Protein 8HI1 (pdb70)

Foldseek 3Di:
DAEEDEQWEWDDDDQKIWIGHDPAIWIDGLPPHAEYEYEYNYDYDDVVVVNCVVPQYWYAYAYQLQLAGDDTGAERNNDQVLAVLLVVQLPDPVSLPVLVLVLLCLLVVVDHDVPDDPVVSVVVVVVVVVVLLVVLCVVLVHDDDDEDDDPPDQPPADQLNNLLVLLLSSQLRNLVVLCVHHNHFQASDRSDHDDRRNVSVSLSSSVSSPQRSNLSSVLVNPDDPVDPSSVVSVVVVSVVSVVPPVSPVSLVVSCVSSVHDPVPRDDDDYDDCDDDPDHDDDDGTDGPD/DVADDFDDLVPADAPLQAAQEDEDEQWEWDADNNFIWTGDDVGIDTDPLRRYAEYEYEPNYYYDPVRCVRSQSRLHWYWHAYQVATDDIDHRAASDDDQDLAVLLCVQLVDQPSLLVVVQVLVDLADDHNVPRDSDSCLVRLLRVLLRSQLRSLVSLQSNYNHFCQRASPPHPDRNRPSVSLSSRCSVVQRRVVSVVNNPDDPVVSVVRSSVVCVVVSVNVVSVVVSVVSSD/DEAEEEEQWEWDDDPQWIWTQHDVGIWIGRLVPHAEYEYEYNYDYDDVVVVNCVVRQYWYFDAYQLQLATDDIDAAGNNDAVQAVLLVVQLVDPVNLVVLVLVLLDVLVPPDHDPDDDLPVSVVVLVVVVVVLLVVVCVVLVHDDDDLDDDVPPLVPDAQLNNLLVLLLSSQLRNLVRLCVNHNYAQASDRSAHDDRHGNSVVLSSSVSSPQRNNLSSVLRNVDDSPDPSSVVSSVVVSVVSPVPPPSQVSQVSSCVSSVPDDVPGDDYHHDYPPPPPDPPMDDD/DPADDFDDLVVADDPLQAAQEDEDELWEWDDDRNAIWIQHPVGIDGDDQSRYAEYEYEPNYYYDPVVLVHNLSHLHWYWYAYDVAIDDTGHHAASDPDAVLAVLLCVQLVDQVSLVVLVQVLLCLLDPHRVPGDPDDCVVVVVVVVVVVCLVVQLRVLLRSLLRSLVSNCRRHNHFLASASPPHDDRRRVSVSLSSSCSSVQRRPVSVVCSVVPVVVNVVVSSVVCVVVVCVVVSVVVSVVSSD/DKKKKFWDQADPVCVVVLCVQFNDPDDRITIHDDDDPVVVVVVVVCLPRGPQIWMKMKDFDDDPVTIDMDIDNDQKAWDDPPRRIDIGHDDD/DKKKKKFWDDFDVVVVVVLCVQWNDDDHRITIHDDDDVVVVVVVVVCLPRGPQIKMKMKIFDDAPVTIDMDIDNDQFDWDQPPRDIDTHHDD

Radius of gyration: 42.38 Å; Cα contacts (8 Å, |Δi|>4): 2153; chains: 6; bounding box: 93×102×134 Å

CATH classification: 1.20.120.920

Secondary structure (DSSP, 8-state):
---EE-SEE--EETTEEE---SS---EEETTS-SS-EE-SSEEE-SHHHHHHHHS-----EESGGGSSEEE----GGG--HHHHHHHHHHS-TTTTTHHHHHHHHTT-TTS--TTS-HHHHHHHHHHHHHHHHHHHHHHHT---------SS--SSS-HHHHHHHHHHHHHHHHHHHHHHHHT--SSS-SSS-SSTTHHHHHHHHTTHHHHTHHHHHHHHHT--SSS-HHHHHHHHHHHHHHT-SHHHHHHHHHHHHTT--GGG-----------SSS----TT-----/--S-PPP-STTSPPSSSS---EEE-S-EEEE-SSSEEEE-SS-EEE--TTS-S-EEE-TT-BEEHHHHHHHHTTT--EE--BTTB---EE----S-S---HHHHHHHHHHSSHHHHHHHHHHHHHHSS-STT-------HHHHHHHHHHHHHHHHHHHHTTT--SS--SSS-SSSSHHHHHHHHHHHHHHHHHHHHHHHT----HHHHHHHHHHHHHTHHHHHHHHHHHHH-/--B-B--SBEEEEETTEEEEE-SS--BEEESTTTS--EE-SSBEEEHHHHHHHGGGT---EEBSSSSS-B--B-S-GGG--HHHHHHHHHHHSTTHHHHTTTTHHHHT-SSS--SS--HHHHHHHHHHHHHHHHHHHHHHTT---------SS-GGGS-HHHHHHHHHHHHHHHHHHHHHHHHT--SS--SSS-SSTTHHHHHHHHHHHHHHTHHHHHHHHHS--SSS-HHHHHHHHHHHHTSS-SSHHHHHHHHHTTTT--STT-----B--S-----SS--B-/--S-----STTS--STTS---EEE-S-B-EEETTEEEEE-SS-EE---STT-S-EEE-TT-EEEHHHHHHHTTTT-EEEE--SS--EEEEE---S-S--HHHHHHHHHHHSSHHHHHHHHHHHHHTSSSSTT----SSHHHHHHHHHH---HHHHHHHHHHHHHHHHHHHHHHT--SS--SSS-SSS-HHHHHHHHHHHHHHHHHHHHHHHHS---THHHHHHHHHHHHTHHHHHHHHHHHHT-/-EEEEEEES--TTTTTTTTSSSEEEETTEEEEE--HHHHHHHHHHHHHS-TTSEEEEEEE--SSSSEEEEEES-SSEEEEETTEEEEEB---/--EEEEEEES--TTTTTTTTTTSEEEETTEEEEE--HHHHHHHHHHHTTTTTTSEEEEEEE--SSSSEEEEEES-S--EEEETTEEEE----

Sequence (1234 aa):
SFIYVEHAKINRVDSAITVLDSRGTVRIPAAMIGVLLLGPGTDISHRAVELIGDTGTSMVWVGERGVRQYAHGRSLAHSTKFLEKQAKLVSNSRLRLAVARKMYQMRFPDEDVSAMTMQQLRGREGARVRRVYRLQSEKYQVSWTKREYNPDDFEGGDIVNQALSAANVALYGLVHSIVIALGASPGLGFVHTGHDLSFIYDIADLYKAELTIPLAFEIAANFTEIDDIGKIARQKVRDSFVDGKLIVRIVQDIQYLFDLDDDEELLVDTLSLWDDKDMLVKHGVSYKEKNGAKKTSLRELPKISDRVSFIYVEHAKINRVDSAITVLDSRGTVRIPAAMIGVLLLGPGTDISHRAVELIGDTGTSMVWVGERGVRQYAHGRSLAHSTKFLEKQAKLVSNSRLRLAVARKMYQMRFPDEDVSAMTMIVNQALSAANVALYGLVHSIVIALGASPGLGFVHTGHDLSFIYDIADLYKAELTIPLAFEIAANFTKIARQKVRDSFVDGKLIVRIVQDIQYLFDVSFIYVEHAKINRVDSAITVLDSRGTVRIPAAMIGVLLLGPGTDISHRAVELIGDTGTSMVWVGERGVRQYAHGRSLAHSTKFLEKQAKLVSNSRLRLAVARKMYQMRFPDEDVSAMTMQQLRGREGARVRRVYRLQSEKYQVSWTKREYNPDDFEGGDIVNQALSAANVALYGLVHSIVIALGASPGLGFVHTGHDLSFIYDIADLYKAELTIPLAFEIAANFTEIDDIGKIARQKVRDSFVDGKLIVRIVQDIQYLFDLDDDEELLVDTLSLWDDKDMLVKHGKNGAKKTSLRELPKISDRVSFIYVEHAKINRVDSAITVLDSRGTVRIPAAMIGVLLLGPGTDISHRAVELIGDTGTSMVWVGERGVRQYAHGRSLAHSTKFLEKQAKLVSNSRLRLAVARKMYQMRFPDEDVSAMTMQQLRGREGARVRIVNQALSAANVALYGLVHSIVIALGASPGLGFVHTGHDLSFIYDIADLYKAELTIPLAFEIAANFTKIARQKVRDSFVDGKLIVRIVQDIQYLFDPFTVVTLKSVPPSLRGDLTKWMQEIAIGVYVGNFNSRIREKLWNRIQANVGEGEATISYYYRNEIGYQFDMINSQKSVVDFDGIPLVLIPNSMPFTVVTLKSVPPSLRGDLTKWMQEIAIGVYVGNFNSRIREKLWNRIQANVGEGEATISYYYRNEIGYQFDMINSQKSVVDFDGIPLVLIPN

B-factor: mean 62.37, std 25.6, range [17.94, 129.26]

Structure (mmCIF, N/CA/C/O backbone):
data_8HI1
#
_entry.id   8HI1
#
_cell.length_a   1.00
_cell.length_b   1.00
_cell.length_c   1.00
_cell.angle_alpha   90.00
_cell.angle_beta   90.00
_cell.angle_gamma   90.00
#
_symmetry.space_group_name_H-M   'P 1'
#
loop_
_entity.id
_entity.type
_entity.pdbx_description
1 polymer 'CRISPR-associated endonuclease Cas1'
2 polymer 'Type I-E CRISPR-associated endoribonuclease Cas2'
3 polymer 'DNA (26-MER)'
4 polymer 'DNA (31-MER)'
#
loop_
_atom_site.group_PDB
_atom_site.id
_atom_site.type_symbol
_atom_site.label_atom_id
_atom_site.label_alt_id
_atom_site.label_comp_id
_atom_site.label_asym_id
_atom_site.label_entity_id
_atom_site.label_seq_id
_atom_site.pdbx_PDB_ins_code
_atom_site.Cartn_x
_atom_site.Cartn_y
_atom_site.Cartn_z
_atom_site.occupancy
_atom_site.B_iso_or_equiv
_atom_site.auth_seq_id
_atom_site.auth_comp_id
_atom_site.auth_asym_id
_atom_site.auth_atom_id
_atom_site.pdbx_PDB_model_num
ATOM 1 N N . SER A 1 28 ? 77.071 78.167 50.334 1.00 85.15 23 SER A N 1
ATOM 2 C CA . SER A 1 28 ? 77.979 77.690 51.370 1.00 85.15 23 SER A CA 1
ATOM 3 C C . SER A 1 28 ? 78.496 78.847 52.218 1.00 85.15 23 SER A C 1
ATOM 4 O O . SER A 1 28 ? 78.951 78.645 53.342 1.00 85.15 23 SER A O 1
ATOM 11 N N . PHE A 1 29 ? 78.436 80.056 51.670 1.00 79.81 24 PHE A N 1
ATOM 12 C CA . PHE A 1 29 ? 78.803 81.264 52.391 1.00 79.81 24 PHE A CA 1
ATOM 13 C C . PHE A 1 29 ? 77.549 82.026 52.791 1.00 79.81 24 PHE A C 1
ATOM 14 O O . PHE A 1 29 ? 76.451 81.751 52.299 1.00 79.81 24 PHE A O 1
ATOM 31 N N . ILE A 1 30 ? 77.726 82.997 53.687 1.00 72.38 25 ILE A N 1
ATOM 32 C CA . ILE A 1 30 ? 76.622 83.783 54.222 1.00 72.38 25 ILE A CA 1
ATOM 33 C C . ILE A 1 30 ? 77.177 85.120 54.686 1.00 72.38 25 ILE A C 1
ATOM 34 O O . ILE A 1 30 ? 78.359 85.250 55.009 1.00 72.38 25 ILE A O 1
ATOM 50 N N . TYR A 1 31 ? 76.305 86.123 54.717 1.00 63.61 26 TYR A N 1
ATOM 51 C CA . TYR A 1 31 ? 76.628 87.435 55.248 1.00 63.61 26 TYR A CA 1
ATOM 52 C C . TYR A 1 31 ? 75.461 87.927 56.087 1.00 63.61 26 TYR A C 1
ATOM 53 O O . TYR A 1 31 ? 74.299 87.830 55.683 1.00 63.61 26 TYR A O 1
ATOM 71 N N . VAL A 1 32 ? 75.785 88.459 57.262 1.00 61.18 27 VAL A N 1
ATOM 72 C CA . VAL A 1 32 ? 74.781 88.914 58.212 1.00 61.18 27 VAL A CA 1
ATOM 73 C C . VAL A 1 32 ? 75.166 90.308 58.681 1.00 61.18 27 VAL A C 1
ATOM 74 O O . VAL A 1 32 ? 76.348 90.654 58.755 1.00 61.18 27 VAL A O 1
ATOM 87 N N . GLU A 1 33 ? 74.156 91.111 58.995 1.00 60.87 28 GLU A N 1
ATOM 88 C CA . GLU A 1 33 ? 74.373 92.461 59.490 1.00 60.87 28 GLU A CA 1
ATOM 89 C C . GLU A 1 33 ? 73.062 92.982 60.056 1.00 60.87 28 GLU A C 1
ATOM 90 O O . GLU A 1 33 ? 71.980 92.502 59.708 1.00 60.87 28 GLU A O 1
ATOM 102 N N . HIS A 1 34 ? 73.181 93.976 60.930 1.00 56.92 29 HIS A N 1
ATOM 103 C CA . HIS A 1 34 ? 72.038 94.637 61.549 1.00 56.92 29 HIS A CA 1
ATOM 104 C C . HIS A 1 34 ? 71.004 93.617 62.017 1.00 56.92 29 HIS A C 1
ATOM 105 O O . HIS A 1 34 ? 69.827 93.675 61.658 1.00 56.92 29 HIS A O 1
ATOM 118 N N . ALA A 1 35 ? 71.455 92.663 62.829 1.00 60.15 30 ALA A N 1
ATOM 119 C CA . ALA A 1 35 ? 70.593 91.574 63.263 1.00 60.15 30 ALA A CA 1
ATOM 120 C C . ALA A 1 35 ? 70.994 91.114 64.659 1.00 60.15 30 ALA A C 1
ATOM 121 O O . ALA A 1 35 ? 71.859 91.703 65.312 1.00 60.15 30 ALA A O 1
ATOM 128 N N . LYS A 1 36 ? 70.339 90.046 65.108 1.00 61.88 31 LYS A N 1
ATOM 129 C CA . LYS A 1 36 ? 70.621 89.387 66.373 1.00 61.88 31 LYS A CA 1
ATOM 130 C C . LYS A 1 36 ? 70.370 87.902 66.169 1.00 61.88 31 LYS A C 1
ATOM 131 O O . LYS A 1 36 ? 69.616 87.515 65.275 1.00 61.88 31 LYS A O 1
ATOM 150 N N . ILE A 1 37 ? 70.994 87.070 67.001 1.00 67.60 32 ILE A N 1
ATOM 151 C CA . ILE A 1 37 ? 70.974 85.627 66.795 1.00 67.60 32 ILE A CA 1
ATOM 152 C C . ILE A 1 37 ? 70.633 84.911 68.094 1.00 67.60 32 ILE A C 1
ATOM 153 O O . ILE A 1 37 ? 70.849 85.431 69.193 1.00 67.60 32 ILE A O 1
ATOM 169 N N . ASN A 1 38 ? 70.085 83.707 67.951 1.00 78.40 33 ASN A N 1
ATOM 170 C CA . ASN A 1 38 ? 69.856 82.795 69.063 1.00 78.40 33 ASN A CA 1
ATOM 171 C C . ASN A 1 38 ? 69.656 81.399 68.487 1.00 78.40 33 ASN A C 1
ATOM 172 O O . ASN A 1 38 ? 69.540 81.222 67.272 1.00 78.40 33 ASN A O 1
ATOM 183 N N . ARG A 1 39 ? 69.616 80.408 69.374 1.00 83.27 34 ARG A N 1
ATOM 184 C CA . ARG A 1 39 ? 69.534 79.005 68.988 1.00 83.27 34 ARG A CA 1
ATOM 185 C C . ARG A 1 39 ? 68.146 78.456 69.284 1.00 83.27 34 ARG A C 1
ATOM 186 O O . ARG A 1 39 ? 67.565 78.742 70.335 1.00 83.27 34 ARG A O 1
ATOM 207 N N . VAL A 1 40 ? 67.618 77.664 68.350 1.00 90.63 35 VAL A N 1
ATOM 208 C CA . VAL A 1 40 ? 66.368 76.947 68.572 1.00 90.63 35 VAL A CA 1
ATOM 209 C C . VAL A 1 40 ? 66.413 75.586 67.888 1.00 90.63 35 VAL A C 1
ATOM 210 O O . VAL A 1 40 ? 66.349 75.496 66.657 1.00 90.63 35 VAL A O 1
ATOM 223 N N . ASP A 1 41 ? 66.514 74.523 68.684 1.00 94.45 36 ASP A N 1
ATOM 224 C CA . ASP A 1 41 ? 66.329 73.146 68.226 1.00 94.45 36 ASP A CA 1
ATOM 225 C C . ASP A 1 41 ? 67.088 72.879 66.922 1.00 94.45 36 ASP A C 1
ATOM 226 O O . ASP A 1 41 ? 66.510 72.633 65.864 1.00 94.45 36 ASP A O 1
ATOM 235 N N . SER A 1 42 ? 68.414 72.942 67.032 1.00 89.10 37 SER A N 1
ATOM 236 C CA . SER A 1 42 ? 69.342 72.673 65.937 1.00 89.10 37 SER A CA 1
ATOM 237 C C . SER A 1 42 ? 69.231 73.689 64.811 1.00 89.10 37 SER A C 1
ATOM 238 O O . SER A 1 42 ? 69.701 73.424 63.697 1.00 89.10 37 SER A O 1
ATOM 246 N N . ALA A 1 43 ? 68.621 74.844 65.063 1.00 89.52 38 ALA A N 1
ATOM 247 C CA . ALA A 1 43 ? 68.516 75.902 64.072 1.00 89.52 38 ALA A CA 1
ATOM 248 C C . ALA A 1 43 ? 68.670 77.244 64.770 1.00 89.52 38 ALA A C 1
ATOM 249 O O . ALA A 1 43 ? 68.457 77.367 65.978 1.00 89.52 38 ALA A O 1
ATOM 256 N N . ILE A 1 44 ? 69.044 78.254 63.993 1.00 87.03 39 ILE A N 1
ATOM 257 C CA . ILE A 1 44 ? 69.239 79.599 64.507 1.00 87.03 39 ILE A CA 1
ATOM 258 C C . ILE A 1 44 ? 68.013 80.438 64.162 1.00 87.03 39 ILE A C 1
ATOM 259 O O . ILE A 1 44 ? 67.180 80.058 63.340 1.00 87.03 39 ILE A O 1
ATOM 275 N N . THR A 1 45 ? 67.908 81.601 64.808 1.00 85.20 40 THR A N 1
ATOM 276 C CA . THR A 1 45 ? 66.737 82.471 64.675 1.00 85.20 40 THR A CA 1
ATOM 277 C C . THR A 1 45 ? 67.236 83.914 64.699 1.00 85.20 40 THR A C 1
ATOM 278 O O . THR A 1 45 ? 67.437 84.496 65.767 1.00 85.20 40 THR A O 1
ATOM 289 N N . VAL A 1 46 ? 67.431 84.484 63.513 1.00 80.01 41 VAL A N 1
ATOM 290 C CA . VAL A 1 46 ? 67.853 85.872 63.395 1.00 80.01 41 VAL A CA 1
ATOM 291 C C . VAL A 1 46 ? 66.687 86.774 63.775 1.00 80.01 41 VAL A C 1
ATOM 292 O O . VAL A 1 46 ? 65.542 86.318 63.876 1.00 80.01 41 VAL A O 1
ATOM 305 N N . LEU A 1 47 ? 66.968 88.059 63.988 1.00 77.65 42 LEU A N 1
ATOM 306 C CA . LEU A 1 47 ? 65.938 89.020 64.378 1.00 77.65 42 LEU A CA 1
ATOM 307 C C . LEU A 1 47 ? 66.323 90.378 63.800 1.00 77.65 42 LEU A C 1
ATOM 308 O O . LEU A 1 47 ? 67.121 91.106 64.397 1.00 77.65 42 LEU A O 1
ATOM 324 N N . ASP A 1 48 ? 65.746 90.710 62.651 1.00 85.91 43 ASP A N 1
ATOM 325 C CA . ASP A 1 48 ? 65.934 92.005 62.021 1.00 85.91 43 ASP A CA 1
ATOM 326 C C . ASP A 1 48 ? 64.701 92.873 62.254 1.00 85.91 43 ASP A C 1
ATOM 327 O O . ASP A 1 48 ? 63.777 92.508 62.986 1.00 85.91 43 ASP A O 1
ATOM 336 N N . SER A 1 49 ? 64.692 94.047 61.622 1.00 96.17 44 SER A N 1
ATOM 337 C CA . SER A 1 49 ? 63.561 94.958 61.761 1.00 96.17 44 SER A CA 1
ATOM 338 C C . SER A 1 49 ? 62.281 94.320 61.236 1.00 96.17 44 SER A C 1
ATOM 339 O O . SER A 1 49 ? 61.262 94.266 61.935 1.00 96.17 44 SER A O 1
ATOM 347 N N . ARG A 1 50 ? 62.315 93.832 59.996 1.00 102.18 45 ARG A N 1
ATOM 348 C CA . ARG A 1 50 ? 61.102 93.333 59.360 1.00 102.18 45 ARG A CA 1
ATOM 349 C C . ARG A 1 50 ? 60.590 92.074 60.051 1.00 102.18 45 ARG A C 1
ATOM 350 O O . ARG A 1 50 ? 59.478 92.055 60.592 1.00 102.18 45 ARG A O 1
ATOM 371 N N . GLY A 1 51 ? 61.390 91.009 60.050 1.00 95.81 46 GLY A N 1
ATOM 372 C CA . GLY A 1 51 ? 60.950 89.747 60.605 1.00 95.81 46 GLY A CA 1
ATOM 373 C C . GLY A 1 51 ? 62.110 88.883 61.049 1.00 95.81 46 GLY A C 1
ATOM 374 O O . GLY A 1 51 ? 63.267 89.307 61.050 1.00 95.81 46 GLY A O 1
ATOM 378 N N . THR A 1 52 ? 61.778 87.653 61.433 1.00 90.38 47 THR A N 1
ATOM 379 C CA . THR A 1 52 ? 62.740 86.671 61.929 1.00 90.38 47 THR A CA 1
ATOM 380 C C . THR A 1 52 ? 62.920 85.585 60.872 1.00 90.38 47 THR A C 1
ATOM 381 O O . THR A 1 52 ? 62.076 84.701 60.716 1.00 90.38 47 THR A O 1
ATOM 392 N N . VAL A 1 53 ? 64.034 85.660 60.141 1.00 89.40 48 VAL A N 1
ATOM 393 C CA . VAL A 1 53 ? 64.408 84.557 59.271 1.00 89.40 48 VAL A CA 1
ATOM 394 C C . VAL A 1 53 ? 64.880 83.386 60.131 1.00 89.40 48 VAL A C 1
ATOM 395 O O . VAL A 1 53 ? 65.125 83.518 61.336 1.00 89.40 48 VAL A O 1
ATOM 408 N N . ARG A 1 54 ? 64.999 82.221 59.501 1.00 93.11 49 ARG A N 1
ATOM 409 C CA . ARG A 1 54 ? 65.435 81.020 60.193 1.00 93.11 49 ARG A CA 1
ATOM 410 C C . ARG A 1 54 ? 66.056 80.064 59.185 1.00 93.11 49 ARG A C 1
ATOM 411 O O . ARG A 1 54 ? 65.754 80.106 57.990 1.00 93.11 49 ARG A O 1
ATOM 432 N N . ILE A 1 55 ? 66.936 79.201 59.684 1.00 89.84 50 ILE A N 1
ATOM 433 C CA . ILE A 1 55 ? 67.710 78.299 58.836 1.00 89.84 50 ILE A CA 1
ATOM 434 C C . ILE A 1 55 ? 68.328 77.214 59.712 1.00 89.84 50 ILE A C 1
ATOM 435 O O . ILE A 1 55 ? 68.869 77.526 60.783 1.00 89.84 50 ILE A O 1
ATOM 451 N N . PRO A 1 56 ? 68.277 75.944 59.316 1.00 91.99 51 PRO A N 1
ATOM 452 C CA . PRO A 1 56 ? 68.839 74.882 60.155 1.00 91.99 51 PRO A CA 1
ATOM 453 C C . PRO A 1 56 ? 70.363 74.912 60.156 1.00 91.99 51 PRO A C 1
ATOM 454 O O . PRO A 1 56 ? 71.003 75.672 59.428 1.00 91.99 51 PRO A O 1
ATOM 465 N N . ALA A 1 57 ? 70.938 74.056 60.996 1.00 87.00 52 ALA A N 1
ATOM 466 C CA . ALA A 1 57 ? 72.390 73.992 61.166 1.00 87.00 52 ALA A CA 1
ATOM 467 C C . ALA A 1 57 ? 73.024 72.966 60.232 1.00 87.00 52 ALA A C 1
ATOM 468 O O . ALA A 1 57 ? 73.806 72.113 60.650 1.00 87.00 52 ALA A O 1
ATOM 475 N N . ALA A 1 58 ? 72.684 73.045 58.945 1.00 92.21 53 ALA A N 1
ATOM 476 C CA . ALA A 1 58 ? 73.297 72.186 57.935 1.00 92.21 53 ALA A CA 1
ATOM 477 C C . ALA A 1 58 ? 73.684 72.909 56.656 1.00 92.21 53 ALA A C 1
ATOM 478 O O . ALA A 1 58 ? 74.554 72.409 55.935 1.00 92.21 53 ALA A O 1
ATOM 485 N N . MET A 1 59 ? 73.087 74.055 56.341 1.00 89.49 54 MET A N 1
ATOM 486 C CA . MET A 1 59 ? 73.320 74.750 55.084 1.00 89.49 54 MET A CA 1
ATOM 487 C C . MET A 1 59 ? 74.247 75.949 55.228 1.00 89.49 54 MET A C 1
ATOM 488 O O . MET A 1 59 ? 74.476 76.656 54.242 1.00 89.49 54 MET A O 1
ATOM 502 N N . ILE A 1 60 ? 74.786 76.197 56.420 1.00 80.72 55 ILE A N 1
ATOM 503 C CA . ILE A 1 60 ? 75.574 77.402 56.645 1.00 80.72 55 ILE A CA 1
ATOM 504 C C . ILE A 1 60 ? 76.960 77.228 56.043 1.00 80.72 55 ILE A C 1
ATOM 505 O O . ILE A 1 60 ? 77.318 77.913 55.079 1.00 80.72 55 ILE A O 1
ATOM 521 N N . GLY A 1 61 ? 77.749 76.315 56.600 1.00 72.97 56 GLY A N 1
ATOM 522 C CA . GLY A 1 61 ? 79.104 76.135 56.121 1.00 72.97 56 GLY A CA 1
ATOM 523 C C . GLY A 1 61 ? 80.016 77.194 56.696 1.00 72.97 56 GLY A C 1
ATOM 524 O O . GLY A 1 61 ? 80.431 77.119 57.856 1.00 72.97 56 GLY A O 1
ATOM 528 N N . VAL A 1 62 ? 80.335 78.184 55.877 1.00 69.69 57 VAL A N 1
ATOM 529 C CA . VAL A 1 62 ? 81.020 79.378 56.341 1.00 69.69 57 VAL A CA 1
ATOM 530 C C . VAL A 1 62 ? 79.972 80.379 56.807 1.00 69.69 57 VAL A C 1
ATOM 531 O O . VAL A 1 62 ? 78.785 80.267 56.493 1.00 69.69 57 VAL A O 1
ATOM 544 N N . LEU A 1 63 ? 80.412 81.366 57.582 1.00 63.62 58 LEU A N 1
ATOM 545 C CA . LEU A 1 63 ? 79.500 82.344 58.154 1.00 63.62 58 LEU A CA 1
ATOM 546 C C . LEU A 1 63 ? 80.278 83.610 58.468 1.00 63.62 58 LEU A C 1
ATOM 547 O O . LEU A 1 63 ? 81.203 83.586 59.284 1.00 63.62 58 LEU A O 1
ATOM 563 N N . LEU A 1 64 ? 79.893 84.708 57.826 1.00 57.07 59 LEU A N 1
ATOM 564 C CA . LEU A 1 64 ? 80.488 86.010 58.064 1.00 57.07 59 LEU A CA 1
ATOM 565 C C . LEU A 1 64 ? 79.534 86.845 58.904 1.00 57.07 59 LEU A C 1
ATOM 566 O O . LEU A 1 64 ? 78.312 86.740 58.770 1.00 57.07 59 LEU A O 1
ATOM 582 N N . LEU A 1 65 ? 80.103 87.680 59.768 1.00 53.52 60 LEU A N 1
ATOM 583 C CA . LEU A 1 65 ? 79.335 88.497 60.694 1.00 53.52 60 LEU A CA 1
ATOM 584 C C . LEU A 1 65 ? 79.758 89.948 60.554 1.00 53.52 60 LEU A C 1
ATOM 585 O O . LEU A 1 65 ? 80.950 90.253 60.467 1.00 53.52 60 LEU A O 1
ATOM 601 N N . GLY A 1 66 ? 78.772 90.836 60.537 1.00 49.47 61 GLY A N 1
ATOM 602 C CA . GLY A 1 66 ? 79.011 92.240 60.332 1.00 49.47 61 GLY A CA 1
ATOM 603 C C . GLY A 1 66 ? 78.465 93.074 61.467 1.00 49.47 61 GLY A C 1
ATOM 604 O O . GLY A 1 66 ? 77.887 92.561 62.430 1.00 49.47 61 GLY A O 1
ATOM 608 N N . PRO A 1 67 ? 78.642 94.388 61.370 1.00 53.61 62 PRO A N 1
ATOM 609 C CA . PRO A 1 67 ? 78.233 95.276 62.460 1.00 53.61 62 PRO A CA 1
ATOM 610 C C . PRO A 1 67 ? 76.785 95.053 62.865 1.00 53.61 62 PRO A C 1
ATOM 611 O O . PRO A 1 67 ? 75.978 94.487 62.125 1.00 53.61 62 PRO A O 1
ATOM 622 N N . GLY A 1 68 ? 76.466 95.502 64.074 1.00 53.01 63 GLY A N 1
ATOM 623 C CA . GLY A 1 68 ? 75.112 95.399 64.583 1.00 53.01 63 GLY A CA 1
ATOM 624 C C . GLY A 1 68 ? 74.659 93.986 64.870 1.00 53.01 63 GLY A C 1
ATOM 625 O O . GLY A 1 68 ? 73.491 93.656 64.633 1.00 53.01 63 GLY A O 1
ATOM 629 N N . THR A 1 69 ? 75.554 93.140 65.371 1.00 53.77 64 THR A N 1
ATOM 630 C CA . THR A 1 69 ? 75.208 91.773 65.729 1.00 53.77 64 THR A CA 1
ATOM 631 C C . THR A 1 69 ? 75.675 91.478 67.143 1.00 53.77 64 THR A C 1
ATOM 632 O O . THR A 1 69 ? 76.832 91.736 67.488 1.00 53.77 64 THR A O 1
ATOM 643 N N . ASP A 1 70 ? 74.769 90.941 67.954 1.00 56.87 65 ASP A N 1
ATOM 644 C CA . ASP A 1 70 ? 75.099 90.377 69.253 1.00 56.87 65 ASP A CA 1
ATOM 645 C C . ASP A 1 70 ? 74.640 88.929 69.248 1.00 56.87 65 ASP A C 1
ATOM 646 O O . ASP A 1 70 ? 73.520 88.632 68.821 1.00 56.87 65 ASP A O 1
ATOM 655 N N . ILE A 1 71 ? 75.504 88.032 69.705 1.00 57.91 66 ILE A N 1
ATOM 656 C CA . ILE A 1 71 ? 75.315 86.607 69.490 1.00 57.91 66 ILE A CA 1
ATOM 657 C C . ILE A 1 71 ? 75.339 85.885 70.827 1.00 57.91 66 ILE A C 1
ATOM 658 O O . ILE A 1 71 ? 76.062 86.263 71.754 1.00 57.91 66 ILE A O 1
ATOM 674 N N . SER A 1 72 ? 74.538 84.832 70.913 1.00 65.47 67 SER A N 1
ATOM 675 C CA . SER A 1 72 ? 74.281 84.127 72.157 1.00 65.47 67 SER A CA 1
ATOM 676 C C . SER A 1 72 ? 75.388 83.116 72.441 1.00 65.47 67 SER A C 1
ATOM 677 O O . SER A 1 72 ? 76.452 83.122 71.817 1.00 65.47 67 SER A O 1
ATOM 685 N N . HIS A 1 73 ? 75.139 82.242 73.413 1.00 66.65 68 HIS A N 1
ATOM 686 C CA . HIS A 1 73 ? 76.059 81.194 73.831 1.00 66.65 68 HIS A CA 1
ATOM 687 C C . HIS A 1 73 ? 75.649 79.822 73.315 1.00 66.65 68 HIS A C 1
ATOM 688 O O . HIS A 1 73 ? 76.503 79.052 72.858 1.00 66.65 68 HIS A O 1
ATOM 701 N N . ARG A 1 74 ? 74.353 79.507 73.361 1.00 78.74 69 ARG A N 1
ATOM 702 C CA . ARG A 1 74 ? 73.868 78.245 72.818 1.00 78.74 69 ARG A CA 1
ATOM 703 C C . ARG A 1 74 ? 74.022 78.181 71.305 1.00 78.74 69 ARG A C 1
ATOM 704 O O . ARG A 1 74 ? 74.096 77.082 70.744 1.00 78.74 69 ARG A O 1
ATOM 725 N N . ALA A 1 75 ? 74.064 79.332 70.634 1.00 71.01 70 ALA A N 1
ATOM 726 C CA . ALA A 1 75 ? 74.303 79.355 69.196 1.00 71.01 70 ALA A CA 1
ATOM 727 C C . ALA A 1 75 ? 75.762 79.073 68.868 1.00 71.01 70 ALA A C 1
ATOM 728 O O . ALA A 1 75 ? 76.056 78.318 67.932 1.00 71.01 70 ALA A O 1
ATOM 735 N N . VAL A 1 76 ? 76.685 79.710 69.592 1.00 63.29 71 VAL A N 1
ATOM 736 C CA . VAL A 1 76 ? 78.101 79.390 69.443 1.00 63.29 71 VAL A CA 1
ATOM 737 C C . VAL A 1 76 ? 78.335 77.914 69.725 1.00 63.29 71 VAL A C 1
ATOM 738 O O . VAL A 1 76 ? 79.136 77.254 69.051 1.00 63.29 71 VAL A O 1
ATOM 751 N N . GLU A 1 77 ? 77.656 77.377 70.742 1.00 76.31 72 GLU A N 1
ATOM 752 C CA . GLU A 1 77 ? 77.738 75.946 71.015 1.00 76.31 72 GLU A CA 1
ATOM 753 C C . GLU A 1 77 ? 77.515 75.129 69.749 1.00 76.31 72 GLU A C 1
ATOM 754 O O . GLU A 1 77 ? 78.308 74.241 69.421 1.00 76.31 72 GLU A O 1
ATOM 766 N N . LEU A 1 78 ? 76.434 75.415 69.022 1.00 76.79 73 LEU A N 1
ATOM 767 C CA . LEU A 1 78 ? 76.162 74.688 67.786 1.00 76.79 73 LEU A CA 1
ATOM 768 C C . LEU A 1 78 ? 77.228 74.966 66.735 1.00 76.79 73 LEU A C 1
ATOM 769 O O . LEU A 1 78 ? 77.857 74.038 66.213 1.00 76.79 73 LEU A O 1
ATOM 785 N N . ILE A 1 79 ? 77.443 76.242 66.412 1.00 68.29 74 ILE A N 1
ATOM 786 C CA . ILE A 1 79 ? 78.386 76.595 65.351 1.00 68.29 74 ILE A CA 1
ATOM 787 C C . ILE A 1 79 ? 79.746 75.956 65.600 1.00 68.29 74 ILE A C 1
ATOM 788 O O . ILE A 1 79 ? 80.553 75.797 64.676 1.00 68.29 74 ILE A O 1
ATOM 804 N N . GLY A 1 80 ? 80.024 75.579 66.846 1.00 71.79 75 GLY A N 1
ATOM 805 C CA . GLY A 1 80 ? 81.246 74.863 67.151 1.00 71.79 75 GLY A CA 1
ATOM 806 C C . GLY A 1 80 ? 81.084 73.357 67.085 1.00 71.79 75 GLY A C 1
ATOM 807 O O . GLY A 1 80 ? 82.014 72.642 66.699 1.00 71.79 75 GLY A O 1
ATOM 810 N N . ASP A 1 81 ? 79.904 72.862 67.457 1.00 77.33 76 ASP A N 1
ATOM 811 C CA . ASP A 1 81 ? 79.640 71.432 67.558 1.00 77.33 76 ASP A CA 1
ATOM 812 C C . ASP A 1 81 ? 79.208 70.805 66.239 1.00 77.33 76 ASP A C 1
ATOM 813 O O . ASP A 1 81 ? 78.927 69.602 66.209 1.00 77.33 76 ASP A O 1
ATOM 822 N N . THR A 1 82 ? 79.151 71.578 65.157 1.00 77.11 77 THR A N 1
ATOM 823 C CA . THR A 1 82 ? 78.722 71.067 63.861 1.00 77.11 77 THR A CA 1
ATOM 824 C C . THR A 1 82 ? 79.788 71.169 62.782 1.00 77.11 77 THR A C 1
ATOM 825 O O . THR A 1 82 ? 79.667 70.486 61.758 1.00 77.11 77 THR A O 1
ATOM 836 N N . GLY A 1 83 ? 80.834 71.963 62.983 1.00 74.79 78 GLY A N 1
ATOM 837 C CA . GLY A 1 83 ? 81.836 72.203 61.972 1.00 74.79 78 GLY A CA 1
ATOM 838 C C . GLY A 1 83 ? 81.661 73.510 61.236 1.00 74.79 78 GLY A C 1
ATOM 839 O O . GLY A 1 83 ? 82.555 73.900 60.475 1.00 74.79 78 GLY A O 1
ATOM 843 N N . THR A 1 84 ? 80.539 74.193 61.440 1.00 71.66 79 THR A N 1
ATOM 844 C CA . THR A 1 84 ? 80.337 75.494 60.825 1.00 71.66 79 THR A CA 1
ATOM 845 C C . THR A 1 84 ? 81.416 76.463 61.284 1.00 71.66 79 THR A C 1
ATOM 846 O O . THR A 1 84 ? 81.819 76.478 62.450 1.00 71.66 79 THR A O 1
ATOM 857 N N . SER A 1 85 ? 81.889 77.279 60.350 1.00 66.71 80 SER A N 1
ATOM 858 C CA . SER A 1 85 ? 82.864 78.300 60.682 1.00 66.71 80 SER A CA 1
ATOM 859 C C . SER A 1 85 ? 82.160 79.492 61.321 1.00 66.71 80 SER A C 1
ATOM 860 O O . SER A 1 85 ? 80.930 79.566 61.383 1.00 66.71 80 SER A O 1
ATOM 868 N N . MET A 1 86 ? 82.955 80.444 61.801 1.00 62.31 81 MET A N 1
ATOM 869 C CA . MET A 1 86 ? 82.422 81.640 62.437 1.00 62.31 81 MET A CA 1
ATOM 870 C C . MET A 1 86 ? 83.476 82.735 62.403 1.00 62.31 81 MET A C 1
ATOM 871 O O . MET A 1 86 ? 84.608 82.532 62.851 1.00 62.31 81 MET A O 1
ATOM 885 N N . VAL A 1 87 ? 83.112 83.898 61.873 1.00 51.84 82 VAL A N 1
ATOM 886 C CA . VAL A 1 87 ? 84.057 84.969 61.592 1.00 51.84 82 VAL A CA 1
ATOM 887 C C . VAL A 1 87 ? 83.407 86.298 61.954 1.00 51.84 82 VAL A C 1
ATOM 888 O O . VAL A 1 87 ? 82.184 86.411 62.053 1.00 51.84 82 VAL A O 1
ATOM 901 N N . TRP A 1 88 ? 84.242 87.314 62.158 1.00 48.47 83 TRP A N 1
ATOM 902 C CA . TRP A 1 88 ? 83.793 88.655 62.516 1.00 48.47 83 TRP A CA 1
ATOM 903 C C . TRP A 1 88 ? 84.465 89.624 61.555 1.00 48.47 83 TRP A C 1
ATOM 904 O O . TRP A 1 88 ? 85.669 89.874 61.663 1.00 48.47 83 TRP A O 1
ATOM 925 N N . VAL A 1 89 ? 83.687 90.164 60.617 1.00 50.33 84 VAL A N 1
ATOM 926 C CA . VAL A 1 89 ? 84.210 90.951 59.511 1.00 50.33 84 VAL A CA 1
ATOM 927 C C . VAL A 1 89 ? 83.501 92.296 59.459 1.00 50.33 84 VAL A C 1
ATOM 928 O O . VAL A 1 89 ? 82.379 92.459 59.942 1.00 50.33 84 VAL A O 1
ATOM 941 N N . GLY A 1 90 ? 84.179 93.264 58.855 1.00 53.38 85 GLY A N 1
ATOM 942 C CA . GLY A 1 90 ? 83.601 94.568 58.609 1.00 53.38 85 GLY A CA 1
ATOM 943 C C . GLY A 1 90 ? 82.486 94.519 57.587 1.00 53.38 85 GLY A C 1
ATOM 944 O O . GLY A 1 90 ? 81.902 93.457 57.350 1.00 53.38 85 GLY A O 1
ATOM 948 N N . GLU A 1 91 ? 82.173 95.660 56.979 1.00 64.59 86 GLU A N 1
ATOM 949 C CA . GLU A 1 91 ? 81.084 95.712 56.013 1.00 64.59 86 GLU A CA 1
ATOM 950 C C . GLU A 1 91 ? 81.536 95.128 54.680 1.00 64.59 86 GLU A C 1
ATOM 951 O O . GLU A 1 91 ? 82.419 95.674 54.012 1.00 64.59 86 GLU A O 1
ATOM 963 N N . ARG A 1 92 ? 80.922 94.010 54.299 1.00 71.10 87 ARG A N 1
ATOM 964 C CA . ARG A 1 92 ? 81.315 93.244 53.117 1.00 71.10 87 ARG A CA 1
ATOM 965 C C . ARG A 1 92 ? 82.784 92.840 53.200 1.00 71.10 87 ARG A C 1
ATOM 966 O O . ARG A 1 92 ? 83.587 93.109 52.306 1.00 71.10 87 ARG A O 1
ATOM 987 N N . GLY A 1 93 ? 83.127 92.189 54.307 1.00 59.57 88 GLY A N 1
ATOM 988 C CA . GLY A 1 93 ? 84.415 91.547 54.478 1.00 59.57 88 GLY A CA 1
ATOM 989 C C . GLY A 1 93 ? 85.631 92.369 54.113 1.00 59.57 88 GLY A C 1
ATOM 990 O O . GLY A 1 93 ? 86.696 91.807 53.846 1.00 59.57 88 GLY A O 1
ATOM 994 N N . VAL A 1 94 ? 85.506 93.699 54.109 1.00 66.09 89 VAL A N 1
ATOM 995 C CA . VAL A 1 94 ? 86.641 94.543 53.739 1.00 66.09 89 VAL A CA 1
ATOM 996 C C . VAL A 1 94 ? 87.696 94.615 54.828 1.00 66.09 89 VAL A C 1
ATOM 997 O O . VAL A 1 94 ? 88.736 95.252 54.621 1.00 66.09 89 VAL A O 1
ATOM 1010 N N . ARG A 1 95 ? 87.474 93.970 55.970 1.00 62.94 90 ARG A N 1
ATOM 1011 C CA . ARG A 1 95 ? 88.413 94.029 57.080 1.00 62.94 90 ARG A CA 1
ATOM 1012 C C . ARG A 1 95 ? 88.145 92.853 58.004 1.00 62.94 90 ARG A C 1
ATOM 1013 O O . ARG A 1 95 ? 87.020 92.360 58.107 1.00 62.94 90 ARG A O 1
ATOM 1034 N N . GLN A 1 96 ? 89.201 92.409 58.679 1.00 50.79 91 GLN A N 1
ATOM 1035 C CA . GLN A 1 96 ? 89.142 91.254 59.559 1.00 50.79 91 GLN A CA 1
ATOM 1036 C C . GLN A 1 96 ? 89.304 91.702 61.001 1.00 50.79 91 GLN A C 1
ATOM 1037 O O . GLN A 1 96 ? 90.071 92.624 61.293 1.00 50.79 91 GLN A O 1
ATOM 1051 N N . TYR A 1 97 ? 88.584 91.032 61.899 1.00 46.97 92 TYR A N 1
ATOM 1052 C CA . TYR A 1 97 ? 88.548 91.405 63.304 1.00 46.97 92 TYR A CA 1
ATOM 1053 C C . TYR A 1 97 ? 88.757 90.245 64.263 1.00 46.97 92 TYR A C 1
ATOM 1054 O O . TYR A 1 97 ? 89.206 90.482 65.390 1.00 46.97 92 TYR A O 1
ATOM 1072 N N . ALA A 1 98 ? 88.460 89.011 63.868 1.00 43.77 93 ALA A N 1
ATOM 1073 C CA . ALA A 1 98 ? 88.655 87.851 64.726 1.00 43.77 93 ALA A CA 1
ATOM 1074 C C . ALA A 1 98 ? 88.404 86.605 63.889 1.00 43.77 93 ALA A C 1
ATOM 1075 O O . ALA A 1 98 ? 87.995 86.686 62.728 1.00 43.77 93 ALA A O 1
ATOM 1082 N N . HIS A 1 99 ? 88.648 85.450 64.496 1.00 51.74 94 HIS A N 1
ATOM 1083 C CA . HIS A 1 99 ? 88.604 84.170 63.803 1.00 51.74 94 HIS A CA 1
ATOM 1084 C C . HIS A 1 99 ? 87.655 83.233 64.540 1.00 51.74 94 HIS A C 1
ATOM 1085 O O . HIS A 1 99 ? 86.919 83.630 65.444 1.00 51.74 94 HIS A O 1
ATOM 1098 N N . GLY A 1 100 ? 87.683 81.980 64.128 1.00 54.93 95 GLY A N 1
ATOM 1099 C CA . GLY A 1 100 ? 87.095 80.890 64.895 1.00 54.93 95 GLY A CA 1
ATOM 1100 C C . GLY A 1 100 ? 87.849 79.638 64.564 1.00 54.93 95 GLY A C 1
ATOM 1101 O O . GLY A 1 100 ? 89.056 79.695 64.294 1.00 54.93 95 GLY A O 1
ATOM 1105 N N . ARG A 1 101 ? 87.163 78.505 64.565 1.00 66.02 96 ARG A N 1
ATOM 1106 C CA . ARG A 1 101 ? 87.752 77.292 64.023 1.00 66.02 96 ARG A CA 1
ATOM 1107 C C . ARG A 1 101 ? 87.532 77.292 62.511 1.00 66.02 96 ARG A C 1
ATOM 1108 O O . ARG A 1 101 ? 87.102 78.292 61.929 1.00 66.02 96 ARG A O 1
ATOM 1129 N N . SER A 1 102 ? 87.824 76.175 61.856 1.00 68.11 97 SER A N 1
ATOM 1130 C CA . SER A 1 102 ? 87.782 76.087 60.406 1.00 68.11 97 SER A CA 1
ATOM 1131 C C . SER A 1 102 ? 86.755 75.051 59.975 1.00 68.11 97 SER A C 1
ATOM 1132 O O . SER A 1 102 ? 86.337 74.194 60.758 1.00 68.11 97 SER A O 1
ATOM 1140 N N . LEU A 1 103 ? 86.347 75.149 58.712 1.00 68.69 98 LEU A N 1
ATOM 1141 C CA . LEU A 1 103 ? 85.317 74.261 58.192 1.00 68.69 98 LEU A CA 1
ATOM 1142 C C . LEU A 1 103 ? 85.710 72.809 58.421 1.00 68.69 98 LEU A C 1
ATOM 1143 O O . LEU A 1 103 ? 86.692 72.319 57.858 1.00 68.69 98 LEU A O 1
ATOM 1159 N N . ALA A 1 104 ? 84.937 72.125 59.259 1.00 67.62 99 ALA A N 1
ATOM 1160 C CA . ALA A 1 104 ? 85.181 70.745 59.661 1.00 67.62 99 ALA A CA 1
ATOM 1161 C C . ALA A 1 104 ? 86.511 70.568 60.380 1.00 67.62 99 ALA A C 1
ATOM 1162 O O . ALA A 1 104 ? 86.958 69.432 60.577 1.00 67.62 99 ALA A O 1
ATOM 1169 N N . HIS A 1 105 ? 87.159 71.660 60.779 1.00 71.73 100 HIS A N 1
ATOM 1170 C CA . HIS A 1 105 ? 88.375 71.635 61.583 1.00 71.73 100 HIS A CA 1
ATOM 1171 C C . HIS A 1 105 ? 89.559 71.031 60.839 1.00 71.73 100 HIS A C 1
ATOM 1172 O O . HIS A 1 105 ? 90.466 70.476 61.472 1.00 71.73 100 HIS A O 1
ATOM 1185 N N . SER A 1 106 ? 89.580 71.125 59.513 1.00 78.30 101 SER A N 1
ATOM 1186 C CA . SER A 1 106 ? 90.601 70.456 58.725 1.00 78.30 101 SER A CA 1
ATOM 1187 C C . SER A 1 106 ? 91.872 71.300 58.647 1.00 78.30 101 SER A C 1
ATOM 1188 O O . SER A 1 106 ? 91.878 72.505 58.914 1.00 78.30 101 SER A O 1
ATOM 1196 N N . THR A 1 107 ? 92.967 70.635 58.268 1.00 81.37 102 THR A N 1
ATOM 1197 C CA . THR A 1 107 ? 94.239 71.306 58.036 1.00 81.37 102 THR A CA 1
ATOM 1198 C C . THR A 1 107 ? 94.837 70.936 56.684 1.00 81.37 102 THR A C 1
ATOM 1199 O O . THR A 1 107 ? 96.004 71.261 56.433 1.00 81.37 102 THR A O 1
ATOM 1210 N N . LYS A 1 108 ? 94.077 70.263 55.816 1.00 83.17 103 LYS A N 1
ATOM 1211 C CA . LYS A 1 108 ? 94.586 69.824 54.522 1.00 83.17 103 LYS A CA 1
ATOM 1212 C C . LYS A 1 108 ? 95.364 70.922 53.814 1.00 83.17 103 LYS A C 1
ATOM 1213 O O . LYS A 1 108 ? 96.457 70.687 53.290 1.00 83.17 103 LYS A O 1
ATOM 1232 N N . PHE A 1 109 ? 94.817 72.138 53.797 1.00 82.38 104 PHE A N 1
ATOM 1233 C CA . PHE A 1 109 ? 95.542 73.249 53.193 1.00 82.38 104 PHE A CA 1
ATOM 1234 C C . PHE A 1 109 ? 96.791 73.571 54.000 1.00 82.38 104 PHE A C 1
ATOM 1235 O O . PHE A 1 109 ? 97.863 73.810 53.435 1.00 82.38 104 PHE A O 1
ATOM 1252 N N . LEU A 1 110 ? 96.681 73.532 55.328 1.00 80.61 105 LEU A N 1
ATOM 1253 C CA . LEU A 1 110 ? 97.829 73.817 56.180 1.00 80.61 105 LEU A CA 1
ATOM 1254 C C . LEU A 1 110 ? 98.930 72.784 55.977 1.00 80.61 105 LEU A C 1
ATOM 1255 O O . LEU A 1 110 ? 100.105 73.133 55.822 1.00 80.61 105 LEU A O 1
ATOM 1271 N N . GLU A 1 111 ? 98.569 71.500 56.001 1.00 83.27 106 GLU A N 1
ATOM 1272 C CA . GLU A 1 111 ? 99.558 70.448 55.787 1.00 83.27 106 GLU A CA 1
ATOM 1273 C C . GLU A 1 111 ? 100.176 70.536 54.397 1.00 83.27 106 GLU A C 1
ATOM 1274 O O . GLU A 1 111 ? 101.399 70.437 54.249 1.00 83.27 106 GLU A O 1
ATOM 1286 N N . LYS A 1 112 ? 99.348 70.677 53.360 1.00 86.63 107 LYS A N 1
ATOM 1287 C CA . LYS A 1 112 ? 99.875 70.744 52.002 1.00 86.63 107 LYS A CA 1
ATOM 1288 C C . LYS A 1 112 ? 100.675 72.019 51.774 1.00 86.63 107 LYS A C 1
ATOM 1289 O O . LYS A 1 112 ? 101.431 72.109 50.800 1.00 86.63 107 LYS A O 1
ATOM 1308 N N . GLN A 1 113 ? 100.524 73.008 52.654 1.00 81.84 108 GLN A N 1
ATOM 1309 C CA . GLN A 1 113 ? 101.322 74.222 52.560 1.00 81.84 108 GLN A CA 1
ATOM 1310 C C . GLN A 1 113 ? 102.647 74.068 53.294 1.00 81.84 108 GLN A C 1
ATOM 1311 O O . GLN A 1 113 ? 103.687 74.530 52.812 1.00 81.84 108 GLN A O 1
ATOM 1325 N N . ALA A 1 114 ? 102.630 73.401 54.447 1.00 81.72 109 ALA A N 1
ATOM 1326 C CA . ALA A 1 114 ? 103.849 73.244 55.232 1.00 81.72 109 ALA A CA 1
ATOM 1327 C C . ALA A 1 114 ? 104.771 72.205 54.609 1.00 81.72 109 ALA A C 1
ATOM 1328 O O . ALA A 1 114 ? 105.969 72.455 54.428 1.00 81.72 109 ALA A O 1
ATOM 1335 N N . LYS A 1 115 ? 104.235 71.026 54.282 1.00 86.84 110 LYS A N 1
ATOM 1336 C CA . LYS A 1 115 ? 105.018 70.025 53.568 1.00 86.84 110 LYS A CA 1
ATOM 1337 C C . LYS A 1 115 ? 105.683 70.599 52.328 1.00 86.84 110 LYS A C 1
ATOM 1338 O O . LYS A 1 115 ? 106.750 70.121 51.927 1.00 86.84 110 LYS A O 1
ATOM 1357 N N . LEU A 1 116 ? 105.077 71.613 51.717 1.00 85.77 111 LEU A N 1
ATOM 1358 C CA . LEU A 1 116 ? 105.531 72.135 50.436 1.00 85.77 111 LEU A CA 1
ATOM 1359 C C . LEU A 1 116 ? 106.555 73.253 50.621 1.00 85.77 111 LEU A C 1
ATOM 1360 O O . LEU A 1 116 ? 107.594 73.269 49.954 1.00 85.77 111 LEU A O 1
ATOM 1376 N N . VAL A 1 117 ? 106.269 74.201 51.516 1.00 85.87 112 VAL A N 1
ATOM 1377 C CA . VAL A 1 117 ? 107.156 75.345 51.687 1.00 85.87 112 VAL A CA 1
ATOM 1378 C C . VAL A 1 117 ? 108.489 74.934 52.291 1.00 85.87 112 VAL A C 1
ATOM 1379 O O . VAL A 1 117 ? 109.492 75.630 52.105 1.00 85.87 112 VAL A O 1
ATOM 1392 N N . SER A 1 118 ? 108.530 73.815 53.007 1.00 85.98 113 SER A N 1
ATOM 1393 C CA . SER A 1 118 ? 109.770 73.339 53.619 1.00 85.98 113 SER A CA 1
ATOM 1394 C C . SER A 1 118 ? 110.571 72.481 52.645 1.00 85.98 113 SER A C 1
ATOM 1395 O O . SER A 1 118 ? 110.992 71.367 52.953 1.00 85.98 113 SER A O 1
ATOM 1403 N N . ASN A 1 119 ? 110.780 73.013 51.443 1.00 92.41 114 ASN A N 1
ATOM 1404 C CA . ASN A 1 119 ? 111.578 72.335 50.426 1.00 92.41 114 ASN A CA 1
ATOM 1405 C C . ASN A 1 119 ? 111.992 73.388 49.408 1.00 92.41 114 ASN A C 1
ATOM 1406 O O . ASN A 1 119 ? 111.142 73.893 48.669 1.00 92.41 114 ASN A O 1
ATOM 1417 N N . SER A 1 120 ? 113.285 73.711 49.362 1.00 98.02 115 SER A N 1
ATOM 1418 C CA . SER A 1 120 ? 113.744 74.767 48.467 1.00 98.02 115 SER A CA 1
ATOM 1419 C C . SER A 1 120 ? 113.522 74.419 47.001 1.00 98.02 115 SER A C 1
ATOM 1420 O O . SER A 1 120 ? 113.537 75.318 46.154 1.00 98.02 115 SER A O 1
ATOM 1428 N N . ARG A 1 121 ? 113.315 73.141 46.683 1.00 95.77 116 ARG A N 1
ATOM 1429 C CA . ARG A 1 121 ? 113.077 72.721 45.308 1.00 95.77 116 ARG A CA 1
ATOM 1430 C C . ARG A 1 121 ? 111.588 72.672 44.990 1.00 95.77 116 ARG A C 1
ATOM 1431 O O . ARG A 1 121 ? 111.134 73.293 44.024 1.00 95.77 116 ARG A O 1
ATOM 1452 N N . LEU A 1 122 ? 110.817 71.935 45.793 1.00 91.48 117 LEU A N 1
ATOM 1453 C CA . LEU A 1 122 ? 109.375 71.887 45.595 1.00 91.48 117 LEU A CA 1
ATOM 1454 C C . LEU A 1 122 ? 108.723 73.248 45.799 1.00 91.48 117 LEU A C 1
ATOM 1455 O O . LEU A 1 122 ? 107.614 73.469 45.301 1.00 91.48 117 LEU A O 1
ATOM 1471 N N . ARG A 1 123 ? 109.381 74.162 46.514 1.00 93.87 118 ARG A N 1
ATOM 1472 C CA . ARG A 1 123 ? 108.884 75.525 46.647 1.00 93.87 118 ARG A CA 1
ATOM 1473 C C . ARG A 1 123 ? 109.368 76.362 45.469 1.00 93.87 118 ARG A C 1
ATOM 1474 O O . ARG A 1 123 ? 109.878 77.471 45.645 1.00 93.87 118 ARG A O 1
ATOM 1495 N N . LEU A 1 124 ? 109.219 75.836 44.266 1.00 92.27 119 LEU A N 1
ATOM 1496 C CA . LEU A 1 124 ? 109.474 76.591 43.045 1.00 92.27 119 LEU A CA 1
ATOM 1497 C C . LEU A 1 124 ? 108.357 76.440 42.026 1.00 92.27 119 LEU A C 1
ATOM 1498 O O . LEU A 1 124 ? 108.039 77.401 41.322 1.00 92.27 119 LEU A O 1
ATOM 1514 N N . ALA A 1 125 ? 107.747 75.257 41.938 1.00 91.43 120 ALA A N 1
ATOM 1515 C CA . ALA A 1 125 ? 106.717 75.018 40.932 1.00 91.43 120 ALA A CA 1
ATOM 1516 C C . ALA A 1 125 ? 105.462 75.834 41.209 1.00 91.43 120 ALA A C 1
ATOM 1517 O O . ALA A 1 125 ? 104.886 76.423 40.290 1.00 91.43 120 ALA A O 1
ATOM 1524 N N . VAL A 1 126 ? 105.004 75.856 42.461 1.00 91.39 121 VAL A N 1
ATOM 1525 C CA . VAL A 1 126 ? 103.818 76.635 42.804 1.00 91.39 121 VAL A CA 1
ATOM 1526 C C . VAL A 1 126 ? 104.069 78.121 42.573 1.00 91.39 121 VAL A C 1
ATOM 1527 O O . VAL A 1 126 ? 103.187 78.852 42.100 1.00 91.39 121 VAL A O 1
ATOM 1540 N N . ALA A 1 127 ? 105.269 78.594 42.911 1.00 90.87 122 ALA A N 1
ATOM 1541 C CA . ALA A 1 127 ? 105.626 79.974 42.611 1.00 90.87 122 ALA A CA 1
ATOM 1542 C C . ALA A 1 127 ? 105.566 80.238 41.113 1.00 90.87 122 ALA A C 1
ATOM 1543 O O . ALA A 1 127 ? 105.013 81.254 40.676 1.00 90.87 122 ALA A O 1
ATOM 1550 N N . ARG A 1 128 ? 106.148 79.342 40.312 1.00 95.28 123 ARG A N 1
ATOM 1551 C CA . ARG A 1 128 ? 106.065 79.461 38.860 1.00 95.28 123 ARG A CA 1
ATOM 1552 C C . ARG A 1 128 ? 104.616 79.569 38.404 1.00 95.28 123 ARG A C 1
ATOM 1553 O O . ARG A 1 128 ? 104.270 80.429 37.585 1.00 95.28 123 ARG A O 1
ATOM 1574 N N . LYS A 1 129 ? 103.759 78.681 38.908 1.00 92.36 124 LYS A N 1
ATOM 1575 C CA . LYS A 1 129 ? 102.336 78.736 38.593 1.00 92.36 124 LYS A CA 1
ATOM 1576 C C . LYS A 1 129 ? 101.777 80.127 38.859 1.00 92.36 124 LYS A C 1
ATOM 1577 O O . LYS A 1 129 ? 101.203 80.764 37.969 1.00 92.36 124 LYS A O 1
ATOM 1596 N N . MET A 1 130 ? 101.939 80.613 40.092 1.00 93.76 125 MET A N 1
ATOM 1597 C CA . MET A 1 130 ? 101.432 81.941 40.428 1.00 93.76 125 MET A CA 1
ATOM 1598 C C . MET A 1 130 ? 101.973 82.994 39.471 1.00 93.76 125 MET A C 1
ATOM 1599 O O . MET A 1 130 ? 101.261 83.934 39.099 1.00 93.76 125 MET A O 1
ATOM 1613 N N . TYR A 1 131 ? 103.234 82.854 39.061 1.00 94.01 126 TYR A N 1
ATOM 1614 C CA . TYR A 1 131 ? 103.825 83.826 38.148 1.00 94.01 126 TYR A CA 1
ATOM 1615 C C . TYR A 1 131 ? 103.181 83.753 36.769 1.00 94.01 126 TYR A C 1
ATOM 1616 O O . TYR A 1 131 ? 103.080 84.768 36.070 1.00 94.01 126 TYR A O 1
ATOM 1634 N N . GLN A 1 132 ? 102.740 82.561 36.359 1.00 97.93 127 GLN A N 1
ATOM 1635 C CA . GLN A 1 132 ? 102.189 82.404 35.017 1.00 97.93 127 GLN A CA 1
ATOM 1636 C C . GLN A 1 132 ? 100.737 82.858 34.947 1.00 97.93 127 GLN A C 1
ATOM 1637 O O . GLN A 1 132 ? 100.259 83.238 33.873 1.00 97.93 127 GLN A O 1
ATOM 1651 N N . MET A 1 133 ? 100.019 82.825 36.072 1.00 96.00 128 MET A N 1
ATOM 1652 C CA . MET A 1 133 ? 98.641 83.300 36.092 1.00 96.00 128 MET A CA 1
ATOM 1653 C C . MET A 1 133 ? 98.519 84.767 35.706 1.00 96.00 128 MET A C 1
ATOM 1654 O O . MET A 1 133 ? 97.408 85.220 35.408 1.00 96.00 128 MET A O 1
ATOM 1668 N N . ARG A 1 134 ? 99.621 85.514 35.706 1.00 95.39 129 ARG A N 1
ATOM 1669 C CA . ARG A 1 134 ? 99.628 86.912 35.303 1.00 95.39 129 ARG A CA 1
ATOM 1670 C C . ARG A 1 134 ? 100.375 87.137 33.998 1.00 95.39 129 ARG A C 1
ATOM 1671 O O . ARG A 1 134 ? 100.623 88.290 33.628 1.00 95.39 129 ARG A O 1
ATOM 1692 N N . PHE A 1 135 ? 100.737 86.068 33.292 1.00 98.76 130 PHE A N 1
ATOM 1693 C CA . PHE A 1 135 ? 101.401 86.153 31.991 1.00 98.76 130 PHE A CA 1
ATOM 1694 C C . PHE A 1 135 ? 100.850 85.060 31.081 1.00 98.76 130 PHE A C 1
ATOM 1695 O O . PHE A 1 135 ? 101.561 84.121 30.711 1.00 98.76 130 PHE A O 1
ATOM 1712 N N . PRO A 1 136 ? 99.572 85.152 30.699 1.00 99.40 131 PRO A N 1
ATOM 1713 C CA . PRO A 1 136 ? 98.945 84.034 29.976 1.00 99.40 131 PRO A CA 1
ATOM 1714 C C . PRO A 1 136 ? 99.521 83.793 28.592 1.00 99.40 131 PRO A C 1
ATOM 1715 O O . PRO A 1 136 ? 99.378 82.682 28.066 1.00 99.40 131 PRO A O 1
ATOM 1726 N N . ASP A 1 137 ? 100.164 84.789 27.986 1.00 101.00 132 ASP A N 1
ATOM 1727 C CA . ASP A 1 137 ? 100.618 84.636 26.608 1.00 101.00 132 ASP A CA 1
ATOM 1728 C C . ASP A 1 137 ? 101.929 83.863 26.536 1.00 101.00 132 ASP A C 1
ATOM 1729 O O . ASP A 1 137 ? 102.195 83.175 25.543 1.00 101.00 132 ASP A O 1
ATOM 1738 N N . GLU A 1 138 ? 102.757 83.959 27.573 1.00 100.83 133 GLU A N 1
ATOM 1739 C CA . GLU A 1 138 ? 104.077 83.350 27.583 1.00 100.83 133 GLU A CA 1
ATOM 1740 C C . GLU A 1 138 ? 104.191 82.346 28.722 1.00 100.83 133 GLU A C 1
ATOM 1741 O O . GLU A 1 138 ? 103.531 82.467 29.758 1.00 100.83 133 GLU A O 1
ATOM 1753 N N . ASP A 1 139 ? 105.047 81.349 28.516 1.00 98.74 134 ASP A N 1
ATOM 1754 C CA . ASP A 1 139 ? 105.345 80.356 29.535 1.00 98.74 134 ASP A CA 1
ATOM 1755 C C . ASP A 1 139 ? 106.563 80.793 30.339 1.00 98.74 134 ASP A C 1
ATOM 1756 O O . ASP A 1 139 ? 107.457 81.472 29.827 1.00 98.74 134 ASP A O 1
ATOM 1765 N N . VAL A 1 140 ? 106.589 80.396 31.610 1.00 97.31 135 VAL A N 1
ATOM 1766 C CA . VAL A 1 140 ? 107.596 80.890 32.543 1.00 97.31 135 VAL A CA 1
ATOM 1767 C C . VAL A 1 140 ? 108.259 79.748 33.304 1.00 97.31 135 VAL A C 1
ATOM 1768 O O . VAL A 1 140 ? 109.030 79.989 34.240 1.00 97.31 135 VAL A O 1
ATOM 1781 N N . SER A 1 141 ? 107.976 78.501 32.923 1.00 98.25 136 SER A N 1
ATOM 1782 C CA . SER A 1 141 ? 108.605 77.380 33.615 1.00 98.25 136 SER A CA 1
ATOM 1783 C C . SER A 1 141 ? 109.993 77.099 33.053 1.00 98.25 136 SER A C 1
ATOM 1784 O O . SER A 1 141 ? 110.342 75.946 32.781 1.00 98.25 136 SER A O 1
ATOM 1792 N N . ALA A 1 142 ? 110.789 78.154 32.883 1.00 96.95 137 ALA A N 1
ATOM 1793 C CA . ALA A 1 142 ? 112.225 78.037 32.647 1.00 96.95 137 ALA A CA 1
ATOM 1794 C C . ALA A 1 142 ? 113.045 79.065 33.405 1.00 96.95 137 ALA A C 1
ATOM 1795 O O . ALA A 1 142 ? 114.240 78.837 33.619 1.00 96.95 137 ALA A O 1
ATOM 1802 N N . MET A 1 143 ? 112.452 80.181 33.821 1.00 94.90 138 MET A N 1
ATOM 1803 C CA . MET A 1 143 ? 113.171 81.320 34.357 1.00 94.90 138 MET A CA 1
ATOM 1804 C C . MET A 1 143 ? 113.377 81.166 35.864 1.00 94.90 138 MET A C 1
ATOM 1805 O O . MET A 1 143 ? 112.706 80.380 36.539 1.00 94.90 138 MET A O 1
ATOM 1819 N N . THR A 1 144 ? 114.323 81.936 36.389 1.00 94.69 139 THR A N 1
ATOM 1820 C CA . THR A 1 144 ? 114.695 81.891 37.793 1.00 94.69 139 THR A CA 1
ATOM 1821 C C . THR A 1 144 ? 113.907 82.926 38.590 1.00 94.69 139 THR A C 1
ATOM 1822 O O . THR A 1 144 ? 113.451 83.943 38.063 1.00 94.69 139 THR A O 1
ATOM 1833 N N . MET A 1 145 ? 113.755 82.647 39.887 1.00 96.38 140 MET A N 1
ATOM 1834 C CA . MET A 1 145 ? 112.987 83.533 40.758 1.00 96.38 140 MET A CA 1
ATOM 1835 C C . MET A 1 145 ? 113.468 84.974 40.648 1.00 96.38 140 MET A C 1
ATOM 1836 O O . MET A 1 145 ? 112.656 85.900 40.529 1.00 96.38 140 MET A O 1
ATOM 1850 N N . GLN A 1 146 ? 114.785 85.185 40.687 1.00 96.75 141 GLN A N 1
ATOM 1851 C CA . GLN A 1 146 ? 115.320 86.543 40.662 1.00 96.75 141 GLN A CA 1
ATOM 1852 C C . GLN A 1 146 ? 114.953 87.256 39.365 1.00 96.75 141 GLN A C 1
ATOM 1853 O O . GLN A 1 146 ? 114.777 88.479 39.342 1.00 96.75 141 GLN A O 1
ATOM 1867 N N . GLN A 1 147 ? 114.835 86.503 38.270 1.00 95.92 142 GLN A N 1
ATOM 1868 C CA . GLN A 1 147 ? 114.495 87.100 36.984 1.00 95.92 142 GLN A CA 1
ATOM 1869 C C . GLN A 1 147 ? 113.000 87.346 36.835 1.00 95.92 142 GLN A C 1
ATOM 1870 O O . GLN A 1 147 ? 112.596 88.139 35.978 1.00 95.92 142 GLN A O 1
ATOM 1884 N N . LEU A 1 148 ? 112.175 86.686 37.647 1.00 95.13 143 LEU A N 1
ATOM 1885 C CA . LEU A 1 148 ? 110.727 86.790 37.507 1.00 95.13 143 LEU A CA 1
ATOM 1886 C C . LEU A 1 148 ? 110.191 88.086 38.106 1.00 95.13 143 LEU A C 1
ATOM 1887 O O . LEU A 1 148 ? 109.228 88.662 37.583 1.00 95.13 143 LEU A O 1
ATOM 1903 N N . ARG A 1 149 ? 110.796 88.557 39.200 1.00 94.55 144 ARG A N 1
ATOM 1904 C CA . ARG A 1 149 ? 110.340 89.801 39.809 1.00 94.55 144 ARG A CA 1
ATOM 1905 C C . ARG A 1 149 ? 110.518 90.980 38.864 1.00 94.55 144 ARG A C 1
ATOM 1906 O O . ARG A 1 149 ? 109.737 91.937 38.912 1.00 94.55 144 ARG A O 1
ATOM 1927 N N . GLY A 1 150 ? 111.535 90.936 38.003 1.00 92.32 145 GLY A N 1
ATOM 1928 C CA . GLY A 1 150 ? 111.709 92.007 37.037 1.00 92.32 145 GLY A CA 1
ATOM 1929 C C . GLY A 1 150 ? 110.523 92.130 36.100 1.00 92.32 145 GLY A C 1
ATOM 1930 O O . GLY A 1 150 ? 109.980 93.219 35.903 1.00 92.32 145 GLY A O 1
ATOM 1934 N N . ARG A 1 151 ? 110.092 91.007 35.521 1.00 94.35 146 ARG A N 1
ATOM 1935 C CA . ARG A 1 151 ? 108.950 91.044 34.615 1.00 94.35 146 ARG A CA 1
ATOM 1936 C C . ARG A 1 151 ? 107.661 91.335 35.372 1.00 94.35 146 ARG A C 1
ATOM 1937 O O . ARG A 1 151 ? 106.737 91.954 34.829 1.00 94.35 146 ARG A O 1
ATOM 1958 N N . GLU A 1 152 ? 107.581 90.907 36.634 1.00 95.05 147 GLU A N 1
ATOM 1959 C CA . GLU A 1 152 ? 106.427 91.264 37.453 1.00 95.05 147 GLU A CA 1
ATOM 1960 C C . GLU A 1 152 ? 106.321 92.777 37.602 1.00 95.05 147 GLU A C 1
ATOM 1961 O O . GLU A 1 152 ? 105.275 93.373 37.316 1.00 95.05 147 GLU A O 1
ATOM 1973 N N . GLY A 1 153 ? 107.399 93.410 38.067 1.00 93.58 148 GLY A N 1
ATOM 1974 C CA . GLY A 1 153 ? 107.415 94.860 38.165 1.00 93.58 148 GLY A CA 1
ATOM 1975 C C . GLY A 1 153 ? 107.156 95.536 36.833 1.00 93.58 148 GLY A C 1
ATOM 1976 O O . GLY A 1 153 ? 106.509 96.584 36.773 1.00 93.58 148 GLY A O 1
ATOM 1980 N N . ALA A 1 154 ? 107.665 94.952 35.748 1.00 94.86 149 ALA A N 1
ATOM 1981 C CA . ALA A 1 154 ? 107.406 95.494 34.420 1.00 94.86 149 ALA A CA 1
ATOM 1982 C C . ALA A 1 154 ? 105.910 95.536 34.134 1.00 94.86 149 ALA A C 1
ATOM 1983 O O . ALA A 1 154 ? 105.357 96.587 33.795 1.00 94.86 149 ALA A O 1
ATOM 1990 N N . ARG A 1 155 ? 105.242 94.387 34.256 1.00 97.67 150 ARG A N 1
ATOM 1991 C CA . ARG A 1 155 ? 103.804 94.331 34.012 1.00 97.67 150 ARG A CA 1
ATOM 1992 C C . ARG A 1 155 ? 103.050 95.279 34.936 1.00 97.67 150 ARG A C 1
ATOM 1993 O O . ARG A 1 155 ? 102.059 95.902 34.531 1.00 97.67 150 ARG A O 1
ATOM 2014 N N . VAL A 1 156 ? 103.511 95.409 36.181 1.00 96.60 151 VAL A N 1
ATOM 2015 C CA . VAL A 1 156 ? 102.803 96.241 37.151 1.00 96.60 151 VAL A CA 1
ATOM 2016 C C . VAL A 1 156 ? 102.902 97.711 36.759 1.00 96.60 151 VAL A C 1
ATOM 2017 O O . VAL A 1 156 ? 101.896 98.431 36.714 1.00 96.60 151 VAL A O 1
ATOM 2030 N N . ARG A 1 157 ? 104.120 98.182 36.481 1.00 98.28 152 ARG A N 1
ATOM 2031 C CA . ARG A 1 157 ? 104.290 99.551 36.007 1.00 98.28 152 ARG A CA 1
ATOM 2032 C C . ARG A 1 157 ? 103.525 99.776 34.709 1.00 98.28 152 ARG A C 1
ATOM 2033 O O . ARG A 1 157 ? 103.008 100.873 34.463 1.00 98.28 152 ARG A O 1
ATOM 2054 N N . ARG A 1 158 ? 103.433 98.743 33.868 1.00 98.88 153 ARG A N 1
ATOM 2055 C CA . ARG A 1 158 ? 102.716 98.878 32.607 1.00 98.88 153 ARG A CA 1
ATOM 2056 C C . ARG A 1 158 ? 101.236 99.129 32.850 1.00 98.88 153 ARG A C 1
ATOM 2057 O O . ARG A 1 158 ? 100.653 100.055 32.276 1.00 98.88 153 ARG A O 1
ATOM 2078 N N . VAL A 1 159 ? 100.609 98.316 33.703 1.00 100.24 154 VAL A N 1
ATOM 2079 C CA . VAL A 1 159 ? 99.189 98.516 33.991 1.00 100.24 154 VAL A CA 1
ATOM 2080 C C . VAL A 1 159 ? 98.976 99.852 34.694 1.00 100.24 154 VAL A C 1
ATOM 2081 O O . VAL A 1 159 ? 97.977 100.545 34.456 1.00 100.24 154 VAL A O 1
ATOM 2094 N N . TYR A 1 160 ? 99.920 100.248 35.551 1.00 100.68 155 TYR A N 1
ATOM 2095 C CA . TYR A 1 160 ? 99.821 101.542 36.219 1.00 100.68 155 TYR A CA 1
ATOM 2096 C C . TYR A 1 160 ? 99.766 102.675 35.200 1.00 100.68 155 TYR A C 1
ATOM 2097 O O . TYR A 1 160 ? 98.825 103.478 35.189 1.00 100.68 155 TYR A O 1
ATOM 2115 N N . ARG A 1 161 ? 100.786 102.760 34.342 1.00 104.43 156 ARG A N 1
ATOM 2116 C CA . ARG A 1 161 ? 100.837 103.829 33.351 1.00 104.43 156 ARG A CA 1
ATOM 2117 C C . ARG A 1 161 ? 99.663 103.741 32.384 1.00 104.43 156 ARG A C 1
ATOM 2118 O O . ARG A 1 161 ? 99.162 104.767 31.910 1.00 104.43 156 ARG A O 1
ATOM 2139 N N . LEU A 1 162 ? 99.205 102.525 32.082 1.00 103.43 157 LEU A N 1
ATOM 2140 C CA . LEU A 1 162 ? 98.059 102.363 31.195 1.00 103.43 157 LEU A CA 1
ATOM 2141 C C . LEU A 1 162 ? 96.815 103.005 31.793 1.00 103.43 157 LEU A C 1
ATOM 2142 O O . LEU A 1 162 ? 96.148 103.819 31.144 1.00 103.43 157 LEU A O 1
ATOM 2158 N N . GLN A 1 163 ? 96.485 102.645 33.036 1.00 103.71 158 GLN A N 1
ATOM 2159 C CA . GLN A 1 163 ? 95.331 103.252 33.689 1.00 103.71 158 GLN A CA 1
ATOM 2160 C C . GLN A 1 163 ? 95.507 104.760 33.812 1.00 103.71 158 GLN A C 1
ATOM 2161 O O . GLN A 1 163 ? 94.549 105.524 33.629 1.00 103.71 158 GLN A O 1
ATOM 2175 N N . SER A 1 164 ? 96.725 105.207 34.123 1.00 102.51 159 SER A N 1
ATOM 2176 C CA . SER A 1 164 ? 96.986 106.639 34.228 1.00 102.51 159 SER A CA 1
ATOM 2177 C C . SER A 1 164 ? 96.634 107.355 32.930 1.00 102.51 159 SER A C 1
ATOM 2178 O O . SER A 1 164 ? 95.849 108.310 32.926 1.00 102.51 159 SER A O 1
ATOM 2186 N N . GLU A 1 165 ? 97.208 106.902 31.814 1.00 106.15 160 GLU A N 1
ATOM 2187 C CA . GLU A 1 165 ? 96.938 107.540 30.532 1.00 106.15 160 GLU A CA 1
ATOM 2188 C C . GLU A 1 165 ? 95.476 107.399 30.131 1.00 106.15 160 GLU A C 1
ATOM 2189 O O . GLU A 1 165 ? 94.952 108.249 29.402 1.00 106.15 160 GLU A O 1
ATOM 2201 N N . LYS A 1 166 ? 94.801 106.343 30.592 1.00 107.27 161 LYS A N 1
ATOM 2202 C CA . LYS A 1 166 ? 93.382 106.202 30.285 1.00 107.27 161 LYS A CA 1
ATOM 2203 C C . LYS A 1 166 ? 92.559 107.267 30.996 1.00 107.27 161 LYS A C 1
ATOM 2204 O O . LYS A 1 166 ? 91.730 107.938 30.371 1.00 107.27 161 LYS A O 1
ATOM 2223 N N . TYR A 1 167 ? 92.775 107.442 32.298 1.00 105.28 162 TYR A N 1
ATOM 2224 C CA . TYR A 1 167 ? 92.013 108.407 33.081 1.00 105.28 162 TYR A CA 1
ATOM 2225 C C . TYR A 1 167 ? 92.631 109.799 33.088 1.00 105.28 162 TYR A C 1
ATOM 2226 O O . TYR A 1 167 ? 92.128 110.678 33.796 1.00 105.28 162 TYR A O 1
ATOM 2244 N N . GLN A 1 168 ? 93.701 110.024 32.326 1.00 108.63 163 GLN A N 1
ATOM 2245 C CA . GLN A 1 168 ? 94.327 111.343 32.236 1.00 108.63 163 GLN A CA 1
ATOM 2246 C C . GLN A 1 168 ? 94.748 111.845 33.615 1.00 108.63 163 GLN A C 1
ATOM 2247 O O . GLN A 1 168 ? 94.666 113.036 33.920 1.00 108.63 163 GLN A O 1
ATOM 2261 N N . VAL A 1 169 ? 95.206 110.923 34.457 1.00 101.66 164 VAL A N 1
ATOM 2262 C CA . VAL A 1 169 ? 95.614 111.229 35.823 1.00 101.66 164 VAL A CA 1
ATOM 2263 C C . VAL A 1 169 ? 97.129 111.352 35.863 1.00 101.66 164 VAL A C 1
ATOM 2264 O O . VAL A 1 169 ? 97.843 110.550 35.247 1.00 101.66 164 VAL A O 1
ATOM 2277 N N . SER A 1 170 ? 97.621 112.358 36.583 1.00 97.26 165 SER A N 1
ATOM 2278 C CA . SER A 1 170 ? 99.057 112.542 36.757 1.00 97.26 165 SER A CA 1
ATOM 2279 C C . SER A 1 170 ? 99.591 111.460 37.688 1.00 97.26 165 SER A C 1
ATOM 2280 O O . SER A 1 170 ? 99.402 111.528 38.907 1.00 97.26 165 SER A O 1
ATOM 2288 N N . TRP A 1 171 ? 100.259 110.462 37.114 1.00 100.53 166 TRP A N 1
ATOM 2289 C CA . TRP A 1 171 ? 100.788 109.326 37.858 1.00 100.53 166 TRP A CA 1
ATOM 2290 C C . TRP A 1 171 ? 102.277 109.207 37.582 1.00 100.53 166 TRP A C 1
ATOM 2291 O O . TRP A 1 171 ? 102.701 109.261 36.423 1.00 100.53 166 TRP A O 1
ATOM 2312 N N . THR A 1 172 ? 103.063 109.051 38.637 1.00 100.36 167 THR A N 1
ATOM 2313 C CA . THR A 1 172 ? 104.507 108.905 38.488 1.00 100.36 167 THR A CA 1
ATOM 2314 C C . THR A 1 172 ? 105.056 107.654 39.156 1.00 100.36 167 THR A C 1
ATOM 2315 O O . THR A 1 172 ? 105.923 106.993 38.579 1.00 100.36 167 THR A O 1
ATOM 2326 N N . LYS A 1 173 ? 104.570 107.302 40.345 1.00 100.26 168 LYS A N 1
ATOM 2327 C CA . LYS A 1 173 ? 105.073 106.127 41.046 1.00 100.26 168 LYS A CA 1
ATOM 2328 C C . LYS A 1 173 ? 104.270 105.924 42.324 1.00 100.26 168 LYS A C 1
ATOM 2329 O O . LYS A 1 173 ? 103.414 106.739 42.680 1.00 100.26 168 LYS A O 1
ATOM 2348 N N . ARG A 1 174 ? 104.567 104.822 43.006 1.00 99.15 169 ARG A N 1
ATOM 2349 C CA . ARG A 1 174 ? 103.893 104.437 44.236 1.00 99.15 169 ARG A CA 1
ATOM 2350 C C . ARG A 1 174 ? 104.699 104.894 45.448 1.00 99.15 169 ARG A C 1
ATOM 2351 O O . ARG A 1 174 ? 105.917 105.076 45.375 1.00 99.15 169 ARG A O 1
ATOM 2372 N N . GLU A 1 175 ? 104.001 105.081 46.571 1.00 100.38 170 GLU A N 1
ATOM 2373 C CA . GLU A 1 175 ? 104.642 105.486 47.823 1.00 100.38 170 GLU A CA 1
ATOM 2374 C C . GLU A 1 175 ? 103.867 104.834 48.965 1.00 100.38 170 GLU A C 1
ATOM 2375 O O . GLU A 1 175 ? 102.747 105.251 49.275 1.00 100.38 170 GLU A O 1
ATOM 2387 N N . TYR A 1 176 ? 104.465 103.812 49.577 1.00 103.61 171 TYR A N 1
ATOM 2388 C CA . TYR A 1 176 ? 103.839 103.072 50.674 1.00 103.61 171 TYR A CA 1
ATOM 2389 C C . TYR A 1 176 ? 104.516 103.466 51.980 1.00 103.61 171 TYR A C 1
ATOM 2390 O O . TYR A 1 176 ? 105.474 102.833 52.425 1.00 103.61 171 TYR A O 1
ATOM 2408 N N . ASN A 1 177 ? 104.016 104.533 52.600 1.00 103.68 172 ASN A N 1
ATOM 2409 C CA . ASN A 1 177 ? 104.473 104.938 53.923 1.00 103.68 172 ASN A CA 1
ATOM 2410 C C . ASN A 1 177 ? 103.533 104.373 54.984 1.00 103.68 172 ASN A C 1
ATOM 2411 O O . ASN A 1 177 ? 102.420 104.886 55.153 1.00 103.68 172 ASN A O 1
ATOM 2422 N N . PRO A 1 178 ? 103.931 103.333 55.719 1.00 103.57 173 PRO A N 1
ATOM 2423 C CA . PRO A 1 178 ? 103.045 102.753 56.735 1.00 103.57 173 PRO A CA 1
ATOM 2424 C C . PRO A 1 178 ? 102.940 103.558 58.021 1.00 103.57 173 PRO A C 1
ATOM 2425 O O . PRO A 1 178 ? 102.413 103.037 59.008 1.00 103.57 173 PRO A O 1
ATOM 2436 N N . ASP A 1 179 ? 103.423 104.800 58.046 1.00 104.98 174 ASP A N 1
ATOM 2437 C CA . ASP A 1 179 ? 103.375 105.639 59.237 1.00 104.98 174 ASP A CA 1
ATOM 2438 C C . ASP A 1 179 ? 102.445 106.832 59.085 1.00 104.98 174 ASP A C 1
ATOM 2439 O O . ASP A 1 179 ? 101.555 107.031 59.918 1.00 104.98 174 ASP A O 1
ATOM 2448 N N . ASP A 1 180 ? 102.625 107.638 58.040 1.00 102.93 175 ASP A N 1
ATOM 2449 C CA . ASP A 1 180 ? 101.868 108.873 57.851 1.00 102.93 175 ASP A CA 1
ATOM 2450 C C . ASP A 1 180 ? 100.995 108.746 56.608 1.00 102.93 175 ASP A C 1
ATOM 2451 O O . ASP A 1 180 ? 101.483 108.388 55.530 1.00 102.93 175 ASP A O 1
ATOM 2460 N N . PHE A 1 181 ? 99.706 109.040 56.767 1.00 97.78 176 PHE A N 1
ATOM 2461 C CA . PHE A 1 181 ? 98.757 109.069 55.663 1.00 97.78 176 PHE A CA 1
ATOM 2462 C C . PHE A 1 181 ? 98.425 110.484 55.204 1.00 97.78 176 PHE A C 1
ATOM 2463 O O . PHE A 1 181 ? 97.772 110.648 54.167 1.00 97.78 176 PHE A O 1
ATOM 2480 N N . GLU A 1 182 ? 98.875 111.505 55.935 1.00 105.57 177 GLU A N 1
ATOM 2481 C CA . GLU A 1 182 ? 98.364 112.857 55.729 1.00 105.57 177 GLU A CA 1
ATOM 2482 C C . GLU A 1 182 ? 98.830 113.437 54.399 1.00 105.57 177 GLU A C 1
ATOM 2483 O O . GLU A 1 182 ? 98.013 113.747 53.524 1.00 105.57 177 GLU A O 1
ATOM 2495 N N . GLY A 1 183 ? 100.141 113.602 54.228 1.00 93.56 178 GLY A N 1
ATOM 2496 C CA . GLY A 1 183 ? 100.649 114.225 53.020 1.00 93.56 178 GLY A CA 1
ATOM 2497 C C . GLY A 1 183 ? 100.236 113.464 51.779 1.00 93.56 178 GLY A C 1
ATOM 2498 O O . GLY A 1 183 ? 99.358 113.909 51.034 1.00 93.56 178 GLY A O 1
ATOM 2502 N N . GLY A 1 184 ? 100.857 112.308 51.557 1.00 91.74 179 GLY A N 1
ATOM 2503 C CA . GLY A 1 184 ? 100.385 111.358 50.570 1.00 91.74 179 GLY A CA 1
ATOM 2504 C C . GLY A 1 184 ? 100.057 111.952 49.216 1.00 91.74 179 GLY A C 1
ATOM 2505 O O . GLY A 1 184 ? 100.487 113.060 48.880 1.00 91.74 179 GLY A O 1
ATOM 2509 N N . ASP A 1 185 ? 99.292 111.201 48.429 1.00 94.10 180 ASP A N 1
ATOM 2510 C CA . ASP A 1 185 ? 98.752 111.666 47.162 1.00 94.10 180 ASP A CA 1
ATOM 2511 C C . ASP A 1 185 ? 97.424 110.960 46.934 1.00 94.10 180 ASP A C 1
ATOM 2512 O O . ASP A 1 185 ? 97.251 109.800 47.319 1.00 94.10 180 ASP A O 1
ATOM 2521 N N . ILE A 1 186 ? 96.485 111.671 46.304 1.00 94.01 181 ILE A N 1
ATOM 2522 C CA . ILE A 1 186 ? 95.102 111.200 46.251 1.00 94.01 181 ILE A CA 1
ATOM 2523 C C . ILE A 1 186 ? 95.042 109.755 45.775 1.00 94.01 181 ILE A C 1
ATOM 2524 O O . ILE A 1 186 ? 94.325 108.925 46.348 1.00 94.01 181 ILE A O 1
ATOM 2540 N N . VAL A 1 187 ? 95.801 109.423 44.731 1.00 93.79 182 VAL A N 1
ATOM 2541 C CA . VAL A 1 187 ? 95.861 108.034 44.287 1.00 93.79 182 VAL A CA 1
ATOM 2542 C C . VAL A 1 187 ? 96.669 107.206 45.277 1.00 93.79 182 VAL A C 1
ATOM 2543 O O . VAL A 1 187 ? 96.259 106.110 45.681 1.00 93.79 182 VAL A O 1
ATOM 2556 N N . ASN A 1 188 ? 97.829 107.723 45.691 1.00 96.45 183 ASN A N 1
ATOM 2557 C CA . ASN A 1 188 ? 98.599 107.079 46.747 1.00 96.45 183 ASN A CA 1
ATOM 2558 C C . ASN A 1 188 ? 97.750 106.806 47.979 1.00 96.45 183 ASN A C 1
ATOM 2559 O O . ASN A 1 188 ? 98.071 105.901 48.757 1.00 96.45 183 ASN A O 1
ATOM 2570 N N . GLN A 1 189 ? 96.673 107.567 48.169 1.00 92.93 184 GLN A N 1
ATOM 2571 C CA . GLN A 1 189 ? 95.784 107.418 49.312 1.00 92.93 184 GLN A CA 1
ATOM 2572 C C . GLN A 1 189 ? 94.632 106.456 49.058 1.00 92.93 184 GLN A C 1
ATOM 2573 O O . GLN A 1 189 ? 94.259 105.705 49.965 1.00 92.93 184 GLN A O 1
ATOM 2587 N N . ALA A 1 190 ? 94.062 106.457 47.853 1.00 88.46 185 ALA A N 1
ATOM 2588 C CA . ALA A 1 190 ? 92.903 105.622 47.554 1.00 88.46 185 ALA A CA 1
ATOM 2589 C C . ALA A 1 190 ? 93.297 104.194 47.193 1.00 88.46 185 ALA A C 1
ATOM 2590 O O . ALA A 1 190 ? 92.651 103.236 47.638 1.00 88.46 185 ALA A O 1
ATOM 2597 N N . LEU A 1 191 ? 94.343 104.033 46.378 1.00 88.61 186 LEU A N 1
ATOM 2598 C CA . LEU A 1 191 ? 94.805 102.693 46.042 1.00 88.61 186 LEU A CA 1
ATOM 2599 C C . LEU A 1 191 ? 95.256 101.952 47.290 1.00 88.61 186 LEU A C 1
ATOM 2600 O O . LEU A 1 191 ? 95.030 100.745 47.422 1.00 88.61 186 LEU A O 1
ATOM 2616 N N . SER A 1 192 ? 95.899 102.661 48.218 1.00 86.36 187 SER A N 1
ATOM 2617 C CA . SER A 1 192 ? 96.302 102.044 49.476 1.00 86.36 187 SER A CA 1
ATOM 2618 C C . SER A 1 192 ? 95.102 101.443 50.197 1.00 86.36 187 SER A C 1
ATOM 2619 O O . SER A 1 192 ? 95.118 100.269 50.584 1.00 86.36 187 SER A O 1
ATOM 2627 N N . ALA A 1 193 ? 94.044 102.234 50.380 1.00 81.75 188 ALA A N 1
ATOM 2628 C CA . ALA A 1 193 ? 92.886 101.754 51.125 1.00 81.75 188 ALA A CA 1
ATOM 2629 C C . ALA A 1 193 ? 92.176 100.626 50.387 1.00 81.75 188 ALA A C 1
ATOM 2630 O O . ALA A 1 193 ? 91.683 99.678 51.014 1.00 81.75 188 ALA A O 1
ATOM 2637 N N . ALA A 1 194 ? 92.109 100.706 49.056 1.00 80.07 189 ALA A N 1
ATOM 2638 C CA . ALA A 1 194 ? 91.486 99.626 48.298 1.00 80.07 189 ALA A CA 1
ATOM 2639 C C . ALA A 1 194 ? 92.282 98.336 48.449 1.00 80.07 189 ALA A C 1
ATOM 2640 O O . ALA A 1 194 ? 91.714 97.254 48.645 1.00 80.07 189 ALA A O 1
ATOM 2647 N N . ASN A 1 195 ? 93.610 98.438 48.378 1.00 80.79 190 ASN A N 1
ATOM 2648 C CA . ASN A 1 195 ? 94.454 97.272 48.589 1.00 80.79 190 ASN A CA 1
ATOM 2649 C C . ASN A 1 195 ? 94.293 96.721 49.996 1.00 80.79 190 ASN A C 1
ATOM 2650 O O . ASN A 1 195 ? 94.371 95.508 50.197 1.00 80.79 190 ASN A O 1
ATOM 2661 N N . VAL A 1 196 ? 94.061 97.590 50.980 1.00 76.64 191 VAL A N 1
ATOM 2662 C CA . VAL A 1 196 ? 93.886 97.121 52.352 1.00 76.64 191 VAL A CA 1
ATOM 2663 C C . VAL A 1 196 ? 92.570 96.364 52.492 1.00 76.64 191 VAL A C 1
ATOM 2664 O O . VAL A 1 196 ? 92.500 95.323 53.154 1.00 76.64 191 VAL A O 1
ATOM 2677 N N . ALA A 1 197 ? 91.503 96.883 51.883 1.00 72.15 192 ALA A N 1
ATOM 2678 C CA . ALA A 1 197 ? 90.238 96.154 51.885 1.00 72.15 192 ALA A CA 1
ATOM 2679 C C . ALA A 1 197 ? 90.386 94.799 51.201 1.00 72.15 192 ALA A C 1
ATOM 2680 O O . ALA A 1 197 ? 89.827 93.788 51.658 1.00 72.15 192 ALA A O 1
ATOM 2687 N N . LEU A 1 198 ? 91.133 94.762 50.098 1.00 74.67 193 LEU A N 1
ATOM 2688 C CA . LEU A 1 198 ? 91.382 93.501 49.412 1.00 74.67 193 LEU A CA 1
ATOM 2689 C C . LEU A 1 198 ? 92.149 92.539 50.313 1.00 74.67 193 LEU A C 1
ATOM 2690 O O . LEU A 1 198 ? 91.810 91.352 50.412 1.00 74.67 193 LEU A O 1
ATOM 2706 N N . TYR A 1 199 ? 93.202 93.038 50.966 1.00 72.30 194 TYR A N 1
ATOM 2707 C CA . TYR A 1 199 ? 93.926 92.246 51.952 1.00 72.30 194 TYR A CA 1
ATOM 2708 C C . TYR A 1 199 ? 92.978 91.680 52.994 1.00 72.30 194 TYR A C 1
ATOM 2709 O O . TYR A 1 199 ? 93.118 90.529 53.413 1.00 72.30 194 TYR A O 1
ATOM 2727 N N . GLY A 1 200 ? 92.010 92.483 53.432 1.00 64.50 195 GLY A N 1
ATOM 2728 C CA . GLY A 1 200 ? 91.114 92.031 54.482 1.00 64.50 195 GLY A CA 1
ATOM 2729 C C . GLY A 1 200 ? 90.215 90.900 54.025 1.00 64.50 195 GLY A C 1
ATOM 2730 O O . GLY A 1 200 ? 90.041 89.901 54.732 1.00 64.50 195 GLY A O 1
ATOM 2734 N N . LEU A 1 201 ? 89.633 91.037 52.834 1.00 68.62 196 LEU A N 1
ATOM 2735 C CA . LEU A 1 201 ? 88.783 89.962 52.326 1.00 68.62 196 LEU A CA 1
ATOM 2736 C C . LEU A 1 201 ? 89.591 88.691 52.084 1.00 68.62 196 LEU A C 1
ATOM 2737 O O . LEU A 1 201 ? 89.122 87.576 52.366 1.00 68.62 196 LEU A O 1
ATOM 2753 N N . VAL A 1 202 ? 90.807 88.838 51.556 1.00 68.90 197 VAL A N 1
ATOM 2754 C CA . VAL A 1 202 ? 91.663 87.678 51.333 1.00 68.90 197 VAL A CA 1
ATOM 2755 C C . VAL A 1 202 ? 91.997 87.005 52.659 1.00 68.90 197 VAL A C 1
ATOM 2756 O O . VAL A 1 202 ? 91.956 85.777 52.778 1.00 68.90 197 VAL A O 1
ATOM 2769 N N . HIS A 1 203 ? 92.375 87.800 53.662 1.00 62.26 198 HIS A N 1
ATOM 2770 C CA . HIS A 1 203 ? 92.586 87.282 55.008 1.00 62.26 198 HIS A CA 1
ATOM 2771 C C . HIS A 1 203 ? 91.390 86.470 55.479 1.00 62.26 198 HIS A C 1
ATOM 2772 O O . HIS A 1 203 ? 91.535 85.349 55.982 1.00 62.26 198 HIS A O 1
ATOM 2785 N N . SER A 1 204 ? 90.194 87.040 55.342 1.00 60.03 199 SER A N 1
ATOM 2786 C CA . SER A 1 204 ? 88.988 86.359 55.796 1.00 60.03 199 SER A CA 1
ATOM 2787 C C . SER A 1 204 ? 88.850 84.996 55.135 1.00 60.03 199 SER A C 1
ATOM 2788 O O . SER A 1 204 ? 88.744 83.969 55.817 1.00 60.03 199 SER A O 1
ATOM 2796 N N . ILE A 1 205 ? 88.850 84.966 53.801 1.00 68.93 200 ILE A N 1
ATOM 2797 C CA . ILE A 1 205 ? 88.632 83.702 53.099 1.00 68.93 200 ILE A CA 1
ATOM 2798 C C . ILE A 1 205 ? 89.733 82.703 53.439 1.00 68.93 200 ILE A C 1
ATOM 2799 O O . ILE A 1 205 ? 89.465 81.521 53.704 1.00 68.93 200 ILE A O 1
ATOM 2815 N N . VAL A 1 206 ? 90.987 83.160 53.445 1.00 67.21 201 VAL A N 1
ATOM 2816 C CA . VAL A 1 206 ? 92.113 82.285 53.753 1.00 67.21 201 VAL A CA 1
ATOM 2817 C C . VAL A 1 206 ? 91.910 81.616 55.108 1.00 67.21 201 VAL A C 1
ATOM 2818 O O . VAL A 1 206 ? 91.897 80.384 55.215 1.00 67.21 201 VAL A O 1
ATOM 2831 N N . ILE A 1 207 ? 91.751 82.413 56.170 1.00 60.20 202 ILE A N 1
ATOM 2832 C CA . ILE A 1 207 ? 91.567 81.808 57.486 1.00 60.20 202 ILE A CA 1
ATOM 2833 C C . ILE A 1 207 ? 90.321 80.940 57.519 1.00 60.20 202 ILE A C 1
ATOM 2834 O O . ILE A 1 207 ? 90.244 79.997 58.313 1.00 60.20 202 ILE A O 1
ATOM 2850 N N . ALA A 1 208 ? 89.331 81.236 56.674 1.00 64.89 203 ALA A N 1
ATOM 2851 C CA . ALA A 1 208 ? 88.116 80.433 56.672 1.00 64.89 203 ALA A CA 1
ATOM 2852 C C . ALA A 1 208 ? 88.383 79.039 56.134 1.00 64.89 203 ALA A C 1
ATOM 2853 O O . ALA A 1 208 ? 87.812 78.062 56.632 1.00 64.89 203 ALA A O 1
ATOM 2860 N N . LEU A 1 209 ? 89.244 78.927 55.123 1.00 72.23 204 LEU A N 1
ATOM 2861 C CA . LEU A 1 209 ? 89.553 77.614 54.566 1.00 72.23 204 LEU A CA 1
ATOM 2862 C C . LEU A 1 209 ? 90.320 76.755 55.565 1.00 72.23 204 LEU A C 1
ATOM 2863 O O . LEU A 1 209 ? 89.929 75.617 55.849 1.00 72.23 204 LEU A O 1
ATOM 2879 N N . GLY A 1 210 ? 91.414 77.283 56.108 1.00 71.62 205 GLY A N 1
ATOM 2880 C CA . GLY A 1 210 ? 92.239 76.534 57.037 1.00 71.62 205 GLY A CA 1
ATOM 2881 C C . GLY A 1 210 ? 93.719 76.806 56.864 1.00 71.62 205 GLY A C 1
ATOM 2882 O O . GLY A 1 210 ? 94.538 76.362 57.674 1.00 71.62 205 GLY A O 1
ATOM 2886 N N . ALA A 1 211 ? 94.072 77.545 55.817 1.00 75.85 206 ALA A N 1
ATOM 2887 C CA . ALA A 1 211 ? 95.466 77.818 55.516 1.00 75.85 206 ALA A CA 1
ATOM 2888 C C . ALA A 1 211 ? 96.053 78.779 56.548 1.00 75.85 206 ALA A C 1
ATOM 2889 O O . ALA A 1 211 ? 95.406 79.165 57.525 1.00 75.85 206 ALA A O 1
ATOM 2896 N N . SER A 1 212 ? 97.310 79.159 56.330 1.00 76.66 207 SER A N 1
ATOM 2897 C CA . SER A 1 212 ? 98.005 80.090 57.198 1.00 76.66 207 SER A CA 1
ATOM 2898 C C . SER A 1 212 ? 98.640 81.203 56.370 1.00 76.66 207 SER A C 1
ATOM 2899 O O . SER A 1 212 ? 99.159 80.945 55.280 1.00 76.66 207 SER A O 1
ATOM 2907 N N . PRO A 1 213 ? 98.617 82.456 56.855 1.00 77.32 208 PRO A N 1
ATOM 2908 C CA . PRO A 1 213 ? 99.089 83.566 56.018 1.00 77.32 208 PRO A CA 1
ATOM 2909 C C . PRO A 1 213 ? 100.583 83.818 56.134 1.00 77.32 208 PRO A C 1
ATOM 2910 O O . PRO A 1 213 ? 101.132 84.655 55.411 1.00 77.32 208 PRO A O 1
ATOM 2921 N N . GLY A 1 214 ? 101.251 83.109 57.046 1.00 76.75 209 GLY A N 1
ATOM 2922 C CA . GLY A 1 214 ? 102.677 83.313 57.227 1.00 76.75 209 GLY A CA 1
ATOM 2923 C C . GLY A 1 214 ? 103.530 82.399 56.379 1.00 76.75 209 GLY A C 1
ATOM 2924 O O . GLY A 1 214 ? 104.634 82.778 55.977 1.00 76.75 209 GLY A O 1
ATOM 2928 N N . LEU A 1 215 ? 103.037 81.195 56.088 1.00 79.33 210 LEU A N 1
ATOM 2929 C CA . LEU A 1 215 ? 103.766 80.221 55.280 1.00 79.33 210 LEU A CA 1
ATOM 2930 C C . LEU A 1 215 ? 103.679 80.657 53.820 1.00 79.33 210 LEU A C 1
ATOM 2931 O O . LEU A 1 215 ? 102.888 80.146 53.023 1.00 79.33 210 LEU A O 1
ATOM 2947 N N . GLY A 1 216 ? 104.520 81.629 53.470 1.00 81.02 211 GLY A N 1
ATOM 2948 C CA . GLY A 1 216 ? 104.486 82.234 52.156 1.00 81.02 211 GLY A CA 1
ATOM 2949 C C . GLY A 1 216 ? 105.559 81.701 51.226 1.00 81.02 211 GLY A C 1
ATOM 2950 O O . GLY A 1 216 ? 106.443 80.933 51.608 1.00 81.02 211 GLY A O 1
ATOM 2954 N N . PHE A 1 217 ? 105.471 82.134 49.966 1.00 86.54 212 PHE A N 1
ATOM 2955 C CA . PHE A 1 217 ? 106.405 81.713 48.928 1.00 86.54 212 PHE A CA 1
ATOM 2956 C C . PHE A 1 217 ? 107.198 82.849 48.304 1.00 86.54 212 PHE A C 1
ATOM 2957 O O . PHE A 1 217 ? 108.419 82.713 48.166 1.00 86.54 212 PHE A O 1
ATOM 2974 N N . VAL A 1 218 ? 106.562 83.955 47.925 1.00 80.61 213 VAL A N 1
ATOM 2975 C CA . VAL A 1 218 ? 107.265 85.097 47.353 1.00 80.61 213 VAL A CA 1
ATOM 2976 C C . VAL A 1 218 ? 107.669 86.007 48.500 1.00 80.61 213 VAL A C 1
ATOM 2977 O O . VAL A 1 218 ? 108.847 86.347 48.659 1.00 80.61 213 VAL A O 1
ATOM 2990 N N . HIS A 1 219 ? 106.687 86.416 49.297 1.00 77.09 214 HIS A N 1
ATOM 2991 C CA . HIS A 1 219 ? 106.939 87.227 50.472 1.00 77.09 214 HIS A CA 1
ATOM 2992 C C . HIS A 1 219 ? 107.084 86.339 51.705 1.00 77.09 214 HIS A C 1
ATOM 2993 O O . HIS A 1 219 ? 106.422 85.307 51.843 1.00 77.09 214 HIS A O 1
ATOM 3006 N N . THR A 1 220 ? 107.969 86.753 52.606 1.00 81.62 215 THR A N 1
ATOM 3007 C CA . THR A 1 220 ? 108.082 86.117 53.911 1.00 81.62 215 THR A CA 1
ATOM 3008 C C . THR A 1 220 ? 108.850 87.055 54.829 1.00 81.62 215 THR A C 1
ATOM 3009 O O . THR A 1 220 ? 109.461 88.028 54.380 1.00 81.62 215 THR A O 1
ATOM 3020 N N . GLY A 1 221 ? 108.807 86.749 56.123 1.00 82.89 216 GLY A N 1
ATOM 3021 C CA . GLY A 1 221 ? 109.350 87.616 57.144 1.00 82.89 216 GLY A CA 1
ATOM 3022 C C . GLY A 1 221 ? 108.299 88.342 57.954 1.00 82.89 216 GLY A C 1
ATOM 3023 O O . GLY A 1 221 ? 108.644 88.994 58.948 1.00 82.89 216 GLY A O 1
ATOM 3027 N N . HIS A 1 222 ? 107.034 88.248 57.555 1.00 86.96 217 HIS A N 1
ATOM 3028 C CA . HIS A 1 222 ? 105.930 88.882 58.255 1.00 86.96 217 HIS A CA 1
ATOM 3029 C C . HIS A 1 222 ? 104.732 87.945 58.214 1.00 86.96 217 HIS A C 1
ATOM 3030 O O . HIS A 1 222 ? 104.707 86.982 57.444 1.00 86.96 217 HIS A O 1
ATOM 3043 N N . ASP A 1 223 ? 103.738 88.233 59.055 1.00 80.32 218 ASP A N 1
ATOM 3044 C CA . ASP A 1 223 ? 102.676 87.264 59.299 1.00 80.32 218 ASP A CA 1
ATOM 3045 C C . ASP A 1 223 ? 101.602 87.271 58.217 1.00 80.32 218 ASP A C 1
ATOM 3046 O O . ASP A 1 223 ? 100.753 86.373 58.203 1.00 80.32 218 ASP A O 1
ATOM 3055 N N . LEU A 1 224 ? 101.613 88.249 57.314 1.00 74.50 219 LEU A N 1
ATOM 3056 C CA . LEU A 1 224 ? 100.592 88.377 56.276 1.00 74.50 219 LEU A CA 1
ATOM 3057 C C . LEU A 1 224 ? 101.237 88.473 54.901 1.00 74.50 219 LEU A C 1
ATOM 3058 O O . LEU A 1 224 ? 100.910 89.338 54.087 1.00 74.50 219 LEU A O 1
ATOM 3074 N N . SER A 1 225 ? 102.170 87.562 54.626 1.00 78.29 220 SER A N 1
ATOM 3075 C CA . SER A 1 225 ? 102.883 87.591 53.354 1.00 78.29 220 SER A CA 1
ATOM 3076 C C . SER A 1 225 ? 102.117 86.831 52.277 1.00 78.29 220 SER A C 1
ATOM 3077 O O . SER A 1 225 ? 101.890 87.353 51.177 1.00 78.29 220 SER A O 1
ATOM 3085 N N . PHE A 1 226 ? 101.719 85.591 52.574 1.00 79.95 221 PHE A N 1
ATOM 3086 C CA . PHE A 1 226 ? 100.848 84.854 51.665 1.00 79.95 221 PHE A CA 1
ATOM 3087 C C . PHE A 1 226 ? 99.672 85.714 51.229 1.00 79.95 221 PHE A C 1
ATOM 3088 O O . PHE A 1 226 ? 99.183 85.595 50.100 1.00 79.95 221 PHE A O 1
ATOM 3105 N N . ILE A 1 227 ? 99.219 86.602 52.112 1.00 72.61 222 ILE A N 1
ATOM 3106 C CA . ILE A 1 227 ? 98.131 87.513 51.774 1.00 72.61 222 ILE A CA 1
ATOM 3107 C C . ILE A 1 227 ? 98.566 88.457 50.661 1.00 72.61 222 ILE A C 1
ATOM 3108 O O . ILE A 1 227 ? 97.898 88.578 49.627 1.00 72.61 222 ILE A O 1
ATOM 3124 N N . TYR A 1 228 ? 99.693 89.146 50.863 1.00 75.69 223 TYR A N 1
ATOM 3125 C CA . TYR A 1 228 ? 100.199 90.049 49.836 1.00 75.69 223 TYR A CA 1
ATOM 3126 C C . TYR A 1 228 ? 100.312 89.325 48.504 1.00 75.69 223 TYR A C 1
ATOM 3127 O O . TYR A 1 228 ? 99.919 89.849 47.455 1.00 75.69 223 TYR A O 1
ATOM 3145 N N . ASP A 1 229 ? 100.807 88.089 48.538 1.00 77.43 224 ASP A N 1
ATOM 3146 C CA . ASP A 1 229 ? 101.071 87.367 47.299 1.00 77.43 224 ASP A CA 1
ATOM 3147 C C . ASP A 1 229 ? 99.770 86.998 46.596 1.00 77.43 224 ASP A C 1
ATOM 3148 O O . ASP A 1 229 ? 99.536 87.389 45.447 1.00 77.43 224 ASP A O 1
ATOM 3157 N N . ILE A 1 230 ? 98.904 86.244 47.276 1.00 79.46 225 ILE A N 1
ATOM 3158 C CA . ILE A 1 230 ? 97.664 85.797 46.650 1.00 79.46 225 ILE A CA 1
ATOM 3159 C C . ILE A 1 230 ? 96.734 86.967 46.353 1.00 79.46 225 ILE A C 1
ATOM 3160 O O . ILE A 1 230 ? 95.714 86.795 45.674 1.00 79.46 225 ILE A O 1
ATOM 3176 N N . ALA A 1 231 ? 97.051 88.167 46.848 1.00 76.90 226 ALA A N 1
ATOM 3177 C CA . ALA A 1 231 ? 96.243 89.329 46.489 1.00 76.90 226 ALA A CA 1
ATOM 3178 C C . ALA A 1 231 ? 96.860 90.105 45.334 1.00 76.90 226 ALA A C 1
ATOM 3179 O O . ALA A 1 231 ? 96.154 90.851 44.642 1.00 76.90 226 ALA A O 1
ATOM 3186 N N . ASP A 1 232 ? 98.168 89.952 45.117 1.00 82.38 227 ASP A N 1
ATOM 3187 C CA . ASP A 1 232 ? 98.802 90.565 43.959 1.00 82.38 227 ASP A CA 1
ATOM 3188 C C . ASP A 1 232 ? 98.146 90.133 42.656 1.00 82.38 227 ASP A C 1
ATOM 3189 O O . ASP A 1 232 ? 98.210 90.869 41.665 1.00 82.38 227 ASP A O 1
ATOM 3198 N N . LEU A 1 233 ? 97.519 88.957 42.635 1.00 84.86 228 LEU A N 1
ATOM 3199 C CA . LEU A 1 233 ? 96.774 88.527 41.458 1.00 84.86 228 LEU A CA 1
ATOM 3200 C C . LEU A 1 233 ? 95.677 89.528 41.115 1.00 84.86 228 LEU A C 1
ATOM 3201 O O . LEU A 1 233 ? 95.670 90.122 40.031 1.00 84.86 228 LEU A O 1
ATOM 3217 N N . TYR A 1 234 ? 94.741 89.729 42.039 1.00 81.91 229 TYR A N 1
ATOM 3218 C CA . TYR A 1 234 ? 93.570 90.560 41.802 1.00 81.91 229 TYR A CA 1
ATOM 3219 C C . TYR A 1 234 ? 93.850 92.052 41.921 1.00 81.91 229 TYR A C 1
ATOM 3220 O O . TYR A 1 234 ? 92.995 92.855 41.531 1.00 81.91 229 TYR A O 1
ATOM 3238 N N . LYS A 1 235 ? 95.009 92.450 42.450 1.00 81.51 230 LYS A N 1
ATOM 3239 C CA . LYS A 1 235 ? 95.301 93.875 42.567 1.00 81.51 230 LYS A CA 1
ATOM 3240 C C . LYS A 1 235 ? 95.348 94.577 41.216 1.00 81.51 230 LYS A C 1
ATOM 3241 O O . LYS A 1 235 ? 95.182 95.800 41.162 1.00 81.51 230 LYS A O 1
ATOM 3260 N N . ALA A 1 236 ? 95.565 93.840 40.130 1.00 89.56 231 ALA A N 1
ATOM 3261 C CA . ALA A 1 236 ? 95.783 94.425 38.815 1.00 89.56 231 ALA A CA 1
ATOM 3262 C C . ALA A 1 236 ? 94.497 94.635 38.025 1.00 89.56 231 ALA A C 1
ATOM 3263 O O . ALA A 1 236 ? 94.557 95.118 36.890 1.00 89.56 231 ALA A O 1
ATOM 3270 N N . GLU A 1 237 ? 93.341 94.286 38.591 1.00 89.83 232 GLU A N 1
ATOM 3271 C CA . GLU A 1 237 ? 92.090 94.345 37.849 1.00 89.83 232 GLU A CA 1
ATOM 3272 C C . GLU A 1 237 ? 90.920 94.903 38.646 1.00 89.83 232 GLU A C 1
ATOM 3273 O O . GLU A 1 237 ? 89.827 95.027 38.084 1.00 89.83 232 GLU A O 1
ATOM 3285 N N . LEU A 1 238 ? 91.102 95.243 39.922 1.00 86.02 233 LEU A N 1
ATOM 3286 C CA . LEU A 1 238 ? 89.977 95.525 40.801 1.00 86.02 233 LEU A CA 1
ATOM 3287 C C . LEU A 1 238 ? 90.124 96.781 41.647 1.00 86.02 233 LEU A C 1
ATOM 3288 O O . LEU A 1 238 ? 89.113 97.256 42.174 1.00 86.02 233 LEU A O 1
ATOM 3304 N N . THR A 1 239 ? 91.325 97.342 41.786 1.00 88.06 234 THR A N 1
ATOM 3305 C CA . THR A 1 239 ? 91.525 98.424 42.742 1.00 88.06 234 THR A CA 1
ATOM 3306 C C . THR A 1 239 ? 92.222 99.630 42.124 1.00 88.06 234 THR A C 1
ATOM 3307 O O . THR A 1 239 ? 92.017 100.760 42.572 1.00 88.06 234 THR A O 1
ATOM 3318 N N . ILE A 1 240 ? 93.031 99.412 41.094 1.00 94.86 235 ILE A N 1
ATOM 3319 C CA . ILE A 1 240 ? 93.767 100.500 40.453 1.00 94.86 235 ILE A CA 1
ATOM 3320 C C . ILE A 1 240 ? 92.853 101.282 39.514 1.00 94.86 235 ILE A C 1
ATOM 3321 O O . ILE A 1 240 ? 92.841 102.522 39.566 1.00 94.86 235 ILE A O 1
ATOM 3337 N N . PRO A 1 241 ? 92.090 100.629 38.629 1.00 95.87 236 PRO A N 1
ATOM 3338 C CA . PRO A 1 241 ? 91.098 101.395 37.856 1.00 95.87 236 PRO A CA 1
ATOM 3339 C C . PRO A 1 241 ? 90.098 102.105 38.746 1.00 95.87 236 PRO A C 1
ATOM 3340 O O . PRO A 1 241 ? 89.720 103.251 38.467 1.00 95.87 236 PRO A O 1
ATOM 3351 N N . LEU A 1 242 ? 89.659 101.441 39.816 1.00 93.62 237 LEU A N 1
ATOM 3352 C CA . LEU A 1 242 ? 88.789 102.084 40.792 1.00 93.62 237 LEU A CA 1
ATOM 3353 C C . LEU A 1 242 ? 89.450 103.328 41.371 1.00 93.62 237 LEU A C 1
ATOM 3354 O O . LEU A 1 242 ? 88.842 104.402 41.429 1.00 93.62 237 LEU A O 1
ATOM 3370 N N . ALA A 1 243 ? 90.706 103.200 41.804 1.00 93.04 238 ALA A N 1
ATOM 3371 C CA . ALA A 1 243 ? 91.413 104.336 42.380 1.00 93.04 238 ALA A CA 1
ATOM 3372 C C . ALA A 1 243 ? 91.536 105.483 41.390 1.00 93.04 238 ALA A C 1
ATOM 3373 O O . ALA A 1 243 ? 91.431 106.650 41.778 1.00 93.04 238 ALA A O 1
ATOM 3380 N N . PHE A 1 244 ? 91.749 105.178 40.110 1.00 98.66 239 PHE A N 1
ATOM 3381 C CA . PHE A 1 244 ? 91.942 106.248 39.135 1.00 98.66 239 PHE A CA 1
ATOM 3382 C C . PHE A 1 244 ? 90.622 106.938 38.809 1.00 98.66 239 PHE A C 1
ATOM 3383 O O . PHE A 1 244 ? 90.571 108.168 38.681 1.00 98.66 239 PHE A O 1
ATOM 3400 N N . GLU A 1 245 ? 89.537 106.169 38.682 1.00 98.06 240 GLU A N 1
ATOM 3401 C CA . GLU A 1 245 ? 88.232 106.797 38.495 1.00 98.06 240 GLU A CA 1
ATOM 3402 C C . GLU A 1 245 ? 87.817 107.573 39.736 1.00 98.06 240 GLU A C 1
ATOM 3403 O O . GLU A 1 245 ? 87.001 108.498 39.648 1.00 98.06 240 GLU A O 1
ATOM 3415 N N . ILE A 1 246 ? 88.363 107.210 40.898 1.00 96.43 241 ILE A N 1
ATOM 3416 C CA . ILE A 1 246 ? 88.093 107.959 42.122 1.00 96.43 241 ILE A CA 1
ATOM 3417 C C . ILE A 1 246 ? 88.857 109.277 42.108 1.00 96.43 241 ILE A C 1
ATOM 3418 O O . ILE A 1 246 ? 88.313 110.340 42.424 1.00 96.43 241 ILE A O 1
ATOM 3434 N N . ALA A 1 247 ? 90.134 109.223 41.731 1.00 97.56 242 ALA A N 1
ATOM 3435 C CA . ALA A 1 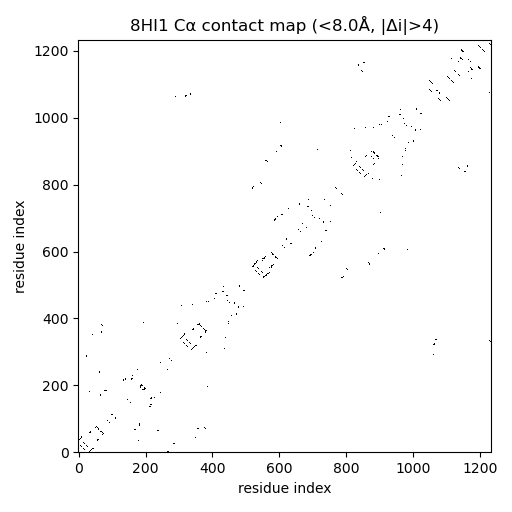247 ? 90.976 110.411 41.763 1.00 97.56 242 ALA A CA 1
ATOM 3436 C C . ALA A 1 247 ? 90.652 111.391 40.644 1.00 97.56 242 ALA A C 1
ATOM 3437 O O . ALA A 1 247 ? 90.931 112.586 40.787 1.00 97.56 242 ALA A O 1
ATOM 3444 N N . ALA A 1 248 ? 90.075 110.921 39.536 1.00 99.69 243 ALA A N 1
ATOM 3445 C CA . ALA A 1 248 ? 89.812 111.822 38.419 1.00 99.69 243 ALA A CA 1
ATOM 3446 C C . ALA A 1 248 ? 88.728 112.840 38.747 1.00 99.69 243 ALA A C 1
ATOM 3447 O O . ALA A 1 248 ? 88.897 114.032 38.466 1.00 99.69 243 ALA A O 1
ATOM 3454 N N . ASN A 1 249 ? 87.617 112.400 39.337 1.00 102.45 244 ASN A N 1
ATOM 3455 C CA . ASN A 1 249 ? 86.453 113.261 39.513 1.00 102.45 244 ASN A CA 1
ATOM 3456 C C . ASN A 1 249 ? 86.108 113.485 40.981 1.00 102.45 244 ASN A C 1
ATOM 3457 O O . ASN A 1 249 ? 84.935 113.420 41.362 1.00 102.45 244 ASN A O 1
ATOM 3468 N N . PHE A 1 250 ? 87.114 113.755 41.812 1.00 99.95 245 PHE A N 1
ATOM 3469 C CA . PHE A 1 250 ? 86.902 114.015 43.231 1.00 99.95 245 PHE A CA 1
ATOM 3470 C C . PHE A 1 250 ? 87.876 115.096 43.684 1.00 99.95 245 PHE A C 1
ATOM 3471 O O . PHE A 1 250 ? 88.644 115.644 42.887 1.00 99.95 245 PHE A O 1
ATOM 3488 N N . THR A 1 251 ? 87.843 115.399 44.980 1.00 98.14 246 THR A N 1
ATOM 3489 C CA . THR A 1 251 ? 88.584 116.515 45.547 1.00 98.14 246 THR A CA 1
ATOM 3490 C C . THR A 1 251 ? 89.308 116.071 46.810 1.00 98.14 246 THR A C 1
ATOM 3491 O O . THR A 1 251 ? 89.045 115.000 47.362 1.00 98.14 246 THR A O 1
ATOM 3502 N N . GLU A 1 252 ? 90.237 116.918 47.259 1.00 99.04 247 GLU A N 1
ATOM 3503 C CA . GLU A 1 252 ? 90.996 116.625 48.470 1.00 99.04 247 GLU A CA 1
ATOM 3504 C C . GLU A 1 252 ? 90.143 116.724 49.728 1.00 99.04 247 GLU A C 1
ATOM 3505 O O . GLU A 1 252 ? 90.390 115.988 50.690 1.00 99.04 247 GLU A O 1
ATOM 3517 N N . ILE A 1 253 ? 89.148 117.612 49.747 1.00 99.27 248 ILE A N 1
ATOM 3518 C CA . ILE A 1 253 ? 88.345 117.785 50.953 1.00 99.27 248 ILE A CA 1
ATOM 3519 C C . ILE A 1 253 ? 87.532 116.531 51.255 1.00 99.27 248 ILE A C 1
ATOM 3520 O O . ILE A 1 253 ? 87.283 116.218 52.425 1.00 99.27 248 ILE A O 1
ATOM 3536 N N . ASP A 1 254 ? 87.105 115.801 50.228 1.00 100.75 249 ASP A N 1
ATOM 3537 C CA . ASP A 1 254 ? 86.308 114.607 50.447 1.00 100.75 249 ASP A CA 1
ATOM 3538 C C . ASP A 1 254 ? 87.126 113.548 51.186 1.00 100.75 249 ASP A C 1
ATOM 3539 O O . ASP A 1 254 ? 88.359 113.556 51.186 1.00 100.75 249 ASP A O 1
ATOM 3548 N N . ASP A 1 255 ? 86.412 112.622 51.825 1.00 95.63 250 ASP A N 1
ATOM 3549 C CA . ASP A 1 255 ? 87.046 111.508 52.530 1.00 95.63 250 ASP A CA 1
ATOM 3550 C C . ASP A 1 255 ? 87.289 110.369 51.539 1.00 95.63 250 ASP A C 1
ATOM 3551 O O . ASP A 1 255 ? 86.559 109.375 51.470 1.00 95.63 250 ASP A O 1
ATOM 3560 N N . ILE A 1 256 ? 88.343 110.555 50.739 1.00 95.47 251 ILE A N 1
ATOM 3561 C CA . ILE A 1 256 ? 88.732 109.543 49.761 1.00 95.47 251 ILE A CA 1
ATOM 3562 C C . ILE A 1 256 ? 88.864 108.182 50.429 1.00 95.47 251 ILE A C 1
ATOM 3563 O O . ILE A 1 256 ? 88.468 107.151 49.867 1.00 95.47 251 ILE A O 1
ATOM 3579 N N . GLY A 1 257 ? 89.415 108.157 51.644 1.00 89.37 252 GLY A N 1
ATOM 3580 C CA . GLY A 1 257 ? 89.572 106.910 52.367 1.00 89.37 252 GLY A CA 1
ATOM 3581 C C . GLY A 1 257 ? 88.263 106.283 52.791 1.00 89.37 252 GLY A C 1
ATOM 3582 O O . GLY A 1 257 ? 88.214 105.071 53.027 1.00 89.37 252 GLY A O 1
ATOM 3586 N N . LYS A 1 258 ? 87.198 107.077 52.896 1.00 85.68 253 LYS A N 1
ATOM 3587 C CA . LYS A 1 258 ? 85.879 106.530 53.182 1.00 85.68 253 LYS A CA 1
ATOM 3588 C C . LYS A 1 258 ? 85.162 106.070 51.924 1.00 85.68 253 LYS A C 1
ATOM 3589 O O . LYS A 1 258 ? 84.455 105.055 51.957 1.00 85.68 253 LYS A O 1
ATOM 3608 N N . ILE A 1 259 ? 85.330 106.789 50.816 1.00 90.34 254 ILE A N 1
ATOM 3609 C CA . ILE A 1 259 ? 84.625 106.410 49.597 1.00 90.34 254 ILE A CA 1
ATOM 3610 C C . ILE A 1 259 ? 85.283 105.205 48.935 1.00 90.34 254 ILE A C 1
ATOM 3611 O O . ILE A 1 259 ? 84.608 104.425 48.256 1.00 90.34 254 ILE A O 1
ATOM 3627 N N . ALA A 1 260 ? 86.595 105.030 49.107 1.00 86.45 255 ALA A N 1
ATOM 3628 C CA . ALA A 1 260 ? 87.266 103.879 48.511 1.00 86.45 255 ALA A CA 1
ATOM 3629 C C . ALA A 1 260 ? 86.671 102.573 49.021 1.00 86.45 255 ALA A C 1
ATOM 3630 O O . ALA A 1 260 ? 86.211 101.733 48.235 1.00 86.45 255 ALA A O 1
ATOM 3637 N N . ARG A 1 261 ? 86.694 102.375 50.340 1.00 78.63 256 ARG A N 1
ATOM 3638 C CA . ARG A 1 261 ? 86.165 101.141 50.906 1.00 78.63 256 ARG A CA 1
ATOM 3639 C C . ARG A 1 261 ? 84.675 100.995 50.640 1.00 78.63 256 ARG A C 1
ATOM 3640 O O . ARG A 1 261 ? 84.174 99.873 50.564 1.00 78.63 256 ARG A O 1
ATOM 3661 N N . GLN A 1 262 ? 83.954 102.103 50.464 1.00 83.74 257 GLN A N 1
ATOM 3662 C CA . GLN A 1 262 ? 82.539 101.998 50.120 1.00 83.74 257 GLN A CA 1
ATOM 3663 C C . GLN A 1 262 ? 82.355 101.466 48.703 1.00 83.74 257 GLN A C 1
ATOM 3664 O O . GLN A 1 262 ? 81.531 100.572 48.468 1.00 83.74 257 GLN A O 1
ATOM 3678 N N . LYS A 1 263 ? 83.101 102.018 47.744 1.00 84.24 258 LYS A N 1
ATOM 3679 C CA . LYS A 1 263 ? 83.075 101.489 46.385 1.00 84.24 258 LYS A CA 1
ATOM 3680 C C . LYS A 1 263 ? 83.445 100.012 46.370 1.00 84.24 258 LYS A C 1
ATOM 3681 O O . LYS A 1 263 ? 82.834 99.215 45.648 1.00 84.24 258 LYS A O 1
ATOM 3700 N N . VAL A 1 264 ? 84.448 99.629 47.163 1.00 78.26 259 VAL A N 1
ATOM 3701 C CA . VAL A 1 264 ? 84.869 98.233 47.185 1.00 78.26 259 VAL A CA 1
ATOM 3702 C C . VAL A 1 264 ? 83.806 97.358 47.840 1.00 78.26 259 VAL A C 1
ATOM 3703 O O . VAL A 1 264 ? 83.585 96.219 47.419 1.00 78.26 259 VAL A O 1
ATOM 3716 N N . ARG A 1 265 ? 83.130 97.870 48.868 1.00 75.35 260 ARG A N 1
ATOM 3717 C CA . ARG A 1 265 ? 82.012 97.155 49.472 1.00 75.35 260 ARG A CA 1
ATOM 3718 C C . ARG A 1 265 ? 80.926 96.884 48.439 1.00 75.35 260 ARG A C 1
ATOM 3719 O O . ARG A 1 265 ? 80.405 95.764 48.337 1.00 75.35 260 ARG A O 1
ATOM 3740 N N . ASP A 1 266 ? 80.569 97.911 47.668 1.00 78.94 261 ASP A N 1
ATOM 3741 C CA . ASP A 1 266 ? 79.605 97.726 46.588 1.00 78.94 261 ASP A CA 1
ATOM 3742 C C . ASP A 1 266 ? 80.078 96.651 45.617 1.00 78.94 261 ASP A C 1
ATOM 3743 O O . ASP A 1 266 ? 79.360 95.682 45.345 1.00 78.94 261 ASP A O 1
ATOM 3752 N N . SER A 1 267 ? 81.289 96.813 45.079 1.00 79.72 262 SER A N 1
ATOM 3753 C CA . SER A 1 267 ? 81.842 95.815 44.166 1.00 79.72 262 SER A CA 1
ATOM 3754 C C . SER A 1 267 ? 81.809 94.412 44.761 1.00 79.72 262 SER A C 1
ATOM 3755 O O . SER A 1 267 ? 81.675 93.430 44.022 1.00 79.72 262 SER A O 1
ATOM 3763 N N . PHE A 1 268 ? 81.930 94.294 46.084 1.00 75.60 263 PHE A N 1
ATOM 3764 C CA . PHE A 1 268 ? 81.931 92.982 46.722 1.00 75.60 263 PHE A CA 1
ATOM 3765 C C . PHE A 1 268 ? 80.531 92.406 46.860 1.00 75.60 263 PHE A C 1
ATOM 3766 O O . PHE A 1 268 ? 80.370 91.181 46.840 1.00 75.60 263 PHE A O 1
ATOM 3783 N N . VAL A 1 269 ? 79.518 93.263 47.020 1.00 76.77 264 VAL A N 1
ATOM 3784 C CA . VAL A 1 269 ? 78.162 92.767 47.265 1.00 76.77 264 VAL A CA 1
ATOM 3785 C C . VAL A 1 269 ? 77.780 91.667 46.283 1.00 76.77 264 VAL A C 1
ATOM 3786 O O . VAL A 1 269 ? 76.979 90.783 46.613 1.00 76.77 264 VAL A O 1
ATOM 3799 N N . ASP A 1 270 ? 78.337 91.696 45.071 1.00 82.72 265 ASP A N 1
ATOM 3800 C CA . ASP A 1 270 ? 77.992 90.685 44.075 1.00 82.72 265 ASP A CA 1
ATOM 3801 C C . ASP A 1 270 ? 78.339 89.285 44.570 1.00 82.72 265 ASP A C 1
ATOM 3802 O O . ASP A 1 270 ? 77.470 88.410 44.652 1.00 82.72 265 ASP A O 1
ATOM 3811 N N . GLY A 1 271 ? 79.606 89.057 44.904 1.00 83.47 266 GLY A N 1
ATOM 3812 C CA . GLY A 1 271 ? 80.049 87.758 45.366 1.00 83.47 266 GLY A CA 1
ATOM 3813 C C . GLY A 1 271 ? 80.712 86.896 44.317 1.00 83.47 266 GLY A C 1
ATOM 3814 O O . GLY A 1 271 ? 80.760 85.672 44.484 1.00 83.47 266 GLY A O 1
ATOM 3818 N N . LYS A 1 272 ? 81.226 87.490 43.240 1.00 84.92 267 LYS A N 1
ATOM 3819 C CA . LYS A 1 272 ? 81.944 86.750 42.212 1.00 84.92 267 LYS A CA 1
ATOM 3820 C C . LYS A 1 272 ? 83.432 86.626 42.507 1.00 84.92 267 LYS A C 1
ATOM 3821 O O . LYS A 1 272 ? 84.096 85.772 41.910 1.00 84.92 267 LYS A O 1
ATOM 3840 N N . LEU A 1 273 ? 83.967 87.452 43.406 1.00 82.04 268 LEU A N 1
ATOM 3841 C CA . LEU A 1 273 ? 85.370 87.393 43.784 1.00 82.04 268 LEU A CA 1
ATOM 3842 C C . LEU A 1 273 ? 85.635 86.448 44.946 1.00 82.04 268 LEU A C 1
ATOM 3843 O O . LEU A 1 273 ? 86.789 86.063 45.157 1.00 82.04 268 LEU A O 1
ATOM 3859 N N . ILE A 1 274 ? 84.600 86.065 45.702 1.00 81.73 269 ILE A N 1
ATOM 3860 C CA . ILE A 1 274 ? 84.739 85.037 46.731 1.00 81.73 269 ILE A CA 1
ATOM 3861 C C . ILE A 1 274 ? 84.856 83.643 46.141 1.00 81.73 269 ILE A C 1
ATOM 3862 O O . ILE A 1 274 ? 85.101 82.684 46.884 1.00 81.73 269 ILE A O 1
ATOM 3878 N N . VAL A 1 275 ? 84.703 83.500 44.826 1.00 86.53 270 VAL A N 1
ATOM 3879 C CA . VAL A 1 275 ? 84.562 82.199 44.180 1.00 86.53 270 VAL A CA 1
ATOM 3880 C C . VAL A 1 275 ? 85.850 81.797 43.467 1.00 86.53 270 VAL A C 1
ATOM 3881 O O . VAL A 1 275 ? 86.281 80.645 43.548 1.00 86.53 270 VAL A O 1
ATOM 3894 N N . ARG A 1 276 ? 86.478 82.736 42.757 1.00 86.18 271 ARG A N 1
ATOM 3895 C CA . ARG A 1 276 ? 87.695 82.405 42.024 1.00 86.18 271 ARG A CA 1
ATOM 3896 C C . ARG A 1 276 ? 88.905 82.361 42.947 1.00 86.18 271 ARG A C 1
ATOM 3897 O O . ARG A 1 276 ? 89.965 81.859 42.556 1.00 86.18 271 ARG A O 1
ATOM 3918 N N . ILE A 1 277 ? 88.773 82.878 44.170 1.00 82.84 272 ILE A N 1
ATOM 3919 C CA . ILE A 1 277 ? 89.832 82.718 45.166 1.00 82.84 272 ILE A CA 1
ATOM 3920 C C . ILE A 1 277 ? 89.922 81.262 45.605 1.00 82.84 272 ILE A C 1
ATOM 3921 O O . ILE A 1 277 ? 90.994 80.647 45.579 1.00 82.84 272 ILE A O 1
ATOM 3937 N N . VAL A 1 278 ? 88.790 80.691 46.023 1.00 84.84 273 VAL A N 1
ATOM 3938 C CA . VAL A 1 278 ? 88.781 79.292 46.443 1.00 84.84 273 VAL A CA 1
ATOM 3939 C C . VAL A 1 278 ? 89.217 78.387 45.304 1.00 84.84 273 VAL A C 1
ATOM 3940 O O . VAL A 1 278 ? 89.854 77.351 45.530 1.00 84.84 273 VAL A O 1
ATOM 3953 N N . GLN A 1 279 ? 88.886 78.753 44.066 1.00 88.89 274 GLN A N 1
ATOM 3954 C CA . GLN A 1 279 ? 89.301 77.972 42.910 1.00 88.89 274 GLN A CA 1
ATOM 3955 C C . GLN A 1 279 ? 90.791 78.092 42.623 1.00 88.89 274 GLN A C 1
ATOM 3956 O O . GLN A 1 279 ? 91.370 77.164 42.048 1.00 88.89 274 GLN A O 1
ATOM 3970 N N . ASP A 1 280 ? 91.422 79.201 43.005 1.00 89.31 275 ASP A N 1
ATOM 3971 C CA . ASP A 1 280 ? 92.866 79.347 42.868 1.00 89.31 275 ASP A CA 1
ATOM 3972 C C . ASP A 1 280 ? 93.618 78.644 43.991 1.00 89.31 275 ASP A C 1
ATOM 3973 O O . ASP A 1 280 ? 94.721 78.133 43.772 1.00 89.31 275 ASP A O 1
ATOM 3982 N N . ILE A 1 281 ? 93.042 78.611 45.194 1.00 86.56 276 ILE A N 1
ATOM 3983 C CA . ILE A 1 281 ? 93.671 77.896 46.302 1.00 86.56 276 ILE A CA 1
ATOM 3984 C C . ILE A 1 281 ? 93.795 76.416 45.963 1.00 86.56 276 ILE A C 1
ATOM 3985 O O . ILE A 1 281 ? 94.877 75.826 46.046 1.00 86.56 276 ILE A O 1
ATOM 4001 N N . GLN A 1 282 ? 92.680 75.796 45.571 1.00 90.59 277 GLN A N 1
ATOM 4002 C CA . GLN A 1 282 ? 92.682 74.378 45.237 1.00 90.59 277 GLN A CA 1
ATOM 4003 C C . GLN A 1 282 ? 93.549 74.059 44.027 1.00 90.59 277 GLN A C 1
ATOM 4004 O O . GLN A 1 282 ? 93.811 72.879 43.770 1.00 90.59 277 GLN A O 1
ATOM 4018 N N . TYR A 1 283 ? 94.000 75.070 43.286 1.00 94.07 278 TYR A N 1
ATOM 4019 C CA . TYR A 1 283 ? 94.773 74.859 42.070 1.00 94.07 278 TYR A CA 1
ATOM 4020 C C . TYR A 1 283 ? 96.264 75.091 42.260 1.00 94.07 278 TYR A C 1
ATOM 4021 O O . TYR A 1 283 ? 97.067 74.495 41.535 1.00 94.07 278 TYR A O 1
ATOM 4039 N N . LEU A 1 284 ? 96.656 75.932 43.215 1.00 91.00 279 LEU A N 1
ATOM 4040 C CA . LEU A 1 284 ? 98.066 76.169 43.491 1.00 91.00 279 LEU A CA 1
ATOM 4041 C C . LEU A 1 284 ? 98.669 75.124 44.418 1.00 91.00 279 LEU A C 1
ATOM 4042 O O . LEU A 1 284 ? 99.897 75.043 44.518 1.00 91.00 279 LEU A O 1
ATOM 4058 N N . PHE A 1 285 ? 97.845 74.324 45.087 1.00 90.28 280 PHE A N 1
ATOM 4059 C CA . PHE A 1 285 ? 98.316 73.220 45.908 1.00 90.28 280 PHE A CA 1
ATOM 4060 C C . PHE A 1 285 ? 98.109 71.874 45.234 1.00 90.28 280 PHE A C 1
ATOM 4061 O O . PHE A 1 285 ? 98.438 70.841 45.826 1.00 90.28 280 PHE A O 1
ATOM 4078 N N . ASP A 1 286 ? 97.576 71.862 44.013 1.00 94.11 281 ASP A N 1
ATOM 4079 C CA . ASP A 1 286 ? 97.377 70.633 43.249 1.00 94.11 281 ASP A CA 1
ATOM 4080 C C . ASP A 1 286 ? 96.426 69.685 43.978 1.00 94.11 281 ASP A C 1
ATOM 4081 O O . ASP A 1 286 ? 96.780 68.561 44.339 1.00 94.11 281 ASP A O 1
ATOM 4090 N N . LEU A 1 287 ? 95.203 70.160 44.199 1.00 96.48 282 LEU A N 1
ATOM 4091 C CA . LEU A 1 287 ? 94.124 69.350 44.745 1.00 96.48 282 LEU A CA 1
ATOM 4092 C C . LEU A 1 287 ? 93.153 68.991 43.627 1.00 96.48 282 LEU A C 1
ATOM 4093 O O . LEU A 1 287 ? 92.709 69.867 42.877 1.00 96.48 282 LEU A O 1
ATOM 4109 N N . ASP A 1 288 ? 92.830 67.706 43.521 1.00 102.76 283 ASP A N 1
ATOM 4110 C CA . ASP A 1 288 ? 92.003 67.208 42.434 1.00 102.76 283 ASP A CA 1
ATOM 4111 C C . ASP A 1 288 ? 90.593 67.795 42.515 1.00 102.76 283 ASP A C 1
ATOM 4112 O O . ASP A 1 288 ? 90.237 68.521 43.448 1.00 102.76 283 ASP A O 1
ATOM 4121 N N . ASP A 1 289 ? 89.780 67.467 41.508 1.00 101.19 284 ASP A N 1
ATOM 4122 C CA . ASP A 1 289 ? 88.420 67.994 41.450 1.00 101.19 284 ASP A CA 1
ATOM 4123 C C . ASP A 1 289 ? 87.527 67.349 42.502 1.00 101.19 284 ASP A C 1
ATOM 4124 O O . ASP A 1 289 ? 86.686 68.025 43.107 1.00 101.19 284 ASP A O 1
ATOM 4133 N N . ASP A 1 290 ? 87.689 66.045 42.738 1.00 99.35 285 ASP A N 1
ATOM 4134 C CA . ASP A 1 290 ? 86.848 65.361 43.715 1.00 99.35 285 ASP A CA 1
ATOM 4135 C C . ASP A 1 290 ? 87.054 65.884 45.130 1.00 99.35 285 ASP A C 1
ATOM 4136 O O . ASP A 1 290 ? 86.275 65.529 46.021 1.00 99.35 285 ASP A O 1
ATOM 4145 N N . GLU A 1 291 ? 88.076 66.711 45.358 1.00 100.46 286 GLU A N 1
ATOM 4146 C CA . GLU A 1 291 ? 88.262 67.379 46.638 1.00 100.46 286 GLU A CA 1
ATOM 4147 C C . GLU A 1 291 ? 87.701 68.794 46.657 1.00 100.46 286 GLU A C 1
ATOM 4148 O O . GLU A 1 291 ? 87.566 69.373 47.741 1.00 100.46 286 GLU A O 1
ATOM 4160 N N . GLU A 1 292 ? 87.375 69.359 45.497 1.00 96.20 287 GLU A N 1
ATOM 4161 C CA . GLU A 1 292 ? 86.830 70.706 45.449 1.00 96.20 287 GLU A CA 1
ATOM 4162 C C . GLU A 1 292 ? 85.540 70.785 46.261 1.00 96.20 287 GLU A C 1
ATOM 4163 O O . GLU A 1 292 ? 84.882 69.779 46.539 1.00 96.20 287 GLU A O 1
ATOM 4175 N N . LEU A 1 293 ? 85.182 72.009 46.642 1.00 95.39 288 LEU A N 1
ATOM 4176 C CA . LEU A 1 293 ? 84.047 72.266 47.517 1.00 95.39 288 LEU A CA 1
ATOM 4177 C C . LEU A 1 293 ? 83.092 73.234 46.829 1.00 95.39 288 LEU A C 1
ATOM 4178 O O . LEU A 1 293 ? 83.442 73.901 45.850 1.00 95.39 288 LEU A O 1
ATOM 4194 N N . LEU A 1 294 ? 81.872 73.311 47.355 1.00 96.92 289 LEU A N 1
ATOM 4195 C CA . LEU A 1 294 ? 80.816 74.131 46.771 1.00 96.92 289 LEU A CA 1
ATOM 4196 C C . LEU A 1 294 ? 80.866 75.522 47.390 1.00 96.92 289 LEU A C 1
ATOM 4197 O O . LEU A 1 294 ? 80.529 75.699 48.566 1.00 96.92 289 LEU A O 1
ATOM 4213 N N . VAL A 1 295 ? 81.285 76.506 46.602 1.00 91.55 290 VAL A N 1
ATOM 4214 C CA . VAL A 1 295 ? 81.307 77.903 47.019 1.00 91.55 290 VAL A CA 1
ATOM 4215 C C . VAL A 1 295 ? 80.039 78.556 46.485 1.00 91.55 290 VAL A C 1
ATOM 4216 O O . VAL A 1 295 ? 79.970 78.927 45.308 1.00 91.55 290 VAL A O 1
ATOM 4229 N N . ASP A 1 296 ? 79.033 78.701 47.346 1.00 89.99 291 ASP A N 1
ATOM 4230 C CA . ASP A 1 296 ? 77.734 79.232 46.947 1.00 89.99 291 ASP A CA 1
ATOM 4231 C C . ASP A 1 296 ? 77.316 80.315 47.928 1.00 89.99 291 ASP A C 1
ATOM 4232 O O . ASP A 1 296 ? 76.973 80.017 49.076 1.00 89.99 291 ASP A O 1
ATOM 4241 N N . THR A 1 297 ? 77.343 81.565 47.475 1.00 89.70 292 THR A N 1
ATOM 4242 C CA . THR A 1 297 ? 76.880 82.672 48.295 1.00 89.70 292 THR A CA 1
ATOM 4243 C C . THR A 1 297 ? 75.373 82.571 48.525 1.00 89.70 292 THR A C 1
ATOM 4244 O O . THR A 1 297 ? 74.666 81.794 47.877 1.00 89.70 292 THR A O 1
ATOM 4255 N N . LEU A 1 298 ? 74.883 83.377 49.465 1.00 91.46 293 LEU A N 1
ATOM 4256 C CA . LEU A 1 298 ? 73.472 83.376 49.816 1.00 91.46 293 LEU A CA 1
ATOM 4257 C C . LEU A 1 298 ? 73.083 84.746 50.349 1.00 91.46 293 LEU A C 1
ATOM 4258 O O . LEU A 1 298 ? 73.868 85.412 51.030 1.00 91.46 293 LEU A O 1
ATOM 4274 N N . SER A 1 299 ? 71.856 85.159 50.028 1.00 106.79 294 SER A N 1
ATOM 4275 C CA . SER A 1 299 ? 71.301 86.413 50.534 1.00 106.79 294 SER A CA 1
ATOM 4276 C C . SER A 1 299 ? 69.797 86.204 50.683 1.00 106.79 294 SER A C 1
ATOM 4277 O O . SER A 1 299 ? 69.042 86.405 49.727 1.00 106.79 294 SER A O 1
ATOM 4285 N N . LEU A 1 300 ? 69.374 85.809 51.880 1.00 103.85 295 LEU A N 1
ATOM 4286 C CA . LEU A 1 300 ? 67.975 85.507 52.152 1.00 103.85 295 LEU A CA 1
ATOM 4287 C C . LEU A 1 300 ? 67.179 86.731 52.580 1.00 103.85 295 LEU A C 1
ATOM 4288 O O . LEU A 1 300 ? 65.980 86.605 52.854 1.00 103.85 295 LEU A O 1
ATOM 4304 N N . TRP A 1 301 ? 67.808 87.903 52.641 1.00 105.19 296 TRP A N 1
ATOM 4305 C CA . TRP A 1 301 ? 67.138 89.109 53.117 1.00 105.19 296 TRP A CA 1
ATOM 4306 C C . TRP A 1 301 ? 67.486 90.247 52.170 1.00 105.19 296 TRP A C 1
ATOM 4307 O O . TRP A 1 301 ? 68.637 90.694 52.131 1.00 105.19 296 TRP A O 1
ATOM 4328 N N . ASP A 1 302 ? 66.495 90.707 51.410 1.00 114.17 297 ASP A N 1
ATOM 4329 C CA . ASP A 1 302 ? 66.669 91.815 50.485 1.00 114.17 297 ASP A CA 1
ATOM 4330 C C . ASP A 1 302 ? 65.551 92.821 50.711 1.00 114.17 297 ASP A C 1
ATOM 4331 O O . ASP A 1 302 ? 64.503 92.500 51.278 1.00 114.17 297 ASP A O 1
ATOM 4340 N N . ASP A 1 303 ? 65.789 94.053 50.263 1.00 114.39 298 ASP A N 1
ATOM 4341 C CA . ASP A 1 303 ? 64.820 95.131 50.403 1.00 114.39 298 ASP A CA 1
ATOM 4342 C C . ASP A 1 303 ? 64.140 95.487 49.087 1.00 114.39 298 ASP A C 1
ATOM 4343 O O . ASP A 1 303 ? 63.240 96.333 49.083 1.00 114.39 298 ASP A O 1
ATOM 4352 N N . LYS A 1 304 ? 64.540 94.862 47.977 1.00 116.30 299 LYS A N 1
ATOM 4353 C CA . LYS A 1 304 ? 63.983 95.176 46.669 1.00 116.30 299 LYS A CA 1
ATOM 4354 C C . LYS A 1 304 ? 63.630 93.953 45.835 1.00 116.30 299 LYS A C 1
ATOM 4355 O O . LYS A 1 304 ? 62.931 94.105 44.827 1.00 116.30 299 LYS A O 1
ATOM 4374 N N . ASP A 1 305 ? 64.079 92.757 46.213 1.00 118.62 300 ASP A N 1
ATOM 4375 C CA . ASP A 1 305 ? 63.824 91.542 45.454 1.00 118.62 300 ASP A CA 1
ATOM 4376 C C . ASP A 1 305 ? 63.316 90.451 46.388 1.00 118.62 300 ASP A C 1
ATOM 4377 O O . ASP A 1 305 ? 63.348 90.583 47.614 1.00 118.62 300 ASP A O 1
ATOM 4386 N N . MET A 1 306 ? 62.841 89.362 45.788 1.00 117.79 301 MET A N 1
ATOM 4387 C CA . MET A 1 306 ? 62.312 88.215 46.516 1.00 117.79 301 MET A CA 1
ATOM 4388 C C . MET A 1 306 ? 63.272 87.043 46.359 1.00 117.79 301 MET A C 1
ATOM 4389 O O . MET A 1 306 ? 63.454 86.529 45.249 1.00 117.79 301 MET A O 1
ATOM 4403 N N . LEU A 1 307 ? 63.883 86.623 47.469 1.00 109.54 302 LEU A N 1
ATOM 4404 C CA . LEU A 1 307 ? 64.797 85.476 47.485 1.00 109.54 302 LEU A CA 1
ATOM 4405 C C . LEU A 1 307 ? 64.476 84.662 48.737 1.00 109.54 302 LEU A C 1
ATOM 4406 O O . LEU A 1 307 ? 65.077 84.864 49.796 1.00 109.54 302 LEU A O 1
ATOM 4422 N N . VAL A 1 308 ? 63.527 83.738 48.606 1.00 106.18 303 VAL A N 1
ATOM 4423 C CA . VAL A 1 308 ? 63.066 82.909 49.717 1.00 106.18 303 VAL A CA 1
ATOM 4424 C C . VAL A 1 308 ? 62.656 81.553 49.159 1.00 106.18 303 VAL A C 1
ATOM 4425 O O . VAL A 1 308 ? 61.776 81.472 48.298 1.00 106.18 303 VAL A O 1
ATOM 4438 N N . LYS A 1 309 ? 63.294 80.486 49.640 1.00 103.56 304 LYS A N 1
ATOM 4439 C CA . LYS A 1 309 ? 62.991 79.151 49.134 1.00 103.56 304 LYS A CA 1
ATOM 4440 C C . LYS A 1 309 ? 63.831 78.117 49.875 1.00 103.56 304 LYS A C 1
ATOM 4441 O O . LYS A 1 309 ? 64.791 78.451 50.576 1.00 103.56 304 LYS A O 1
ATOM 4460 N N . HIS A 1 310 ? 63.444 76.851 49.703 1.00 101.22 305 HIS A N 1
ATOM 4461 C CA . HIS A 1 310 ? 64.284 75.686 49.984 1.00 101.22 305 HIS A CA 1
ATOM 4462 C C . HIS A 1 310 ? 64.702 75.623 51.459 1.00 101.22 305 HIS A C 1
ATOM 4463 O O . HIS A 1 310 ? 65.874 75.746 51.818 1.00 101.22 305 HIS A O 1
ATOM 4477 N N . GLY A 1 311 ? 63.696 75.427 52.308 1.00 95.47 306 GLY A N 1
ATOM 4478 C CA . GLY A 1 311 ? 63.920 74.973 53.665 1.00 95.47 306 GLY A CA 1
ATOM 4479 C C . GLY A 1 311 ? 63.907 76.037 54.738 1.00 95.47 306 GLY A C 1
ATOM 4480 O O . GLY A 1 311 ? 63.663 75.706 55.905 1.00 95.47 306 GLY A O 1
ATOM 4484 N N . VAL A 1 312 ? 64.160 77.295 54.396 1.00 98.44 307 VAL A N 1
ATOM 4485 C CA . VAL A 1 312 ? 64.187 78.368 55.382 1.00 98.44 307 VAL A CA 1
ATOM 4486 C C . VAL A 1 312 ? 62.747 78.702 55.755 1.00 98.44 307 VAL A C 1
ATOM 4487 O O . VAL A 1 312 ? 61.984 79.228 54.937 1.00 98.44 307 VAL A O 1
ATOM 4500 N N . SER A 1 313 ? 62.364 78.367 56.984 1.00 95.08 308 SER A N 1
ATOM 4501 C CA . SER A 1 313 ? 60.983 78.501 57.447 1.00 95.08 308 SER A CA 1
ATOM 4502 C C . SER A 1 313 ? 60.870 79.800 58.236 1.00 95.08 308 SER A C 1
ATOM 4503 O O . SER A 1 313 ? 61.042 79.826 59.455 1.00 95.08 308 SER A O 1
ATOM 4511 N N . TYR A 1 314 ? 60.577 80.888 57.527 1.00 99.09 309 TYR A N 1
ATOM 4512 C CA . TYR A 1 314 ? 60.372 82.177 58.173 1.00 99.09 309 TYR A CA 1
ATOM 4513 C C . TYR A 1 314 ? 59.311 82.052 59.257 1.00 99.09 309 TYR A C 1
ATOM 4514 O O . TYR A 1 314 ? 58.128 81.856 58.959 1.00 99.09 309 TYR A O 1
ATOM 4532 N N . LYS A 1 315 ? 59.723 82.170 60.515 1.00 99.80 310 LYS A N 1
ATOM 4533 C CA . LYS A 1 315 ? 58.803 82.093 61.650 1.00 99.80 310 LYS A CA 1
ATOM 4534 C C . LYS A 1 315 ? 58.441 83.495 62.136 1.00 99.80 310 LYS A C 1
ATOM 4535 O O . LYS A 1 315 ? 58.643 83.859 63.295 1.00 99.80 310 LYS A O 1
ATOM 4554 N N . GLU A 1 316 ? 57.892 84.288 61.222 1.00 100.62 311 GLU A N 1
ATOM 4555 C CA . GLU A 1 316 ? 57.529 85.665 61.530 1.00 100.62 311 GLU A CA 1
ATOM 4556 C C . GLU A 1 316 ? 56.337 85.711 62.479 1.00 100.62 311 GLU A C 1
ATOM 4557 O O . GLU A 1 316 ? 55.960 84.699 63.070 1.00 100.62 311 GLU A O 1
ATOM 4569 N N . LYS B 1 9 ? 88.778 110.683 63.046 1.00 85.48 4 LYS B N 1
ATOM 4570 C CA . LYS B 1 9 ? 88.454 110.375 64.432 1.00 85.48 4 LYS B CA 1
ATOM 4571 C C . LYS B 1 9 ? 87.193 109.508 64.505 1.00 85.48 4 LYS B C 1
ATOM 4572 O O . LYS B 1 9 ? 87.250 108.308 64.235 1.00 85.48 4 LYS B O 1
ATOM 4578 N N . ASN B 1 10 ? 86.058 110.107 64.866 1.00 77.44 5 ASN B N 1
ATOM 4579 C CA . ASN B 1 10 ? 84.808 109.364 64.979 1.00 77.44 5 ASN B CA 1
ATOM 4580 C C . ASN B 1 10 ? 84.951 108.203 65.959 1.00 77.44 5 ASN B C 1
ATOM 4581 O O . ASN B 1 10 ? 84.147 107.266 65.952 1.00 77.44 5 ASN B O 1
ATOM 4592 N N . GLY B 1 11 ? 85.956 108.264 66.812 1.00 71.55 6 GLY B N 1
ATOM 4593 C CA . GLY B 1 11 ? 86.188 107.220 67.789 1.00 71.55 6 GLY B CA 1
ATOM 4594 C C . GLY B 1 11 ? 87.601 107.310 68.325 1.00 71.55 6 GLY B C 1
ATOM 4595 O O . GLY B 1 11 ? 88.373 108.197 67.971 1.00 71.55 6 GLY B O 1
ATOM 4599 N N . ALA B 1 12 ? 87.920 106.369 69.206 1.00 63.75 7 ALA B N 1
ATOM 4600 C CA . ALA B 1 12 ? 89.271 106.241 69.732 1.00 63.75 7 ALA B CA 1
ATOM 4601 C C . ALA B 1 12 ? 90.169 105.621 68.664 1.00 63.75 7 ALA B C 1
ATOM 4602 O O . ALA B 1 12 ? 89.726 105.283 67.563 1.00 63.75 7 ALA B O 1
ATOM 4609 N N . LYS B 1 13 ? 91.450 105.459 68.981 1.00 66.12 8 LYS B N 1
ATOM 4610 C CA . LYS B 1 13 ? 92.411 104.836 68.086 1.00 66.12 8 LYS B CA 1
ATOM 4611 C C . LYS B 1 13 ? 92.703 103.413 68.548 1.00 66.12 8 LYS B C 1
ATOM 4612 O O . LYS B 1 13 ? 92.517 103.063 69.716 1.00 66.12 8 LYS B O 1
ATOM 4631 N N . LYS B 1 14 ? 93.160 102.591 67.610 1.00 55.64 9 LYS B N 1
ATOM 4632 C CA . LYS B 1 14 ? 93.454 101.194 67.879 1.00 55.64 9 LYS B CA 1
ATOM 4633 C C . LYS B 1 14 ? 94.772 101.053 68.633 1.00 55.64 9 LYS B C 1
ATOM 4634 O O . LYS B 1 14 ? 95.589 101.974 68.701 1.00 55.64 9 LYS B O 1
ATOM 4653 N N . THR B 1 15 ? 94.977 99.865 69.193 1.00 46.28 10 THR B N 1
ATOM 4654 C CA . THR B 1 15 ? 96.164 99.564 69.978 1.00 46.28 10 THR B CA 1
ATOM 4655 C C . THR B 1 15 ? 97.360 99.321 69.069 1.00 46.28 10 THR B C 1
ATOM 4656 O O . THR B 1 15 ? 97.253 98.636 68.048 1.00 46.28 10 THR B O 1
ATOM 4667 N N . SER B 1 16 ? 98.501 99.886 69.450 1.00 53.96 11 SER B N 1
ATOM 4668 C CA . SER B 1 16 ? 99.750 99.645 68.742 1.00 53.96 11 SER B CA 1
ATOM 4669 C C . SER B 1 16 ? 100.425 98.414 69.342 1.00 53.96 11 SER B C 1
ATOM 4670 O O . SER B 1 16 ? 99.833 97.672 70.130 1.00 53.96 11 SER B O 1
ATOM 4678 N N . LEU B 1 17 ? 101.682 98.184 68.975 1.00 51.69 12 LEU B N 1
ATOM 4679 C CA . LEU B 1 17 ? 102.414 97.001 69.411 1.00 51.69 12 LEU B CA 1
ATOM 4680 C C . LEU B 1 17 ? 103.383 97.289 70.550 1.00 51.69 12 LEU B C 1
ATOM 4681 O O . LEU B 1 17 ? 103.645 96.405 71.371 1.00 51.69 12 LEU B O 1
ATOM 4697 N N . ARG B 1 18 ? 103.917 98.509 70.624 1.00 53.16 13 ARG B N 1
ATOM 4698 C CA . ARG B 1 18 ? 104.804 98.861 71.727 1.00 53.16 13 ARG B CA 1
ATOM 4699 C C . ARG B 1 18 ? 104.030 99.322 72.956 1.00 53.16 13 ARG B C 1
ATOM 4700 O O . ARG B 1 18 ? 104.600 99.396 74.050 1.00 53.16 13 ARG B O 1
ATOM 4721 N N . GLU B 1 19 ? 102.745 99.644 72.800 1.00 47.71 14 GLU B N 1
ATOM 4722 C CA . GLU B 1 19 ? 101.910 99.999 73.942 1.00 47.71 14 GLU B CA 1
ATOM 4723 C C . GLU B 1 19 ? 101.326 98.780 74.638 1.00 47.71 14 GLU B C 1
ATOM 4724 O O . GLU B 1 19 ? 100.565 98.943 75.596 1.00 47.71 14 GLU B O 1
ATOM 4736 N N . LEU B 1 20 ? 101.646 97.598 74.187 1.00 44.18 15 LEU B N 1
ATOM 4737 C CA . LEU B 1 20 ? 101.121 96.387 74.787 1.00 44.18 15 LEU B CA 1
ATOM 4738 C C . LEU B 1 20 ? 102.153 95.752 75.711 1.00 44.18 15 LEU B C 1
ATOM 4739 O O . LEU B 1 20 ? 103.360 95.893 75.495 1.00 44.18 15 LEU B O 1
ATOM 4755 N N . PRO B 1 21 ? 101.705 95.037 76.741 1.00 39.93 16 PRO B N 1
ATOM 4756 C CA . PRO B 1 21 ? 102.637 94.289 77.584 1.00 39.93 16 PRO B CA 1
ATOM 4757 C C . PRO B 1 21 ? 102.814 92.859 77.099 1.00 39.93 16 PRO B C 1
ATOM 4758 O O . PRO B 1 21 ? 101.888 92.225 76.587 1.00 39.93 16 PRO B O 1
ATOM 4769 N N . LYS B 1 22 ? 104.031 92.346 77.268 1.00 46.33 17 LYS B N 1
ATOM 4770 C CA . LYS B 1 22 ? 104.308 90.965 76.900 1.00 46.33 17 LYS B CA 1
ATOM 4771 C C . LYS B 1 22 ? 103.363 90.025 77.640 1.00 46.33 17 LYS B C 1
ATOM 4772 O O . LYS B 1 22 ? 102.715 90.401 78.618 1.00 46.33 17 LYS B O 1
ATOM 4791 N N . ILE B 1 23 ? 103.287 88.784 77.158 1.00 49.27 18 ILE B N 1
ATOM 4792 C CA . ILE B 1 23 ? 102.367 87.812 77.732 1.00 49.27 18 ILE B CA 1
ATOM 4793 C C . ILE B 1 23 ? 102.882 87.285 79.061 1.00 49.27 18 ILE B C 1
ATOM 4794 O O . ILE B 1 23 ? 102.127 86.672 79.821 1.00 49.27 18 ILE B O 1
ATOM 4810 N N . SER B 1 24 ? 104.156 87.524 79.368 1.00 50.95 19 SER B N 1
ATOM 4811 C CA . SER B 1 24 ? 104.739 87.076 80.627 1.00 50.95 19 SER B CA 1
ATOM 4812 C C . SER B 1 24 ? 104.522 88.066 81.763 1.00 50.95 19 SER B C 1
ATOM 4813 O O . SER B 1 24 ? 104.526 87.659 82.929 1.00 50.95 19 SER B O 1
ATOM 4821 N N . ASP B 1 25 ? 104.339 89.348 81.450 1.00 43.54 20 ASP B N 1
ATOM 4822 C CA . ASP B 1 25 ? 104.136 90.391 82.445 1.00 43.54 20 ASP B CA 1
ATOM 4823 C C . ASP B 1 25 ? 102.658 90.680 82.676 1.00 43.54 20 ASP B C 1
ATOM 4824 O O . ASP B 1 25 ? 102.289 91.820 82.976 1.00 43.54 20 ASP B O 1
ATOM 4833 N N . ARG B 1 26 ? 101.805 89.670 82.547 1.00 41.43 21 ARG B N 1
ATOM 4834 C CA . ARG B 1 26 ? 100.364 89.855 82.503 1.00 41.43 21 ARG B CA 1
ATOM 4835 C C . ARG B 1 26 ? 99.662 88.966 83.517 1.00 41.43 21 ARG B C 1
ATOM 4836 O O . ARG B 1 26 ? 100.244 88.046 84.096 1.00 41.43 21 ARG B O 1
ATOM 4857 N N . VAL B 1 27 ? 98.376 89.263 83.711 1.00 41.56 22 VAL B N 1
ATOM 4858 C CA . VAL B 1 27 ? 97.478 88.329 84.367 1.00 41.56 22 VAL B CA 1
ATOM 4859 C C . VAL B 1 27 ? 97.177 87.171 83.422 1.00 41.56 22 VAL B C 1
ATOM 4860 O O . VAL B 1 27 ? 97.485 87.209 82.226 1.00 41.56 22 VAL B O 1
ATOM 4872 N N . SER B 1 28 ? 96.582 86.116 83.972 1.00 45.99 23 SER B N 1
ATOM 4873 C CA . SER B 1 28 ? 96.405 84.881 83.219 1.00 45.99 23 SER B CA 1
ATOM 4874 C C . SER B 1 28 ? 95.015 84.773 82.597 1.00 45.99 23 SER B C 1
ATOM 4875 O O . SER B 1 28 ? 94.890 84.630 81.377 1.00 45.99 23 SER B O 1
ATOM 4883 N N . PHE B 1 29 ? 93.965 84.844 83.413 1.00 49.01 24 PHE B N 1
ATOM 4884 C CA . PHE B 1 29 ? 92.615 84.640 82.905 1.00 49.01 24 PHE B CA 1
ATOM 4885 C C . PHE B 1 29 ? 91.595 85.307 83.818 1.00 49.01 24 PHE B C 1
ATOM 4886 O O . PHE B 1 29 ? 91.890 85.683 84.954 1.00 49.01 24 PHE B O 1
ATOM 4903 N N . ILE B 1 30 ? 90.381 85.456 83.287 1.00 43.66 25 ILE B N 1
ATOM 4904 C CA . ILE B 1 30 ? 89.251 86.008 84.027 1.00 43.66 25 ILE B CA 1
ATOM 4905 C C . ILE B 1 30 ? 88.013 85.252 83.575 1.00 43.66 25 ILE B C 1
ATOM 4906 O O . ILE B 1 30 ? 87.884 84.896 82.402 1.00 43.66 25 ILE B O 1
ATOM 4922 N N . TYR B 1 31 ? 87.102 85.001 84.507 1.00 47.59 26 TYR B N 1
ATOM 4923 C CA . TYR B 1 31 ? 85.870 84.285 84.216 1.00 47.59 26 TYR B CA 1
ATOM 4924 C C . TYR B 1 31 ? 84.699 85.254 84.104 1.00 47.59 26 TYR B C 1
ATOM 4925 O O . TYR B 1 31 ? 84.788 86.423 84.490 1.00 47.59 26 TYR B O 1
ATOM 4943 N N . VAL B 1 32 ? 83.584 84.737 83.587 1.00 46.47 27 VAL B N 1
ATOM 4944 C CA . VAL B 1 32 ? 82.389 85.531 83.322 1.00 46.47 27 VAL B CA 1
ATOM 4945 C C . VAL B 1 32 ? 81.217 84.572 83.200 1.00 46.47 27 VAL B C 1
ATOM 4946 O O . VAL B 1 32 ? 81.389 83.405 82.844 1.00 46.47 27 VAL B O 1
ATOM 4959 N N . GLU B 1 33 ? 80.020 85.069 83.497 1.00 51.71 28 GLU B N 1
ATOM 4960 C CA . GLU B 1 33 ? 78.819 84.253 83.394 1.00 51.71 28 GLU B CA 1
ATOM 4961 C C . GLU B 1 33 ? 77.592 85.133 83.574 1.00 51.71 28 GLU B C 1
ATOM 4962 O O . GLU B 1 33 ? 77.637 86.149 84.272 1.00 51.71 28 GLU B O 1
ATOM 4974 N N . HIS B 1 34 ? 76.498 84.722 82.935 1.00 54.00 29 HIS B N 1
ATOM 4975 C CA . HIS B 1 34 ? 75.186 85.348 83.086 1.00 54.00 29 HIS B CA 1
ATOM 4976 C C . HIS B 1 34 ? 75.293 86.872 83.089 1.00 54.00 29 HIS B C 1
ATOM 4977 O O . HIS B 1 34 ? 74.951 87.548 84.060 1.00 54.00 29 HIS B O 1
ATOM 4990 N N . ALA B 1 35 ? 75.782 87.407 81.978 1.00 48.15 30 ALA B N 1
ATOM 4991 C CA . ALA B 1 35 ? 75.980 88.843 81.853 1.00 48.15 30 ALA B CA 1
ATOM 4992 C C . ALA B 1 35 ? 75.775 89.234 80.393 1.00 48.15 30 ALA B C 1
ATOM 4993 O O . ALA B 1 35 ? 75.280 88.441 79.586 1.00 48.15 30 ALA B O 1
ATOM 5000 N N . LYS B 1 36 ? 76.156 90.463 80.058 1.00 46.36 31 LYS B N 1
ATOM 5001 C CA . LYS B 1 36 ? 76.109 90.955 78.691 1.00 46.36 31 LYS B CA 1
ATOM 5002 C C . LYS B 1 36 ? 77.271 91.915 78.513 1.00 46.36 31 LYS B C 1
ATOM 5003 O O . LYS B 1 36 ? 77.529 92.752 79.381 1.00 46.36 31 LYS B O 1
ATOM 5022 N N . ILE B 1 37 ? 77.960 91.794 77.384 1.00 43.42 32 ILE B N 1
ATOM 5023 C CA . ILE B 1 37 ? 79.212 92.495 77.156 1.00 43.42 32 ILE B CA 1
ATOM 5024 C C . ILE B 1 37 ? 79.030 93.423 75.966 1.00 43.42 32 ILE B C 1
ATOM 5025 O O . ILE B 1 37 ? 78.275 93.129 75.035 1.00 43.42 32 ILE B O 1
ATOM 5041 N N . ASN B 1 38 ? 79.724 94.555 76.004 1.00 42.57 33 ASN B N 1
ATOM 5042 C CA . ASN B 1 38 ? 79.482 95.627 75.050 1.00 42.57 33 ASN B CA 1
ATOM 5043 C C . ASN B 1 38 ? 80.665 96.582 75.072 1.00 42.57 33 ASN B C 1
ATOM 5044 O O . ASN B 1 38 ? 81.544 96.497 75.933 1.00 42.57 33 ASN B O 1
ATOM 5055 N N . ARG B 1 39 ? 80.672 97.494 74.108 1.00 44.80 34 ARG B N 1
ATOM 5056 C CA . ARG B 1 39 ? 81.638 98.578 74.052 1.00 44.80 34 ARG B CA 1
ATOM 5057 C C . ARG B 1 39 ? 80.966 99.875 74.475 1.00 44.80 34 ARG B C 1
ATOM 5058 O O . ARG B 1 39 ? 79.882 100.212 73.990 1.00 44.80 34 ARG B O 1
ATOM 5079 N N . VAL B 1 40 ? 81.615 100.601 75.379 1.00 41.29 35 VAL B N 1
ATOM 5080 C CA . VAL B 1 40 ? 81.082 101.855 75.895 1.00 41.29 35 VAL B CA 1
ATOM 5081 C C . VAL B 1 40 ? 82.238 102.823 76.080 1.00 41.29 35 VAL B C 1
ATOM 5082 O O . VAL B 1 40 ? 83.253 102.483 76.694 1.00 41.29 35 VAL B O 1
ATOM 5095 N N . ASP B 1 41 ? 82.076 104.033 75.550 1.00 42.66 36 ASP B N 1
ATOM 5096 C CA . ASP B 1 41 ? 83.086 105.083 75.656 1.00 42.66 36 ASP B CA 1
ATOM 5097 C C . ASP B 1 41 ? 84.478 104.559 75.316 1.00 42.66 36 ASP B C 1
ATOM 5098 O O . ASP B 1 41 ? 85.476 104.971 75.910 1.00 42.66 36 ASP B O 1
ATOM 5107 N N . SER B 1 42 ? 84.551 103.649 74.346 1.00 42.45 37 SER B N 1
ATOM 5108 C CA . SER B 1 42 ? 85.811 103.058 73.895 1.00 42.45 37 SER B CA 1
ATOM 5109 C C . SER B 1 42 ? 86.433 102.190 74.990 1.00 42.45 37 SER B C 1
ATOM 5110 O O . SER B 1 42 ? 87.627 102.267 75.286 1.00 42.45 37 SER B O 1
ATOM 5118 N N . ALA B 1 43 ? 85.595 101.350 75.584 1.00 37.83 38 ALA B N 1
ATOM 5119 C CA . ALA B 1 43 ? 86.019 100.465 76.657 1.00 37.83 38 ALA B CA 1
ATOM 5120 C C . ALA B 1 43 ? 85.270 99.146 76.503 1.00 37.83 38 ALA B C 1
ATOM 5121 O O . ALA B 1 43 ? 84.477 98.977 75.572 1.00 37.83 38 ALA B O 1
ATOM 5128 N N . ILE B 1 44 ? 85.521 98.208 77.412 1.00 38.01 39 ILE B N 1
ATOM 5129 C CA . ILE B 1 44 ? 84.858 96.911 77.419 1.00 38.01 39 ILE B CA 1
ATOM 5130 C C . ILE B 1 44 ? 84.038 96.844 78.697 1.00 38.01 39 ILE B C 1
ATOM 5131 O O . ILE B 1 44 ? 84.600 96.850 79.798 1.00 38.01 39 ILE B O 1
ATOM 5147 N N . THR B 1 45 ? 82.720 96.773 78.555 1.00 39.42 40 THR B N 1
ATOM 5148 C CA . THR B 1 45 ? 81.803 96.812 79.681 1.00 39.42 40 THR B CA 1
ATOM 5149 C C . THR B 1 45 ? 81.122 95.464 79.864 1.00 39.42 40 THR B C 1
ATOM 5150 O O . THR B 1 45 ? 80.877 94.734 78.900 1.00 39.42 40 THR B O 1
ATOM 5161 N N . VAL B 1 46 ? 80.818 95.145 81.118 1.00 41.48 41 VAL B N 1
ATOM 5162 C CA . VAL B 1 46 ? 80.149 93.907 81.490 1.00 41.48 41 VAL B CA 1
ATOM 5163 C C . VAL B 1 46 ? 78.987 94.279 82.396 1.00 41.48 41 VAL B C 1
ATOM 5164 O O . VAL B 1 46 ? 79.193 94.842 83.477 1.00 41.48 41 VAL B O 1
ATOM 5177 N N . LEU B 1 47 ? 77.773 93.968 81.962 1.00 50.67 42 LEU B N 1
ATOM 5178 C CA . LEU B 1 47 ? 76.563 94.334 82.678 1.00 50.67 42 LEU B CA 1
ATOM 5179 C C . LEU B 1 47 ? 75.932 93.100 83.309 1.00 50.67 42 LEU B C 1
ATOM 5180 O O . LEU B 1 47 ? 76.038 91.989 82.786 1.00 50.67 42 LEU B O 1
ATOM 5196 N N . ASP B 1 48 ? 75.274 93.307 84.438 1.00 63.73 43 ASP B N 1
ATOM 5197 C CA . ASP B 1 48 ? 74.651 92.230 85.203 1.00 63.73 43 ASP B CA 1
ATOM 5198 C C . ASP B 1 48 ? 73.823 92.877 86.309 1.00 63.73 43 ASP B C 1
ATOM 5199 O O . ASP B 1 48 ? 73.815 94.105 86.460 1.00 63.73 43 ASP B O 1
ATOM 5208 N N . SER B 1 49 ? 73.122 92.050 87.086 1.00 72.67 44 SER B N 1
ATOM 5209 C CA . SER B 1 49 ? 72.299 92.574 88.170 1.00 72.67 44 SER B CA 1
ATOM 5210 C C . SER B 1 49 ? 73.159 93.248 89.231 1.00 72.67 44 SER B C 1
ATOM 5211 O O . SER B 1 49 ? 72.910 94.399 89.608 1.00 72.67 44 SER B O 1
ATOM 5219 N N . ARG B 1 50 ? 74.173 92.539 89.732 1.00 69.37 45 ARG B N 1
ATOM 5220 C CA . ARG B 1 50 ? 75.049 93.103 90.751 1.00 69.37 45 ARG B CA 1
ATOM 5221 C C . ARG B 1 50 ? 75.584 94.475 90.369 1.00 69.37 45 ARG B C 1
ATOM 5222 O O . ARG B 1 50 ? 75.899 95.273 91.259 1.00 69.37 45 ARG B O 1
ATOM 5243 N N . GLY B 1 51 ? 75.699 94.771 89.079 1.00 55.82 46 GLY B N 1
ATOM 5244 C CA . GLY B 1 51 ? 76.137 96.087 88.664 1.00 55.82 46 GLY B CA 1
ATOM 5245 C C . GLY B 1 51 ? 76.736 96.149 87.275 1.00 55.82 46 GLY B C 1
ATOM 5246 O O . GLY B 1 51 ? 76.177 95.602 86.321 1.00 55.82 46 GLY B O 1
ATOM 5250 N N . THR B 1 52 ? 77.882 96.812 87.155 1.00 44.99 47 THR B N 1
ATOM 5251 C CA . THR B 1 52 ? 78.491 97.086 85.864 1.00 44.99 47 THR B CA 1
ATOM 5252 C C . THR B 1 52 ? 79.993 97.202 86.048 1.00 44.99 47 THR B C 1
ATOM 5253 O O . THR B 1 52 ? 80.473 98.107 86.735 1.00 44.99 47 THR B O 1
ATOM 5264 N N . VAL B 1 53 ? 80.730 96.283 85.427 1.00 40.60 48 VAL B N 1
ATOM 5265 C CA . VAL B 1 53 ? 82.175 96.219 85.566 1.00 40.60 48 VAL B CA 1
ATOM 5266 C C . VAL B 1 53 ? 82.818 96.550 84.228 1.00 40.60 48 VAL B C 1
ATOM 5267 O O . VAL B 1 53 ? 82.258 96.300 83.160 1.00 40.60 48 VAL B O 1
ATOM 5280 N N . ARG B 1 54 ? 84.018 97.114 84.305 1.00 33.54 49 ARG B N 1
ATOM 5281 C CA . ARG B 1 54 ? 84.854 97.349 83.143 1.00 33.54 49 ARG B CA 1
ATOM 5282 C C . ARG B 1 54 ? 86.114 96.510 83.284 1.00 33.54 49 ARG B C 1
ATOM 5283 O O . ARG B 1 54 ? 86.516 96.143 84.391 1.00 33.54 49 ARG B O 1
ATOM 5304 N N . ILE B 1 55 ? 86.740 96.212 82.152 1.00 35.03 50 ILE B N 1
ATOM 5305 C CA . ILE B 1 55 ? 87.738 95.154 82.048 1.00 35.03 50 ILE B CA 1
ATOM 5306 C C . ILE B 1 55 ? 89.030 95.754 81.519 1.00 35.03 50 ILE B C 1
ATOM 5307 O O . ILE B 1 55 ? 89.011 96.429 80.488 1.00 35.03 50 ILE B O 1
ATOM 5323 N N . PRO B 1 56 ? 90.175 95.543 82.186 1.00 32.77 51 PRO B N 1
ATOM 5324 C CA . PRO B 1 56 ? 91.493 95.858 81.600 1.00 32.77 51 PRO B CA 1
ATOM 5325 C C . PRO B 1 56 ? 91.976 94.763 80.652 1.00 32.77 51 PRO B C 1
ATOM 5326 O O . PRO B 1 56 ? 92.696 93.835 81.011 1.00 32.77 51 PRO B O 1
ATOM 5337 N N . ALA B 1 57 ? 91.550 94.858 79.395 1.00 34.08 52 ALA B N 1
ATOM 5338 C CA . ALA B 1 57 ? 91.744 93.766 78.451 1.00 34.08 52 ALA B CA 1
ATOM 5339 C C . ALA B 1 57 ? 93.159 93.682 77.897 1.00 34.08 52 ALA B C 1
ATOM 5340 O O . ALA B 1 57 ? 93.435 92.774 77.108 1.00 34.08 52 ALA B O 1
ATOM 5347 N N . ALA B 1 58 ? 94.056 94.592 78.276 1.00 34.36 53 ALA B N 1
ATOM 5348 C CA . ALA B 1 58 ? 95.457 94.491 77.889 1.00 34.36 53 ALA B CA 1
ATOM 5349 C C . ALA B 1 58 ? 96.358 94.027 79.020 1.00 34.36 53 ALA B C 1
ATOM 5350 O O . ALA B 1 58 ? 97.582 94.024 78.853 1.00 34.36 53 ALA B O 1
ATOM 5357 N N . MET B 1 59 ? 95.786 93.666 80.162 1.00 40.00 54 MET B N 1
ATOM 5358 C CA . MET B 1 59 ? 96.515 93.059 81.273 1.00 40.00 54 MET B CA 1
ATOM 5359 C C . MET B 1 59 ? 95.928 91.698 81.607 1.00 40.00 54 MET B C 1
ATOM 5360 O O . MET B 1 59 ? 95.667 91.354 82.756 1.00 40.00 54 MET B O 1
ATOM 5374 N N . ILE B 1 60 ? 95.702 90.915 80.554 1.00 40.91 55 ILE B N 1
ATOM 5375 C CA . ILE B 1 60 ? 94.978 89.658 80.659 1.00 40.91 55 ILE B CA 1
ATOM 5376 C C . ILE B 1 60 ? 95.335 88.818 79.443 1.00 40.91 55 ILE B C 1
ATOM 5377 O O . ILE B 1 60 ? 95.813 89.334 78.432 1.00 40.91 55 ILE B O 1
ATOM 5393 N N . GLY B 1 61 ? 95.115 87.509 79.546 1.00 40.82 56 GLY B N 1
ATOM 5394 C CA . GLY B 1 61 ? 95.546 86.591 78.511 1.00 40.82 56 GLY B CA 1
ATOM 5395 C C . GLY B 1 61 ? 94.427 85.756 77.932 1.00 40.82 56 GLY B C 1
ATOM 5396 O O . GLY B 1 61 ? 94.579 85.182 76.851 1.00 40.82 56 GLY B O 1
ATOM 5400 N N . VAL B 1 62 ? 93.298 85.673 78.631 1.00 42.65 57 VAL B N 1
ATOM 5401 C CA . VAL B 1 62 ? 92.163 84.907 78.131 1.00 42.65 57 VAL B CA 1
ATOM 5402 C C . VAL B 1 62 ? 90.911 85.222 78.937 1.00 42.65 57 VAL B C 1
ATOM 5403 O O . VAL B 1 62 ? 90.975 85.431 80.153 1.00 42.65 57 VAL B O 1
ATOM 5416 N N . LEU B 1 63 ? 89.766 85.257 78.263 1.00 43.44 58 LEU B N 1
ATOM 5417 C CA . LEU B 1 63 ? 88.466 85.241 78.910 1.00 43.44 58 LEU B CA 1
ATOM 5418 C C . LEU B 1 63 ? 87.856 83.857 78.779 1.00 43.44 58 LEU B C 1
ATOM 5419 O O . LEU B 1 63 ? 88.205 83.082 77.886 1.00 43.44 58 LEU B O 1
ATOM 5435 N N . LEU B 1 64 ? 86.920 83.562 79.672 1.00 47.74 59 LEU B N 1
ATOM 5436 C CA . LEU B 1 64 ? 86.111 82.358 79.580 1.00 47.74 59 LEU B CA 1
ATOM 5437 C C . LEU B 1 64 ? 84.660 82.790 79.690 1.00 47.74 59 LEU B C 1
ATOM 5438 O O . LEU B 1 64 ? 84.292 83.495 80.634 1.00 47.74 59 LEU B O 1
ATOM 5454 N N . LEU B 1 65 ? 83.842 82.374 78.732 1.00 47.10 60 LEU B N 1
ATOM 5455 C CA . LEU B 1 65 ? 82.494 82.899 78.567 1.00 47.10 60 LEU B CA 1
ATOM 5456 C C . LEU B 1 65 ? 81.498 81.788 78.867 1.00 47.10 60 LEU B C 1
ATOM 5457 O O . LEU B 1 65 ? 81.110 81.032 77.971 1.00 47.10 60 LEU B O 1
ATOM 5473 N N . GLY B 1 66 ? 81.085 81.700 80.126 1.00 49.55 61 GLY B N 1
ATOM 5474 C CA . GLY B 1 66 ? 80.153 80.691 80.562 1.00 49.55 61 GLY B CA 1
ATOM 5475 C C . GLY B 1 66 ? 78.766 80.888 79.992 1.00 49.55 61 GLY B C 1
ATOM 5476 O O . GLY B 1 66 ? 78.547 81.694 79.083 1.00 49.55 61 GLY B O 1
ATOM 5480 N N . PRO B 1 67 ? 77.797 80.147 80.522 1.00 54.82 62 PRO B N 1
ATOM 5481 C CA . PRO B 1 67 ? 76.436 80.205 79.981 1.00 54.82 62 PRO B CA 1
ATOM 5482 C C . PRO B 1 67 ? 75.844 81.603 80.078 1.00 54.82 62 PRO B C 1
ATOM 5483 O O . PRO B 1 67 ? 76.357 82.493 80.758 1.00 54.82 62 PRO B O 1
ATOM 5494 N N . GLY B 1 68 ? 74.734 81.784 79.365 1.00 55.15 63 GLY B N 1
ATOM 5495 C CA . GLY B 1 68 ? 73.913 82.969 79.489 1.00 55.15 63 GLY B CA 1
ATOM 5496 C C . GLY B 1 68 ? 74.493 84.249 78.930 1.00 55.15 63 GLY B C 1
ATOM 5497 O O . GLY B 1 68 ? 73.769 85.249 78.860 1.00 55.15 63 GLY B O 1
ATOM 5501 N N . THR B 1 69 ? 75.759 84.267 78.530 1.00 50.98 64 THR B N 1
ATOM 5502 C CA . THR B 1 69 ? 76.398 85.512 78.134 1.00 50.98 64 THR B CA 1
ATOM 5503 C C . THR B 1 69 ? 76.095 85.855 76.680 1.00 50.98 64 THR B C 1
ATOM 5504 O O . THR B 1 69 ? 75.848 84.985 75.843 1.00 50.98 64 THR B O 1
ATOM 5515 N N . ASP B 1 70 ? 76.128 87.155 76.393 1.00 51.17 65 ASP B N 1
ATOM 5516 C CA . ASP B 1 70 ? 76.005 87.683 75.044 1.00 51.17 65 ASP B CA 1
ATOM 5517 C C . ASP B 1 70 ? 77.115 88.698 74.823 1.00 51.17 65 ASP B C 1
ATOM 5518 O O . ASP B 1 70 ? 77.524 89.402 75.750 1.00 51.17 65 ASP B O 1
ATOM 5527 N N . ILE B 1 71 ? 77.602 88.771 73.584 1.00 44.76 66 ILE B N 1
ATOM 5528 C CA . ILE B 1 71 ? 78.710 89.648 73.234 1.00 44.76 66 ILE B CA 1
ATOM 5529 C C . ILE B 1 71 ? 78.532 90.114 71.796 1.00 44.76 66 ILE B C 1
ATOM 5530 O O . ILE B 1 71 ? 77.941 89.426 70.962 1.00 44.76 66 ILE B O 1
ATOM 5546 N N . SER B 1 72 ? 79.059 91.302 71.515 1.00 42.56 67 SER B N 1
ATOM 5547 C CA . SER B 1 72 ? 78.793 92.014 70.275 1.00 42.56 67 SER B CA 1
ATOM 5548 C C . SER B 1 72 ? 80.053 92.173 69.434 1.00 42.56 67 SER B C 1
ATOM 5549 O O . SER B 1 72 ? 81.169 92.220 69.958 1.00 42.56 67 SER B O 1
ATOM 5557 N N . HIS B 1 73 ? 79.844 92.255 68.119 1.00 44.65 68 HIS B N 1
ATOM 5558 C CA . HIS B 1 73 ? 80.917 92.426 67.144 1.00 44.65 68 HIS B CA 1
ATOM 5559 C C . HIS B 1 73 ? 81.937 93.485 67.557 1.00 44.65 68 HIS B C 1
ATOM 5560 O O . HIS B 1 73 ? 83.154 93.263 67.495 1.00 44.65 68 HIS B O 1
ATOM 5573 N N . ARG B 1 74 ? 81.453 94.645 67.989 1.00 44.48 69 ARG B N 1
ATOM 5574 C CA . ARG B 1 74 ? 82.327 95.774 68.275 1.00 44.48 69 ARG B CA 1
ATOM 5575 C C . ARG B 1 74 ? 83.057 95.619 69.599 1.00 44.48 69 ARG B C 1
ATOM 5576 O O . ARG B 1 74 ? 83.862 96.486 69.954 1.00 44.48 69 ARG B O 1
ATOM 5597 N N . ALA B 1 75 ? 82.809 94.530 70.323 1.00 39.62 70 ALA B N 1
ATOM 5598 C CA . ALA B 1 75 ? 83.567 94.191 71.518 1.00 39.62 70 ALA B CA 1
ATOM 5599 C C . ALA B 1 75 ? 84.721 93.248 71.200 1.00 39.62 70 ALA B C 1
ATOM 5600 O O . ALA B 1 75 ? 85.834 93.433 71.704 1.00 39.62 70 ALA B O 1
ATOM 5607 N N . VAL B 1 76 ? 84.464 92.210 70.400 1.00 40.07 71 VAL B N 1
ATOM 5608 C CA . VAL B 1 76 ? 85.544 91.332 69.966 1.00 40.07 71 VAL B CA 1
ATOM 5609 C C . VAL B 1 76 ? 86.532 92.098 69.097 1.00 40.07 71 VAL B C 1
ATOM 5610 O O . VAL B 1 76 ? 87.749 91.907 69.205 1.00 40.07 71 VAL B O 1
ATOM 5623 N N . GLU B 1 77 ? 86.030 92.976 68.221 1.00 43.73 72 GLU B N 1
ATOM 5624 C CA . GLU B 1 77 ? 86.923 93.828 67.439 1.00 43.73 72 GLU B CA 1
ATOM 5625 C C . GLU B 1 77 ? 87.974 94.491 68.318 1.00 43.73 72 GLU B C 1
ATOM 5626 O O . GLU B 1 77 ? 89.097 94.749 67.871 1.00 43.73 72 GLU B O 1
ATOM 5638 N N . LEU B 1 78 ? 87.628 94.775 69.571 1.00 39.66 73 LEU B N 1
ATOM 5639 C CA . LEU B 1 78 ? 88.512 95.496 70.475 1.00 39.66 73 LEU B CA 1
ATOM 5640 C C . LEU B 1 78 ? 89.362 94.547 71.305 1.00 39.66 73 LEU B C 1
ATOM 5641 O O . LEU B 1 78 ? 90.563 94.777 71.476 1.00 39.66 73 LEU B O 1
ATOM 5657 N N . ILE B 1 79 ? 88.752 93.484 71.827 1.00 40.13 74 ILE B N 1
ATOM 5658 C CA . ILE B 1 79 ? 89.508 92.476 72.565 1.00 40.13 74 ILE B CA 1
ATOM 5659 C C . ILE B 1 79 ? 90.631 91.918 71.699 1.00 40.13 74 ILE B C 1
ATOM 5660 O O . ILE B 1 79 ? 91.815 92.026 72.037 1.00 40.13 74 ILE B O 1
ATOM 5676 N N . GLY B 1 80 ? 90.272 91.306 70.572 1.00 39.36 75 GLY B N 1
ATOM 5677 C CA . GLY B 1 80 ? 91.252 90.763 69.651 1.00 39.36 75 GLY B CA 1
ATOM 5678 C C . GLY B 1 80 ? 92.433 91.673 69.391 1.00 39.36 75 GLY B C 1
ATOM 5679 O O . GLY B 1 80 ? 93.574 91.212 69.306 1.00 39.36 75 GLY B O 1
ATOM 5683 N N . ASP B 1 81 ? 92.174 92.972 69.279 1.00 45.66 76 ASP B N 1
ATOM 5684 C CA . ASP B 1 81 ? 93.204 93.938 68.923 1.00 45.66 76 ASP B CA 1
ATOM 5685 C C . ASP B 1 81 ? 94.240 94.142 70.017 1.00 45.66 76 ASP B C 1
ATOM 5686 O O . ASP B 1 81 ? 95.114 95.001 69.859 1.00 45.66 76 ASP B O 1
ATOM 5695 N N . THR B 1 82 ? 94.165 93.395 71.116 1.00 39.27 77 THR B N 1
ATOM 5696 C CA . THR B 1 82 ? 95.145 93.477 72.191 1.00 39.27 77 THR B CA 1
ATOM 5697 C C . THR B 1 82 ? 96.083 92.278 72.212 1.00 39.27 77 THR B C 1
ATOM 5698 O O . THR B 1 82 ? 97.306 92.443 72.233 1.00 39.27 77 THR B O 1
ATOM 5709 N N . GLY B 1 83 ? 95.526 91.072 72.206 1.00 38.59 78 GLY B N 1
ATOM 5710 C CA . GLY B 1 83 ? 96.299 89.854 72.315 1.00 38.59 78 GLY B CA 1
ATOM 5711 C C . GLY B 1 83 ? 95.586 88.849 73.189 1.00 38.59 78 GLY B C 1
ATOM 5712 O O . GLY B 1 83 ? 95.932 87.665 73.216 1.00 38.59 78 GLY B O 1
ATOM 5716 N N . THR B 1 84 ? 94.580 89.327 73.913 1.00 40.23 79 THR B N 1
ATOM 5717 C CA . THR B 1 84 ? 93.716 88.452 74.683 1.00 40.23 79 THR B CA 1
ATOM 5718 C C . THR B 1 84 ? 92.990 87.486 73.749 1.00 40.23 79 THR B C 1
ATOM 5719 O O . THR B 1 84 ? 92.984 87.647 72.527 1.00 40.23 79 THR B O 1
ATOM 5730 N N . SER B 1 85 ? 92.378 86.464 74.340 1.00 41.51 80 SER B N 1
ATOM 5731 C CA . SER B 1 85 ? 91.683 85.444 73.576 1.00 41.51 80 SER B CA 1
ATOM 5732 C C . SER B 1 85 ? 90.367 85.099 74.255 1.00 41.51 80 SER B C 1
ATOM 5733 O O . SER B 1 85 ? 90.277 85.017 75.482 1.00 41.51 80 SER B O 1
ATOM 5741 N N . MET B 1 86 ? 89.345 84.892 73.431 1.00 43.77 81 MET B N 1
ATOM 5742 C CA . MET B 1 86 ? 88.013 84.534 73.890 1.00 43.77 81 MET B CA 1
ATOM 5743 C C . MET B 1 86 ? 87.825 83.033 73.743 1.00 43.77 81 MET B C 1
ATOM 5744 O O . MET B 1 86 ? 88.305 82.423 72.785 1.00 43.77 81 MET B O 1
ATOM 5758 N N . VAL B 1 87 ? 87.126 82.440 74.705 1.00 47.95 82 VAL B N 1
ATOM 5759 C CA . VAL B 1 87 ? 86.855 81.007 74.690 1.00 47.95 82 VAL B CA 1
ATOM 5760 C C . VAL B 1 87 ? 85.503 80.767 75.343 1.00 47.95 82 VAL B C 1
ATOM 5761 O O . VAL B 1 87 ? 85.263 81.199 76.474 1.00 47.95 82 VAL B O 1
ATOM 5774 N N . TRP B 1 88 ? 84.620 80.071 74.629 1.00 52.14 83 TRP B N 1
ATOM 5775 C CA . TRP B 1 88 ? 83.257 79.813 75.094 1.00 52.14 83 TRP B CA 1
ATOM 5776 C C . TRP B 1 88 ? 83.245 78.471 75.813 1.00 52.14 83 TRP B C 1
ATOM 5777 O O . TRP B 1 88 ? 83.091 77.415 75.204 1.00 52.14 83 TRP B O 1
ATOM 5798 N N . VAL B 1 89 ? 83.419 78.511 77.130 1.00 52.34 84 VAL B N 1
ATOM 5799 C CA . VAL B 1 89 ? 83.456 77.297 77.938 1.00 52.34 84 VAL B CA 1
ATOM 5800 C C . VAL B 1 89 ? 82.037 76.845 78.257 1.00 52.34 84 VAL B C 1
ATOM 5801 O O . VAL B 1 89 ? 81.072 77.588 78.042 1.00 52.34 84 VAL B O 1
ATOM 5814 N N . GLY B 1 90 ? 81.901 75.624 78.768 1.00 61.76 85 GLY B N 1
ATOM 5815 C CA . GLY B 1 90 ? 80.601 75.061 79.074 1.00 61.76 85 GLY B CA 1
ATOM 5816 C C . GLY B 1 90 ? 80.696 73.802 79.910 1.00 61.76 85 GLY B C 1
ATOM 5817 O O . GLY B 1 90 ? 81.732 73.131 79.910 1.00 61.76 85 GLY B O 1
ATOM 5821 N N . GLU B 1 91 ? 79.619 73.472 80.631 1.00 69.30 86 GLU B N 1
ATOM 5822 C CA . GLU B 1 91 ? 79.644 72.316 81.524 1.00 69.30 86 GLU B CA 1
ATOM 5823 C C . GLU B 1 91 ? 80.167 71.072 80.816 1.00 69.30 86 GLU B C 1
ATOM 5824 O O . GLU B 1 91 ? 80.932 70.293 81.397 1.00 69.30 86 GLU B O 1
ATOM 5836 N N . ARG B 1 92 ? 79.769 70.869 79.559 1.00 76.17 87 ARG B N 1
ATOM 5837 C CA . ARG B 1 92 ? 80.200 69.681 78.832 1.00 76.17 87 ARG B CA 1
ATOM 5838 C C . ARG B 1 92 ? 81.693 69.693 78.537 1.00 76.17 87 ARG B C 1
ATOM 5839 O O . ARG B 1 92 ? 82.276 68.628 78.309 1.00 76.17 87 ARG B O 1
ATOM 5847 N N . GLY B 1 93 ? 82.319 70.860 78.537 1.00 63.59 88 GLY B N 1
ATOM 5848 C CA . GLY B 1 93 ? 83.732 70.980 78.270 1.00 63.59 88 GLY B CA 1
ATOM 5849 C C . GLY B 1 93 ? 84.027 72.285 77.570 1.00 63.59 88 GLY B C 1
ATOM 5850 O O . GLY B 1 93 ? 83.293 73.262 77.708 1.00 63.59 88 GLY B O 1
ATOM 5851 N N . VAL B 1 94 ? 85.119 72.293 76.812 1.00 61.78 89 VAL B N 1
ATOM 5852 C CA . VAL B 1 94 ? 85.497 73.475 76.052 1.00 61.78 89 VAL B CA 1
ATOM 5853 C C . VAL B 1 94 ? 84.711 73.525 74.745 1.00 61.78 89 VAL B C 1
ATOM 5854 O O . VAL B 1 94 ? 84.226 72.512 74.234 1.00 61.78 89 VAL B O 1
ATOM 5866 N N . ARG B 1 95 ? 84.582 74.733 74.201 1.00 68.59 90 ARG B N 1
ATOM 5867 C CA . ARG B 1 95 ? 83.947 74.943 72.913 1.00 68.59 90 ARG B CA 1
ATOM 5868 C C . ARG B 1 95 ? 84.770 75.997 72.173 1.00 68.59 90 ARG B C 1
ATOM 5869 O O . ARG B 1 95 ? 85.799 76.462 72.670 1.00 68.59 90 ARG B O 1
ATOM 5890 N N . GLN B 1 96 ? 84.317 76.390 70.984 1.00 60.13 91 GLN B N 1
ATOM 5891 C CA . GLN B 1 96 ? 85.196 76.985 69.982 1.00 60.13 91 GLN B CA 1
ATOM 5892 C C . GLN B 1 96 ? 85.983 78.179 70.509 1.00 60.13 91 GLN B C 1
ATOM 5893 O O . GLN B 1 96 ? 85.561 78.843 71.460 1.00 60.13 91 GLN B O 1
ATOM 5907 N N . TYR B 1 97 ? 87.127 78.453 69.883 1.00 56.12 92 TYR B N 1
ATOM 5908 C CA . TYR B 1 97 ? 88.080 79.464 70.305 1.00 56.12 92 TYR B CA 1
ATOM 5909 C C . TYR B 1 97 ? 87.891 80.743 69.498 1.00 56.12 92 TYR B C 1
ATOM 5910 O O . TYR B 1 97 ? 86.954 80.875 68.707 1.00 56.12 92 TYR B O 1
ATOM 5927 N N . ALA B 1 98 ? 88.796 81.696 69.708 1.00 44.66 93 ALA B N 1
ATOM 5928 C CA . ALA B 1 98 ? 88.813 82.942 68.959 1.00 44.66 93 ALA B CA 1
ATOM 5929 C C . ALA B 1 98 ? 90.118 83.663 69.250 1.00 44.66 93 ALA B C 1
ATOM 5930 O O . ALA B 1 98 ? 90.667 83.553 70.349 1.00 44.66 93 ALA B O 1
ATOM 5937 N N . HIS B 1 99 ? 90.611 84.390 68.252 1.00 47.66 94 HIS B N 1
ATOM 5938 C CA . HIS B 1 99 ? 91.827 85.173 68.417 1.00 47.66 94 HIS B CA 1
ATOM 5939 C C . HIS B 1 99 ? 91.969 86.118 67.237 1.00 47.66 94 HIS B C 1
ATOM 5940 O O . HIS B 1 99 ? 91.749 85.716 66.091 1.00 47.66 94 HIS B O 1
ATOM 5953 N N . GLY B 1 100 ? 92.336 87.365 67.519 1.00 42.86 95 GLY B N 1
ATOM 5954 C CA . GLY B 1 100 ? 92.412 88.374 66.484 1.00 42.86 95 GLY B CA 1
ATOM 5955 C C . GLY B 1 100 ? 93.799 88.664 65.954 1.00 42.86 95 GLY B C 1
ATOM 5956 O O . GLY B 1 100 ? 93.999 88.729 64.738 1.00 42.86 95 GLY B O 1
ATOM 5957 N N . ARG B 1 101 ? 94.769 88.841 66.848 1.00 47.41 96 ARG B N 1
ATOM 5958 C CA . ARG B 1 101 ? 96.090 89.294 66.442 1.00 47.41 96 ARG B CA 1
ATOM 5959 C C . ARG B 1 101 ? 97.157 88.499 67.178 1.00 47.41 96 ARG B C 1
ATOM 5960 O O . ARG B 1 101 ? 96.945 88.035 68.302 1.00 47.41 96 ARG B O 1
ATOM 5968 N N . SER B 1 102 ? 98.307 88.351 66.527 1.00 52.68 97 SER B N 1
ATOM 5969 C CA . SER B 1 102 ? 99.479 87.726 67.122 1.00 52.68 97 SER B CA 1
ATOM 5970 C C . SER B 1 102 ? 100.486 88.801 67.505 1.00 52.68 97 SER B C 1
ATOM 5971 O O . SER B 1 102 ? 100.794 89.691 66.707 1.00 52.68 97 SER B O 1
ATOM 5974 N N . LEU B 1 103 ? 101.001 88.711 68.730 1.00 46.74 98 LEU B N 1
ATOM 5975 C CA . LEU B 1 103 ? 101.896 89.737 69.245 1.00 46.74 98 LEU B CA 1
ATOM 5976 C C . LEU B 1 103 ? 103.315 89.509 68.739 1.00 46.74 98 LEU B C 1
ATOM 5977 O O . LEU B 1 103 ? 104.267 89.497 69.525 1.00 46.74 98 LEU B O 1
ATOM 5982 N N . ALA B 1 104 ? 103.464 89.341 67.426 1.00 66.22 99 ALA B N 1
ATOM 5983 C CA . ALA B 1 104 ? 104.769 89.101 66.821 1.00 66.22 99 ALA B CA 1
ATOM 5984 C C . ALA B 1 104 ? 104.675 89.167 65.303 1.00 66.22 99 ALA B C 1
ATOM 5985 O O . ALA B 1 104 ? 103.735 88.628 64.711 1.00 66.22 99 ALA B O 1
ATOM 5987 N N . HIS B 1 105 ? 105.643 89.818 64.665 1.00 90.85 100 HIS B N 1
ATOM 5988 C CA . HIS B 1 105 ? 105.691 89.948 63.212 1.00 90.85 100 HIS B CA 1
ATOM 5989 C C . HIS B 1 105 ? 106.979 89.360 62.643 1.00 90.85 100 HIS B C 1
ATOM 5990 O O . HIS B 1 105 ? 107.633 89.964 61.791 1.00 90.85 100 HIS B O 1
ATOM 5997 N N . SER B 1 106 ? 107.357 88.170 63.109 1.00 86.49 101 SER B N 1
ATOM 5998 C CA . SER B 1 106 ? 108.612 87.536 62.725 1.00 86.49 101 SER B CA 1
ATOM 5999 C C . SER B 1 106 ? 108.403 86.276 61.894 1.00 86.49 101 SER B C 1
ATOM 6000 O O . SER B 1 106 ? 109.032 86.115 60.844 1.00 86.49 101 SER B O 1
ATOM 6008 N N . THR B 1 107 ? 107.528 85.375 62.344 1.00 83.46 102 THR B N 1
ATOM 6009 C CA . THR B 1 107 ? 107.271 84.113 61.648 1.00 83.46 102 THR B CA 1
ATOM 6010 C C . THR B 1 107 ? 108.550 83.276 61.554 1.00 83.46 102 THR B C 1
ATOM 6011 O O . THR B 1 107 ? 109.055 82.994 60.467 1.00 83.46 102 THR B O 1
ATOM 6022 N N . LYS B 1 108 ? 109.082 82.900 62.715 1.00 82.47 103 LYS B N 1
ATOM 6023 C CA . LYS B 1 108 ? 110.258 82.044 62.818 1.00 82.47 103 LYS B CA 1
ATOM 6024 C C . LYS B 1 108 ? 109.937 80.713 63.474 1.00 82.47 103 LYS B C 1
ATOM 6025 O O . LYS B 1 108 ? 110.299 79.652 62.941 1.00 82.47 103 LYS B O 1
ATOM 6044 N N . PHE B 1 109 ? 109.259 80.744 64.622 1.00 77.92 104 PHE B N 1
ATOM 6045 C CA . PHE B 1 109 ? 108.835 79.512 65.271 1.00 77.92 104 PHE B CA 1
ATOM 6046 C C . PHE B 1 109 ? 107.976 78.680 64.333 1.00 77.92 104 PHE B C 1
ATOM 6047 O O . PHE B 1 109 ? 108.089 77.452 64.298 1.00 77.92 104 PHE B O 1
ATOM 6064 N N . LEU B 1 110 ? 107.141 79.339 63.529 1.00 76.73 105 LEU B N 1
ATOM 6065 C CA . LEU B 1 110 ? 106.284 78.614 62.599 1.00 76.73 105 LEU B CA 1
ATOM 6066 C C . LEU B 1 110 ? 107.093 78.024 61.453 1.00 76.73 105 LEU B C 1
ATOM 6067 O O . LEU B 1 110 ? 106.830 76.899 61.014 1.00 76.73 105 LEU B O 1
ATOM 6083 N N . GLU B 1 111 ? 108.070 78.775 60.944 1.00 83.04 106 GLU B N 1
ATOM 6084 C CA . GLU B 1 111 ? 108.951 78.239 59.914 1.00 83.04 106 GLU B CA 1
ATOM 6085 C C . GLU B 1 111 ? 109.637 76.967 60.394 1.00 83.04 106 GLU B C 1
ATOM 6086 O O . GLU B 1 111 ? 109.627 75.941 59.701 1.00 83.04 106 GLU B O 1
ATOM 6098 N N . LYS B 1 112 ? 110.247 77.018 61.580 1.00 82.12 107 LYS B N 1
ATOM 6099 C CA . LYS B 1 112 ? 110.930 75.837 62.096 1.00 82.12 107 LYS B CA 1
ATOM 6100 C C . LYS B 1 112 ? 109.944 74.715 62.395 1.00 82.12 107 LYS B C 1
ATOM 6101 O O . LYS B 1 112 ? 110.255 73.537 62.192 1.00 82.12 107 LYS B O 1
ATOM 6120 N N . GLN B 1 113 ? 108.745 75.060 62.866 1.00 77.89 108 GLN B N 1
ATOM 6121 C CA . GLN B 1 113 ? 107.735 74.046 63.136 1.00 77.89 108 GLN B CA 1
ATOM 6122 C C . GLN B 1 113 ? 107.356 73.301 61.866 1.00 77.89 108 GLN B C 1
ATOM 6123 O O . GLN B 1 113 ? 107.250 72.070 61.865 1.00 77.89 108 GLN B O 1
ATOM 6137 N N . ALA B 1 114 ? 107.150 74.034 60.773 1.00 79.10 109 ALA B N 1
ATOM 6138 C CA . ALA B 1 114 ? 106.834 73.405 59.497 1.00 79.10 109 ALA B CA 1
ATOM 6139 C C . ALA B 1 114 ? 107.998 72.550 59.013 1.00 79.10 109 ALA B C 1
ATOM 6140 O O . ALA B 1 114 ? 107.820 71.387 58.633 1.00 79.10 109 ALA B O 1
ATOM 6147 N N . LYS B 1 115 ? 109.203 73.127 58.999 1.00 82.60 110 LYS B N 1
ATOM 6148 C CA . LYS B 1 115 ? 110.389 72.365 58.626 1.00 82.60 110 LYS B CA 1
ATOM 6149 C C . LYS B 1 115 ? 110.461 71.040 59.375 1.00 82.60 110 LYS B C 1
ATOM 6150 O O . LYS B 1 115 ? 110.707 69.993 58.767 1.00 82.60 110 LYS B O 1
ATOM 6169 N N . LEU B 1 116 ? 110.245 71.064 60.690 1.00 80.62 111 LEU B N 1
ATOM 6170 C CA . LEU B 1 116 ? 110.347 69.851 61.493 1.00 80.62 111 LEU B CA 1
ATOM 6171 C C . LEU B 1 116 ? 109.218 68.873 61.190 1.00 80.62 111 LEU B C 1
ATOM 6172 O O . LEU B 1 116 ? 109.457 67.673 61.025 1.00 80.62 111 LEU B O 1
ATOM 6188 N N . VAL B 1 117 ? 107.980 69.365 61.116 1.00 82.12 112 VAL B N 1
ATOM 6189 C CA . VAL B 1 117 ? 106.826 68.479 61.015 1.00 82.12 112 VAL B CA 1
ATOM 6190 C C . VAL B 1 117 ? 106.638 67.912 59.619 1.00 82.12 112 VAL B C 1
ATOM 6191 O O . VAL B 1 117 ? 105.947 66.898 59.463 1.00 82.12 112 VAL B O 1
ATOM 6204 N N . SER B 1 118 ? 107.230 68.535 58.599 1.00 87.11 113 SER B N 1
ATOM 6205 C CA . SER B 1 118 ? 107.126 68.002 57.244 1.00 87.11 113 SER B CA 1
ATOM 6206 C C . SER B 1 118 ? 107.583 66.548 57.198 1.00 87.11 113 SER B C 1
ATOM 6207 O O . SER B 1 118 ? 106.848 65.663 56.746 1.00 87.11 113 SER B O 1
ATOM 6215 N N . ASN B 1 119 ? 108.802 66.285 57.661 1.00 89.95 114 ASN B N 1
ATOM 6216 C CA . ASN B 1 119 ? 109.314 64.926 57.735 1.00 89.95 114 ASN B CA 1
ATOM 6217 C C . ASN B 1 119 ? 108.664 64.185 58.905 1.00 89.95 114 ASN B C 1
ATOM 6218 O O . ASN B 1 119 ? 107.811 64.719 59.620 1.00 89.95 114 ASN B O 1
ATOM 6229 N N . SER B 1 120 ? 109.078 62.930 59.105 1.00 90.17 115 SER B N 1
ATOM 6230 C CA . SER B 1 120 ? 108.505 62.084 60.143 1.00 90.17 115 SER B CA 1
ATOM 6231 C C . SER B 1 120 ? 109.508 61.569 61.164 1.00 90.17 115 SER B C 1
ATOM 6232 O O . SER B 1 120 ? 109.110 61.297 62.302 1.00 90.17 115 SER B O 1
ATOM 6240 N N . ARG B 1 121 ? 110.785 61.427 60.805 1.00 91.24 116 ARG B N 1
ATOM 6241 C CA . ARG B 1 121 ? 111.761 60.901 61.755 1.00 91.24 116 ARG B CA 1
ATOM 6242 C C . ARG B 1 121 ? 111.922 61.845 62.942 1.00 91.24 116 ARG B C 1
ATOM 6243 O O . ARG B 1 121 ? 111.747 61.449 64.100 1.00 91.24 116 ARG B O 1
ATOM 6264 N N . LEU B 1 122 ? 112.237 63.111 62.672 1.00 87.85 117 LEU B N 1
ATOM 6265 C CA . LEU B 1 122 ? 112.373 64.083 63.747 1.00 87.85 117 LEU B CA 1
ATOM 6266 C C . LEU B 1 122 ? 111.026 64.581 64.247 1.00 87.85 117 LEU B C 1
ATOM 6267 O O . LEU B 1 122 ? 110.993 65.390 65.181 1.00 87.85 117 LEU B O 1
ATOM 6283 N N . ARG B 1 123 ? 109.925 64.124 63.649 1.00 88.61 118 ARG B N 1
ATOM 6284 C CA . ARG B 1 123 ? 108.618 64.279 64.276 1.00 88.61 118 ARG B CA 1
ATOM 6285 C C . ARG B 1 123 ? 108.434 63.253 65.387 1.00 88.61 118 ARG B C 1
ATOM 6286 O O . ARG B 1 123 ? 108.049 63.601 66.507 1.00 88.61 118 ARG B O 1
ATOM 6307 N N . LEU B 1 124 ? 108.711 61.978 65.094 1.00 92.05 119 LEU B N 1
ATOM 6308 C CA . LEU B 1 124 ? 108.675 60.957 66.137 1.00 92.05 119 LEU B CA 1
ATOM 6309 C C . LEU B 1 124 ? 109.724 61.227 67.207 1.00 92.05 119 LEU B C 1
ATOM 6310 O O . LEU B 1 124 ? 109.541 60.846 68.372 1.00 92.05 119 LEU B O 1
ATOM 6326 N N . ALA B 1 125 ? 110.826 61.879 66.830 1.00 88.17 120 ALA B N 1
ATOM 6327 C CA . ALA B 1 125 ? 111.793 62.334 67.821 1.00 88.17 120 ALA B CA 1
ATOM 6328 C C . ALA B 1 125 ? 111.118 63.124 68.932 1.00 88.17 120 ALA B C 1
ATOM 6329 O O . ALA B 1 125 ? 111.231 62.764 70.110 1.00 88.17 120 ALA B O 1
ATOM 6336 N N . VAL B 1 126 ? 110.407 64.195 68.581 1.00 89.66 121 VAL B N 1
ATOM 6337 C CA . VAL B 1 126 ? 109.716 65.020 69.564 1.00 89.66 121 VAL B CA 1
ATOM 6338 C C . VAL B 1 126 ? 108.552 64.240 70.161 1.00 89.66 121 VAL B C 1
ATOM 6339 O O . VAL B 1 126 ? 108.198 64.433 71.327 1.00 89.66 121 VAL B O 1
ATOM 6352 N N . ALA B 1 127 ? 107.946 63.353 69.371 1.00 89.54 122 ALA B N 1
ATOM 6353 C CA . ALA B 1 127 ? 106.856 62.534 69.890 1.00 89.54 122 ALA B CA 1
ATOM 6354 C C . ALA B 1 127 ? 107.288 61.735 71.111 1.00 89.54 122 ALA B C 1
ATOM 6355 O O . ALA B 1 127 ? 106.521 61.602 72.070 1.00 89.54 122 ALA B O 1
ATOM 6362 N N . ARG B 1 128 ? 108.499 61.185 71.088 1.00 94.99 123 ARG B N 1
ATOM 6363 C CA . ARG B 1 128 ? 109.005 60.423 72.225 1.00 94.99 123 ARG B CA 1
ATOM 6364 C C . ARG B 1 128 ? 109.673 61.310 73.268 1.00 94.99 123 ARG B C 1
ATOM 6365 O O . ARG B 1 128 ? 109.606 61.010 74.469 1.00 94.99 123 ARG B O 1
ATOM 6386 N N . LYS B 1 129 ? 110.313 62.401 72.846 1.00 90.69 124 LYS B N 1
ATOM 6387 C CA . LYS B 1 129 ? 110.738 63.408 73.807 1.00 90.69 124 LYS B CA 1
ATOM 6388 C C . LYS B 1 129 ? 109.559 63.924 74.623 1.00 90.69 124 LYS B C 1
ATOM 6389 O O . LYS B 1 129 ? 109.758 64.444 75.724 1.00 90.69 124 LYS B O 1
ATOM 6408 N N . MET B 1 130 ? 108.337 63.784 74.108 1.00 91.67 125 MET B N 1
ATOM 6409 C CA . MET B 1 130 ? 107.152 64.100 74.896 1.00 91.67 125 MET B CA 1
ATOM 6410 C C . MET B 1 130 ? 107.048 63.179 76.104 1.00 91.67 125 MET B C 1
ATOM 6411 O O . MET B 1 130 ? 106.915 63.641 77.242 1.00 91.67 125 MET B O 1
ATOM 6425 N N . TYR B 1 131 ? 107.098 61.865 75.873 1.00 97.11 126 TYR B N 1
ATOM 6426 C CA . TYR B 1 131 ? 107.120 60.923 76.987 1.00 97.11 126 TYR B CA 1
ATOM 6427 C C . TYR B 1 131 ? 108.297 61.205 77.911 1.00 97.11 126 TYR B C 1
ATOM 6428 O O . TYR B 1 131 ? 108.200 61.019 79.130 1.00 97.11 126 TYR B O 1
ATOM 6446 N N . GLN B 1 132 ? 109.417 61.656 77.346 1.00 93.63 127 GLN B N 1
ATOM 6447 C CA . GLN B 1 132 ? 110.596 61.941 78.159 1.00 93.63 127 GLN B CA 1
ATOM 6448 C C . GLN B 1 132 ? 110.335 63.101 79.115 1.00 93.63 127 GLN B C 1
ATOM 6449 O O . GLN B 1 132 ? 110.423 62.953 80.339 1.00 93.63 127 GLN B O 1
ATOM 6463 N N . MET B 1 133 ? 110.012 64.272 78.563 1.00 90.48 128 MET B N 1
ATOM 6464 C CA . MET B 1 133 ? 109.770 65.477 79.347 1.00 90.48 128 MET B CA 1
ATOM 6465 C C . MET B 1 133 ? 108.483 65.410 80.157 1.00 90.48 128 MET B C 1
ATOM 6466 O O . MET B 1 133 ? 108.257 66.287 80.998 1.00 90.48 128 MET B O 1
ATOM 6480 N N . ARG B 1 134 ? 107.641 64.404 79.930 1.00 92.93 129 ARG B N 1
ATOM 6481 C CA . ARG B 1 134 ? 106.367 64.295 80.628 1.00 92.93 129 ARG B CA 1
ATOM 6482 C C . ARG B 1 134 ? 106.489 63.509 81.928 1.00 92.93 129 ARG B C 1
ATOM 6483 O O . ARG B 1 134 ? 106.132 64.013 82.997 1.00 92.93 129 ARG B O 1
ATOM 6504 N N . PHE B 1 135 ? 106.987 62.281 81.852 1.00 100.97 130 PHE B N 1
ATOM 6505 C CA . PHE B 1 135 ? 107.050 61.422 83.019 1.00 100.97 130 PHE B CA 1
ATOM 6506 C C . PHE B 1 135 ? 108.206 61.833 83.925 1.00 100.97 130 PHE B C 1
ATOM 6507 O O . PHE B 1 135 ? 109.186 62.427 83.469 1.00 100.97 130 PHE B O 1
ATOM 6524 N N . PRO B 1 136 ? 108.107 61.528 85.228 1.00 105.90 131 PRO B N 1
ATOM 6525 C CA . PRO B 1 136 ? 109.036 62.106 86.211 1.00 105.90 131 PRO B CA 1
ATOM 6526 C C . PRO B 1 136 ? 110.501 62.116 85.801 1.00 105.90 131 PRO B C 1
ATOM 6527 O O . PRO B 1 136 ? 111.107 63.188 85.701 1.00 105.90 131 PRO B O 1
ATOM 6538 N N . ASP B 1 137 ? 111.080 60.947 85.556 1.00 107.40 132 ASP B N 1
ATOM 6539 C CA . ASP B 1 137 ? 112.518 60.805 85.371 1.00 107.40 132 ASP B CA 1
ATOM 6540 C C . ASP B 1 137 ? 112.828 60.331 83.955 1.00 107.40 132 ASP B C 1
ATOM 6541 O O . ASP B 1 137 ? 111.933 60.062 83.149 1.00 107.40 132 ASP B O 1
ATOM 6550 N N . GLU B 1 138 ? 114.126 60.236 83.662 1.00 111.65 133 GLU B N 1
ATOM 6551 C CA . GLU B 1 138 ? 114.599 59.702 82.392 1.00 111.65 133 GLU B CA 1
ATOM 6552 C C . GLU B 1 138 ? 114.732 58.187 82.418 1.00 111.65 133 GLU B C 1
ATOM 6553 O O . GLU B 1 138 ? 114.536 57.538 81.384 1.00 111.65 133 GLU B O 1
ATOM 6565 N N . ASP B 1 139 ? 115.060 57.609 83.575 1.00 109.22 134 ASP B N 1
ATOM 6566 C CA . ASP B 1 139 ? 115.166 56.161 83.687 1.00 109.22 134 ASP B CA 1
ATOM 6567 C C . ASP B 1 139 ? 113.832 55.466 83.452 1.00 109.22 134 ASP B C 1
ATOM 6568 O O . ASP B 1 139 ? 113.814 54.250 83.234 1.00 109.22 134 ASP B O 1
ATOM 6577 N N . VAL B 1 140 ? 112.726 56.204 83.485 1.00 105.50 135 VAL B N 1
ATOM 6578 C CA . VAL B 1 140 ? 111.414 55.663 83.163 1.00 105.50 135 VAL B CA 1
ATOM 6579 C C . VAL B 1 140 ? 111.096 55.842 81.677 1.00 105.50 135 VAL B C 1
ATOM 6580 O O . VAL B 1 140 ? 109.971 55.589 81.248 1.00 105.50 135 VAL B O 1
ATOM 6593 N N . SER B 1 141 ? 112.076 56.268 80.883 1.00 104.67 136 SER B N 1
ATOM 6594 C CA . SER B 1 141 ? 111.842 56.514 79.468 1.00 104.67 136 SER B CA 1
ATOM 6595 C C . SER B 1 141 ? 111.545 55.210 78.738 1.00 104.67 136 SER B C 1
ATOM 6596 O O . SER B 1 141 ? 112.186 54.181 78.966 1.00 104.67 136 SER B O 1
ATOM 6604 N N . ALA B 1 142 ? 110.555 55.263 77.845 1.00 103.53 137 ALA B N 1
ATOM 6605 C CA . ALA B 1 142 ? 110.170 54.117 77.017 1.00 103.53 137 ALA B CA 1
ATOM 6606 C C . ALA B 1 142 ? 110.015 54.631 75.587 1.00 103.53 137 ALA B C 1
ATOM 6607 O O . ALA B 1 142 ? 108.926 55.038 75.174 1.00 103.53 137 ALA B O 1
ATOM 6614 N N . MET B 1 143 ? 111.114 54.607 74.836 1.00 107.07 138 MET B N 1
ATOM 6615 C CA . MET B 1 143 ? 111.111 55.062 73.446 1.00 107.07 138 MET B CA 1
ATOM 6616 C C . MET B 1 143 ? 110.748 53.892 72.533 1.00 107.07 138 MET B C 1
ATOM 6617 O O . MET B 1 143 ? 111.539 53.418 71.716 1.00 107.07 138 MET B O 1
ATOM 6631 N N . THR B 1 144 ? 109.507 53.429 72.694 1.00 105.29 139 THR B N 1
ATOM 6632 C CA . THR B 1 144 ? 108.974 52.305 71.919 1.00 105.29 139 THR B CA 1
ATOM 6633 C C . THR B 1 144 ? 107.649 52.760 71.308 1.00 105.29 139 THR B C 1
ATOM 6634 O O . THR B 1 144 ? 106.581 52.546 71.887 1.00 105.29 139 THR B O 1
ATOM 6645 N N . MET B 1 145 ? 107.731 53.380 70.135 1.00 101.99 140 MET B N 1
ATOM 6646 C CA . MET B 1 145 ? 106.546 53.848 69.425 1.00 101.99 140 MET B CA 1
ATOM 6647 C C . MET B 1 145 ? 105.653 54.677 70.344 1.00 101.99 140 MET B C 1
ATOM 6648 O O . MET B 1 145 ? 104.796 55.430 69.881 1.00 101.99 140 MET B O 1
ATOM 6662 N N . ILE B 1 186 ? 81.801 64.805 91.052 1.00 105.45 181 ILE B N 1
ATOM 6663 C CA . ILE B 1 186 ? 82.169 65.867 91.979 1.00 105.45 181 ILE B CA 1
ATOM 6664 C C . ILE B 1 186 ? 83.642 66.236 91.801 1.00 105.45 181 ILE B C 1
ATOM 6665 O O . ILE B 1 186 ? 84.115 67.223 92.362 1.00 105.45 181 ILE B O 1
ATOM 6680 N N . VAL B 1 187 ? 84.360 65.429 91.019 1.00 102.60 182 VAL B N 1
ATOM 6681 C CA . VAL B 1 187 ? 85.738 65.734 90.650 1.00 102.60 182 VAL B CA 1
ATOM 6682 C C . VAL B 1 187 ? 85.855 66.167 89.191 1.00 102.60 182 VAL B C 1
ATOM 6683 O O . VAL B 1 187 ? 86.711 67.010 88.874 1.00 102.60 182 VAL B O 1
ATOM 6696 N N . ASN B 1 188 ? 85.029 65.614 88.300 1.00 98.34 183 ASN B N 1
ATOM 6697 C CA . ASN B 1 188 ? 85.075 66.000 86.894 1.00 98.34 183 ASN B CA 1
ATOM 6698 C C . ASN B 1 188 ? 84.908 67.503 86.730 1.00 98.34 183 ASN B C 1
ATOM 6699 O O 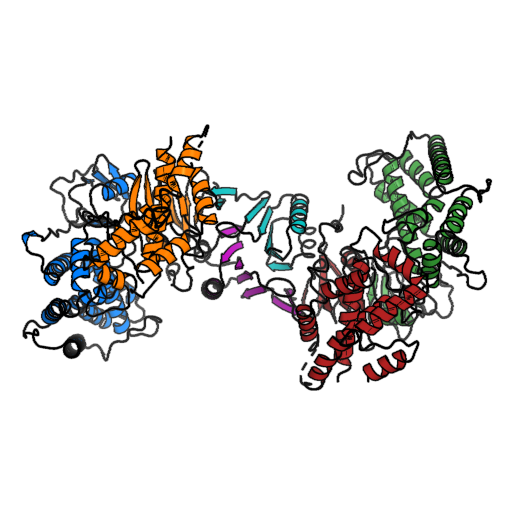. ASN B 1 188 ? 85.483 68.101 85.816 1.00 98.34 183 ASN B O 1
ATOM 6710 N N . GLN B 1 189 ? 84.126 68.134 87.606 1.00 92.68 184 GLN B N 1
ATOM 6711 C CA . GLN B 1 189 ? 83.908 69.573 87.507 1.00 92.68 184 GLN B CA 1
ATOM 6712 C C . GLN B 1 189 ? 85.226 70.338 87.584 1.00 92.68 184 GLN B C 1
ATOM 6713 O O . GLN B 1 189 ? 85.602 71.053 86.648 1.00 92.68 184 GLN B O 1
ATOM 6727 N N . ALA B 1 190 ? 85.934 70.211 88.708 1.00 90.14 185 ALA B N 1
ATOM 6728 C CA . ALA B 1 190 ? 87.188 70.936 88.877 1.00 90.14 185 ALA B CA 1
ATOM 6729 C C . ALA B 1 190 ? 88.237 70.459 87.881 1.00 90.14 185 ALA B C 1
ATOM 6730 O O . ALA B 1 190 ? 89.061 71.252 87.404 1.00 90.14 185 ALA B O 1
ATOM 6737 N N . LEU B 1 191 ? 88.228 69.164 87.560 1.00 87.48 186 LEU B N 1
ATOM 6738 C CA . LEU B 1 191 ? 89.144 68.649 86.549 1.00 87.48 186 LEU B CA 1
ATOM 6739 C C . LEU B 1 191 ? 88.974 69.398 85.233 1.00 87.48 186 LEU B C 1
ATOM 6740 O O . LEU B 1 191 ? 89.946 69.911 84.662 1.00 87.48 186 LEU B O 1
ATOM 6756 N N . SER B 1 192 ? 87.733 69.492 84.748 1.00 81.45 187 SER B N 1
ATOM 6757 C CA . SER B 1 192 ? 87.479 70.164 83.481 1.00 81.45 187 SER B CA 1
ATOM 6758 C C . SER B 1 192 ? 87.731 71.660 83.593 1.00 81.45 187 SER B C 1
ATOM 6759 O O . SER B 1 192 ? 88.165 72.291 82.628 1.00 81.45 187 SER B O 1
ATOM 6767 N N . ALA B 1 193 ? 87.467 72.249 84.761 1.00 76.97 188 ALA B N 1
ATOM 6768 C CA . ALA B 1 193 ? 87.757 73.668 84.951 1.00 76.97 188 ALA B CA 1
ATOM 6769 C C . ALA B 1 193 ? 89.243 73.957 84.765 1.00 76.97 188 ALA B C 1
ATOM 6770 O O . ALA B 1 193 ? 89.628 74.858 84.005 1.00 76.97 188 ALA B O 1
ATOM 6777 N N . ALA B 1 194 ? 90.093 73.224 85.485 1.00 74.38 189 ALA B N 1
ATOM 6778 C CA . ALA B 1 194 ? 91.532 73.411 85.338 1.00 74.38 189 ALA B CA 1
ATOM 6779 C C . ALA B 1 194 ? 91.971 73.122 83.909 1.00 74.38 189 ALA B C 1
ATOM 6780 O O . ALA B 1 194 ? 92.777 73.863 83.332 1.00 74.38 189 ALA B O 1
ATOM 6787 N N . ASN B 1 195 ? 91.444 72.048 83.316 1.00 72.10 190 ASN B N 1
ATOM 6788 C CA . ASN B 1 195 ? 91.810 71.714 81.945 1.00 72.10 190 ASN B CA 1
ATOM 6789 C C . ASN B 1 195 ? 91.426 72.837 80.992 1.00 72.10 190 ASN B C 1
ATOM 6790 O O . ASN B 1 195 ? 92.155 73.138 80.041 1.00 72.10 190 ASN B O 1
ATOM 6801 N N . VAL B 1 196 ? 90.296 73.489 81.257 1.00 63.88 191 VAL B N 1
ATOM 6802 C CA . VAL B 1 196 ? 89.809 74.579 80.417 1.00 63.88 191 VAL B CA 1
ATOM 6803 C C . VAL B 1 196 ? 90.738 75.781 80.516 1.00 63.88 191 VAL B C 1
ATOM 6804 O O . VAL B 1 196 ? 91.178 76.343 79.502 1.00 63.88 191 VAL B O 1
ATOM 6817 N N . ALA B 1 197 ? 91.001 76.224 81.744 1.00 61.06 192 ALA B N 1
ATOM 6818 C CA . ALA B 1 197 ? 91.908 77.349 81.930 1.00 61.06 192 ALA B CA 1
ATOM 6819 C C . ALA B 1 197 ? 93.258 77.066 81.288 1.00 61.06 192 ALA B C 1
ATOM 6820 O O . ALA B 1 197 ? 93.870 77.956 80.682 1.00 61.06 192 ALA B O 1
ATOM 6827 N N . LEU B 1 198 ? 93.714 75.815 81.365 1.00 63.06 193 LEU B N 1
ATOM 6828 C CA . LEU B 1 198 ? 95.010 75.460 80.803 1.00 63.06 193 LEU B CA 1
ATOM 6829 C C . LEU B 1 198 ? 94.976 75.502 79.281 1.00 63.06 193 LEU B C 1
ATOM 6830 O O . LEU B 1 198 ? 95.896 76.027 78.647 1.00 63.06 193 LEU B O 1
ATOM 6846 N N . TYR B 1 199 ? 93.933 74.932 78.677 1.00 63.20 194 TYR B N 1
ATOM 6847 C CA . TYR B 1 199 ? 93.782 75.003 77.229 1.00 63.20 194 TYR B CA 1
ATOM 6848 C C . TYR B 1 199 ? 93.801 76.445 76.747 1.00 63.20 194 TYR B C 1
ATOM 6849 O O . TYR B 1 199 ? 94.474 76.775 75.763 1.00 63.20 194 TYR B O 1
ATOM 6867 N N . GLY B 1 200 ? 93.066 77.321 77.431 1.00 53.72 195 GLY B N 1
ATOM 6868 C CA . GLY B 1 200 ? 93.004 78.706 76.992 1.00 53.72 195 GLY B CA 1
ATOM 6869 C C . GLY B 1 200 ? 94.338 79.416 77.131 1.00 53.72 195 GLY B C 1
ATOM 6870 O O . GLY B 1 200 ? 94.766 80.153 76.234 1.00 53.72 195 GLY B O 1
ATOM 6874 N N . LEU B 1 201 ? 95.013 79.207 78.262 1.00 54.41 196 LEU B N 1
ATOM 6875 C CA . LEU B 1 201 ? 96.315 79.829 78.455 1.00 54.41 196 LEU B CA 1
ATOM 6876 C C . LEU B 1 201 ? 97.315 79.319 77.426 1.00 54.41 196 LEU B C 1
ATOM 6877 O O . LEU B 1 201 ? 98.142 80.084 76.915 1.00 54.41 196 LEU B O 1
ATOM 6893 N N . VAL B 1 202 ? 97.237 78.031 77.091 1.00 58.23 197 VAL B N 1
ATOM 6894 C CA . VAL B 1 202 ? 98.103 77.470 76.063 1.00 58.23 197 VAL B CA 1
ATOM 6895 C C . VAL B 1 202 ? 97.828 78.127 74.720 1.00 58.23 197 VAL B C 1
ATOM 6896 O O . VAL B 1 202 ? 98.758 78.471 73.983 1.00 58.23 197 VAL B O 1
ATOM 6909 N N . HIS B 1 203 ? 96.552 78.266 74.359 1.00 53.96 198 HIS B N 1
ATOM 6910 C CA . HIS B 1 203 ? 96.204 78.949 73.118 1.00 53.96 198 HIS B CA 1
ATOM 6911 C C . HIS B 1 203 ? 96.824 80.339 73.075 1.00 53.96 198 HIS B C 1
ATOM 6912 O O . HIS B 1 203 ? 97.447 80.730 72.078 1.00 53.96 198 HIS B O 1
ATOM 6925 N N . SER B 1 204 ? 96.666 81.099 74.160 1.00 51.40 199 SER B N 1
ATOM 6926 C CA . SER B 1 204 ? 97.234 82.443 74.216 1.00 51.40 199 SER B CA 1
ATOM 6927 C C . SER B 1 204 ? 98.742 82.414 73.997 1.00 51.40 199 SER B C 1
ATOM 6928 O O . SER B 1 204 ? 99.274 83.139 73.146 1.00 51.40 199 SER B O 1
ATOM 6936 N N . ILE B 1 205 ? 99.448 81.573 74.756 1.00 56.32 200 ILE B N 1
ATOM 6937 C CA . ILE B 1 205 ? 100.906 81.514 74.641 1.00 56.32 200 ILE B CA 1
ATOM 6938 C C . ILE B 1 205 ? 101.304 81.176 73.211 1.00 56.32 200 ILE B C 1
ATOM 6939 O O . ILE B 1 205 ? 102.139 81.853 72.598 1.00 56.32 200 ILE B O 1
ATOM 6955 N N . VAL B 1 206 ? 100.713 80.112 72.664 1.00 59.40 201 VAL B N 1
ATOM 6956 C CA . VAL B 1 206 ? 101.032 79.682 71.306 1.00 59.40 201 VAL B CA 1
ATOM 6957 C C . VAL B 1 206 ? 100.893 80.844 70.334 1.00 59.40 201 VAL B C 1
ATOM 6958 O O . VAL B 1 206 ? 101.847 81.211 69.638 1.00 59.40 201 VAL B O 1
ATOM 6971 N N . ILE B 1 207 ? 99.703 81.448 70.272 1.00 55.77 202 ILE B N 1
ATOM 6972 C CA . ILE B 1 207 ? 99.502 82.517 69.299 1.00 55.77 202 ILE B CA 1
ATOM 6973 C C . ILE B 1 207 ? 100.396 83.717 69.574 1.00 55.77 202 ILE B C 1
ATOM 6974 O O . ILE B 1 207 ? 100.655 84.509 68.662 1.00 55.77 202 ILE B O 1
ATOM 6990 N N . ALA B 1 208 ? 100.880 83.879 70.803 1.00 54.33 203 ALA B N 1
ATOM 6991 C CA . ALA B 1 208 ? 101.696 85.034 71.155 1.00 54.33 203 ALA B CA 1
ATOM 6992 C C . ALA B 1 208 ? 103.103 84.984 70.566 1.00 54.33 203 ALA B C 1
ATOM 6993 O O . ALA B 1 208 ? 103.896 85.893 70.831 1.00 54.33 203 ALA B O 1
ATOM 7000 N N . LEU B 1 209 ? 103.427 83.967 69.782 1.00 63.20 204 LEU B N 1
ATOM 7001 C CA . LEU B 1 209 ? 104.777 83.776 69.260 1.00 63.20 204 LEU B CA 1
ATOM 7002 C C . LEU B 1 209 ? 104.819 83.669 67.745 1.00 63.20 204 LEU B C 1
ATOM 7003 O O . LEU B 1 209 ? 105.820 84.052 67.136 1.00 63.20 204 LEU B O 1
ATOM 7019 N N . GLY B 1 210 ? 103.760 83.160 67.123 1.00 64.02 205 GLY B N 1
ATOM 7020 C CA . GLY B 1 210 ? 103.729 82.974 65.686 1.00 64.02 205 GLY B CA 1
ATOM 7021 C C . GLY B 1 210 ? 103.424 81.540 65.315 1.00 64.02 205 GLY B C 1
ATOM 7022 O O . GLY B 1 210 ? 103.338 81.199 64.133 1.00 64.02 205 GLY B O 1
ATOM 7026 N N . ALA B 1 211 ? 103.235 80.697 66.323 1.00 67.41 206 ALA B N 1
ATOM 7027 C CA . ALA B 1 211 ? 103.079 79.265 66.137 1.00 67.41 206 ALA B CA 1
ATOM 7028 C C . ALA B 1 211 ? 101.654 78.938 65.721 1.00 67.41 206 ALA B C 1
ATOM 7029 O O . ALA B 1 211 ? 100.773 79.803 65.743 1.00 67.41 206 ALA B O 1
ATOM 7036 N N . SER B 1 212 ? 101.436 77.688 65.340 1.00 72.65 207 SER B N 1
ATOM 7037 C CA . SER B 1 212 ? 100.144 77.242 64.858 1.00 72.65 207 SER B CA 1
ATOM 7038 C C . SER B 1 212 ? 99.632 76.072 65.688 1.00 72.65 207 SER B C 1
ATOM 7039 O O . SER B 1 212 ? 100.397 75.165 66.030 1.00 72.65 207 SER B O 1
ATOM 7047 N N . PRO B 1 213 ? 98.342 76.058 66.036 1.00 69.49 208 PRO B N 1
ATOM 7048 C CA . PRO B 1 213 ? 97.797 74.913 66.776 1.00 69.49 208 PRO B CA 1
ATOM 7049 C C . PRO B 1 213 ? 97.468 73.724 65.890 1.00 69.49 208 PRO B C 1
ATOM 7050 O O . PRO B 1 213 ? 97.121 72.651 66.393 1.00 69.49 208 PRO B O 1
ATOM 7061 N N . GLY B 1 214 ? 97.569 73.901 64.571 1.00 72.85 209 GLY B N 1
ATOM 7062 C CA . GLY B 1 214 ? 97.135 72.868 63.646 1.00 72.85 209 GLY B CA 1
ATOM 7063 C C . GLY B 1 214 ? 98.166 71.791 63.383 1.00 72.85 209 GLY B C 1
ATOM 7064 O O . GLY B 1 214 ? 97.798 70.680 62.989 1.00 72.85 209 GLY B O 1
ATOM 7068 N N . LEU B 1 215 ? 99.446 72.093 63.592 1.00 77.14 210 LEU B N 1
ATOM 7069 C CA . LEU B 1 215 ? 100.531 71.159 63.298 1.00 77.14 210 LEU B CA 1
ATOM 7070 C C . LEU B 1 215 ? 100.850 70.298 64.524 1.00 77.14 210 LEU B C 1
ATOM 7071 O O . LEU B 1 215 ? 101.785 70.552 65.283 1.00 77.14 210 LEU B O 1
ATOM 7087 N N . GLY B 1 216 ? 100.041 69.257 64.705 1.00 80.52 211 GLY B N 1
ATOM 7088 C CA . GLY B 1 216 ? 100.163 68.392 65.862 1.00 80.52 211 GLY B CA 1
ATOM 7089 C C . GLY B 1 216 ? 100.975 67.133 65.632 1.00 80.52 211 GLY B C 1
ATOM 7090 O O . GLY B 1 216 ? 100.610 66.290 64.808 1.00 80.52 211 GLY B O 1
ATOM 7094 N N . PHE B 1 217 ? 102.084 66.997 66.365 1.00 84.81 212 PHE B N 1
ATOM 7095 C CA . PHE B 1 217 ? 102.900 65.789 66.269 1.00 84.81 212 PHE B CA 1
ATOM 7096 C C . PHE B 1 217 ? 102.102 64.551 66.658 1.00 84.81 212 PHE B C 1
ATOM 7097 O O . PHE B 1 217 ? 102.192 63.512 65.994 1.00 84.81 212 PHE B O 1
ATOM 7114 N N . VAL B 1 218 ? 101.323 64.639 67.732 1.00 79.97 213 VAL B N 1
ATOM 7115 C CA . VAL B 1 218 ? 100.378 63.606 68.129 1.00 79.97 213 VAL B CA 1
ATOM 7116 C C . VAL B 1 218 ? 99.034 64.276 68.394 1.00 79.97 213 VAL B C 1
ATOM 7117 O O . VAL B 1 218 ? 98.917 65.503 68.382 1.00 79.97 213 VAL B O 1
ATOM 7130 N N . HIS B 1 219 ? 98.009 63.459 68.627 1.00 76.77 214 HIS B N 1
ATOM 7131 C CA . HIS B 1 219 ? 96.620 63.904 68.657 1.00 76.77 214 HIS B CA 1
ATOM 7132 C C . HIS B 1 219 ? 96.174 64.478 67.318 1.00 76.77 214 HIS B C 1
ATOM 7133 O O . HIS B 1 219 ? 95.128 65.135 67.247 1.00 76.77 214 HIS B O 1
ATOM 7146 N N . THR B 1 220 ? 96.944 64.249 66.257 1.00 81.27 215 THR B N 1
ATOM 7147 C CA . THR B 1 220 ? 96.668 64.863 64.968 1.00 81.27 215 THR B CA 1
ATOM 7148 C C . THR B 1 220 ? 95.328 64.382 64.415 1.00 81.27 215 THR B C 1
ATOM 7149 O O . THR B 1 220 ? 94.755 63.386 64.868 1.00 81.27 215 THR B O 1
ATOM 7160 N N . GLY B 1 221 ? 94.830 65.112 63.419 1.00 81.47 216 GLY B N 1
ATOM 7161 C CA . GLY B 1 221 ? 93.527 64.850 62.843 1.00 81.47 216 GLY B CA 1
ATOM 7162 C C . GLY B 1 221 ? 92.551 65.972 63.130 1.00 81.47 216 GLY B C 1
ATOM 7163 O O . GLY B 1 221 ? 91.340 65.819 62.943 1.00 81.47 216 GLY B O 1
ATOM 7167 N N . HIS B 1 222 ? 93.074 67.108 63.580 1.00 79.98 217 HIS B N 1
ATOM 7168 C CA . HIS B 1 222 ? 92.267 68.267 63.944 1.00 79.98 217 HIS B CA 1
ATOM 7169 C C . HIS B 1 222 ? 93.135 69.509 63.776 1.00 79.98 217 HIS B C 1
ATOM 7170 O O . HIS B 1 222 ? 94.269 69.433 63.291 1.00 79.98 217 HIS B O 1
ATOM 7183 N N . ASP B 1 223 ? 92.600 70.661 64.184 1.00 77.03 218 ASP B N 1
ATOM 7184 C CA . ASP B 1 223 ? 93.339 71.914 64.147 1.00 77.03 218 ASP B CA 1
ATOM 7185 C C . ASP B 1 223 ? 93.832 72.363 65.512 1.00 77.03 218 ASP B C 1
ATOM 7186 O O . ASP B 1 223 ? 94.672 73.265 65.579 1.00 77.03 218 ASP B O 1
ATOM 7195 N N . LEU B 1 224 ? 93.329 71.772 66.594 1.00 68.05 219 LEU B N 1
ATOM 7196 C CA . LEU B 1 224 ? 93.787 72.070 67.943 1.00 68.05 219 LEU B CA 1
ATOM 7197 C C . LEU B 1 224 ? 94.693 70.979 68.498 1.00 68.05 219 LEU B C 1
ATOM 7198 O O . LEU B 1 224 ? 94.690 70.736 69.709 1.00 68.05 219 LEU B O 1
ATOM 7214 N N . SER B 1 225 ? 95.475 70.324 67.640 1.00 73.57 220 SER B N 1
ATOM 7215 C CA . SER B 1 225 ? 96.243 69.163 68.076 1.00 73.57 220 SER B CA 1
ATOM 7216 C C . SER B 1 225 ? 97.488 69.576 68.848 1.00 73.57 220 SER B C 1
ATOM 7217 O O . SER B 1 225 ? 97.819 68.974 69.876 1.00 73.57 220 SER B O 1
ATOM 7225 N N . PHE B 1 226 ? 98.196 70.595 68.360 1.00 71.45 221 PHE B N 1
ATOM 7226 C CA . PHE B 1 226 ? 99.419 71.047 69.013 1.00 71.45 221 PHE B CA 1
ATOM 7227 C C . PHE B 1 226 ? 99.170 71.422 70.468 1.00 71.45 221 PHE B C 1
ATOM 7228 O O . PHE B 1 226 ? 99.946 71.060 71.361 1.00 71.45 221 PHE B O 1
ATOM 7245 N N . ILE B 1 227 ? 98.093 72.165 70.725 1.00 66.13 222 ILE B N 1
ATOM 7246 C CA . ILE B 1 227 ? 97.842 72.618 72.087 1.00 66.13 222 ILE B CA 1
ATOM 7247 C C . ILE B 1 227 ? 97.346 71.469 72.951 1.00 66.13 222 ILE B C 1
ATOM 7248 O O . ILE B 1 227 ? 97.645 71.417 74.146 1.00 66.13 222 ILE B O 1
ATOM 7264 N N . TYR B 1 228 ? 96.595 70.529 72.375 1.00 70.58 223 TYR B N 1
ATOM 7265 C CA . TYR B 1 228 ? 96.286 69.297 73.094 1.00 70.58 223 TYR B CA 1
ATOM 7266 C C . TYR B 1 228 ? 97.567 68.617 73.560 1.00 70.58 223 TYR B C 1
ATOM 7267 O O . TYR B 1 228 ? 97.696 68.220 74.727 1.00 70.58 223 TYR B O 1
ATOM 7285 N N . ASP B 1 229 ? 98.531 68.484 72.650 1.00 72.71 224 ASP B N 1
ATOM 7286 C CA . ASP B 1 229 ? 99.806 67.869 72.995 1.00 72.71 224 ASP B CA 1
ATOM 7287 C C . ASP B 1 229 ? 100.483 68.618 74.133 1.00 72.71 224 ASP B C 1
ATOM 7288 O O . ASP B 1 229 ? 100.851 68.020 75.151 1.00 72.71 224 ASP B O 1
ATOM 7297 N N . ILE B 1 230 ? 100.656 69.931 73.978 1.00 66.54 225 ILE B N 1
ATOM 7298 C CA . ILE B 1 230 ? 101.370 70.713 74.985 1.00 66.54 225 ILE B CA 1
ATOM 7299 C C . ILE B 1 230 ? 100.652 70.647 76.327 1.00 66.54 225 ILE B C 1
ATOM 7300 O O . ILE B 1 230 ? 101.282 70.671 77.390 1.00 66.54 225 ILE B O 1
ATOM 7316 N N . ALA B 1 231 ? 99.321 70.579 76.302 1.00 66.11 226 ALA B N 1
ATOM 7317 C CA . ALA B 1 231 ? 98.566 70.534 77.547 1.00 66.11 226 ALA B CA 1
ATOM 7318 C C . ALA B 1 231 ? 98.686 69.179 78.221 1.00 66.11 226 ALA B C 1
ATOM 7319 O O . ALA B 1 231 ? 98.599 69.088 79.451 1.00 66.11 226 ALA B O 1
ATOM 7326 N N . ASP B 1 232 ? 98.877 68.114 77.441 1.00 74.96 227 ASP B N 1
ATOM 7327 C CA . ASP B 1 232 ? 99.065 66.799 78.042 1.00 74.96 227 ASP B CA 1
ATOM 7328 C C . ASP B 1 232 ? 100.240 66.767 79.013 1.00 74.96 227 ASP B C 1
ATOM 7329 O O . ASP B 1 232 ? 100.248 65.942 79.933 1.00 74.96 227 ASP B O 1
ATOM 7338 N N . LEU B 1 233 ? 101.230 67.644 78.834 1.00 75.26 228 LEU B N 1
ATOM 7339 C CA . LEU B 1 233 ? 102.384 67.645 79.727 1.00 75.26 228 LEU B CA 1
ATOM 7340 C C . LEU B 1 233 ? 101.977 67.961 81.161 1.00 75.26 228 LEU B C 1
ATOM 7341 O O . LEU B 1 233 ? 102.145 67.132 82.063 1.00 75.26 228 LEU B O 1
ATOM 7357 N N . TYR B 1 234 ? 101.435 69.155 81.390 1.00 72.69 229 TYR B N 1
ATOM 7358 C CA . TYR B 1 234 ? 101.222 69.680 82.731 1.00 72.69 229 TYR B CA 1
ATOM 7359 C C . TYR B 1 234 ? 99.883 69.285 83.337 1.00 72.69 229 TYR B C 1
ATOM 7360 O O . TYR B 1 234 ? 99.567 69.734 84.443 1.00 72.69 229 TYR B O 1
ATOM 7378 N N . LYS B 1 235 ? 99.088 68.463 82.652 1.00 73.85 230 LYS B N 1
ATOM 7379 C CA . LYS B 1 235 ? 97.789 68.077 83.193 1.00 73.85 230 LYS B CA 1
ATOM 7380 C C . LYS B 1 235 ? 97.944 67.302 84.496 1.00 73.85 230 LYS B C 1
ATOM 7381 O O . LYS B 1 235 ? 97.475 67.734 85.554 1.00 73.85 230 LYS B O 1
ATOM 7400 N N . ALA B 1 236 ? 98.607 66.145 84.433 1.00 83.16 231 ALA B N 1
ATOM 7401 C CA . ALA B 1 236 ? 98.696 65.270 85.597 1.00 83.16 231 ALA B CA 1
ATOM 7402 C C . ALA B 1 236 ? 99.293 65.982 86.804 1.00 83.16 231 ALA B C 1
ATOM 7403 O O . ALA B 1 236 ? 98.737 65.907 87.906 1.00 83.16 231 ALA B O 1
ATOM 7410 N N . GLU B 1 237 ? 100.419 66.672 86.620 1.00 83.24 232 GLU B N 1
ATOM 7411 C CA . GLU B 1 237 ? 101.079 67.333 87.741 1.00 83.24 232 GLU B CA 1
ATOM 7412 C C . GLU B 1 237 ? 100.158 68.320 88.448 1.00 83.24 232 GLU B C 1
ATOM 7413 O O . GLU B 1 237 ? 100.268 68.501 89.666 1.00 83.24 232 GLU B O 1
ATOM 7425 N N . LEU B 1 238 ? 99.252 68.961 87.714 1.00 82.93 233 LEU B N 1
ATOM 7426 C CA . LEU B 1 238 ? 98.440 70.054 88.239 1.00 82.93 233 LEU B CA 1
ATOM 7427 C C . LEU B 1 238 ? 96.965 69.712 88.375 1.00 82.93 233 LEU B C 1
ATOM 7428 O O . LEU B 1 238 ? 96.365 69.999 89.414 1.00 82.93 233 LEU B O 1
ATOM 7444 N N . THR B 1 239 ? 96.361 69.107 87.352 1.00 86.84 234 THR B N 1
ATOM 7445 C CA . THR B 1 239 ? 94.910 68.957 87.313 1.00 86.84 234 THR B CA 1
ATOM 7446 C C . THR B 1 239 ? 94.389 68.114 88.473 1.00 86.84 234 THR B C 1
ATOM 7447 O O . THR B 1 239 ? 93.570 68.573 89.275 1.00 86.84 234 THR B O 1
ATOM 7458 N N . ILE B 1 240 ? 94.860 66.876 88.578 1.00 90.87 235 ILE B N 1
ATOM 7459 C CA . ILE B 1 240 ? 94.190 65.859 89.388 1.00 90.87 235 ILE B CA 1
ATOM 7460 C C . ILE B 1 240 ? 94.403 66.090 90.881 1.00 90.87 235 ILE B C 1
ATOM 7461 O O . ILE B 1 240 ? 93.447 65.947 91.656 1.00 90.87 235 ILE B O 1
ATOM 7477 N N . PRO B 1 241 ? 95.616 66.423 91.345 1.00 92.39 236 PRO B N 1
ATOM 7478 C CA . PRO B 1 241 ? 95.805 66.626 92.790 1.00 92.39 236 PRO B CA 1
ATOM 7479 C C . PRO B 1 241 ? 94.794 67.604 93.369 1.00 92.39 236 PRO B C 1
ATOM 7480 O O . PRO B 1 241 ? 94.034 67.269 94.287 1.00 92.39 236 PRO B O 1
ATOM 7491 N N . LEU B 1 242 ? 94.767 68.817 92.815 1.00 93.18 237 LEU B N 1
ATOM 7492 C CA . LEU B 1 242 ? 93.773 69.794 93.241 1.00 93.18 237 LEU B CA 1
ATOM 7493 C C . LEU B 1 242 ? 92.364 69.301 92.952 1.00 93.18 237 LEU B C 1
ATOM 7494 O O . LEU B 1 242 ? 91.434 69.598 93.710 1.00 93.18 237 LEU B O 1
ATOM 7510 N N . ALA B 1 243 ? 92.187 68.539 91.870 1.00 97.88 238 ALA B N 1
ATOM 7511 C CA . ALA B 1 243 ? 90.868 68.003 91.555 1.00 97.88 238 ALA B CA 1
ATOM 7512 C C . ALA B 1 243 ? 90.343 67.157 92.705 1.00 97.88 238 ALA B C 1
ATOM 7513 O O . ALA B 1 243 ? 89.179 67.277 93.094 1.00 97.88 238 ALA B O 1
ATOM 7520 N N . PHE B 1 244 ? 91.195 66.302 93.272 1.00 104.41 239 PHE B N 1
ATOM 7521 C CA . PHE B 1 244 ? 90.775 65.489 94.409 1.00 104.41 239 PHE B CA 1
ATOM 7522 C C . PHE B 1 244 ? 90.603 66.346 95.657 1.00 104.41 239 PHE B C 1
ATOM 7523 O O . PHE B 1 244 ? 89.600 66.226 96.375 1.00 104.41 239 PHE B O 1
ATOM 7540 N N . GLU B 1 245 ? 91.582 67.214 95.938 1.00 102.17 240 GLU B N 1
ATOM 7541 C CA . GLU B 1 245 ? 91.473 68.098 97.094 1.00 102.17 240 GLU B CA 1
ATOM 7542 C C . GLU B 1 245 ? 90.156 68.862 97.099 1.00 102.17 240 GLU B C 1
ATOM 7543 O O . GLU B 1 245 ? 89.635 69.197 98.169 1.00 102.17 240 GLU B O 1
ATOM 7555 N N . ILE B 1 246 ? 89.604 69.146 95.923 1.00 96.83 241 ILE B N 1
ATOM 7556 C CA . ILE B 1 246 ? 88.315 69.827 95.832 1.00 96.83 241 ILE B CA 1
ATOM 7557 C C . ILE B 1 246 ? 87.162 68.834 95.900 1.00 96.83 241 ILE B C 1
ATOM 7558 O O . ILE B 1 246 ? 86.217 69.016 96.671 1.00 96.83 241 ILE B O 1
ATOM 7574 N N . ALA B 1 247 ? 87.219 67.768 95.097 1.00 102.97 242 ALA B N 1
ATOM 7575 C CA . ALA B 1 247 ? 86.174 66.754 95.105 1.00 102.97 242 ALA B CA 1
ATOM 7576 C C . ALA B 1 247 ? 85.894 66.230 96.504 1.00 102.97 242 ALA B C 1
ATOM 7577 O O . ALA B 1 247 ? 84.810 65.690 96.750 1.00 102.97 242 ALA B O 1
ATOM 7584 N N . ALA B 1 248 ? 86.844 66.376 97.425 1.00 102.31 243 ALA B N 1
ATOM 7585 C CA . ALA B 1 248 ? 86.598 66.092 98.832 1.00 102.31 243 ALA B CA 1
ATOM 7586 C C . ALA B 1 248 ? 85.828 67.209 99.534 1.00 102.31 243 ALA B C 1
ATOM 7587 O O . ALA B 1 248 ? 85.786 67.231 100.769 1.00 102.31 243 ALA B O 1
ATOM 7594 N N . ASN B 1 249 ? 85.222 68.127 98.781 1.00 101.35 244 ASN B N 1
ATOM 7595 C CA . ASN B 1 249 ? 84.560 69.281 99.372 1.00 101.35 244 ASN B CA 1
ATOM 7596 C C . ASN B 1 249 ? 83.385 68.859 100.248 1.00 101.35 244 ASN B C 1
ATOM 7597 O O . ASN B 1 249 ? 82.994 67.690 100.305 1.00 101.35 244 ASN B O 1
ATOM 7608 N N . PHE B 1 250 ? 82.823 69.849 100.942 1.00 100.22 245 PHE B N 1
ATOM 7609 C CA . PHE B 1 250 ? 81.650 69.669 101.787 1.00 100.22 245 PHE B CA 1
ATOM 7610 C C . PHE B 1 250 ? 80.653 70.811 101.631 1.00 100.22 245 PHE B C 1
ATOM 7611 O O . PHE B 1 250 ? 79.676 70.875 102.387 1.00 100.22 245 PHE B O 1
ATOM 7628 N N . THR B 1 251 ? 80.872 71.708 100.674 1.00 96.53 246 THR B N 1
ATOM 7629 C CA . THR B 1 251 ? 80.022 72.880 100.495 1.00 96.53 246 THR B CA 1
ATOM 7630 C C . THR B 1 251 ? 79.478 72.936 99.072 1.00 96.53 246 THR B C 1
ATOM 7631 O O . THR B 1 251 ? 80.050 73.594 98.203 1.00 96.53 246 THR B O 1
ATOM 7642 N N . LYS B 1 258 ? 84.306 76.504 91.074 1.00 76.61 253 LYS B N 1
ATOM 7643 C CA . LYS B 1 258 ? 84.526 77.847 91.596 1.00 76.61 253 LYS B CA 1
ATOM 7644 C C . LYS B 1 258 ? 85.863 77.931 92.325 1.00 76.61 253 LYS B C 1
ATOM 7645 O O . LYS B 1 258 ? 86.800 78.569 91.848 1.00 76.61 253 LYS B O 1
ATOM 7663 N N . ILE B 1 259 ? 85.940 77.280 93.489 1.00 78.36 254 ILE B N 1
ATOM 7664 C CA . ILE B 1 259 ? 87.185 77.245 94.255 1.00 78.36 254 ILE B CA 1
ATOM 7665 C C . ILE B 1 259 ? 88.338 76.775 93.383 1.00 78.36 254 ILE B C 1
ATOM 7666 O O . ILE B 1 259 ? 89.493 77.181 93.583 1.00 78.36 254 ILE B O 1
ATOM 7682 N N . ALA B 1 260 ? 88.048 75.896 92.421 1.00 76.22 255 ALA B N 1
ATOM 7683 C CA . ALA B 1 260 ? 89.064 75.449 91.480 1.00 76.22 255 ALA B CA 1
ATOM 7684 C C . ALA B 1 260 ? 89.786 76.620 90.838 1.00 76.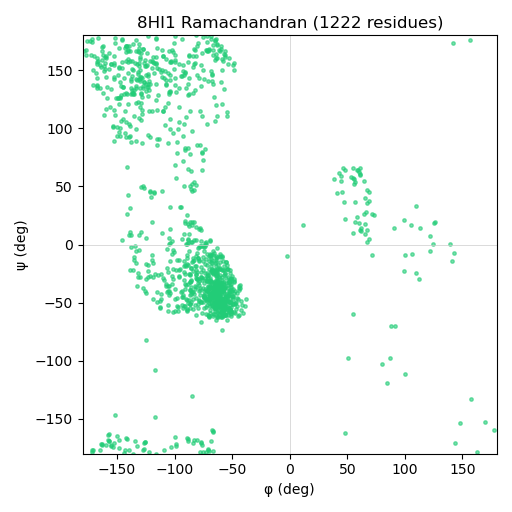22 255 ALA B C 1
ATOM 7685 O O . ALA B 1 260 ? 90.971 76.514 90.509 1.00 76.22 255 ALA B O 1
ATOM 7692 N N . ARG B 1 261 ? 89.098 77.747 90.660 1.00 64.66 256 ARG B N 1
ATOM 7693 C CA . ARG B 1 261 ? 89.719 78.886 89.998 1.00 64.66 256 ARG B CA 1
ATOM 7694 C C . ARG B 1 261 ? 90.796 79.508 90.878 1.00 64.66 256 ARG B C 1
ATOM 7695 O O . ARG B 1 261 ? 91.925 79.731 90.427 1.00 64.66 256 ARG B O 1
ATOM 7716 N N . GLN B 1 262 ? 90.465 79.804 92.137 1.00 70.53 257 GLN B N 1
ATOM 7717 C CA . GLN B 1 262 ? 91.491 80.253 93.072 1.00 70.53 257 GLN B CA 1
ATOM 7718 C C . GLN B 1 262 ? 92.646 79.263 93.121 1.00 70.53 257 GLN B C 1
ATOM 7719 O O . GLN B 1 262 ? 93.821 79.658 93.114 1.00 70.53 257 GLN B O 1
ATOM 7733 N N . LYS B 1 263 ? 92.329 77.967 93.169 1.00 76.15 258 LYS B N 1
ATOM 7734 C CA . LYS B 1 263 ? 93.369 76.956 93.314 1.00 76.15 258 LYS B CA 1
ATOM 7735 C C . LYS B 1 263 ? 94.328 76.985 92.129 1.00 76.15 258 LYS B C 1
ATOM 7736 O O . LYS B 1 263 ? 95.548 77.074 92.303 1.00 76.15 258 LYS B O 1
ATOM 7755 N N . VAL B 1 264 ? 93.788 76.905 90.911 1.00 68.29 259 VAL B N 1
ATOM 7756 C CA . VAL B 1 264 ? 94.627 76.895 89.716 1.00 68.29 259 VAL B CA 1
ATOM 7757 C C . VAL B 1 264 ? 95.376 78.211 89.567 1.00 68.29 259 VAL B C 1
ATOM 7758 O O . VAL B 1 264 ? 96.518 78.234 89.088 1.00 68.29 259 VAL B O 1
ATOM 7771 N N . ARG B 1 265 ? 94.764 79.322 89.977 1.00 57.63 260 ARG B N 1
ATOM 7772 C CA . ARG B 1 265 ? 95.438 80.609 89.872 1.00 57.63 260 ARG B CA 1
ATOM 7773 C C . ARG B 1 265 ? 96.668 80.647 90.767 1.00 57.63 260 ARG B C 1
ATOM 7774 O O . ARG B 1 265 ? 97.766 81.007 90.323 1.00 57.63 260 ARG B O 1
ATOM 7795 N N . ASP B 1 266 ? 96.503 80.266 92.036 1.00 64.79 261 ASP B N 1
ATOM 7796 C CA . ASP B 1 266 ? 97.651 80.211 92.933 1.00 64.79 261 ASP B CA 1
ATOM 7797 C C . ASP B 1 266 ? 98.691 79.213 92.440 1.00 64.79 261 ASP B C 1
ATOM 7798 O O . ASP B 1 266 ? 99.898 79.470 92.536 1.00 64.79 261 ASP B O 1
ATOM 7807 N N . SER B 1 267 ? 98.242 78.065 91.928 1.00 67.76 262 SER B N 1
ATOM 7808 C CA . SER B 1 267 ? 99.153 77.090 91.341 1.00 67.76 262 SER B CA 1
ATOM 7809 C C . SER B 1 267 ? 100.041 77.734 90.284 1.00 67.76 262 SER B C 1
ATOM 7810 O O . SER B 1 267 ? 101.271 77.627 90.337 1.00 67.76 262 SER B O 1
ATOM 7818 N N . PHE B 1 268 ? 99.430 78.385 89.295 1.00 65.35 263 PHE B N 1
ATOM 7819 C CA . PHE B 1 268 ? 100.217 78.999 88.231 1.00 65.35 263 PHE B CA 1
ATOM 7820 C C . PHE B 1 268 ? 101.135 80.079 88.788 1.00 65.35 263 PHE B C 1
ATOM 7821 O O . PHE B 1 268 ? 102.289 80.215 88.354 1.00 65.35 263 PHE B O 1
ATOM 7838 N N . VAL B 1 269 ? 100.636 80.863 89.747 1.00 62.16 264 VAL B N 1
ATOM 7839 C CA . VAL B 1 269 ? 101.432 81.951 90.310 1.00 62.16 264 VAL B CA 1
ATOM 7840 C C . VAL B 1 269 ? 102.693 81.399 90.961 1.00 62.16 264 VAL B C 1
ATOM 7841 O O . VAL B 1 269 ? 103.778 81.982 90.851 1.00 62.16 264 VAL B O 1
ATOM 7854 N N . ASP B 1 270 ? 102.568 80.267 91.653 1.00 66.64 265 ASP B N 1
ATOM 7855 C CA . ASP B 1 270 ? 103.730 79.661 92.288 1.00 66.64 265 ASP B CA 1
ATOM 7856 C C . ASP B 1 270 ? 104.621 78.922 91.297 1.00 66.64 265 ASP B C 1
ATOM 7857 O O . ASP B 1 270 ? 105.830 78.817 91.530 1.00 66.64 265 ASP B O 1
ATOM 7866 N N . GLY B 1 271 ? 104.057 78.413 90.203 1.00 66.33 266 GLY B N 1
ATOM 7867 C CA . GLY B 1 271 ? 104.806 77.573 89.291 1.00 66.33 266 GLY B CA 1
ATOM 7868 C C . GLY B 1 271 ? 105.518 78.291 88.163 1.00 66.33 266 GLY B C 1
ATOM 7869 O O . GLY B 1 271 ? 106.427 77.718 87.555 1.00 66.33 266 GLY B O 1
ATOM 7873 N N . LYS B 1 272 ? 105.131 79.532 87.861 1.00 67.33 267 LYS B N 1
ATOM 7874 C CA . LYS B 1 272 ? 105.754 80.292 86.774 1.00 67.33 267 LYS B CA 1
ATOM 7875 C C . LYS B 1 272 ? 105.441 79.677 85.412 1.00 67.33 267 LYS B C 1
ATOM 7876 O O . LYS B 1 272 ? 106.279 79.691 84.499 1.00 67.33 267 LYS B O 1
ATOM 7895 N N . LEU B 1 273 ? 104.228 79.146 85.280 1.00 65.91 268 LEU B N 1
ATOM 7896 C CA . LEU B 1 273 ? 103.818 78.358 84.127 1.00 65.91 268 LEU B CA 1
ATOM 7897 C C . LEU B 1 273 ? 104.100 79.061 82.806 1.00 65.91 268 LEU B C 1
ATOM 7898 O O . LEU B 1 273 ? 104.436 78.407 81.813 1.00 65.91 268 LEU B O 1
ATOM 7914 N N . ILE B 1 274 ? 103.980 80.389 82.779 1.00 62.54 269 ILE B N 1
ATOM 7915 C CA . ILE B 1 274 ? 104.179 81.120 81.530 1.00 62.54 269 ILE B CA 1
ATOM 7916 C C . ILE B 1 274 ? 105.584 80.876 80.997 1.00 62.54 269 ILE B C 1
ATOM 7917 O O . ILE B 1 274 ? 105.768 80.346 79.894 1.00 62.54 269 ILE B O 1
ATOM 7933 N N . VAL B 1 275 ? 106.598 81.267 81.773 1.00 67.68 270 VAL B N 1
ATOM 7934 C CA . VAL B 1 275 ? 107.964 81.122 81.288 1.00 67.68 270 VAL B CA 1
ATOM 7935 C C . VAL B 1 275 ? 108.339 79.650 81.217 1.00 67.68 270 VAL B C 1
ATOM 7936 O O . VAL B 1 275 ? 109.151 79.256 80.373 1.00 67.68 270 VAL B O 1
ATOM 7949 N N . ARG B 1 276 ? 107.749 78.808 82.071 1.00 69.36 271 ARG B N 1
ATOM 7950 C CA . ARG B 1 276 ? 107.960 77.371 81.924 1.00 69.36 271 ARG B CA 1
ATOM 7951 C C . ARG B 1 276 ? 107.636 76.922 80.504 1.00 69.36 271 ARG B C 1
ATOM 7952 O O . ARG B 1 276 ? 108.483 76.347 79.810 1.00 69.36 271 ARG B O 1
ATOM 7973 N N . ILE B 1 277 ? 106.407 77.188 80.055 1.00 65.26 272 ILE B N 1
ATOM 7974 C CA . ILE B 1 277 ? 105.975 76.731 78.739 1.00 65.26 272 ILE B CA 1
ATOM 7975 C C . ILE B 1 277 ? 106.760 77.436 77.642 1.00 65.26 272 ILE B C 1
ATOM 7976 O O . ILE B 1 277 ? 107.102 76.831 76.618 1.00 65.26 272 ILE B O 1
ATOM 7992 N N . VAL B 1 278 ? 107.056 78.722 77.831 1.00 68.76 273 VAL B N 1
ATOM 7993 C CA . VAL B 1 278 ? 107.807 79.459 76.817 1.00 68.76 273 VAL B CA 1
ATOM 7994 C C . VAL B 1 278 ? 109.162 78.800 76.589 1.00 68.76 273 VAL B C 1
ATOM 7995 O O . VAL B 1 278 ? 109.563 78.539 75.448 1.00 68.76 273 VAL B O 1
ATOM 8008 N N . GLN B 1 279 ? 109.877 78.501 77.675 1.00 75.34 274 GLN B N 1
ATOM 8009 C CA . GLN B 1 279 ? 111.206 77.916 77.548 1.00 75.34 274 GLN B CA 1
ATOM 8010 C C . GLN B 1 279 ? 111.126 76.491 77.020 1.00 75.34 274 GLN B C 1
ATOM 8011 O O . GLN B 1 279 ? 111.972 76.068 76.221 1.00 75.34 274 GLN B O 1
ATOM 8025 N N . ASP B 1 280 ? 110.126 75.729 77.471 1.00 73.32 275 ASP B N 1
ATOM 8026 C CA . ASP B 1 280 ? 109.916 74.391 76.934 1.00 73.32 275 ASP B CA 1
ATOM 8027 C C . ASP B 1 280 ? 109.781 74.425 75.418 1.00 73.32 275 ASP B C 1
ATOM 8028 O O . ASP B 1 280 ? 110.461 73.680 74.708 1.00 73.32 275 ASP B O 1
ATOM 8037 N N . ILE B 1 281 ? 108.913 75.295 74.900 1.00 73.11 276 ILE B N 1
ATOM 8038 C CA . ILE B 1 281 ? 108.723 75.363 73.454 1.00 73.11 276 ILE B CA 1
ATOM 8039 C C . ILE B 1 281 ? 109.994 75.844 72.761 1.00 73.11 276 ILE B C 1
ATOM 8040 O O . ILE B 1 281 ? 110.396 75.295 71.725 1.00 73.11 276 ILE B O 1
ATOM 8056 N N . GLN B 1 282 ? 110.641 76.875 73.310 1.00 78.89 277 GLN B N 1
ATOM 8057 C CA . GLN B 1 282 ? 111.897 77.354 72.744 1.00 78.89 277 GLN B CA 1
ATOM 8058 C C . GLN B 1 282 ? 112.875 76.206 72.541 1.00 78.89 277 GLN B C 1
ATOM 8059 O O . GLN B 1 282 ? 113.289 75.908 71.416 1.00 78.89 277 GLN B O 1
ATOM 8073 N N . TYR B 1 283 ? 113.244 75.541 73.631 1.00 84.65 278 TYR B N 1
ATOM 8074 C CA . TYR B 1 283 ? 114.280 74.520 73.603 1.00 84.65 278 TYR B CA 1
ATOM 8075 C C . TYR B 1 283 ? 113.773 73.183 73.080 1.00 84.65 278 TYR B C 1
ATOM 8076 O O . TYR B 1 283 ? 114.563 72.243 72.950 1.00 84.65 278 TYR B O 1
ATOM 8094 N N . LEU B 1 284 ? 112.481 73.080 72.774 1.00 83.88 279 LEU B N 1
ATOM 8095 C CA . LEU B 1 284 ? 111.945 71.918 72.084 1.00 83.88 279 LEU B CA 1
ATOM 8096 C C . LEU B 1 284 ? 111.931 72.098 70.575 1.00 83.88 279 LEU B C 1
ATOM 8097 O O . LEU B 1 284 ? 111.922 71.100 69.846 1.00 83.88 279 LEU B O 1
ATOM 8113 N N . PHE B 1 285 ? 111.924 73.342 70.093 1.00 83.41 280 PHE B N 1
ATOM 8114 C CA . PHE B 1 285 ? 112.088 73.606 68.669 1.00 83.41 280 PHE B CA 1
ATOM 8115 C C . PHE B 1 285 ? 113.494 74.057 68.300 1.00 83.41 280 PHE B C 1
ATOM 8116 O O . PHE B 1 285 ? 113.779 74.220 67.109 1.00 83.41 280 PHE B O 1
ATOM 8133 N N . ASP B 1 286 ? 114.372 74.259 69.277 1.00 89.68 281 ASP B N 1
ATOM 8134 C CA . ASP B 1 286 ? 115.753 74.635 68.992 1.00 89.68 281 ASP B CA 1
ATOM 8135 C C . ASP B 1 286 ? 116.681 73.441 69.185 1.00 89.68 281 ASP B C 1
ATOM 8136 O O . ASP B 1 286 ? 116.571 72.437 68.481 1.00 89.68 281 ASP B O 1
ATOM 8145 N N . VAL C 1 27 ? 119.999 136.202 137.073 1.00 59.69 22 VAL C N 1
ATOM 8146 C CA . VAL C 1 27 ? 119.623 136.473 135.694 1.00 59.69 22 VAL C CA 1
ATOM 8147 C C . VAL C 1 27 ? 118.197 136.994 135.624 1.00 59.69 22 VAL C C 1
ATOM 8148 O O . VAL C 1 27 ? 117.527 137.142 136.644 1.00 59.69 22 VAL C O 1
ATOM 8160 N N . SER C 1 28 ? 117.740 137.266 134.405 1.00 59.79 23 SER C N 1
ATOM 8161 C CA . SER C 1 28 ? 116.417 137.823 134.178 1.00 59.79 23 SER C CA 1
ATOM 8162 C C . SER C 1 28 ? 115.649 136.894 133.255 1.00 59.79 23 SER C C 1
ATOM 8163 O O . SER C 1 28 ? 116.204 136.397 132.274 1.00 59.79 23 SER C O 1
ATOM 8171 N N . PHE C 1 29 ? 114.392 136.630 133.593 1.00 52.88 24 PHE C N 1
ATOM 8172 C CA . PHE C 1 29 ? 113.487 135.919 132.705 1.00 52.88 24 PHE C CA 1
ATOM 8173 C C . PHE C 1 29 ? 112.423 136.879 132.196 1.00 52.88 24 PHE C C 1
ATOM 8174 O O . PHE C 1 29 ? 112.181 137.943 132.770 1.00 52.88 24 PHE C O 1
ATOM 8191 N N . ILE C 1 30 ? 111.770 136.480 131.108 1.00 47.43 25 ILE C N 1
ATOM 8192 C CA . ILE C 1 30 ? 110.876 137.369 130.379 1.00 47.43 25 ILE C CA 1
ATOM 8193 C C . ILE C 1 30 ? 109.833 136.519 129.675 1.00 47.43 25 ILE C C 1
ATOM 8194 O O . ILE C 1 30 ? 110.051 135.338 129.404 1.00 47.43 25 ILE C O 1
ATOM 8210 N N . TYR C 1 31 ? 108.691 137.128 129.376 1.00 40.34 26 TYR C N 1
ATOM 8211 C CA . TYR C 1 31 ? 107.584 136.457 128.719 1.00 40.34 26 TYR C CA 1
ATOM 8212 C C . TYR C 1 31 ? 107.022 137.387 127.660 1.00 40.34 26 TYR C C 1
ATOM 8213 O O . TYR C 1 31 ? 106.806 138.575 127.914 1.00 40.34 26 TYR C O 1
ATOM 8231 N N . VAL C 1 32 ? 106.801 136.841 126.470 1.00 36.60 27 VAL C N 1
ATOM 8232 C CA . VAL C 1 32 ? 106.290 137.601 125.341 1.00 36.60 27 VAL C CA 1
ATOM 8233 C C . VAL C 1 32 ? 105.109 136.850 124.752 1.00 36.60 27 VAL C C 1
ATOM 8234 O O . VAL C 1 32 ? 105.107 135.618 124.674 1.00 36.60 27 VAL C O 1
ATOM 8247 N N . GLU C 1 33 ? 104.103 137.604 124.328 1.00 35.44 28 GLU C N 1
ATOM 8248 C CA . GLU C 1 33 ? 102.945 137.030 123.665 1.00 35.44 28 GLU C CA 1
ATOM 8249 C C . GLU C 1 33 ? 102.244 138.127 122.885 1.00 35.44 28 GLU C C 1
ATOM 8250 O O . GLU C 1 33 ? 102.460 139.316 123.133 1.00 35.44 28 GLU C O 1
ATOM 8262 N N . HIS C 1 34 ? 101.423 137.709 121.930 1.00 37.17 29 HIS C N 1
ATOM 8263 C CA . HIS C 1 34 ? 100.663 138.614 121.082 1.00 37.17 29 HIS C CA 1
ATOM 8264 C C . HIS C 1 34 ? 101.545 139.764 120.589 1.00 37.17 29 HIS C C 1
ATOM 8265 O O . HIS C 1 34 ? 101.264 140.939 120.821 1.00 37.17 29 HIS C O 1
ATOM 8278 N N . ALA C 1 35 ? 102.623 139.413 119.887 1.00 39.00 30 ALA C N 1
ATOM 8279 C CA . ALA C 1 35 ? 103.585 140.411 119.441 1.00 39.00 30 ALA C CA 1
ATOM 8280 C C . ALA C 1 35 ? 104.275 139.942 118.168 1.00 39.00 30 ALA C C 1
ATOM 8281 O O . ALA C 1 35 ? 104.037 138.838 117.672 1.00 39.00 30 ALA C O 1
ATOM 8288 N N . LYS C 1 36 ? 105.143 140.808 117.644 1.00 40.50 31 LYS C N 1
ATOM 8289 C CA . LYS C 1 36 ? 105.870 140.575 116.395 1.00 40.50 31 LYS C CA 1
ATOM 8290 C C . LYS C 1 36 ? 107.278 141.135 116.574 1.00 40.50 31 LYS C C 1
ATOM 8291 O O . LYS C 1 36 ? 107.472 142.354 116.558 1.00 40.50 31 LYS C O 1
ATOM 8310 N N . ILE C 1 37 ? 108.251 140.254 116.742 1.00 39.27 32 ILE C N 1
ATOM 8311 C CA . ILE C 1 37 ? 109.619 140.676 117.008 1.00 39.27 32 ILE C CA 1
ATOM 8312 C C . ILE C 1 37 ? 110.333 141.015 115.706 1.00 39.27 32 ILE C C 1
ATOM 8313 O O . ILE C 1 37 ? 109.988 140.525 114.626 1.00 39.27 32 ILE C O 1
ATOM 8329 N N . ASN C 1 38 ? 111.343 141.870 115.824 1.00 44.94 33 ASN C N 1
ATOM 8330 C CA . ASN C 1 38 ? 112.282 142.188 114.758 1.00 44.94 33 ASN C CA 1
ATOM 8331 C C . ASN C 1 38 ? 113.525 142.769 115.422 1.00 44.94 33 ASN C C 1
ATOM 8332 O O . ASN C 1 38 ? 113.640 142.771 116.651 1.00 44.94 33 ASN C O 1
ATOM 8343 N N . ARG C 1 39 ? 114.460 143.271 114.621 1.00 51.30 34 ARG C N 1
ATOM 8344 C CA . ARG C 1 39 ? 115.767 143.637 115.140 1.00 51.30 34 ARG C CA 1
ATOM 8345 C C . ARG C 1 39 ? 116.168 145.038 114.701 1.00 51.30 34 ARG C C 1
ATOM 8346 O O . ARG C 1 39 ? 115.765 145.525 113.641 1.00 51.30 34 ARG C O 1
ATOM 8367 N N . VAL C 1 40 ? 116.965 145.675 115.554 1.00 58.00 35 VAL C N 1
ATOM 8368 C CA . VAL C 1 40 ? 117.629 146.941 115.277 1.00 58.00 35 VAL C CA 1
ATOM 8369 C C . VAL C 1 40 ? 119.112 146.639 115.471 1.00 58.00 35 VAL C C 1
ATOM 8370 O O . VAL C 1 40 ? 119.471 145.495 115.766 1.00 58.00 35 VAL C O 1
ATOM 8383 N N . ASP C 1 41 ? 119.984 147.637 115.308 1.00 62.03 36 ASP C N 1
ATOM 8384 C CA . ASP C 1 41 ? 121.420 147.382 115.247 1.00 62.03 36 ASP C CA 1
ATOM 8385 C C . ASP C 1 41 ? 121.874 146.325 116.252 1.00 62.03 36 ASP C C 1
ATOM 8386 O O . ASP C 1 41 ? 122.428 145.288 115.869 1.00 62.03 36 ASP C O 1
ATOM 8395 N N . SER C 1 42 ? 121.644 146.563 117.541 1.00 59.51 37 SER C N 1
ATOM 8396 C CA . SER C 1 42 ? 122.015 145.613 118.588 1.00 59.51 37 SER C CA 1
ATOM 8397 C C . SER C 1 42 ? 120.934 145.557 119.662 1.00 59.51 37 SER C C 1
ATOM 8398 O O . SER C 1 42 ? 121.217 145.536 120.861 1.00 59.51 37 SER C O 1
ATOM 8406 N N . ALA C 1 43 ? 119.675 145.533 119.244 1.00 54.80 38 ALA C N 1
ATOM 8407 C CA . ALA C 1 43 ? 118.565 145.577 120.186 1.00 54.80 38 ALA C CA 1
ATOM 8408 C C . ALA C 1 43 ? 117.370 144.856 119.573 1.00 54.80 38 ALA C C 1
ATOM 8409 O O . ALA C 1 43 ? 117.391 144.460 118.404 1.00 54.80 38 ALA C O 1
ATOM 8416 N N . ILE C 1 44 ? 116.320 144.691 120.375 1.00 49.59 39 ILE C N 1
ATOM 8417 C CA . ILE C 1 44 ? 115.102 144.001 119.980 1.00 49.59 39 ILE C CA 1
ATOM 8418 C C . ILE C 1 44 ? 113.986 145.029 119.855 1.00 49.59 39 ILE C C 1
ATOM 8419 O O . ILE C 1 44 ? 114.083 146.153 120.352 1.00 49.59 39 ILE C O 1
ATOM 8435 N N . THR C 1 45 ? 112.919 144.637 119.161 1.00 49.87 40 THR C N 1
ATOM 8436 C CA . THR C 1 45 ? 111.718 145.453 119.040 1.00 49.87 40 THR C CA 1
ATOM 8437 C C . THR C 1 45 ? 110.509 144.536 119.095 1.00 49.87 40 THR C C 1
ATOM 8438 O O . THR C 1 45 ? 110.452 143.541 118.367 1.00 49.87 40 THR C O 1
ATOM 8449 N N . VAL C 1 46 ? 109.551 144.870 119.951 1.00 45.43 41 VAL C N 1
ATOM 8450 C CA . VAL C 1 46 ? 108.392 144.031 120.217 1.00 45.43 41 VAL C CA 1
ATOM 8451 C C . VAL C 1 46 ? 107.154 144.867 119.921 1.00 45.43 41 VAL C C 1
ATOM 8452 O O . VAL C 1 46 ? 106.676 145.620 120.775 1.00 45.43 41 VAL C O 1
ATOM 8465 N N . LEU C 1 47 ? 106.634 144.738 118.705 1.00 48.27 42 LEU C N 1
ATOM 8466 C CA . LEU C 1 47 ? 105.421 145.434 118.308 1.00 48.27 42 LEU C CA 1
ATOM 8467 C C . LEU C 1 47 ? 104.189 144.723 118.857 1.00 48.27 42 LEU C C 1
ATOM 8468 O O . LEU C 1 47 ? 104.131 143.493 118.921 1.00 48.27 42 LEU C O 1
ATOM 8484 N N . ASP C 1 48 ? 103.195 145.515 119.249 1.00 55.42 43 ASP C N 1
ATOM 8485 C CA . ASP C 1 48 ? 101.978 144.987 119.852 1.00 55.42 43 ASP C CA 1
ATOM 8486 C C . ASP C 1 48 ? 100.863 146.010 119.662 1.00 55.42 43 ASP C C 1
ATOM 8487 O O . ASP C 1 48 ? 101.005 146.982 118.916 1.00 55.42 43 ASP C O 1
ATOM 8496 N N . SER C 1 49 ? 99.742 145.778 120.350 1.00 69.66 44 SER C N 1
ATOM 8497 C CA . SER C 1 49 ? 98.623 146.712 120.280 1.00 69.66 44 SER C CA 1
ATOM 8498 C C . SER C 1 49 ? 98.931 147.986 121.055 1.00 69.66 44 SER C C 1
ATOM 8499 O O . SER C 1 49 ? 98.815 149.096 120.520 1.00 69.66 44 SER C O 1
ATOM 8507 N N . ARG C 1 50 ? 99.312 147.846 122.326 1.00 75.11 45 ARG C N 1
ATOM 8508 C CA . ARG C 1 50 ? 99.705 149.003 123.122 1.00 75.11 45 ARG C CA 1
ATOM 8509 C C . ARG C 1 50 ? 100.721 149.855 122.374 1.00 75.11 45 ARG C C 1
ATOM 8510 O O . ARG C 1 50 ? 100.558 151.072 122.236 1.00 75.11 45 ARG C O 1
ATOM 8531 N N . GLY C 1 51 ? 101.778 149.225 121.883 1.00 65.43 46 GLY C N 1
ATOM 8532 C CA . GLY C 1 51 ? 102.789 149.950 121.146 1.00 65.43 46 GLY C CA 1
ATOM 8533 C C . GLY C 1 51 ? 104.009 149.093 120.916 1.00 65.43 46 GLY C C 1
ATOM 8534 O O . GLY C 1 51 ? 103.923 147.866 120.855 1.00 65.43 46 GLY C O 1
ATOM 8538 N N . THR C 1 52 ? 105.152 149.758 120.788 1.00 58.30 47 THR C N 1
ATOM 8539 C CA . THR C 1 52 ? 106.425 149.100 120.558 1.00 58.30 47 THR C CA 1
ATOM 8540 C C . THR C 1 52 ? 107.314 149.238 121.791 1.00 58.30 47 THR C C 1
ATOM 8541 O O . THR C 1 52 ? 107.048 150.025 122.701 1.00 58.30 47 THR C O 1
ATOM 8552 N N . VAL C 1 53 ? 108.395 148.462 121.811 1.00 55.90 48 VAL C N 1
ATOM 8553 C CA . VAL C 1 53 ? 109.350 148.448 122.911 1.00 55.90 48 VAL C CA 1
ATOM 8554 C C . VAL C 1 53 ? 110.742 148.289 122.312 1.00 55.90 48 VAL C C 1
ATOM 8555 O O . VAL C 1 53 ? 110.901 148.044 121.115 1.00 55.90 48 VAL C O 1
ATOM 8568 N N . ARG C 1 54 ? 111.762 148.437 123.151 1.00 59.94 49 ARG C N 1
ATOM 8569 C CA . ARG C 1 54 ? 113.135 148.194 122.738 1.00 59.94 49 ARG C CA 1
ATOM 8570 C C . ARG C 1 54 ? 113.902 147.647 123.931 1.00 59.94 49 ARG C C 1
ATOM 8571 O O . ARG C 1 54 ? 113.713 148.102 125.061 1.00 59.94 49 ARG C O 1
ATOM 8592 N N . ILE C 1 55 ? 114.764 146.670 123.671 1.00 58.50 50 ILE C N 1
ATOM 8593 C CA . ILE C 1 55 ? 115.465 145.940 124.726 1.00 58.50 50 ILE C CA 1
ATOM 8594 C C . ILE C 1 55 ? 116.819 145.471 124.207 1.00 58.50 50 ILE C C 1
ATOM 8595 O O . ILE C 1 55 ? 116.881 144.465 123.486 1.00 58.50 50 ILE C O 1
ATOM 8611 N N . PRO C 1 56 ? 117.918 146.147 124.531 1.00 61.10 51 PRO C N 1
ATOM 8612 C CA . PRO C 1 56 ? 119.234 145.597 124.199 1.00 61.10 51 PRO C CA 1
ATOM 8613 C C . PRO C 1 56 ? 119.420 144.216 124.806 1.00 61.10 51 PRO C C 1
ATOM 8614 O O . PRO C 1 56 ? 119.134 143.980 125.982 1.00 61.10 51 PRO C O 1
ATOM 8625 N N . ALA C 1 57 ? 119.916 143.297 123.975 1.00 54.44 52 ALA C N 1
ATOM 8626 C CA . ALA C 1 57 ? 119.821 141.878 124.300 1.00 54.44 52 ALA C CA 1
ATOM 8627 C C . ALA C 1 57 ? 120.618 141.506 125.543 1.00 54.44 52 ALA C C 1
ATOM 8628 O O . ALA C 1 57 ? 120.406 140.424 126.102 1.00 54.44 52 ALA C O 1
ATOM 8635 N N . ALA C 1 58 ? 121.531 142.364 125.996 1.00 62.50 53 ALA C N 1
ATOM 8636 C CA . ALA C 1 58 ? 122.248 142.059 127.229 1.00 62.50 53 ALA C CA 1
ATOM 8637 C C . ALA C 1 58 ? 121.437 142.504 128.439 1.00 62.50 53 ALA C C 1
ATOM 8638 O O . ALA C 1 58 ? 121.970 143.134 129.357 1.00 62.50 53 ALA C O 1
ATOM 8645 N N . MET C 1 59 ? 120.146 142.177 128.443 1.00 63.16 54 MET C N 1
ATOM 8646 C CA . MET C 1 59 ? 119.297 142.377 129.605 1.00 63.16 54 MET C CA 1
ATOM 8647 C C . MET C 1 59 ? 118.238 141.295 129.748 1.00 63.16 54 MET C C 1
ATOM 8648 O O . MET C 1 59 ? 117.403 141.391 130.652 1.00 63.16 54 MET C O 1
ATOM 8662 N N . ILE C 1 60 ? 118.244 140.273 128.894 1.00 51.22 55 ILE C N 1
ATOM 8663 C CA . ILE C 1 60 ? 117.085 139.406 128.724 1.00 51.22 55 ILE C CA 1
ATOM 8664 C C . ILE C 1 60 ? 117.273 138.093 129.470 1.00 51.22 55 ILE C C 1
ATOM 8665 O O . ILE C 1 60 ? 116.460 137.742 130.329 1.00 51.22 55 ILE C O 1
ATOM 8681 N N . GLY C 1 61 ? 118.329 137.353 129.146 1.00 43.56 56 GLY C N 1
ATOM 8682 C CA . GLY C 1 61 ? 118.559 136.077 129.794 1.00 43.56 56 GLY C CA 1
ATOM 8683 C C . GLY C 1 61 ? 117.842 134.943 129.099 1.00 43.56 56 GLY C C 1
ATOM 8684 O O . GLY C 1 61 ? 118.343 134.387 128.119 1.00 43.56 56 GLY C O 1
ATOM 8688 N N . VAL C 1 62 ? 116.679 134.574 129.619 1.00 38.31 57 VAL C N 1
ATOM 8689 C CA . VAL C 1 62 ? 115.787 133.641 128.956 1.00 38.31 57 VAL C CA 1
ATOM 8690 C C . VAL C 1 62 ? 114.695 134.439 128.258 1.00 38.31 57 VAL C C 1
ATOM 8691 O O . VAL C 1 62 ? 114.401 135.584 128.609 1.00 38.31 57 VAL C O 1
ATOM 8704 N N . LEU C 1 63 ? 114.082 133.827 127.245 1.00 35.60 58 LEU C N 1
ATOM 8705 C CA . LEU C 1 63 ? 113.062 134.497 126.443 1.00 35.60 58 LEU C CA 1
ATOM 8706 C C . LEU C 1 63 ? 111.956 133.480 126.191 1.00 35.60 58 LEU C C 1
ATOM 8707 O O . LEU C 1 63 ? 112.031 132.702 125.237 1.00 35.60 58 LEU C O 1
ATOM 8723 N N . LEU C 1 64 ? 110.943 133.493 127.046 1.00 33.97 59 LEU C N 1
ATOM 8724 C CA . LEU C 1 64 ? 109.821 132.571 126.946 1.00 33.97 59 LEU C CA 1
ATOM 8725 C C . LEU C 1 64 ? 108.812 133.151 125.967 1.00 33.97 59 LEU C C 1
ATOM 8726 O O . LEU C 1 64 ? 107.995 134.001 126.333 1.00 33.97 59 LEU C O 1
ATOM 8742 N N . LEU C 1 65 ? 108.867 132.691 124.725 1.00 37.52 60 LEU C N 1
ATOM 8743 C CA . LEU C 1 65 ? 107.956 133.154 123.693 1.00 37.52 60 LEU C CA 1
ATOM 8744 C C . LEU C 1 65 ? 106.564 132.603 123.984 1.00 37.52 60 LEU C C 1
ATOM 8745 O O . LEU C 1 65 ? 106.322 131.951 125.001 1.00 37.52 60 LEU C O 1
ATOM 8761 N N . GLY C 1 66 ? 105.624 132.863 123.086 1.00 32.60 61 GLY C N 1
ATOM 8762 C CA . GLY C 1 66 ? 104.254 132.499 123.326 1.00 32.60 61 GLY C CA 1
ATOM 8763 C C . GLY C 1 66 ? 103.366 132.727 122.127 1.00 32.60 61 GLY C C 1
ATOM 8764 O O . GLY C 1 66 ? 103.785 133.267 121.098 1.00 32.60 61 GLY C O 1
ATOM 8768 N N . PRO C 1 67 ? 102.110 132.310 122.247 1.00 34.96 62 PRO C N 1
ATOM 8769 C CA . PRO C 1 67 ? 101.178 132.385 121.119 1.00 34.96 62 PRO C CA 1
ATOM 8770 C C . PRO C 1 67 ? 101.148 133.742 120.443 1.00 34.96 62 PRO C C 1
ATOM 8771 O O . PRO C 1 67 ? 101.465 134.763 121.059 1.00 34.96 62 PRO C O 1
ATOM 8782 N N . GLY C 1 68 ? 100.766 133.756 119.173 1.00 34.07 63 GLY C N 1
ATOM 8783 C CA . GLY C 1 68 ? 100.747 134.983 118.411 1.00 34.07 63 GLY C CA 1
ATOM 8784 C C . GLY C 1 68 ? 102.090 135.673 118.422 1.00 34.07 63 GLY C C 1
ATOM 8785 O O . GLY C 1 68 ? 102.233 136.761 118.986 1.00 34.07 63 GLY C O 1
ATOM 8789 N N . THR C 1 69 ? 103.086 135.045 117.807 1.00 34.41 64 THR C N 1
ATOM 8790 C CA . THR C 1 69 ? 104.436 135.585 117.792 1.00 34.41 64 THR C CA 1
ATOM 8791 C C . THR C 1 69 ? 105.124 135.115 116.523 1.00 34.41 64 THR C C 1
ATOM 8792 O O . THR C 1 69 ? 105.166 133.912 116.249 1.00 34.41 64 THR C O 1
ATOM 8803 N N . ASP C 1 70 ? 105.652 136.060 115.754 1.00 36.58 65 ASP C N 1
ATOM 8804 C CA . ASP C 1 70 ? 106.384 135.773 114.526 1.00 36.58 65 ASP C CA 1
ATOM 8805 C C . ASP C 1 70 ? 107.774 136.363 114.694 1.00 36.58 65 ASP C C 1
ATOM 8806 O O . ASP C 1 70 ? 108.006 137.538 114.401 1.00 36.58 65 ASP C O 1
ATOM 8815 N N . ILE C 1 71 ? 108.681 135.556 115.160 1.00 33.59 66 ILE C N 1
ATOM 8816 C CA . ILE C 1 71 ? 110.061 135.975 115.342 1.00 33.59 66 ILE C CA 1
ATOM 8817 C C . ILE C 1 71 ? 110.774 135.897 114.004 1.00 33.59 66 ILE C C 1
ATOM 8818 O O . ILE C 1 71 ? 110.503 135.027 113.173 1.00 33.59 66 ILE C O 1
ATOM 8834 N N . SER C 1 72 ? 111.694 136.824 113.795 1.00 34.75 67 SER C N 1
ATOM 8835 C CA . SER C 1 72 ? 112.386 136.969 112.528 1.00 34.75 67 SER C CA 1
ATOM 8836 C C . SER C 1 72 ? 113.692 136.190 112.544 1.00 34.75 67 SER C C 1
ATOM 8837 O O . SER C 1 72 ? 114.066 135.584 113.550 1.00 34.75 67 SER C O 1
ATOM 8845 N N . HIS C 1 73 ? 114.381 136.206 111.405 1.00 36.53 68 HIS C N 1
ATOM 8846 C CA . HIS C 1 73 ? 115.678 135.554 111.30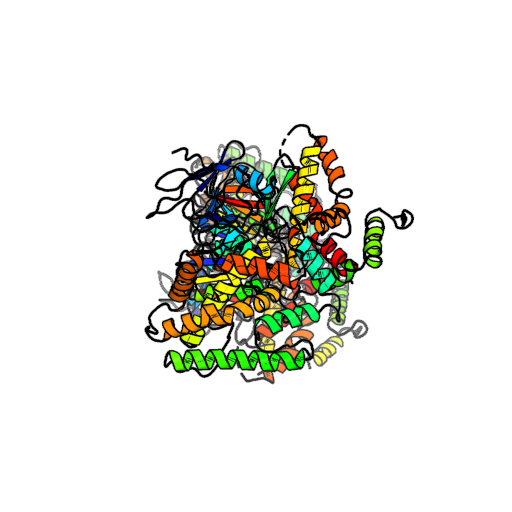7 1.00 36.53 68 HIS C CA 1
ATOM 8847 C C . HIS C 1 73 ? 116.790 136.504 111.729 1.00 36.53 68 HIS C C 1
ATOM 8848 O O . HIS C 1 73 ? 117.669 136.147 112.520 1.00 36.53 68 HIS C O 1
ATOM 8861 N N . ARG C 1 74 ? 116.757 137.731 111.210 1.00 44.14 69 ARG C N 1
ATOM 8862 C CA . ARG C 1 74 ? 117.804 138.695 111.518 1.00 44.14 69 ARG C CA 1
ATOM 8863 C C . ARG C 1 74 ? 117.914 138.952 113.014 1.00 44.14 69 ARG C C 1
ATOM 8864 O O . ARG C 1 74 ? 118.963 139.393 113.493 1.00 44.14 69 ARG C O 1
ATOM 8885 N N . ALA C 1 75 ? 116.850 138.682 113.770 1.00 38.54 70 ALA C N 1
ATOM 8886 C CA . ALA C 1 75 ? 116.919 138.793 115.222 1.00 38.54 70 ALA C CA 1
ATOM 8887 C C . ALA C 1 75 ? 117.659 137.610 115.826 1.00 38.54 70 ALA C C 1
ATOM 8888 O O . ALA C 1 75 ? 118.672 137.779 116.511 1.00 38.54 70 ALA C O 1
ATOM 8895 N N . VAL C 1 76 ? 117.151 136.404 115.581 1.00 36.90 71 VAL C N 1
ATOM 8896 C CA . VAL C 1 76 ? 117.699 135.173 116.135 1.00 36.90 71 VAL C CA 1
ATOM 8897 C C . VAL C 1 76 ? 119.220 135.178 116.072 1.00 36.90 71 VAL C C 1
ATOM 8898 O O . VAL C 1 76 ? 119.893 134.870 117.061 1.00 36.90 71 VAL C O 1
ATOM 8911 N N . GLU C 1 77 ? 119.777 135.520 114.912 1.00 41.12 72 GLU C N 1
ATOM 8912 C CA . GLU C 1 77 ? 121.225 135.543 114.783 1.00 41.12 72 GLU C CA 1
ATOM 8913 C C . GLU C 1 77 ? 121.880 136.535 115.736 1.00 41.12 72 GLU C C 1
ATOM 8914 O O . GLU C 1 77 ? 123.111 136.552 115.831 1.00 41.12 72 GLU C O 1
ATOM 8926 N N . LEU C 1 78 ? 121.099 137.366 116.428 1.00 42.01 73 LEU C N 1
ATOM 8927 C CA . LEU C 1 78 ? 121.633 138.158 117.531 1.00 42.01 73 LEU C CA 1
ATOM 8928 C C . LEU C 1 78 ? 121.585 137.373 118.832 1.00 42.01 73 LEU C C 1
ATOM 8929 O O . LEU C 1 78 ? 122.600 137.232 119.522 1.00 42.01 73 LEU C O 1
ATOM 8945 N N . ILE C 1 79 ? 120.401 136.872 119.185 1.00 36.08 74 ILE C N 1
ATOM 8946 C CA . ILE C 1 79 ? 120.243 136.057 120.388 1.00 36.08 74 ILE C CA 1
ATOM 8947 C C . ILE C 1 79 ? 121.358 135.023 120.475 1.00 36.08 74 ILE C C 1
ATOM 8948 O O . ILE C 1 79 ? 122.052 134.909 121.491 1.00 36.08 74 ILE C O 1
ATOM 8964 N N . GLY C 1 80 ? 121.541 134.253 119.409 1.00 39.32 75 GLY C N 1
ATOM 8965 C CA . GLY C 1 80 ? 122.591 133.256 119.370 1.00 39.32 75 GLY C CA 1
ATOM 8966 C C . GLY C 1 80 ? 123.956 133.823 119.700 1.00 39.32 75 GLY C C 1
ATOM 8967 O O . GLY C 1 80 ? 124.806 133.129 120.264 1.00 39.32 75 GLY C O 1
ATOM 8971 N N . ASP C 1 81 ? 124.176 135.091 119.357 1.00 43.34 76 ASP C N 1
ATOM 8972 C CA . ASP C 1 81 ? 125.449 135.760 119.577 1.00 43.34 76 ASP C CA 1
ATOM 8973 C C . ASP C 1 81 ? 125.511 136.467 120.926 1.00 43.34 76 ASP C C 1
ATOM 8974 O O . ASP C 1 81 ? 126.357 137.346 121.118 1.00 43.34 76 ASP C O 1
ATOM 8983 N N . THR C 1 82 ? 124.628 136.108 121.859 1.00 41.20 77 THR C N 1
ATOM 8984 C CA . THR C 1 82 ? 124.667 136.678 123.200 1.00 41.20 77 THR C CA 1
ATOM 8985 C C . THR C 1 82 ? 124.418 135.635 124.280 1.00 41.20 77 THR C C 1
ATOM 8986 O O . THR C 1 82 ? 124.221 136.009 125.443 1.00 41.20 77 THR C O 1
ATOM 8997 N N . GLY C 1 83 ? 124.415 134.351 123.942 1.00 40.07 78 GLY C N 1
ATOM 8998 C CA . GLY C 1 83 ? 124.148 133.327 124.926 1.00 40.07 78 GLY C CA 1
ATOM 8999 C C . GLY C 1 83 ? 122.729 133.300 125.432 1.00 40.07 78 GLY C C 1
ATOM 9000 O O . GLY C 1 83 ? 122.421 132.517 126.334 1.00 40.07 78 GLY C O 1
ATOM 9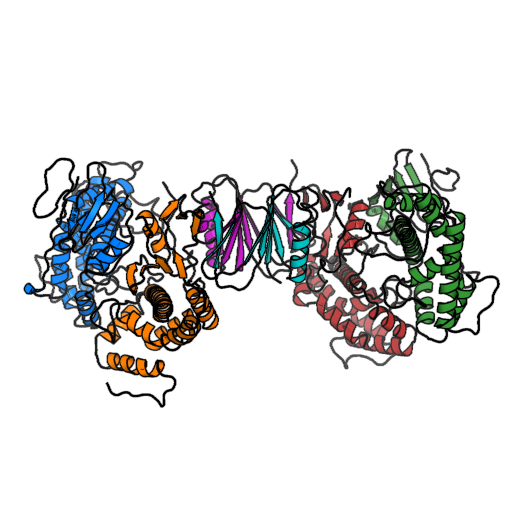004 N N . THR C 1 84 ? 121.853 134.131 124.882 1.00 35.06 79 THR C N 1
ATOM 9005 C CA . THR C 1 84 ? 120.466 134.144 125.311 1.00 35.06 79 THR C CA 1
ATOM 9006 C C . THR C 1 84 ? 119.769 132.859 124.890 1.00 35.06 79 THR C C 1
ATOM 9007 O O . THR C 1 84 ? 120.094 132.251 123.868 1.00 35.06 79 THR C O 1
ATOM 9018 N N . SER C 1 85 ? 118.798 132.450 125.693 1.00 32.92 80 SER C N 1
ATOM 9019 C CA . SER C 1 85 ? 118.029 131.250 125.437 1.00 32.92 80 SER C CA 1
ATOM 9020 C C . SER C 1 85 ? 116.689 131.616 124.809 1.00 32.92 80 SER C C 1
ATOM 9021 O O . SER C 1 85 ? 116.368 132.788 124.600 1.00 32.92 80 SER C O 1
ATOM 9029 N N . MET C 1 86 ? 115.893 130.593 124.510 1.00 33.57 81 MET C N 1
ATOM 9030 C CA . MET C 1 86 ? 114.561 130.796 123.959 1.00 33.57 81 MET C CA 1
ATOM 9031 C C . MET C 1 86 ? 113.781 129.493 124.005 1.00 33.57 81 MET C C 1
ATOM 9032 O O . MET C 1 86 ? 114.305 128.435 123.650 1.00 33.57 81 MET C O 1
ATOM 9046 N N . VAL C 1 87 ? 112.531 129.560 124.454 1.00 37.03 82 VAL C N 1
ATOM 9047 C CA . VAL C 1 87 ? 111.729 128.367 124.675 1.00 37.03 82 VAL C CA 1
ATOM 9048 C C . VAL C 1 87 ? 110.307 128.627 124.206 1.00 37.03 82 VAL C C 1
ATOM 9049 O O . VAL C 1 87 ? 109.533 129.304 124.889 1.00 37.03 82 VAL C O 1
ATOM 9062 N N . TRP C 1 88 ? 109.948 128.094 123.043 1.00 51.06 83 TRP C N 1
ATOM 9063 C CA . TRP C 1 88 ? 108.585 128.229 122.551 1.00 51.06 83 TRP C CA 1
ATOM 9064 C C . TRP C 1 88 ? 107.620 127.493 123.471 1.00 51.06 83 TRP C C 1
ATOM 9065 O O . TRP C 1 88 ? 107.568 126.260 123.465 1.00 51.06 83 TRP C O 1
ATOM 9086 N N . VAL C 1 89 ? 106.851 128.243 124.259 1.00 36.81 84 VAL C N 1
ATOM 9087 C CA . VAL C 1 89 ? 105.940 127.674 125.246 1.00 36.81 84 VAL C CA 1
ATOM 9088 C C . VAL C 1 89 ? 104.492 127.995 124.913 1.00 36.81 84 VAL C C 1
ATOM 9089 O O . VAL C 1 89 ? 104.200 128.693 123.937 1.00 36.81 84 VAL C O 1
ATOM 9102 N N . GLY C 1 90 ? 103.582 127.473 125.729 1.00 34.99 85 GLY C N 1
ATOM 9103 C CA . GLY C 1 90 ? 102.173 127.781 125.637 1.00 34.99 85 GLY C CA 1
ATOM 9104 C C . GLY C 1 90 ? 101.811 129.048 126.377 1.00 34.99 85 GLY C C 1
ATOM 9105 O O . GLY C 1 90 ? 102.457 130.083 126.199 1.00 34.99 85 GLY C O 1
ATOM 9109 N N . GLU C 1 91 ? 100.783 128.980 127.213 1.00 40.51 86 GLU C N 1
ATOM 9110 C CA . GLU C 1 91 ? 100.258 130.142 127.926 1.00 40.51 86 GLU C CA 1
ATOM 9111 C C . GLU C 1 91 ? 100.779 130.099 129.358 1.00 40.51 86 GLU C C 1
ATOM 9112 O O . GLU C 1 91 ? 100.204 129.429 130.220 1.00 40.51 86 GLU C O 1
ATOM 9124 N N . ARG C 1 92 ? 101.867 130.824 129.609 1.00 41.68 87 ARG C N 1
ATOM 9125 C CA . ARG C 1 92 ? 102.513 130.853 130.918 1.00 41.68 87 ARG C CA 1
ATOM 9126 C C . ARG C 1 92 ? 103.066 129.472 131.276 1.00 41.68 87 ARG C C 1
ATOM 9127 O O . ARG C 1 92 ? 102.773 128.898 132.325 1.00 41.68 87 ARG C O 1
ATOM 9148 N N . GLY C 1 93 ? 103.884 128.952 130.369 1.00 33.34 88 GLY C N 1
ATOM 9149 C CA . GLY C 1 93 ? 104.619 127.727 130.599 1.00 33.34 88 GLY C CA 1
ATOM 9150 C C . GLY C 1 93 ? 103.801 126.494 130.907 1.00 33.34 88 GLY C C 1
ATOM 9151 O O . GLY C 1 93 ? 104.318 125.555 131.516 1.00 33.34 88 GLY C O 1
ATOM 9155 N N . VAL C 1 94 ? 102.533 126.463 130.501 1.00 37.48 89 VAL C N 1
ATOM 9156 C CA . VAL C 1 94 ? 101.737 125.260 130.681 1.00 37.48 89 VAL C CA 1
ATOM 9157 C C . VAL C 1 94 ? 102.102 124.178 129.679 1.00 37.48 89 VAL C C 1
ATOM 9158 O O . VAL C 1 94 ? 101.542 123.081 129.732 1.00 37.48 89 VAL C O 1
ATOM 9171 N N . ARG C 1 95 ? 103.045 124.455 128.782 1.00 38.56 90 ARG C N 1
ATOM 9172 C CA . ARG C 1 95 ? 103.447 123.515 127.749 1.00 38.56 90 ARG C CA 1
ATOM 9173 C C . ARG C 1 95 ? 104.817 123.916 127.228 1.00 38.56 90 ARG C C 1
ATOM 9174 O O . ARG C 1 95 ? 105.228 125.074 127.328 1.00 38.56 90 ARG C O 1
ATOM 9195 N N . GLN C 1 96 ? 105.522 122.938 126.669 1.00 46.57 91 GLN C N 1
ATOM 9196 C CA . GLN C 1 96 ? 106.812 123.163 126.034 1.00 46.57 91 GLN C CA 1
ATOM 9197 C C . GLN C 1 96 ? 106.766 122.526 124.658 1.00 46.57 91 GLN C C 1
ATOM 9198 O O . GLN C 1 96 ? 106.391 121.356 124.525 1.00 46.57 91 GLN C O 1
ATOM 9212 N N . TYR C 1 97 ? 107.145 123.296 123.640 1.00 51.06 92 TYR C N 1
ATOM 9213 C CA . TYR C 1 97 ? 106.953 122.907 122.255 1.00 51.06 92 TYR C CA 1
ATOM 9214 C C . TYR C 1 97 ? 108.249 122.788 121.473 1.00 51.06 92 TYR C C 1
ATOM 9215 O O . TYR C 1 97 ? 108.305 122.009 120.518 1.00 51.06 92 TYR C O 1
ATOM 9233 N N . ALA C 1 98 ? 109.278 123.531 121.848 1.00 51.06 93 ALA C N 1
ATOM 9234 C CA . ALA C 1 98 ? 110.590 123.434 121.227 1.00 51.06 93 ALA C CA 1
ATOM 9235 C C . ALA C 1 98 ? 111.588 124.089 122.166 1.00 51.06 93 ALA C C 1
ATOM 9236 O O . ALA C 1 98 ? 111.257 124.444 123.301 1.00 51.06 93 ALA C O 1
ATOM 9243 N N . HIS C 1 99 ? 112.820 124.236 121.691 1.00 39.02 94 HIS C N 1
ATOM 9244 C CA . HIS C 1 99 ? 113.837 124.970 122.428 1.00 39.02 94 HIS C CA 1
ATOM 9245 C C . HIS C 1 99 ? 115.109 125.029 121.606 1.00 39.02 94 HIS C C 1
ATOM 9246 O O . HIS C 1 99 ? 115.286 124.284 120.640 1.00 39.02 94 HIS C O 1
ATOM 9259 N N . GLY C 1 100 ? 115.978 125.949 121.998 1.00 25.28 95 GLY C N 1
ATOM 9260 C CA . GLY C 1 100 ? 117.252 126.141 121.346 1.00 25.28 95 GLY C CA 1
ATOM 9261 C C . GLY C 1 100 ? 118.423 125.864 122.260 1.00 25.28 95 GLY C C 1
ATOM 9262 O O . GLY C 1 100 ? 118.341 125.016 123.153 1.00 25.28 95 GLY C O 1
ATOM 9266 N N . ARG C 1 101 ? 119.520 126.579 122.045 1.00 32.09 96 ARG C N 1
ATOM 9267 C CA . ARG C 1 101 ? 120.713 126.369 122.848 1.00 32.09 96 ARG C CA 1
ATOM 9268 C C . ARG C 1 101 ? 120.522 126.959 124.240 1.00 32.09 96 ARG C C 1
ATOM 9269 O O . ARG C 1 101 ? 119.912 128.018 124.406 1.00 32.09 96 ARG C O 1
ATOM 9290 N N . SER C 1 102 ? 121.051 126.263 125.243 1.00 31.13 97 SER C N 1
ATOM 9291 C CA . SER C 1 102 ? 120.765 126.582 126.632 1.00 31.13 97 SER C CA 1
ATOM 9292 C C . SER C 1 102 ? 121.484 127.862 127.053 1.00 31.13 97 SER C C 1
ATOM 9293 O O . SER C 1 102 ? 122.176 128.516 126.268 1.00 31.13 97 SER C O 1
ATOM 9301 N N . LEU C 1 103 ? 121.311 128.213 128.324 1.00 34.43 98 LEU C N 1
ATOM 9302 C CA . LEU C 1 103 ? 121.779 129.496 128.829 1.00 34.43 98 LEU C CA 1
ATOM 9303 C C . LEU C 1 103 ? 123.296 129.588 128.755 1.00 34.43 98 LEU C C 1
ATOM 9304 O O . LEU C 1 103 ? 124.012 128.791 129.366 1.00 34.43 98 LEU C O 1
ATOM 9320 N N . ALA C 1 104 ? 123.783 130.574 128.010 1.00 36.04 99 ALA C N 1
ATOM 9321 C CA . ALA C 1 104 ? 125.202 130.892 127.897 1.00 36.04 99 ALA C CA 1
ATOM 9322 C C . ALA C 1 104 ? 126.022 129.753 127.312 1.00 36.04 99 ALA C C 1
ATOM 9323 O O . ALA C 1 104 ? 127.256 129.804 127.351 1.00 36.04 99 ALA C O 1
ATOM 9330 N N . HIS C 1 105 ? 125.375 128.728 126.759 1.00 36.41 100 HIS C N 1
ATOM 9331 C CA . HIS C 1 105 ? 126.076 127.594 126.166 1.00 36.41 100 HIS C CA 1
ATOM 9332 C C . HIS C 1 105 ? 126.985 126.921 127.198 1.00 36.41 100 HIS C C 1
ATOM 9333 O O . HIS C 1 105 ? 128.211 126.909 127.077 1.00 36.41 100 HIS C O 1
ATOM 9346 N N . SER C 1 106 ? 126.356 126.365 128.233 1.00 37.60 101 SER C N 1
ATOM 9347 C CA . SER C 1 106 ? 127.065 125.739 129.338 1.00 37.60 101 SER C CA 1
ATOM 9348 C C . SER C 1 106 ? 126.469 124.370 129.629 1.00 37.60 101 SER C C 1
ATOM 9349 O O . SER C 1 106 ? 125.383 124.028 129.158 1.00 37.60 101 SER C O 1
ATOM 9357 N N . THR C 1 107 ? 127.205 123.584 130.424 1.00 41.76 102 THR C N 1
ATOM 9358 C CA . THR C 1 107 ? 126.803 122.216 130.726 1.00 41.76 102 THR C CA 1
ATOM 9359 C C . THR C 1 107 ? 127.044 121.826 132.180 1.00 41.76 102 THR C C 1
ATOM 9360 O O . THR C 1 107 ? 126.911 120.641 132.510 1.00 41.76 102 THR C O 1
ATOM 9371 N N . LYS C 1 108 ? 127.412 122.771 133.047 1.00 46.19 103 LYS C N 1
ATOM 9372 C CA . LYS C 1 108 ? 127.693 122.462 134.445 1.00 46.19 103 LYS C CA 1
ATOM 9373 C C . LYS C 1 108 ? 126.672 121.489 135.021 1.00 46.19 103 LYS C C 1
ATOM 9374 O O . LYS C 1 108 ? 127.023 120.414 135.525 1.00 46.19 103 LYS C O 1
ATOM 9393 N N . PHE C 1 109 ? 125.393 121.858 134.942 1.00 44.05 104 PHE C N 1
ATOM 9394 C CA . PHE C 1 109 ? 124.342 121.011 135.491 1.00 44.05 104 PHE C CA 1
ATOM 9395 C C . PHE C 1 109 ? 124.366 119.634 134.848 1.00 44.05 104 PHE C C 1
ATOM 9396 O O . PHE C 1 109 ? 124.201 118.617 135.527 1.00 44.05 104 PHE C O 1
ATOM 9413 N N . LEU C 1 110 ? 124.624 119.580 133.543 1.00 38.86 105 LEU C N 1
ATOM 9414 C CA . LEU C 1 110 ? 124.543 118.319 132.817 1.00 38.86 105 LEU C CA 1
ATOM 9415 C C . LEU C 1 110 ? 125.609 117.340 133.290 1.00 38.86 105 LEU C C 1
ATOM 9416 O O . LEU C 1 110 ? 125.302 116.203 133.669 1.00 38.86 105 LEU C O 1
ATOM 9432 N N . GLU C 1 111 ? 126.874 117.757 133.256 1.00 43.82 106 GLU C N 1
ATOM 9433 C CA . GLU C 1 111 ? 127.952 116.852 133.641 1.00 43.82 106 GLU C CA 1
ATOM 9434 C C . GLU C 1 111 ? 127.918 116.545 135.134 1.00 43.82 106 GLU C C 1
ATOM 9435 O O . GLU C 1 111 ? 128.189 115.406 135.540 1.00 43.82 106 GLU C O 1
ATOM 9447 N N . LYS C 1 112 ? 127.593 117.532 135.975 1.00 45.38 107 LYS C N 1
ATOM 9448 C CA . LYS C 1 112 ? 127.496 117.234 137.398 1.00 45.38 107 LYS C CA 1
ATOM 9449 C C . LYS C 1 112 ? 126.255 116.418 137.731 1.00 45.38 107 LYS C C 1
ATOM 9450 O O . LYS C 1 112 ? 126.150 115.897 138.845 1.00 45.38 107 LYS C O 1
ATOM 9469 N N . GLN C 1 113 ? 125.317 116.301 136.795 1.00 41.63 108 GLN C N 1
ATOM 9470 C CA . GLN C 1 113 ? 124.206 115.377 136.956 1.00 41.63 108 GLN C CA 1
ATOM 9471 C C . GLN C 1 113 ? 124.606 113.976 136.524 1.00 41.63 108 GLN C C 1
ATOM 9472 O O . GLN C 1 113 ? 124.261 112.986 137.186 1.00 41.63 108 GLN C O 1
ATOM 9486 N N . ALA C 1 114 ? 125.356 113.890 135.425 1.00 40.74 109 ALA C N 1
ATOM 9487 C CA . ALA C 1 114 ? 125.815 112.601 134.925 1.00 40.74 109 ALA C CA 1
ATOM 9488 C C . ALA C 1 114 ? 126.729 111.923 135.935 1.00 40.74 109 ALA C C 1
ATOM 9489 O O . ALA C 1 114 ? 126.603 110.722 136.195 1.00 40.74 109 ALA C O 1
ATOM 9496 N N . LYS C 1 115 ? 127.668 112.679 136.508 1.00 46.45 110 LYS C N 1
ATOM 9497 C CA . LYS C 1 115 ? 128.490 112.134 137.584 1.00 46.45 110 LYS C CA 1
ATOM 9498 C C . LYS C 1 115 ? 127.631 111.555 138.697 1.00 46.45 110 LYS C C 1
ATOM 9499 O O . LYS C 1 115 ? 127.716 110.361 139.005 1.00 46.45 110 LYS C O 1
ATOM 9518 N N . LEU C 1 116 ? 126.795 112.389 139.312 1.00 45.75 111 LEU C N 1
ATOM 9519 C CA . LEU C 1 116 ? 126.025 111.966 140.474 1.00 45.75 111 LEU C CA 1
ATOM 9520 C C . LEU C 1 116 ? 125.132 110.770 140.185 1.00 45.75 111 LEU C C 1
ATOM 9521 O O . LEU C 1 116 ? 124.901 109.952 141.082 1.00 45.75 111 LEU C O 1
ATOM 9537 N N . VAL C 1 117 ? 124.625 110.637 138.961 1.00 44.70 112 VAL C N 1
ATOM 9538 C CA . VAL C 1 117 ? 123.753 109.505 138.661 1.00 44.70 112 VAL C CA 1
ATOM 9539 C C . VAL C 1 117 ? 124.520 108.258 138.240 1.00 44.70 112 VAL C C 1
ATOM 9540 O O . VAL C 1 117 ? 124.014 107.141 138.425 1.00 44.70 112 VAL C O 1
ATOM 9553 N N . SER C 1 118 ? 125.721 108.410 137.684 1.00 48.39 113 SER C N 1
ATOM 9554 C CA . SER C 1 118 ? 126.488 107.250 137.246 1.00 48.39 113 SER C CA 1
ATOM 9555 C C . SER C 1 118 ? 126.993 106.447 138.439 1.00 48.39 113 SER C C 1
ATOM 9556 O O . SER C 1 118 ? 126.650 105.271 138.603 1.00 48.39 113 SER C O 1
ATOM 9564 N N . ASN C 1 119 ? 127.811 107.068 139.283 1.00 56.04 114 ASN C N 1
ATOM 9565 C CA . ASN C 1 119 ? 128.307 106.406 140.482 1.00 56.04 114 ASN C CA 1
ATOM 9566 C C . ASN C 1 119 ? 127.145 106.135 141.431 1.00 56.04 114 ASN C C 1
ATOM 9567 O O . ASN C 1 119 ? 126.386 107.048 141.771 1.00 56.04 114 ASN C O 1
ATOM 9578 N N . SER C 1 120 ? 127.009 104.879 141.860 1.00 63.58 115 SER C N 1
ATOM 9579 C CA . SER C 1 120 ? 125.862 104.469 142.660 1.00 63.58 115 SER C CA 1
ATOM 9580 C C . SER C 1 120 ? 126.024 104.779 144.142 1.00 63.58 115 SER C C 1
ATOM 9581 O O . SER C 1 120 ? 125.147 104.411 144.931 1.00 63.58 115 SER C O 1
ATOM 9589 N N . ARG C 1 121 ? 127.113 105.433 144.538 1.00 63.89 116 ARG C N 1
ATOM 9590 C CA . ARG C 1 121 ? 127.281 105.866 145.919 1.00 63.89 116 ARG C CA 1
ATOM 9591 C C . ARG C 1 121 ? 126.723 107.263 146.139 1.00 63.89 116 ARG C C 1
ATOM 9592 O O . ARG C 1 121 ? 126.183 107.549 147.213 1.00 63.89 116 ARG C O 1
ATOM 9613 N N . LEU C 1 122 ? 126.843 108.131 145.136 1.00 57.72 117 LEU C N 1
ATOM 9614 C CA . LEU C 1 122 ? 126.277 109.472 145.164 1.00 57.72 117 LEU C CA 1
ATOM 9615 C C . LEU C 1 122 ? 124.790 109.493 144.826 1.00 57.72 117 LEU C C 1
ATOM 9616 O O . LEU C 1 122 ? 124.074 110.370 145.319 1.00 57.72 117 LEU C O 1
ATOM 9632 N N . ARG C 1 123 ? 124.310 108.556 144.006 1.00 53.03 118 ARG C N 1
ATOM 9633 C CA . ARG C 1 123 ? 122.911 108.496 143.589 1.00 53.03 118 ARG C CA 1
ATOM 9634 C C . ARG C 1 123 ? 121.935 108.320 144.746 1.00 53.03 118 ARG C C 1
ATOM 9635 O O . ARG C 1 123 ? 120.726 108.458 144.530 1.00 53.03 118 ARG C O 1
ATOM 9656 N N . LEU C 1 124 ? 122.405 108.032 145.954 1.00 59.23 119 LEU C N 1
ATOM 9657 C CA . LEU C 1 124 ? 121.545 107.959 147.129 1.00 59.23 119 LEU C CA 1
ATOM 9658 C C . LEU C 1 124 ? 121.653 109.192 148.009 1.00 59.23 119 LEU C C 1
ATOM 9659 O O . LEU C 1 124 ? 120.663 109.603 148.621 1.00 59.23 119 LEU C O 1
ATOM 9675 N N . ALA C 1 125 ? 122.842 109.789 148.080 1.00 56.95 120 ALA C N 1
ATOM 9676 C CA . ALA C 1 125 ? 123.055 111.072 148.733 1.00 56.95 120 ALA C CA 1
ATOM 9677 C C . ALA C 1 125 ? 122.225 112.193 148.129 1.00 56.95 120 ALA C C 1
ATOM 9678 O O . ALA C 1 125 ? 122.191 113.287 148.704 1.00 56.95 120 ALA C O 1
ATOM 9685 N N . VAL C 1 126 ? 121.576 111.961 146.990 1.00 53.95 121 VAL C N 1
ATOM 9686 C CA . VAL C 1 126 ? 120.768 112.974 146.325 1.00 53.95 121 VAL C CA 1
ATOM 9687 C C . VAL C 1 126 ? 119.364 112.422 146.122 1.00 53.95 121 VAL C C 1
ATOM 9688 O O . VAL C 1 126 ? 118.518 113.064 145.491 1.00 53.95 121 VAL C O 1
ATOM 9701 N N . ALA C 1 127 ? 119.105 111.229 146.656 1.00 58.42 122 ALA C N 1
ATOM 9702 C CA . ALA C 1 127 ? 117.765 110.658 146.691 1.00 58.42 122 ALA C CA 1
ATOM 9703 C C . ALA C 1 127 ? 117.153 110.717 148.080 1.00 58.42 122 ALA C C 1
ATOM 9704 O O . ALA C 1 127 ? 116.076 111.302 148.254 1.00 58.42 122 ALA C O 1
ATOM 9711 N N . ARG C 1 128 ? 117.812 110.136 149.086 1.00 70.30 123 ARG C N 1
ATOM 9712 C CA . ARG C 1 128 ? 117.340 110.333 150.451 1.00 70.30 123 ARG C CA 1
ATOM 9713 C C . ARG C 1 128 ? 117.538 111.769 150.911 1.00 70.30 123 ARG C C 1
ATOM 9714 O O . ARG C 1 128 ? 117.049 112.135 151.984 1.00 70.30 123 ARG C O 1
ATOM 9735 N N . LYS C 1 129 ? 118.245 112.577 150.125 1.00 58.06 124 LYS C N 1
ATOM 9736 C CA . LYS C 1 129 ? 118.365 114.007 150.365 1.00 58.06 124 LYS C CA 1
ATOM 9737 C C . LYS C 1 129 ? 117.163 114.778 149.846 1.00 58.06 124 LYS C C 1
ATOM 9738 O O . LYS C 1 129 ? 116.741 115.753 150.478 1.00 58.06 124 LYS C O 1
ATOM 9757 N N . MET C 1 130 ? 116.601 114.363 148.709 1.00 57.88 125 MET C N 1
ATOM 9758 C CA . MET C 1 130 ? 115.396 115.004 148.200 1.00 57.88 125 MET C CA 1
ATOM 9759 C C . MET C 1 130 ? 114.140 114.483 148.888 1.00 57.88 125 MET C C 1
ATOM 9760 O O . MET C 1 130 ? 113.155 115.220 148.997 1.00 57.88 125 MET C O 1
ATOM 9774 N N . TYR C 1 131 ? 114.144 113.230 149.354 1.00 64.74 126 TYR C N 1
ATOM 9775 C CA . TYR C 1 131 ? 113.022 112.750 150.156 1.00 64.74 126 TYR C CA 1
ATOM 9776 C C . TYR C 1 131 ? 112.954 113.419 151.522 1.00 64.74 126 TYR C C 1
ATOM 9777 O O . TYR C 1 131 ? 111.967 113.226 152.240 1.00 64.74 126 TYR C O 1
ATOM 9795 N N . GLN C 1 132 ? 113.975 114.184 151.900 1.00 72.20 127 GLN C N 1
ATOM 9796 C CA . GLN C 1 132 ? 114.002 114.882 153.178 1.00 72.20 127 GLN C CA 1
ATOM 9797 C C . GLN C 1 132 ? 113.313 116.239 153.096 1.00 72.20 127 GLN C C 1
ATOM 9798 O O . GLN C 1 132 ? 112.547 116.605 153.992 1.00 72.20 127 GLN C O 1
ATOM 9812 N N . MET C 1 133 ? 113.578 116.995 152.028 1.00 60.49 128 MET C N 1
ATOM 9813 C CA . MET C 1 133 ? 113.051 118.348 151.927 1.00 60.49 128 MET C CA 1
ATOM 9814 C C . MET C 1 133 ? 111.532 118.376 151.898 1.00 60.49 128 MET C C 1
ATOM 9815 O O . MET C 1 133 ? 110.939 119.431 152.145 1.00 60.49 128 MET C O 1
ATOM 9829 N N . ARG C 1 134 ? 110.888 117.247 151.603 1.00 61.86 129 ARG C N 1
ATOM 9830 C CA . ARG C 1 134 ? 109.438 117.164 151.637 1.00 61.86 129 ARG C CA 1
ATOM 9831 C C . ARG C 1 134 ? 108.908 116.512 152.908 1.00 61.86 129 ARG C C 1
ATOM 9832 O O . ARG C 1 134 ? 107.689 116.494 153.109 1.00 61.86 129 ARG C O 1
ATOM 9853 N N . PHE C 1 135 ? 109.786 115.977 153.767 1.00 72.46 130 PHE C N 1
ATOM 9854 C CA . PHE C 1 135 ? 109.435 115.617 155.138 1.00 72.46 130 PHE C CA 1
ATOM 9855 C C . PHE C 1 135 ? 110.244 116.515 156.068 1.00 72.46 130 PHE C C 1
ATOM 9856 O O . PHE C 1 135 ? 111.368 116.155 156.440 1.00 72.46 130 PHE C O 1
ATOM 9873 N N . PRO C 1 136 ? 109.728 117.680 156.468 1.00 80.53 131 PRO C N 1
ATOM 9874 C CA . PRO C 1 136 ? 110.568 118.591 157.263 1.00 80.53 131 PRO C CA 1
ATOM 9875 C C . PRO C 1 136 ? 110.817 118.102 158.677 1.00 80.53 131 PRO C C 1
ATOM 9876 O O . PRO C 1 136 ? 111.920 118.291 159.206 1.00 80.53 131 PRO C O 1
ATOM 9887 N N . ASP C 1 137 ? 109.826 117.473 159.308 1.00 88.93 132 ASP C N 1
ATOM 9888 C CA . ASP C 1 137 ? 109.965 117.089 160.708 1.00 88.93 132 ASP C CA 1
ATOM 9889 C C . ASP C 1 137 ? 110.921 115.911 160.869 1.00 88.93 132 ASP C C 1
ATOM 9890 O O . ASP C 1 137 ? 111.945 116.016 161.554 1.00 88.93 132 ASP C O 1
ATOM 9899 N N . GLU C 1 138 ? 110.607 114.779 160.244 1.00 89.38 133 GLU C N 1
ATOM 9900 C CA . GLU C 1 138 ? 111.442 113.598 160.388 1.00 89.38 133 GLU C CA 1
ATOM 9901 C C . GLU C 1 138 ? 112.808 113.827 159.747 1.00 89.38 133 GLU C C 1
ATOM 9902 O O . GLU C 1 138 ? 113.052 114.826 159.064 1.00 89.38 133 GLU C O 1
ATOM 9914 N N . ASP C 1 139 ? 113.709 112.875 159.976 1.00 89.07 134 ASP C N 1
ATOM 9915 C CA . ASP C 1 139 ? 115.047 112.910 159.406 1.00 89.07 134 ASP C CA 1
ATOM 9916 C C . ASP C 1 139 ? 115.398 111.513 158.926 1.00 89.07 134 ASP C C 1
ATOM 9917 O O . ASP C 1 139 ? 115.260 110.544 159.679 1.00 89.07 134 ASP C O 1
ATOM 9926 N N . VAL C 1 140 ? 115.848 111.411 157.676 1.00 85.60 135 VAL C N 1
ATOM 9927 C CA . VAL C 1 140 ? 116.212 110.120 157.106 1.00 85.60 135 VAL C CA 1
ATOM 9928 C C . VAL C 1 140 ? 117.493 110.258 156.296 1.00 85.60 135 VAL C C 1
ATOM 9929 O O . VAL C 1 140 ? 117.481 110.748 155.162 1.00 85.60 135 VAL C O 1
ATOM 9942 N N . SER C 1 141 ? 118.605 109.834 156.881 1.00 89.43 136 SER C N 1
ATOM 9943 C CA . SER C 1 141 ? 119.869 109.684 156.174 1.00 89.43 136 SER C CA 1
ATOM 9944 C C . SER C 1 141 ? 120.381 108.256 156.208 1.00 89.43 136 SER C C 1
ATOM 9945 O O . SER C 1 141 ? 121.355 107.936 155.522 1.00 89.43 136 SER C O 1
ATOM 9953 N N . ALA C 1 142 ? 119.749 107.389 157.003 1.00 91.47 137 ALA C N 1
ATOM 9954 C CA . ALA C 1 142 ? 120.130 105.983 157.039 1.00 91.47 137 ALA C CA 1
ATOM 9955 C C . ALA C 1 142 ? 119.204 105.125 156.187 1.00 91.47 137 ALA C C 1
ATOM 9956 O O . ALA C 1 142 ? 119.665 104.180 155.537 1.00 91.47 137 ALA C O 1
ATOM 9963 N N . MET C 1 143 ? 117.907 105.426 156.183 1.00 86.60 138 MET C N 1
ATOM 9964 C CA . MET C 1 143 ? 116.948 104.590 155.480 1.00 86.60 138 MET C CA 1
ATOM 9965 C C . MET C 1 143 ? 117.326 104.482 154.002 1.00 86.60 138 MET C C 1
ATOM 9966 O O . MET C 1 143 ? 118.046 105.318 153.451 1.00 86.60 138 MET C O 1
ATOM 9980 N N . THR C 1 144 ? 116.831 103.428 153.361 1.00 84.54 139 THR C N 1
ATOM 9981 C CA . THR C 1 144 ? 117.261 103.044 152.023 1.00 84.54 139 THR C CA 1
ATOM 9982 C C . THR C 1 144 ? 116.098 103.162 151.036 1.00 84.54 139 THR C C 1
ATOM 9983 O O . THR C 1 144 ? 114.977 103.531 151.396 1.00 84.54 139 THR C O 1
ATOM 9994 N N . MET C 1 145 ? 116.384 102.831 149.777 1.00 82.17 140 MET C N 1
ATOM 9995 C CA . MET C 1 145 ? 115.508 103.023 148.624 1.00 82.17 140 MET C CA 1
ATOM 9996 C C . MET C 1 145 ? 114.198 102.228 148.696 1.00 82.17 140 MET C C 1
ATOM 9997 O O . MET C 1 145 ? 113.328 102.513 147.861 1.00 82.17 140 MET C O 1
ATOM 10011 N N . GLN C 1 146 ? 113.978 101.287 149.612 1.00 84.18 141 GLN C N 1
ATOM 10012 C CA . GLN C 1 146 ? 112.744 100.510 149.650 1.00 84.18 141 GLN C CA 1
ATOM 10013 C C . GLN C 1 146 ? 111.811 100.928 150.776 1.00 84.18 141 GLN C C 1
ATOM 10014 O O . GLN C 1 146 ? 110.603 100.688 150.698 1.00 84.18 141 GLN C O 1
ATOM 10028 N N . GLN C 1 147 ? 112.343 101.543 151.833 1.00 85.22 142 GLN C N 1
ATOM 10029 C CA . GLN C 1 147 ? 111.490 102.042 152.907 1.00 85.22 142 GLN C CA 1
ATOM 10030 C C . GLN C 1 147 ? 110.952 103.428 152.572 1.00 85.22 142 GLN C C 1
ATOM 10031 O O . GLN C 1 147 ? 109.781 103.737 152.843 1.00 85.22 142 GLN C O 1
ATOM 10045 N N . LEU C 1 148 ? 111.800 104.280 151.991 1.00 77.63 143 LEU C N 1
ATOM 10046 C CA . LEU C 1 148 ? 111.336 105.555 151.460 1.00 77.63 143 LEU C CA 1
ATOM 10047 C C . LEU C 1 148 ? 110.055 105.366 150.660 1.00 77.63 143 LEU C C 1
ATOM 10048 O O . LEU C 1 148 ? 108.993 105.865 151.039 1.00 77.63 143 LEU C O 1
ATOM 10064 N N . ARG C 1 149 ? 110.126 104.573 149.590 1.00 74.66 144 ARG C N 1
ATOM 10065 C CA . ARG C 1 149 ? 108.955 104.286 148.767 1.00 74.66 144 ARG C CA 1
ATOM 10066 C C . ARG C 1 149 ? 107.692 104.099 149.602 1.00 74.66 144 ARG C C 1
ATOM 10067 O O . ARG C 1 149 ? 106.666 104.752 149.365 1.00 74.66 144 ARG C O 1
ATOM 10088 N N . GLY C 1 150 ? 107.757 103.215 150.599 1.00 75.99 145 GLY C N 1
ATOM 10089 C CA . GLY C 1 150 ? 106.589 102.914 151.405 1.00 75.99 145 GLY C CA 1
ATOM 10090 C C . GLY C 1 150 ? 106.163 104.037 152.326 1.00 75.99 145 GLY C C 1
ATOM 10091 O O . GLY C 1 150 ? 105.003 104.066 152.749 1.00 75.99 145 GLY C O 1
ATOM 10095 N N . ARG C 1 151 ? 107.068 104.962 152.647 1.00 79.30 146 ARG C N 1
ATOM 10096 C CA . ARG C 1 151 ? 106.688 106.112 153.463 1.00 79.30 146 ARG C CA 1
ATOM 10097 C C . ARG C 1 151 ? 106.088 107.231 152.612 1.00 79.30 146 ARG C C 1
ATOM 10098 O O . ARG C 1 151 ? 105.073 107.832 152.983 1.00 79.30 146 ARG C O 1
ATOM 10119 N N . GLU C 1 152 ? 106.755 107.552 151.504 1.00 72.56 147 GLU C N 1
ATOM 10120 C CA . GLU C 1 152 ? 106.199 108.438 150.487 1.00 72.56 147 GLU C CA 1
ATOM 10121 C C . GLU C 1 152 ? 104.763 108.060 150.143 1.00 72.56 147 GLU C C 1
ATOM 10122 O O . GLU C 1 152 ? 103.855 108.904 150.183 1.00 72.56 147 GLU C O 1
ATOM 10134 N N . GLY C 1 153 ? 104.553 106.803 149.745 1.00 68.92 148 GLY C N 1
ATOM 10135 C CA . GLY C 1 153 ? 103.216 106.369 149.379 1.00 68.92 148 GLY C CA 1
ATOM 10136 C C . GLY C 1 153 ? 102.192 106.651 150.458 1.00 68.92 148 GLY C C 1
ATOM 10137 O O . GLY C 1 153 ? 101.091 107.131 150.176 1.00 68.92 148 GLY C O 1
ATOM 10141 N N . ALA C 1 154 ? 102.544 106.368 151.712 1.00 71.67 149 ALA C N 1
ATOM 10142 C CA . ALA C 1 154 ? 101.603 106.565 152.809 1.00 71.67 149 ALA C CA 1
ATOM 10143 C C . ALA C 1 154 ? 101.306 108.043 153.021 1.00 71.67 149 ALA C C 1
ATOM 10144 O O . ALA C 1 154 ? 100.147 108.433 153.202 1.00 71.67 149 ALA C O 1
ATOM 10151 N N . ARG C 1 155 ? 102.343 108.883 153.023 1.00 69.66 150 ARG C N 1
ATOM 10152 C CA . ARG C 1 155 ? 102.109 110.318 153.158 1.00 69.66 150 ARG C CA 1
ATOM 10153 C C . ARG C 1 155 ? 101.149 110.816 152.089 1.00 69.66 150 ARG C C 1
ATOM 10154 O O . ARG C 1 155 ? 100.258 111.627 152.370 1.00 69.66 150 ARG C O 1
ATOM 10175 N N . VAL C 1 156 ? 101.342 110.373 150.848 1.00 67.85 151 VAL C N 1
ATOM 10176 C CA . VAL C 1 156 ? 100.499 110.861 149.762 1.00 67.85 151 VAL C CA 1
ATOM 10177 C C . VAL C 1 156 ? 99.069 110.364 149.940 1.00 67.85 151 VAL C C 1
ATOM 10178 O O . VAL C 1 156 ? 98.102 111.125 149.790 1.00 67.85 151 VAL C O 1
ATOM 10191 N N . ARG C 1 157 ? 98.912 109.072 150.247 1.00 70.16 152 ARG C N 1
ATOM 10192 C CA . ARG C 1 157 ? 97.588 108.541 150.550 1.00 70.16 152 ARG C CA 1
ATOM 10193 C C . ARG C 1 157 ? 96.923 109.320 151.675 1.00 70.16 152 ARG C C 1
ATOM 10194 O O . ARG C 1 157 ? 95.691 109.404 151.731 1.00 70.16 152 ARG C O 1
ATOM 10215 N N . ARG C 1 158 ? 97.719 109.896 152.577 1.00 74.78 153 ARG C N 1
ATOM 10216 C CA . ARG C 1 158 ? 97.151 110.638 153.695 1.00 74.78 153 ARG C CA 1
ATOM 10217 C C . ARG C 1 158 ? 96.706 112.029 153.267 1.00 74.78 153 ARG C C 1
ATOM 10218 O O . ARG C 1 158 ? 95.600 112.460 153.603 1.00 74.78 153 ARG C O 1
ATOM 10239 N N . VAL C 1 159 ? 97.564 112.754 152.547 1.00 69.84 154 VAL C N 1
ATOM 10240 C CA . VAL C 1 159 ? 97.216 114.120 152.158 1.00 69.84 154 VAL C CA 1
ATOM 10241 C C . VAL C 1 159 ? 96.012 114.110 151.226 1.00 69.84 154 VAL C C 1
ATOM 10242 O O . VAL C 1 159 ? 95.151 115.002 151.284 1.00 69.84 154 VAL C O 1
ATOM 10255 N N . TYR C 1 160 ? 95.933 113.110 150.344 1.00 66.16 155 TYR C N 1
ATOM 10256 C CA . TYR C 1 160 ? 94.780 113.017 149.454 1.00 66.16 155 TYR C CA 1
ATOM 10257 C C . TYR C 1 160 ? 93.485 112.927 150.251 1.00 66.16 155 TYR C C 1
ATOM 10258 O O . TYR C 1 160 ? 92.555 113.713 150.038 1.00 66.16 155 TYR C O 1
ATOM 10276 N N . ARG C 1 161 ? 93.408 111.965 151.172 1.00 76.16 156 ARG C N 1
ATOM 10277 C CA . ARG C 1 161 ? 92.209 111.806 151.990 1.00 76.16 156 ARG C CA 1
ATOM 10278 C C . ARG C 1 161 ? 91.956 113.040 152.847 1.00 76.16 156 ARG C C 1
ATOM 10279 O O . ARG C 1 161 ? 90.802 113.409 153.101 1.00 76.16 156 ARG C O 1
ATOM 10300 N N . LEU C 1 162 ? 93.026 113.685 153.309 1.00 75.10 157 LEU C N 1
ATOM 10301 C CA . LEU C 1 162 ? 92.893 114.920 154.070 1.00 75.10 157 LEU C CA 1
ATOM 10302 C C . LEU C 1 162 ? 92.109 115.956 153.280 1.00 75.10 157 LEU C C 1
ATOM 10303 O O . LEU C 1 162 ? 91.051 116.428 153.716 1.00 75.10 157 LEU C O 1
ATOM 10319 N N . GLN C 1 163 ? 92.625 116.327 152.108 1.00 71.31 158 GLN C N 1
ATOM 10320 C CA . GLN C 1 163 ? 91.951 117.337 151.299 1.00 71.31 158 GLN C CA 1
ATOM 10321 C C . GLN C 1 163 ? 90.573 116.862 150.853 1.00 71.31 158 GLN C C 1
ATOM 10322 O O . GLN C 1 163 ? 89.651 117.672 150.691 1.00 71.31 158 GLN C O 1
ATOM 10336 N N . SER C 1 164 ? 90.406 115.552 150.661 1.00 74.40 159 SER C N 1
ATOM 10337 C CA . SER C 1 164 ? 89.097 115.011 150.317 1.00 74.40 159 SER C CA 1
ATOM 10338 C C . SER C 1 164 ? 88.073 115.343 151.392 1.00 74.40 159 SER C C 1
ATOM 10339 O O . SER C 1 164 ? 87.054 115.990 151.126 1.00 74.40 159 SER C O 1
ATOM 10347 N N . GLU C 1 165 ? 88.330 114.900 152.624 1.00 81.21 160 GLU C N 1
ATOM 10348 C CA . GLU C 1 165 ? 87.394 115.181 153.709 1.00 81.21 160 GLU C CA 1
ATOM 10349 C C . GLU C 1 165 ? 87.298 116.673 153.988 1.00 81.21 160 GLU C C 1
ATOM 10350 O O . GLU C 1 165 ? 86.292 117.137 154.537 1.00 81.21 160 GLU C O 1
ATOM 10362 N N . LYS C 1 166 ? 88.325 117.442 153.622 1.00 82.17 161 LYS C N 1
ATOM 10363 C CA . LYS C 1 166 ? 88.219 118.894 153.713 1.00 82.17 161 LYS C CA 1
ATOM 10364 C C . LYS C 1 166 ? 87.124 119.414 152.789 1.00 82.17 161 LYS C C 1
ATOM 10365 O O . LYS C 1 166 ? 86.176 120.070 153.235 1.00 82.17 161 LYS C O 1
ATOM 10384 N N . TYR C 1 167 ? 87.238 119.125 151.492 1.00 80.65 162 TYR C N 1
ATOM 10385 C CA . TYR C 1 167 ? 86.291 119.602 150.495 1.00 80.65 162 TYR C CA 1
ATOM 10386 C C . TYR C 1 167 ? 85.057 118.712 150.370 1.00 80.65 162 TYR C C 1
ATOM 10387 O O . TYR C 1 167 ? 84.331 118.816 149.375 1.00 80.65 162 TYR C O 1
ATOM 10405 N N . GLN C 1 168 ? 84.797 117.856 151.355 1.00 86.50 163 GLN C N 1
ATOM 10406 C CA . GLN C 1 168 ? 83.601 117.015 151.381 1.00 86.50 163 GLN C CA 1
ATOM 10407 C C . GLN C 1 168 ? 83.388 116.313 150.038 1.00 86.50 163 GLN C C 1
ATOM 10408 O O . GLN C 1 168 ? 82.407 116.541 149.328 1.00 86.50 163 GLN C O 1
ATOM 10422 N N . VAL C 1 169 ? 84.341 115.449 149.694 1.00 75.34 164 VAL C N 1
ATOM 10423 C CA . VAL C 1 169 ? 84.300 114.697 148.448 1.00 75.34 164 VAL C CA 1
ATOM 10424 C C . VAL C 1 169 ? 84.569 113.230 148.744 1.00 75.34 164 VAL C C 1
ATOM 10425 O O . VAL C 1 169 ? 85.187 112.882 149.754 1.00 75.34 164 VAL C O 1
ATOM 10438 N N . SER C 1 170 ? 84.095 112.367 147.849 1.00 72.51 165 SER C N 1
ATOM 10439 C CA . SER C 1 170 ? 84.374 110.940 147.933 1.00 72.51 165 SER C CA 1
ATOM 10440 C C . SER C 1 170 ? 85.671 110.649 147.189 1.00 72.51 165 SER C C 1
ATOM 10441 O O . SER C 1 170 ? 85.906 111.194 146.106 1.00 72.51 165 SER C O 1
ATOM 10449 N N . TRP C 1 171 ? 86.509 109.791 147.766 1.00 67.83 166 TRP C N 1
ATOM 10450 C CA . TRP C 1 171 ? 87.834 109.525 147.224 1.00 67.83 166 TRP C CA 1
ATOM 10451 C C . TRP C 1 171 ? 88.357 108.222 147.805 1.00 67.83 166 TRP C C 1
ATOM 10452 O O . TRP C 1 171 ? 88.312 108.022 149.022 1.00 67.83 166 TRP C O 1
ATOM 10473 N N . THR C 1 172 ? 88.843 107.343 146.936 1.00 71.75 167 THR C N 1
ATOM 10474 C CA . THR C 1 172 ? 89.380 106.053 147.350 1.00 71.75 167 THR C CA 1
ATOM 10475 C C . THR C 1 172 ? 90.798 105.806 146.863 1.00 71.75 167 THR C C 1
ATOM 10476 O O . THR C 1 172 ? 91.622 105.295 147.625 1.00 71.75 167 THR C O 1
ATOM 10487 N N . LYS C 1 173 ? 91.110 106.161 145.622 1.00 69.98 168 LYS C N 1
ATOM 10488 C CA . LYS C 1 173 ? 92.450 105.971 145.077 1.00 69.98 168 LYS C CA 1
ATOM 10489 C C . LYS C 1 173 ? 92.514 106.661 143.720 1.00 69.98 168 LYS C C 1
ATOM 10490 O O . LYS C 1 173 ? 91.551 107.292 143.275 1.00 69.98 168 LYS C O 1
ATOM 10509 N N . ARG C 1 174 ? 93.664 106.527 143.061 1.00 59.85 169 ARG C N 1
ATOM 10510 C CA . ARG C 1 174 ? 93.931 107.180 141.781 1.00 59.85 169 ARG C CA 1
ATOM 10511 C C . ARG C 1 174 ? 93.708 106.170 140.661 1.00 59.85 169 ARG C C 1
ATOM 10512 O O . ARG C 1 174 ? 94.646 105.756 139.978 1.00 59.85 169 ARG C O 1
ATOM 10533 N N . GLU C 1 175 ? 92.453 105.777 140.463 1.00 63.97 170 GLU C N 1
ATOM 10534 C CA . GLU C 1 175 ? 92.073 104.865 139.393 1.00 63.97 170 GLU C CA 1
ATOM 10535 C C . GLU C 1 175 ? 91.735 105.670 138.147 1.00 63.97 170 GLU C C 1
ATOM 10536 O O . GLU C 1 175 ? 91.022 106.676 138.227 1.00 63.97 170 GLU C O 1
ATOM 10548 N N . TYR C 1 176 ? 92.245 105.231 137.005 1.00 59.79 171 TYR C N 1
ATOM 10549 C CA . TYR C 1 176 ? 92.041 105.933 135.741 1.00 59.79 171 TYR C CA 1
ATOM 10550 C C . TYR C 1 176 ? 92.559 105.050 134.612 1.00 59.79 171 TYR C C 1
ATOM 10551 O O . TYR C 1 176 ? 92.992 103.913 134.836 1.00 59.79 171 TYR C O 1
ATOM 10569 N N . ASN C 1 177 ? 92.508 105.581 133.390 1.00 67.40 172 ASN C N 1
ATOM 10570 C CA . ASN C 1 177 ? 93.034 104.937 132.207 1.00 67.40 172 ASN C CA 1
ATOM 10571 C C . ASN C 1 177 ? 93.578 106.059 131.331 1.00 67.40 172 ASN C C 1
ATOM 10572 O O . ASN C 1 177 ? 92.905 107.092 131.191 1.00 67.40 172 ASN C O 1
ATOM 10583 N N . PRO C 1 178 ? 94.767 105.906 130.741 1.00 62.10 173 PRO C N 1
ATOM 10584 C CA . PRO C 1 178 ? 95.314 107.016 129.949 1.00 62.10 173 PRO C CA 1
ATOM 10585 C C . PRO C 1 178 ? 94.530 107.301 128.683 1.00 62.10 173 PRO C C 1
ATOM 10586 O O . PRO C 1 178 ? 94.205 108.465 128.418 1.00 62.10 173 PRO C O 1
ATOM 10597 N N . ASP C 1 179 ? 94.212 106.276 127.892 1.00 71.06 174 ASP C N 1
ATOM 10598 C CA . ASP C 1 179 ? 93.475 106.490 126.652 1.00 71.06 174 ASP C CA 1
ATOM 10599 C C . ASP C 1 179 ? 92.087 107.059 126.924 1.00 71.06 174 ASP C C 1
ATOM 10600 O O . ASP C 1 179 ? 91.768 108.177 126.506 1.00 71.06 174 ASP C O 1
ATOM 10609 N N . ASP C 1 180 ? 91.249 106.302 127.634 1.00 74.14 175 ASP C N 1
ATOM 10610 C CA . ASP C 1 180 ? 89.881 106.722 127.934 1.00 74.14 175 ASP C CA 1
ATOM 10611 C C . ASP C 1 180 ? 89.920 107.769 129.046 1.00 74.14 175 ASP C C 1
ATOM 10612 O O . ASP C 1 180 ? 89.411 107.572 130.151 1.00 74.14 175 ASP C O 1
ATOM 10621 N N . PHE C 1 181 ? 90.539 108.911 128.736 1.00 64.86 176 PHE C N 1
ATOM 10622 C CA . PHE C 1 181 ? 90.563 110.018 129.686 1.00 64.86 176 PHE C CA 1
ATOM 10623 C C . PHE C 1 181 ? 89.151 110.375 130.132 1.00 64.86 176 PHE C C 1
ATOM 10624 O O . PHE C 1 181 ? 88.878 110.512 131.329 1.00 64.86 176 PHE C O 1
ATOM 10641 N N . GLU C 1 182 ? 88.240 110.527 129.176 1.00 72.73 177 GLU C N 1
ATOM 10642 C CA . GLU C 1 182 ? 86.850 110.879 129.467 1.00 72.73 177 GLU C CA 1
ATOM 10643 C C . GLU C 1 182 ? 86.023 109.629 129.785 1.00 72.73 177 GLU C C 1
ATOM 10644 O O . GLU C 1 182 ? 84.953 109.390 129.226 1.00 72.73 177 GLU C O 1
ATOM 10656 N N . GLY C 1 183 ? 86.535 108.830 130.719 1.00 72.88 178 GLY C N 1
ATOM 10657 C CA . GLY C 1 183 ? 85.841 107.629 131.139 1.00 72.88 178 GLY C CA 1
ATOM 10658 C C . GLY C 1 183 ? 85.946 107.357 132.624 1.00 72.88 178 GLY C C 1
ATOM 10659 O O . GLY C 1 183 ? 85.851 106.204 133.055 1.00 72.88 178 GLY C O 1
ATOM 10663 N N . GLY C 1 184 ? 86.145 108.406 133.418 1.00 66.98 179 GLY C N 1
ATOM 10664 C CA . GLY C 1 184 ? 86.322 108.245 134.847 1.00 66.98 179 GLY C CA 1
ATOM 10665 C C . GLY C 1 184 ? 85.643 109.324 135.662 1.00 66.98 179 GLY C C 1
ATOM 10666 O O . GLY C 1 184 ? 84.832 110.095 135.140 1.00 66.98 179 GLY C O 1
ATOM 10670 N N . ASP C 1 185 ? 85.977 109.392 136.948 1.00 65.96 180 ASP C N 1
ATOM 10671 C CA . ASP C 1 185 ? 85.406 110.401 137.820 1.00 65.96 180 ASP C CA 1
ATOM 10672 C C . ASP C 1 185 ? 85.835 111.793 137.365 1.00 65.96 180 ASP C C 1
ATOM 10673 O O . ASP C 1 185 ? 86.600 111.961 136.415 1.00 65.96 180 ASP C O 1
ATOM 10682 N N . ILE C 1 186 ? 85.319 112.805 138.060 1.00 63.83 181 ILE C N 1
ATOM 10683 C CA . ILE C 1 186 ? 85.554 114.185 137.651 1.00 63.83 181 ILE C CA 1
ATOM 10684 C C . ILE C 1 186 ? 86.864 114.712 138.230 1.00 63.83 181 ILE C C 1
ATOM 10685 O O . ILE C 1 186 ? 87.433 115.683 137.721 1.00 63.83 181 ILE C O 1
ATOM 10701 N N . VAL C 1 187 ? 87.365 114.083 139.295 1.00 61.41 182 VAL C N 1
ATOM 10702 C CA . VAL C 1 187 ? 88.548 114.603 139.977 1.00 61.41 182 VAL C CA 1
ATOM 10703 C C . VAL C 1 187 ? 89.821 114.165 139.259 1.00 61.41 182 VAL C C 1
ATOM 10704 O O . VAL C 1 187 ? 90.684 114.991 138.930 1.00 61.41 182 VAL C O 1
ATOM 10717 N N . ASN C 1 188 ? 89.960 112.858 139.014 1.00 62.50 183 ASN C N 1
ATOM 10718 C CA . ASN C 1 188 ? 91.141 112.336 138.331 1.00 62.50 183 ASN C CA 1
ATOM 10719 C C . ASN C 1 188 ? 91.469 113.146 137.084 1.00 62.50 183 ASN C C 1
ATOM 10720 O O . ASN C 1 188 ? 92.644 113.393 136.782 1.00 62.50 183 ASN C O 1
ATOM 10731 N N . GLN C 1 189 ? 90.440 113.555 136.341 1.00 63.48 184 GLN C N 1
ATOM 10732 C CA . GLN C 1 189 ? 90.638 114.351 135.135 1.00 63.48 184 GLN C CA 1
ATOM 10733 C C . GLN C 1 189 ? 91.533 115.553 135.424 1.00 63.48 184 GLN C C 1
ATOM 10734 O O . GLN C 1 189 ? 92.608 115.719 134.829 1.00 63.48 184 GLN C O 1
ATOM 10748 N N . ALA C 1 190 ? 91.091 116.404 136.351 1.00 53.90 185 ALA C N 1
ATOM 10749 C CA . ALA C 1 190 ? 91.803 117.644 136.624 1.00 53.90 185 ALA C CA 1
ATOM 10750 C C . ALA C 1 190 ? 93.121 117.386 137.328 1.00 53.90 185 ALA C C 1
ATOM 10751 O O . ALA C 1 190 ? 94.096 118.110 137.097 1.00 53.90 185 ALA C O 1
ATOM 10758 N N . LEU C 1 191 ? 93.168 116.383 138.204 1.00 54.21 186 LEU C N 1
ATOM 10759 C CA . LEU C 1 191 ? 94.438 115.992 138.798 1.00 54.21 186 LEU C CA 1
ATOM 10760 C C . LEU C 1 191 ? 95.483 115.758 137.712 1.00 54.21 186 LEU C C 1
ATOM 10761 O O . LEU C 1 191 ? 96.562 116.369 137.719 1.00 54.21 186 LEU C O 1
ATOM 10777 N N . SER C 1 192 ? 95.164 114.880 136.757 1.00 54.02 187 SER C N 1
ATOM 10778 C CA . SER C 1 192 ? 96.075 114.609 135.652 1.00 54.02 187 SER C CA 1
ATOM 10779 C C . SER C 1 192 ? 96.422 115.877 134.884 1.00 54.02 187 SER C C 1
ATOM 10780 O O . SER C 1 192 ? 97.597 116.135 134.599 1.00 54.02 187 SER C O 1
ATOM 10788 N N . ALA C 1 193 ? 95.412 116.669 134.516 1.00 48.00 188 ALA C N 1
ATOM 10789 C CA . ALA C 1 193 ? 95.665 117.853 133.697 1.00 48.00 188 ALA C CA 1
ATOM 10790 C C . ALA C 1 193 ? 96.633 118.815 134.382 1.00 48.00 188 ALA C C 1
ATOM 10791 O O . ALA C 1 193 ? 97.584 119.318 133.762 1.00 48.00 188 ALA C O 1
ATOM 10798 N N . ALA C 1 194 ? 96.397 119.095 135.663 1.00 43.23 189 ALA C N 1
ATOM 10799 C CA . ALA C 1 194 ? 97.251 120.031 136.380 1.00 43.23 189 ALA C CA 1
ATOM 10800 C C . ALA C 1 194 ? 98.655 119.473 136.543 1.00 43.23 189 ALA C C 1
ATOM 10801 O O . ALA C 1 194 ? 99.645 120.198 136.372 1.00 43.23 189 ALA C O 1
ATOM 10808 N N . ASN C 1 195 ? 98.766 118.187 136.885 1.00 43.74 190 ASN C N 1
ATOM 10809 C CA . ASN C 1 195 ? 100.085 117.577 136.983 1.00 43.74 190 ASN C CA 1
ATOM 10810 C C . ASN C 1 195 ? 100.833 117.687 135.661 1.00 43.74 190 ASN C C 1
ATOM 10811 O O . ASN C 1 195 ? 102.054 117.880 135.639 1.00 43.74 190 ASN C O 1
ATOM 10822 N N . VAL C 1 196 ? 100.107 117.608 134.546 1.00 39.82 191 VAL C N 1
ATOM 10823 C CA . VAL C 1 196 ? 100.744 117.685 133.237 1.00 39.82 191 VAL C CA 1
ATOM 10824 C C . VAL C 1 196 ? 101.238 119.098 132.954 1.00 39.82 191 VAL C C 1
ATOM 10825 O O . VAL C 1 196 ? 102.339 119.291 132.423 1.00 39.82 191 VAL C O 1
ATOM 10838 N N . ALA C 1 197 ? 100.435 120.109 133.284 1.00 37.59 192 ALA C N 1
ATOM 10839 C CA . ALA C 1 197 ? 100.905 121.482 133.106 1.00 37.59 192 ALA C CA 1
ATOM 10840 C C . ALA C 1 197 ? 102.129 121.757 133.976 1.00 37.59 192 ALA C C 1
ATOM 10841 O O . ALA C 1 197 ? 103.058 122.476 133.569 1.00 37.59 192 ALA C O 1
ATOM 10848 N N . LEU C 1 198 ? 102.144 121.192 135.182 1.00 35.39 193 LEU C N 1
ATOM 10849 C CA . LEU C 1 198 ? 103.313 121.308 136.044 1.00 35.39 193 LEU C CA 1
ATOM 10850 C C . LEU C 1 198 ? 104.539 120.683 135.387 1.00 35.39 193 LEU C C 1
ATOM 10851 O O . LEU C 1 198 ? 105.615 121.297 135.343 1.00 35.39 193 LEU C O 1
ATOM 10867 N N . TYR C 1 199 ? 104.403 119.439 134.912 1.00 36.39 194 TYR C N 1
ATOM 10868 C CA . TYR C 1 199 ? 105.467 118.821 134.128 1.00 36.39 194 TYR C CA 1
ATOM 10869 C C . TYR C 1 199 ? 105.949 119.758 133.034 1.00 36.39 194 TYR C C 1
ATOM 10870 O O . TYR C 1 199 ? 107.151 119.861 132.774 1.00 36.39 194 TYR C O 1
ATOM 10888 N N . GLY C 1 200 ? 105.018 120.440 132.370 1.00 30.17 195 GLY C N 1
ATOM 10889 C CA . GLY C 1 200 ? 105.399 121.310 131.271 1.00 30.17 195 GLY C CA 1
ATOM 10890 C C . GLY 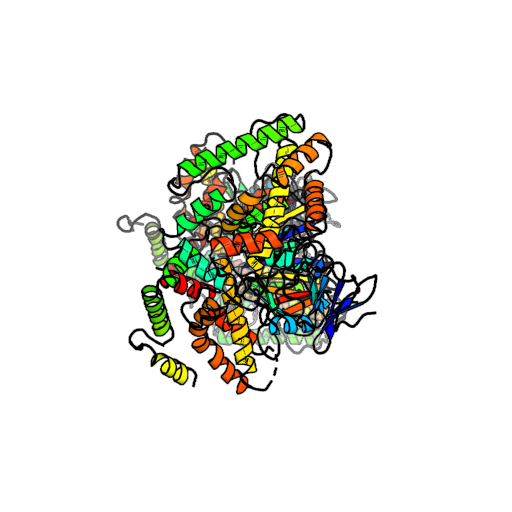C 1 200 ? 106.304 122.441 131.714 1.00 30.17 195 GLY C C 1
ATOM 10891 O O . GLY C 1 200 ? 107.367 122.676 131.129 1.00 30.17 195 GLY C O 1
ATOM 10895 N N . LEU C 1 201 ? 105.893 123.164 132.755 1.00 32.28 196 LEU C N 1
ATOM 10896 C CA . LEU C 1 201 ? 106.719 124.276 133.221 1.00 32.28 196 LEU C CA 1
ATOM 10897 C C . LEU C 1 201 ? 108.073 123.785 133.721 1.00 32.28 196 LEU C C 1
ATOM 10898 O O . LEU C 1 201 ? 109.110 124.427 133.484 1.00 32.28 196 LEU C O 1
ATOM 10914 N N . VAL C 1 202 ? 108.080 122.661 134.438 1.00 31.22 197 VAL C N 1
ATOM 10915 C CA . VAL C 1 202 ? 109.334 122.120 134.952 1.00 31.22 197 VAL C CA 1
ATOM 10916 C C . VAL C 1 202 ? 110.273 121.776 133.803 1.00 31.22 197 VAL C C 1
ATOM 10917 O O . VAL C 1 202 ? 111.457 122.132 133.819 1.00 31.22 197 VAL C O 1
ATOM 10930 N N . HIS C 1 203 ? 109.772 121.027 132.818 1.00 30.30 198 HIS C N 1
ATOM 10931 C CA . HIS C 1 203 ? 110.528 120.768 131.599 1.00 30.30 198 HIS C CA 1
ATOM 10932 C C . HIS C 1 203 ? 111.123 122.051 131.045 1.00 30.30 198 HIS C C 1
ATOM 10933 O O . HIS C 1 203 ? 112.316 122.115 130.730 1.00 30.30 198 HIS C O 1
ATOM 10946 N N . SER C 1 204 ? 110.287 123.077 130.889 1.00 29.61 199 SER C N 1
ATOM 10947 C CA . SER C 1 204 ? 110.745 124.329 130.299 1.00 29.61 199 SER C CA 1
ATOM 10948 C C . SER C 1 204 ? 111.949 124.886 131.046 1.00 29.61 199 SER C C 1
ATOM 10949 O O . SER C 1 204 ? 113.004 125.140 130.450 1.00 29.61 199 SER C O 1
ATOM 10957 N N . ILE C 1 205 ? 111.816 125.071 132.358 1.00 33.40 200 ILE C N 1
ATOM 10958 C CA . ILE C 1 205 ? 112.891 125.713 133.115 1.00 33.40 200 ILE C CA 1
ATOM 10959 C C . ILE C 1 205 ? 114.135 124.833 133.121 1.00 33.40 200 ILE C C 1
ATOM 10960 O O . ILE C 1 205 ? 115.258 125.307 132.902 1.00 33.40 200 ILE C O 1
ATOM 10976 N N . VAL C 1 206 ? 113.953 123.538 133.383 1.00 30.17 201 VAL C N 1
ATOM 10977 C CA . VAL C 1 206 ? 115.068 122.595 133.374 1.00 30.17 201 VAL C CA 1
ATOM 10978 C C . VAL C 1 206 ? 115.868 122.722 132.082 1.00 30.17 201 VAL C C 1
ATOM 10979 O O . VAL C 1 206 ? 117.077 122.978 132.100 1.00 30.17 201 VAL C O 1
ATOM 10992 N N . ILE C 1 207 ? 115.205 122.546 130.936 1.00 29.54 202 ILE C N 1
ATOM 10993 C CA . ILE C 1 207 ? 115.917 122.632 129.665 1.00 29.54 202 ILE C CA 1
ATOM 10994 C C . ILE C 1 207 ? 116.520 124.014 129.459 1.00 29.54 202 ILE C C 1
ATOM 10995 O O . ILE C 1 207 ? 117.531 124.157 128.762 1.00 29.54 202 ILE C O 1
ATOM 11011 N N . ALA C 1 208 ? 115.917 125.052 130.041 1.00 30.30 203 ALA C N 1
ATOM 11012 C CA . ALA C 1 208 ? 116.488 126.384 129.894 1.00 30.30 203 ALA C CA 1
ATOM 11013 C C . ALA C 1 208 ? 117.772 126.531 130.693 1.00 30.30 203 ALA C C 1
ATOM 11014 O O . ALA C 1 208 ? 118.610 127.378 130.366 1.00 30.30 203 ALA C O 1
ATOM 11021 N N . LEU C 1 209 ? 117.941 125.724 131.740 1.00 35.26 204 LEU C N 1
ATOM 11022 C CA . LEU C 1 209 ? 119.158 125.796 132.540 1.00 35.26 204 LEU C CA 1
ATOM 11023 C C . LEU C 1 209 ? 120.312 125.059 131.871 1.00 35.26 204 LEU C C 1
ATOM 11024 O O . LEU C 1 209 ? 121.404 125.617 131.714 1.00 35.26 204 LEU C O 1
ATOM 11040 N N . GLY C 1 210 ? 120.092 123.807 131.478 1.00 31.58 205 GLY C N 1
ATOM 11041 C CA . GLY C 1 210 ? 121.134 123.020 130.847 1.00 31.58 205 GLY C CA 1
ATOM 11042 C C . GLY C 1 210 ? 121.166 121.582 131.317 1.00 31.58 205 GLY C C 1
ATOM 11043 O O . GLY C 1 210 ? 122.001 120.797 130.862 1.00 31.58 205 GLY C O 1
ATOM 11047 N N . ALA C 1 211 ? 120.262 121.221 132.220 1.00 32.64 206 ALA C N 1
ATOM 11048 C CA . ALA C 1 211 ? 120.217 119.871 132.760 1.00 32.64 206 ALA C CA 1
ATOM 11049 C C . ALA C 1 211 ? 119.580 118.935 131.734 1.00 32.64 206 ALA C C 1
ATOM 11050 O O . ALA C 1 211 ? 119.364 119.302 130.576 1.00 32.64 206 ALA C O 1
ATOM 11057 N N . SER C 1 212 ? 119.275 117.704 132.147 1.00 35.00 207 SER C N 1
ATOM 11058 C CA . SER C 1 212 ? 118.703 116.709 131.254 1.00 35.00 207 SER C CA 1
ATOM 11059 C C . SER C 1 212 ? 117.514 116.029 131.923 1.00 35.00 207 SER C C 1
ATOM 11060 O O . SER C 1 212 ? 117.551 115.773 133.139 1.00 35.00 207 SER C O 1
ATOM 11068 N N . PRO C 1 213 ? 116.445 115.721 131.178 1.00 32.23 208 PRO C N 1
ATOM 11069 C CA . PRO C 1 213 ? 115.283 115.059 131.786 1.00 32.23 208 PRO C CA 1
ATOM 11070 C C . PRO C 1 213 ? 115.477 113.595 132.153 1.00 32.23 208 PRO C C 1
ATOM 11071 O O . PRO C 1 213 ? 114.996 113.151 133.199 1.00 32.23 208 PRO C O 1
ATOM 11082 N N . GLY C 1 214 ? 116.155 112.830 131.298 1.00 31.22 209 GLY C N 1
ATOM 11083 C CA . GLY C 1 214 ? 116.162 111.384 131.450 1.00 31.22 209 GLY C CA 1
ATOM 11084 C C . GLY C 1 214 ? 117.124 110.868 132.496 1.00 31.22 209 GLY C C 1
ATOM 11085 O O . GLY C 1 214 ? 116.918 109.772 133.025 1.00 31.22 209 GLY C O 1
ATOM 11089 N N . LEU C 1 215 ? 118.164 111.629 132.812 1.00 37.99 210 LEU C N 1
ATOM 11090 C CA . LEU C 1 215 ? 119.172 111.223 133.787 1.00 37.99 210 LEU C CA 1
ATOM 11091 C C . LEU C 1 215 ? 118.561 111.380 135.174 1.00 37.99 210 LEU C C 1
ATOM 11092 O O . LEU C 1 215 ? 118.917 112.281 135.933 1.00 37.99 210 LEU C O 1
ATOM 11108 N N . GLY C 1 216 ? 117.636 110.483 135.502 1.00 38.17 211 GLY C N 1
ATOM 11109 C CA . GLY C 1 216 ? 116.876 110.552 136.736 1.00 38.17 211 GLY C CA 1
ATOM 11110 C C . GLY C 1 216 ? 117.417 109.620 137.800 1.00 38.17 211 GLY C C 1
ATOM 11111 O O . GLY C 1 216 ? 118.106 108.642 137.503 1.00 38.17 211 GLY C O 1
ATOM 11115 N N . PHE C 1 217 ? 117.082 109.931 139.050 1.00 46.98 212 PHE C N 1
ATOM 11116 C CA . PHE C 1 217 ? 117.592 109.220 140.213 1.00 46.98 212 PHE C CA 1
ATOM 11117 C C . PHE C 1 217 ? 116.596 108.198 140.745 1.00 46.98 212 PHE C C 1
ATOM 11118 O O . PHE C 1 217 ? 116.920 107.011 140.848 1.00 46.98 212 PHE C O 1
ATOM 11135 N N . VAL C 1 218 ? 115.390 108.640 141.084 1.00 45.14 213 VAL C N 1
ATOM 11136 C CA . VAL C 1 218 ? 114.333 107.753 141.544 1.00 45.14 213 VAL C CA 1
ATOM 11137 C C . VAL C 1 218 ? 113.553 107.164 140.377 1.00 45.14 213 VAL C C 1
ATOM 11138 O O . VAL C 1 218 ? 113.042 106.047 140.470 1.00 45.14 213 VAL C O 1
ATOM 11151 N N . HIS C 1 219 ? 113.451 107.906 139.280 1.00 39.52 214 HIS C N 1
ATOM 11152 C CA . HIS C 1 219 ? 112.708 107.473 138.111 1.00 39.52 214 HIS C CA 1
ATOM 11153 C C . HIS C 1 219 ? 113.676 107.026 137.023 1.00 39.52 214 HIS C C 1
ATOM 11154 O O . HIS C 1 219 ? 114.735 107.625 136.821 1.00 39.52 214 HIS C O 1
ATOM 11167 N N . THR C 1 220 ? 113.293 105.963 136.319 1.00 40.61 215 THR C N 1
ATOM 11168 C CA . THR C 1 220 ? 114.215 105.189 135.503 1.00 40.61 215 THR C CA 1
ATOM 11169 C C . THR C 1 220 ? 113.658 104.983 134.102 1.00 40.61 215 THR C C 1
ATOM 11170 O O . THR C 1 220 ? 112.486 104.644 133.923 1.00 40.61 215 THR C O 1
ATOM 11181 N N . GLY C 1 221 ? 114.520 105.189 133.109 1.00 41.36 216 GLY C N 1
ATOM 11182 C CA . GLY C 1 221 ? 114.200 104.848 131.737 1.00 41.36 216 GLY C CA 1
ATOM 11183 C C . GLY C 1 221 ? 113.502 105.936 130.951 1.00 41.36 216 GLY C C 1
ATOM 11184 O O . GLY C 1 221 ? 114.086 106.522 130.036 1.00 41.36 216 GLY C O 1
ATOM 11188 N N . HIS C 1 222 ? 112.246 106.204 131.297 1.00 41.13 217 HIS C N 1
ATOM 11189 C CA . HIS C 1 222 ? 111.433 107.145 130.541 1.00 41.13 217 HIS C CA 1
ATOM 11190 C C . HIS C 1 222 ? 112.191 108.442 130.292 1.00 41.13 217 HIS C C 1
ATOM 11191 O O . HIS C 1 222 ? 113.054 108.848 131.074 1.00 41.13 217 HIS C O 1
ATOM 11204 N N . ASP C 1 223 ? 111.863 109.084 129.171 1.00 38.00 218 ASP C N 1
ATOM 11205 C CA . ASP C 1 223 ? 112.582 110.270 128.728 1.00 38.00 218 ASP C CA 1
ATOM 11206 C C . ASP C 1 223 ? 112.371 111.467 129.644 1.00 38.00 218 ASP C C 1
ATOM 11207 O O . ASP C 1 223 ? 113.105 112.454 129.529 1.00 38.00 218 ASP C O 1
ATOM 11216 N N . LEU C 1 224 ? 111.387 111.414 130.539 1.00 33.45 219 LEU C N 1
ATOM 11217 C CA . LEU C 1 224 ? 110.973 112.561 131.342 1.00 33.45 219 LEU C CA 1
ATOM 11218 C C . LEU C 1 224 ? 110.913 112.189 132.814 1.00 33.45 219 LEU C C 1
ATOM 11219 O O . LEU C 1 224 ? 109.933 112.454 133.513 1.00 33.45 219 LEU C O 1
ATOM 11235 N N . SER C 1 225 ? 111.979 111.562 133.303 1.00 34.37 220 SER C N 1
ATOM 11236 C CA . SER C 1 225 ? 111.978 111.010 134.652 1.00 34.37 220 SER C CA 1
ATOM 11237 C C . SER C 1 225 ? 112.388 112.050 135.689 1.00 34.37 220 SER C C 1
ATOM 11238 O O . SER C 1 225 ? 111.686 112.255 136.689 1.00 34.37 220 SER C O 1
ATOM 11246 N N . PHE C 1 226 ? 113.521 112.721 135.465 1.00 37.13 221 PHE C N 1
ATOM 11247 C CA . PHE C 1 226 ? 113.964 113.754 136.394 1.00 37.13 221 PHE C CA 1
ATOM 11248 C C . PHE C 1 226 ? 112.850 114.752 136.667 1.00 37.13 221 PHE C C 1
ATOM 11249 O O . PHE C 1 226 ? 112.755 115.320 137.763 1.00 37.13 221 PHE C O 1
ATOM 11266 N N . ILE C 1 227 ? 111.967 114.941 135.691 1.00 33.45 222 ILE C N 1
ATOM 11267 C CA . ILE C 1 227 ? 110.926 115.944 135.829 1.00 33.45 222 ILE C CA 1
ATOM 11268 C C . ILE C 1 227 ? 109.818 115.426 136.728 1.00 33.45 222 ILE C C 1
ATOM 11269 O O . ILE C 1 227 ? 109.249 116.177 137.527 1.00 33.45 222 ILE C O 1
ATOM 11285 N N . TYR C 1 228 ? 109.501 114.134 136.629 1.00 36.37 223 TYR C N 1
ATOM 11286 C CA . TYR C 1 228 ? 108.564 113.553 137.580 1.00 36.37 223 TYR C CA 1
ATOM 11287 C C . TYR C 1 228 ? 109.135 113.642 138.986 1.00 36.37 223 TYR C C 1
ATOM 11288 O O . TYR C 1 228 ? 108.412 113.925 139.953 1.00 36.37 223 TYR C O 1
ATOM 11306 N N . ASP C 1 229 ? 110.452 113.461 139.103 1.00 39.00 224 ASP C N 1
ATOM 11307 C CA . ASP C 1 229 ? 111.089 113.490 140.413 1.00 39.00 224 ASP C CA 1
ATOM 11308 C C . ASP C 1 229 ? 110.987 114.875 141.032 1.00 39.00 224 ASP C C 1
ATOM 11309 O O . ASP C 1 229 ? 110.624 115.018 142.205 1.00 39.00 224 ASP C O 1
ATOM 11318 N N . ILE C 1 230 ? 111.315 115.907 140.258 1.00 36.06 225 ILE C N 1
ATOM 11319 C CA . ILE C 1 230 ? 111.113 117.279 140.714 1.00 36.06 225 ILE C CA 1
ATOM 11320 C C . ILE C 1 230 ? 109.654 117.503 141.098 1.00 36.06 225 ILE C C 1
ATOM 11321 O O . ILE C 1 230 ? 109.339 117.851 142.241 1.00 36.06 225 ILE C O 1
ATOM 11337 N N . ALA C 1 231 ? 108.746 117.321 140.134 1.00 35.34 226 ALA C N 1
ATOM 11338 C CA . ALA C 1 231 ? 107.327 117.578 140.355 1.00 35.34 226 ALA C CA 1
ATOM 11339 C C . ALA C 1 231 ? 106.824 116.988 141.666 1.00 35.34 226 ALA C C 1
ATOM 11340 O O . ALA C 1 231 ? 106.052 117.633 142.390 1.00 35.34 226 ALA C O 1
ATOM 11347 N N . ASP C 1 232 ? 107.245 115.762 141.994 1.00 43.94 227 ASP C N 1
ATOM 11348 C CA . ASP C 1 232 ? 106.775 115.148 143.232 1.00 43.94 227 ASP C CA 1
ATOM 11349 C C . ASP C 1 232 ? 107.049 116.010 144.458 1.00 43.94 227 ASP C C 1
ATOM 11350 O O . ASP C 1 232 ? 106.460 115.756 145.514 1.00 43.94 227 ASP C O 1
ATOM 11359 N N . LEU C 1 233 ? 107.917 117.016 144.350 1.00 44.90 228 LEU C N 1
ATOM 11360 C CA . LEU C 1 233 ? 108.106 117.958 145.447 1.00 44.90 228 LEU C CA 1
ATOM 11361 C C . LEU C 1 233 ? 106.931 118.921 145.559 1.00 44.90 228 LEU C C 1
ATOM 11362 O O . LEU C 1 233 ? 106.437 119.187 146.660 1.00 44.90 228 LEU C O 1
ATOM 11378 N N . TYR C 1 234 ? 106.470 119.450 144.426 1.00 43.81 229 TYR C N 1
ATOM 11379 C CA . TYR C 1 234 ? 105.484 120.518 144.404 1.00 43.81 229 TYR C CA 1
ATOM 11380 C C . TYR C 1 234 ? 104.047 120.022 144.316 1.00 43.81 229 TYR C C 1
ATOM 11381 O O . TYR C 1 234 ? 103.125 120.812 144.541 1.00 43.81 229 TYR C O 1
ATOM 11399 N N . LYS C 1 235 ? 103.829 118.749 143.983 1.00 45.88 230 LYS C N 1
ATOM 11400 C CA . LYS C 1 235 ? 102.474 118.231 143.822 1.00 45.88 230 LYS C CA 1
ATOM 11401 C C . LYS C 1 235 ? 101.544 118.617 144.970 1.00 45.88 230 LYS C C 1
ATOM 11402 O O . LYS C 1 235 ? 100.512 119.264 144.761 1.00 45.88 230 LYS C O 1
ATOM 11421 N N . ALA C 1 236 ? 101.901 118.232 146.195 1.00 51.65 231 ALA C N 1
ATOM 11422 C CA . ALA C 1 236 ? 100.961 118.191 147.311 1.00 51.65 231 ALA C CA 1
ATOM 11423 C C . ALA C 1 236 ? 100.762 119.538 147.994 1.00 51.65 231 ALA C C 1
ATOM 11424 O O . ALA C 1 236 ? 100.289 119.568 149.136 1.00 51.65 231 ALA C O 1
ATOM 11431 N N . GLU C 1 237 ? 101.103 120.646 147.342 1.00 50.85 232 GLU C N 1
ATOM 11432 C CA . GLU C 1 237 ? 100.822 121.968 147.880 1.00 50.85 232 GLU C CA 1
ATOM 11433 C C . GLU C 1 237 ? 100.231 122.925 146.858 1.00 50.85 232 GLU C C 1
ATOM 11434 O O . GLU C 1 237 ? 99.930 124.068 147.217 1.00 50.85 232 GLU C O 1
ATOM 11446 N N . LEU C 1 238 ? 100.050 122.499 145.610 1.00 51.96 233 LEU C N 1
ATOM 11447 C CA . LEU C 1 238 ? 99.626 123.393 144.542 1.00 51.96 233 LEU C CA 1
ATOM 11448 C C . LEU C 1 238 ? 98.480 122.807 143.730 1.00 51.96 233 LEU C C 1
ATOM 11449 O O . LEU C 1 238 ? 97.667 123.553 143.175 1.00 51.96 233 LEU C O 1
ATOM 11465 N N . THR C 1 239 ? 98.401 121.482 143.656 1.00 51.36 234 THR C N 1
ATOM 11466 C CA . THR C 1 239 ? 97.634 120.815 142.611 1.00 51.36 234 THR C CA 1
ATOM 11467 C C . THR C 1 239 ? 96.393 120.086 143.102 1.00 51.36 234 THR C C 1
ATOM 11468 O O . THR C 1 239 ? 95.355 120.161 142.448 1.00 51.36 234 THR C O 1
ATOM 11479 N N . ILE C 1 240 ? 96.458 119.361 144.213 1.00 58.62 235 ILE C N 1
ATOM 11480 C CA . ILE C 1 240 ? 95.295 118.616 144.694 1.00 58.62 235 ILE C CA 1
ATOM 11481 C C . ILE C 1 240 ? 94.328 119.573 145.388 1.00 58.62 235 ILE C C 1
ATOM 11482 O O . ILE C 1 240 ? 93.102 119.420 145.248 1.00 58.62 235 ILE C O 1
ATOM 11498 N N . PRO C 1 241 ? 94.814 120.557 146.152 1.00 61.46 236 PRO C N 1
ATOM 11499 C CA . PRO C 1 241 ? 93.912 121.625 146.612 1.00 61.46 236 PRO C CA 1
ATOM 11500 C C . PRO C 1 241 ? 93.264 122.372 145.468 1.00 61.46 236 PRO C C 1
ATOM 11501 O O . PRO C 1 241 ? 92.340 123.166 145.685 1.00 61.46 236 PRO C O 1
ATOM 11512 N N . LEU C 1 242 ? 93.739 122.143 144.247 1.00 58.19 237 LEU C N 1
ATOM 11513 C CA . LEU C 1 242 ? 93.111 122.698 143.060 1.00 58.19 237 LEU C CA 1
ATOM 11514 C C . LEU C 1 242 ? 92.100 121.716 142.488 1.00 58.19 237 LEU C C 1
ATOM 11515 O O . LEU C 1 242 ? 90.974 122.094 142.144 1.00 58.19 237 LEU C O 1
ATOM 11531 N N . ALA C 1 243 ? 92.492 120.445 142.404 1.00 58.42 238 ALA C N 1
ATOM 11532 C CA . ALA C 1 243 ? 91.648 119.429 141.791 1.00 58.42 238 ALA C CA 1
ATOM 11533 C C . ALA C 1 243 ? 90.369 119.213 142.585 1.00 58.42 238 ALA C C 1
ATOM 11534 O O . ALA C 1 243 ? 89.289 119.064 142.006 1.00 58.42 238 ALA C O 1
ATOM 11541 N N . PHE C 1 244 ? 90.462 119.186 143.914 1.00 66.60 239 PHE C N 1
ATOM 11542 C CA . PHE C 1 244 ? 89.269 118.876 144.698 1.00 66.60 239 PHE C CA 1
ATOM 11543 C C . PHE C 1 244 ? 88.262 120.020 144.654 1.00 66.60 239 PHE C C 1
ATOM 11544 O O . PHE C 1 244 ? 87.051 119.786 144.566 1.00 66.60 239 PHE C O 1
ATOM 11561 N N . GLU C 1 245 ? 88.737 121.262 144.720 1.00 65.07 240 GLU C N 1
ATOM 11562 C CA . GLU C 1 245 ? 87.861 122.399 144.466 1.00 65.07 240 GLU C CA 1
ATOM 11563 C C . GLU C 1 245 ? 87.224 122.289 143.084 1.00 65.07 240 GLU C C 1
ATOM 11564 O O . GLU C 1 245 ? 85.997 122.360 142.932 1.00 65.07 240 GLU C O 1
ATOM 11576 N N . ILE C 1 246 ? 88.059 122.131 142.057 1.00 59.60 241 ILE C N 1
ATOM 11577 C CA . ILE C 1 246 ? 87.616 122.017 140.673 1.00 59.60 241 ILE C CA 1
ATOM 11578 C C . ILE C 1 246 ? 86.570 120.918 140.522 1.00 59.60 241 ILE C C 1
ATOM 11579 O O . ILE C 1 246 ? 85.721 120.976 139.627 1.00 59.60 241 ILE C O 1
ATOM 11595 N N . ALA C 1 247 ? 86.617 119.910 141.393 1.00 62.08 242 ALA C N 1
ATOM 11596 C CA . ALA C 1 247 ? 85.663 118.812 141.302 1.00 62.08 242 ALA C CA 1
ATOM 11597 C C . ALA C 1 247 ? 84.389 119.085 142.084 1.00 62.08 242 ALA C C 1
ATOM 11598 O O . ALA C 1 247 ? 83.312 118.651 141.664 1.00 62.08 242 ALA C O 1
ATOM 11605 N N . ALA C 1 248 ? 84.489 119.783 143.213 1.00 63.72 243 ALA C N 1
ATOM 11606 C CA . ALA C 1 248 ? 83.305 120.094 144.003 1.00 63.72 243 ALA C CA 1
ATOM 11607 C C . ALA C 1 248 ? 82.445 121.147 143.316 1.00 63.72 243 ALA C C 1
ATOM 11608 O O . ALA C 1 248 ? 81.241 120.947 143.122 1.00 63.72 243 ALA C O 1
ATOM 11615 N N . ASN C 1 249 ? 83.045 122.272 142.940 1.00 65.29 244 ASN C N 1
ATOM 11616 C CA . ASN C 1 249 ? 82.297 123.393 142.384 1.00 65.29 244 ASN C CA 1
ATOM 11617 C C . ASN C 1 249 ? 81.970 123.236 140.900 1.00 65.29 244 ASN C C 1
ATOM 11618 O O . ASN C 1 249 ? 81.598 124.228 140.265 1.00 65.29 244 ASN C O 1
ATOM 11629 N N . PHE C 1 250 ? 82.092 122.038 140.331 1.00 66.50 245 PHE C N 1
ATOM 11630 C CA . PHE C 1 250 ? 81.805 121.817 138.920 1.00 66.50 245 PHE C CA 1
ATOM 11631 C C . PHE C 1 250 ? 81.067 120.497 138.745 1.00 66.50 245 PHE C C 1
ATOM 11632 O O . PHE C 1 250 ? 80.939 119.703 139.679 1.00 66.50 245 PHE C O 1
ATOM 11649 N N . THR C 1 251 ? 80.584 120.274 137.527 1.00 80.28 246 THR C N 1
ATOM 11650 C CA . THR C 1 251 ? 79.742 119.131 137.204 1.00 80.28 246 THR C CA 1
ATOM 11651 C C . THR C 1 251 ? 80.330 118.366 136.018 1.00 80.28 246 THR C C 1
ATOM 11652 O O . THR C 1 251 ? 81.405 118.692 135.508 1.00 80.28 246 THR C O 1
ATOM 11656 N N . GLU C 1 252 ? 79.600 117.339 135.576 1.00 83.52 247 GLU C N 1
ATOM 11657 C CA . GLU C 1 252 ? 80.091 116.485 134.499 1.00 83.52 247 GLU C CA 1
ATOM 11658 C C . GLU C 1 252 ? 79.961 117.165 133.142 1.00 83.52 247 GLU C C 1
ATOM 11659 O O . GLU C 1 252 ? 80.765 116.911 132.237 1.00 83.52 247 GLU C O 1
ATOM 11665 N N . ILE C 1 253 ? 78.959 118.023 132.975 1.00 84.99 248 ILE C N 1
ATOM 11666 C CA . ILE C 1 253 ? 78.736 118.704 131.688 1.00 84.99 248 ILE C CA 1
ATOM 11667 C C . ILE C 1 253 ? 79.563 119.982 131.736 1.00 84.99 248 ILE C C 1
ATOM 11668 O O . ILE C 1 253 ? 79.076 121.080 132.017 1.00 84.99 248 ILE C O 1
ATOM 11673 N N . ASP C 1 254 ? 80.845 119.840 131.416 1.00 75.67 249 ASP C N 1
ATOM 11674 C CA . ASP C 1 254 ? 81.801 120.942 131.427 1.00 75.67 249 ASP C CA 1
ATOM 11675 C C . ASP C 1 254 ? 83.022 120.513 130.622 1.00 75.67 249 ASP C C 1
ATOM 11676 O O . ASP C 1 254 ? 83.020 119.464 129.970 1.00 75.67 249 ASP C O 1
ATOM 11681 N N . ASP C 1 255 ? 84.071 121.329 130.669 1.00 69.37 250 ASP C N 1
ATOM 11682 C CA . ASP C 1 255 ? 85.351 121.033 130.032 1.00 69.37 250 ASP C CA 1
ATOM 11683 C C . ASP C 1 255 ? 86.477 121.169 131.047 1.00 69.37 250 ASP C C 1
ATOM 11684 O O . ASP C 1 255 ? 87.483 121.843 130.822 1.00 69.37 250 ASP C O 1
ATOM 11689 N N . ILE C 1 256 ? 86.297 120.516 132.196 1.00 64.15 251 ILE C N 1
ATOM 11690 C CA . ILE C 1 256 ? 87.184 120.606 133.352 1.00 64.15 251 ILE C CA 1
ATOM 11691 C C . ILE C 1 256 ? 88.648 120.556 132.931 1.00 64.15 251 ILE C C 1
ATOM 11692 O O . ILE C 1 256 ? 89.502 121.252 133.503 1.00 64.15 251 ILE C O 1
ATOM 11697 N N . GLY C 1 257 ? 88.945 119.732 131.924 1.00 51.00 252 GLY C N 1
ATOM 11698 C CA . GLY C 1 257 ? 90.299 119.632 131.418 1.00 51.00 252 GLY C CA 1
ATOM 11699 C C . GLY C 1 257 ? 90.838 120.931 130.863 1.00 51.00 252 GLY C C 1
ATOM 11700 O O . GLY C 1 257 ? 92.058 121.090 130.754 1.00 51.00 252 GLY C O 1
ATOM 11703 N N . LYS C 1 258 ? 89.957 121.864 130.504 1.00 53.95 253 LYS C N 1
ATOM 11704 C CA . LYS C 1 258 ? 90.381 123.187 130.071 1.00 53.95 253 LYS C CA 1
ATOM 11705 C C . LYS C 1 258 ? 90.564 124.147 131.233 1.00 53.95 253 LYS C C 1
ATOM 11706 O O . LYS C 1 258 ? 91.504 124.949 131.224 1.00 53.95 253 LYS C O 1
ATOM 11725 N N . ILE C 1 259 ? 89.685 124.090 132.228 1.00 53.86 254 ILE C N 1
ATOM 11726 C CA . ILE C 1 259 ? 89.728 125.067 133.304 1.00 53.86 254 ILE C CA 1
ATOM 11727 C C . ILE C 1 259 ? 90.851 124.765 134.290 1.00 53.86 254 ILE C C 1
ATOM 11728 O O . ILE C 1 259 ? 91.372 125.684 134.925 1.00 53.86 254 ILE C O 1
ATOM 11744 N N . ALA C 1 260 ? 91.245 123.499 134.434 1.00 52.85 255 ALA C N 1
ATOM 11745 C CA . ALA C 1 260 ? 92.423 123.202 135.246 1.00 52.85 255 ALA C CA 1
ATOM 11746 C C . ALA C 1 260 ? 93.664 123.889 134.685 1.00 52.85 255 ALA C C 1
ATOM 11747 O O . ALA C 1 260 ? 94.412 124.550 135.421 1.00 52.85 255 ALA C O 1
ATOM 11754 N N . ARG C 1 261 ? 93.922 123.694 133.390 1.00 46.51 256 ARG C N 1
ATOM 11755 C CA . ARG C 1 261 ? 95.011 124.388 132.715 1.00 46.51 256 ARG C CA 1
ATOM 11756 C C . ARG C 1 261 ? 94.958 125.888 132.962 1.00 46.51 256 ARG C C 1
ATOM 11757 O O . ARG C 1 261 ? 95.993 126.527 133.175 1.00 46.51 256 ARG C O 1
ATOM 11778 N N . GLN C 1 262 ? 93.759 126.471 132.961 1.00 49.89 257 GLN C N 1
ATOM 11779 C CA . GLN C 1 262 ? 93.661 127.920 133.094 1.00 49.89 257 GLN C CA 1
ATOM 11780 C C . GLN C 1 262 ? 93.915 128.362 134.530 1.00 49.89 257 GLN C C 1
ATOM 11781 O O . GLN C 1 262 ? 94.538 129.403 134.765 1.00 49.89 257 GLN C O 1
ATOM 11795 N N . LYS C 1 263 ? 93.446 127.586 135.505 1.00 51.61 258 LYS C N 1
ATOM 11796 C CA . LYS C 1 263 ? 93.766 127.883 136.896 1.00 51.61 258 LYS C CA 1
ATOM 11797 C C . LYS C 1 263 ? 95.271 127.855 137.125 1.00 51.61 258 LYS C C 1
ATOM 11798 O O . LYS C 1 263 ? 95.832 128.747 137.773 1.00 51.61 258 LYS C O 1
ATOM 11817 N N . VAL C 1 264 ? 95.949 126.828 136.607 1.00 45.94 259 VAL C N 1
ATOM 11818 C CA . VAL C 1 264 ? 97.394 126.772 136.810 1.00 45.94 259 VAL C CA 1
ATOM 11819 C C . VAL C 1 264 ? 98.085 127.883 136.028 1.00 45.94 259 VAL C C 1
ATOM 11820 O O . VAL C 1 264 ? 99.109 128.419 136.471 1.00 45.94 259 VAL C O 1
ATOM 11833 N N . ARG C 1 265 ? 97.534 128.269 134.876 1.00 47.74 260 ARG C N 1
ATOM 11834 C CA . ARG C 1 265 ? 98.068 129.412 134.147 1.00 47.74 260 ARG C CA 1
ATOM 11835 C C . ARG C 1 265 ? 97.970 130.679 134.982 1.00 47.74 260 ARG C C 1
ATOM 11836 O O . ARG C 1 265 ? 98.875 131.521 134.964 1.00 47.74 260 ARG C O 1
ATOM 11857 N N . ASP C 1 266 ? 96.870 130.831 135.717 1.00 49.83 261 ASP C N 1
ATOM 11858 C CA . ASP C 1 266 ? 96.677 132.012 136.545 1.00 49.83 261 ASP C CA 1
ATOM 11859 C C . ASP C 1 266 ? 97.571 131.981 137.773 1.00 49.83 261 ASP C C 1
ATOM 11860 O O . ASP C 1 266 ? 97.978 133.036 138.271 1.00 49.83 261 ASP C O 1
ATOM 11869 N N . SER C 1 267 ? 97.872 130.784 138.274 1.00 47.35 262 SER C N 1
ATOM 11870 C CA . SER C 1 267 ? 98.807 130.663 139.387 1.00 47.35 262 SER C CA 1
ATOM 11871 C C . SER C 1 267 ? 100.243 130.940 138.953 1.00 47.35 262 SER C C 1
ATOM 11872 O O . SER C 1 267 ? 101.042 131.442 139.751 1.00 47.35 262 SER C O 1
ATOM 11880 N N . PHE C 1 268 ? 100.591 130.623 137.706 1.00 44.33 263 PHE C N 1
ATOM 11881 C CA . PHE C 1 268 ? 101.957 130.800 137.222 1.00 44.33 263 PHE C CA 1
ATOM 11882 C C . PHE C 1 268 ? 102.269 132.226 136.785 1.00 44.33 263 PHE C C 1
ATOM 11883 O O . PHE C 1 268 ? 103.372 132.469 136.285 1.00 44.33 263 PHE C O 1
ATOM 11900 N N . VAL C 1 269 ? 101.344 133.170 136.952 1.00 48.23 264 VAL C N 1
ATOM 11901 C CA . VAL C 1 269 ? 101.552 134.509 136.405 1.00 48.23 264 VAL C CA 1
ATOM 11902 C C . VAL C 1 269 ? 102.661 135.231 137.160 1.00 48.23 264 VAL C C 1
ATOM 11903 O O . VAL C 1 269 ? 103.641 135.692 136.564 1.00 48.23 264 VAL C O 1
ATOM 11916 N N . ASP C 1 270 ? 102.517 135.351 138.481 1.00 59.67 265 ASP C N 1
ATOM 11917 C CA . ASP C 1 270 ? 103.503 136.076 139.276 1.00 59.67 265 ASP C CA 1
ATOM 11918 C C . ASP C 1 270 ? 104.909 135.544 139.032 1.00 59.67 265 ASP C C 1
ATOM 11919 O O . ASP C 1 270 ? 105.819 136.302 138.676 1.00 59.67 265 ASP C O 1
ATOM 11928 N N . GLY C 1 271 ? 105.105 134.243 139.219 1.00 56.80 266 GLY C N 1
ATOM 11929 C CA . GLY C 1 271 ? 106.409 133.635 139.049 1.00 56.80 266 GLY C CA 1
ATOM 11930 C C . GLY C 1 271 ? 107.008 133.192 140.366 1.00 56.80 266 GLY C C 1
ATOM 11931 O O . GLY C 1 271 ? 108.227 133.233 140.553 1.00 56.80 266 GLY C O 1
ATOM 11935 N N . LYS C 1 272 ? 106.151 132.769 141.289 1.00 60.19 267 LYS C N 1
ATOM 11936 C CA . LYS C 1 272 ? 106.583 132.234 142.570 1.00 60.19 267 LYS C CA 1
ATOM 11937 C C . LYS C 1 272 ? 106.907 130.750 142.502 1.00 60.19 267 LYS C C 1
ATOM 11938 O O . LYS C 1 272 ? 106.932 130.086 143.543 1.00 60.19 267 LYS C O 1
ATOM 11957 N N . LEU C 1 273 ? 107.144 130.215 141.307 1.00 45.63 268 LEU C N 1
ATOM 11958 C CA . LEU C 1 273 ? 107.550 128.830 141.129 1.00 45.63 268 LEU C CA 1
ATOM 11959 C C . LEU C 1 273 ? 108.719 128.703 140.159 1.00 45.63 268 LEU C C 1
ATOM 11960 O O . LEU C 1 273 ? 109.252 127.604 139.981 1.00 45.63 268 LEU C O 1
ATOM 11976 N N . ILE C 1 274 ? 109.131 129.805 139.533 1.00 46.34 269 ILE C N 1
ATOM 11977 C CA . ILE C 1 274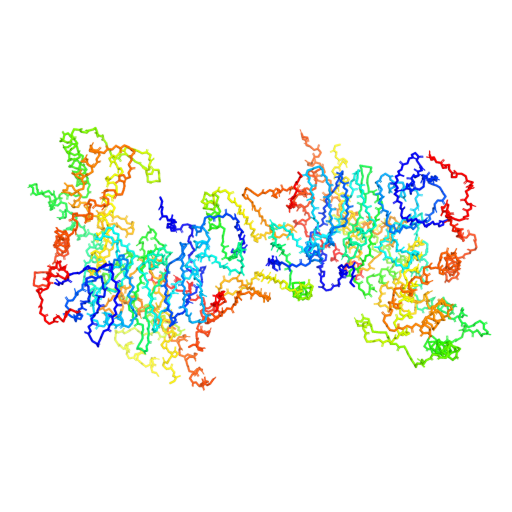 ? 110.348 129.827 138.732 1.00 46.34 269 ILE C CA 1
ATOM 11978 C C . ILE C 1 274 ? 111.567 130.197 139.571 1.00 46.34 269 ILE C C 1
ATOM 11979 O O . ILE C 1 274 ? 112.702 130.043 139.095 1.00 46.34 269 ILE C O 1
ATOM 11995 N N . VAL C 1 275 ? 111.369 130.666 140.799 1.00 50.81 270 VAL C N 1
ATOM 11996 C CA . VAL C 1 275 ? 112.479 131.013 141.680 1.00 50.81 270 VAL C CA 1
ATOM 11997 C C . VAL C 1 275 ? 112.722 129.916 142.705 1.00 50.81 270 VAL C C 1
ATOM 11998 O O . VAL C 1 275 ? 113.811 129.817 143.273 1.00 50.81 270 VAL C O 1
ATOM 12011 N N . ARG C 1 276 ? 111.711 129.083 142.955 1.00 48.84 271 ARG C N 1
ATOM 12012 C CA . ARG C 1 276 ? 111.898 127.934 143.830 1.00 48.84 271 ARG C CA 1
ATOM 12013 C C . ARG C 1 276 ? 112.587 126.787 143.106 1.00 48.84 271 ARG C C 1
ATOM 12014 O O . ARG C 1 276 ? 113.309 126.006 143.732 1.00 48.84 271 ARG C O 1
ATOM 12035 N N . ILE C 1 277 ? 112.387 126.673 141.793 1.00 40.84 272 ILE C N 1
ATOM 12036 C CA . ILE C 1 277 ? 112.933 125.540 141.052 1.00 40.84 272 ILE C CA 1
ATOM 12037 C C . ILE C 1 277 ? 114.443 125.668 140.901 1.00 40.84 272 ILE C C 1
ATOM 12038 O O . ILE C 1 277 ? 115.184 124.701 141.106 1.00 40.84 272 ILE C O 1
ATOM 12054 N N . VAL C 1 278 ? 114.923 126.845 140.497 1.00 46.50 273 VAL C N 1
ATOM 12055 C CA . VAL C 1 278 ? 116.359 127.048 140.394 1.00 46.50 273 VAL C CA 1
ATOM 12056 C C . VAL C 1 278 ? 117.057 126.686 141.695 1.00 46.50 273 VAL C C 1
ATOM 12057 O O . VAL C 1 278 ? 118.126 126.065 141.676 1.00 46.50 273 VAL C O 1
ATOM 12070 N N . GLN C 1 279 ? 116.460 127.032 142.833 1.00 46.69 274 GLN C N 1
ATOM 12071 C CA . GLN C 1 279 ? 117.043 126.734 144.133 1.00 46.69 274 GLN C CA 1
ATOM 12072 C C . GLN C 1 279 ? 116.950 125.253 144.483 1.00 46.69 274 GLN C C 1
ATOM 12073 O O . GLN C 1 279 ? 117.939 124.661 144.926 1.00 46.69 274 GLN C O 1
ATOM 12087 N N . ASP C 1 280 ? 115.780 124.640 144.300 1.00 46.51 275 ASP C N 1
ATOM 12088 C CA . ASP C 1 280 ? 115.643 123.209 144.544 1.00 46.51 275 ASP C CA 1
ATOM 12089 C C . ASP C 1 280 ? 116.501 122.379 143.603 1.00 46.51 275 ASP C C 1
ATOM 12090 O O . ASP C 1 280 ? 116.670 121.179 143.836 1.00 46.51 275 ASP C O 1
ATOM 12099 N N . ILE C 1 281 ? 117.026 122.981 142.539 1.00 44.00 276 ILE C N 1
ATOM 12100 C CA . ILE C 1 281 ? 117.988 122.288 141.686 1.00 44.00 276 ILE C CA 1
ATOM 12101 C C . ILE C 1 281 ? 119.406 122.506 142.197 1.00 44.00 276 ILE C C 1
ATOM 12102 O O . ILE C 1 281 ? 120.133 121.551 142.493 1.00 44.00 276 ILE C O 1
ATOM 12118 N N . GLN C 1 282 ? 119.820 123.768 142.312 1.00 50.03 277 GLN C N 1
ATOM 12119 C CA . GLN C 1 282 ? 121.159 124.074 142.798 1.00 50.03 277 GLN C CA 1
ATOM 12120 C C . GLN C 1 282 ? 121.408 123.556 144.209 1.00 50.03 277 GLN C C 1
ATOM 12121 O O . GLN C 1 282 ? 122.551 123.597 144.676 1.00 50.03 277 GLN C O 1
ATOM 12135 N N . TYR C 1 283 ? 120.373 123.081 144.904 1.00 52.46 278 TYR C N 1
ATOM 12136 C CA . TYR C 1 283 ? 120.554 122.528 146.240 1.00 52.46 278 TYR C CA 1
ATOM 12137 C C . TYR C 1 283 ? 120.804 121.026 146.227 1.00 52.46 278 TYR C C 1
ATOM 12138 O O . TYR C 1 283 ? 121.298 120.486 147.222 1.00 52.46 278 TYR C O 1
ATOM 12156 N N . LEU C 1 284 ? 120.485 120.342 145.130 1.00 47.54 279 LEU C N 1
ATOM 12157 C CA . LEU C 1 284 ? 120.809 118.930 144.984 1.00 47.54 279 LEU C CA 1
ATOM 12158 C C . LEU C 1 284 ? 122.235 118.736 144.486 1.00 47.54 279 LEU C C 1
ATOM 12159 O O . LEU C 1 284 ? 123.033 118.043 145.123 1.00 47.54 279 LEU C O 1
ATOM 12175 N N . PHE C 1 285 ? 122.564 119.342 143.348 1.00 45.63 280 PHE C N 1
ATOM 12176 C CA . PHE C 1 285 ? 123.882 119.210 142.744 1.00 45.63 280 PHE C CA 1
ATOM 12177 C C . PHE C 1 285 ? 124.986 119.847 143.577 1.00 45.63 280 PHE C C 1
ATOM 12178 O O . PHE C 1 285 ? 126.160 119.708 143.222 1.00 45.63 280 PHE C O 1
ATOM 12195 N N . ASP C 1 286 ? 124.648 120.539 144.660 1.00 54.30 281 ASP C N 1
ATOM 12196 C CA . ASP C 1 286 ? 125.625 121.093 145.593 1.00 54.30 281 ASP C CA 1
ATOM 12197 C C . ASP C 1 286 ? 126.501 122.163 144.954 1.00 54.30 281 ASP C C 1
ATOM 12198 O O . ASP C 1 286 ? 127.633 122.386 145.395 1.00 54.30 281 ASP C O 1
ATOM 12207 N N . LEU C 1 287 ? 126.007 122.832 143.918 1.00 52.64 282 LEU C N 1
ATOM 12208 C CA . LEU C 1 287 ? 126.736 123.959 143.354 1.00 52.64 282 LEU C CA 1
ATOM 12209 C C . LEU C 1 287 ? 126.762 125.105 144.356 1.00 52.64 282 LEU C C 1
ATOM 12210 O O . LEU C 1 287 ? 125.766 125.378 145.033 1.00 52.64 282 LEU C O 1
ATOM 12226 N N . ASP C 1 288 ? 127.901 125.784 144.438 1.00 78.98 283 ASP C N 1
ATOM 12227 C CA . ASP C 1 288 ? 128.221 126.618 145.590 1.00 78.98 283 ASP C CA 1
ATOM 12228 C C . ASP C 1 288 ? 127.332 127.860 145.613 1.00 78.98 283 ASP C C 1
ATOM 12229 O O . ASP C 1 288 ? 126.449 128.050 144.772 1.00 78.98 283 ASP C O 1
ATOM 12238 N N . ASP C 1 289 ? 127.573 128.728 146.598 1.00 83.63 284 ASP C N 1
ATOM 12239 C CA . ASP C 1 289 ? 126.728 129.903 146.788 1.00 83.63 284 ASP C CA 1
ATOM 12240 C C . ASP C 1 289 ? 127.188 131.059 145.907 1.00 83.63 284 ASP C C 1
ATOM 12241 O O . ASP C 1 289 ? 126.366 131.792 145.346 1.00 83.63 284 ASP C O 1
ATOM 12250 N N . ASP C 1 290 ? 128.504 131.241 145.779 1.00 87.29 285 ASP C N 1
ATOM 12251 C CA . ASP C 1 290 ? 129.021 132.349 144.985 1.00 87.29 285 ASP C CA 1
ATOM 12252 C C . ASP C 1 290 ? 128.586 132.233 143.530 1.00 87.29 285 ASP C C 1
ATOM 12253 O O . ASP C 1 290 ? 128.346 133.246 142.862 1.00 87.29 285 ASP C O 1
ATOM 12262 N N . GLU C 1 291 ? 128.477 131.005 143.022 1.00 81.66 286 GLU C N 1
ATOM 12263 C CA . GLU C 1 291 ? 128.160 130.790 141.617 1.00 81.66 286 GLU C CA 1
ATOM 12264 C C . GLU C 1 291 ? 126.670 130.606 141.366 1.00 81.66 286 GLU C C 1
ATOM 12265 O O . GLU C 1 291 ? 126.285 130.335 140.223 1.00 81.66 286 GLU C O 1
ATOM 12277 N N . GLU C 1 292 ? 125.829 130.745 142.388 1.00 73.72 287 GLU C N 1
ATOM 12278 C CA . GLU C 1 292 ? 124.400 130.546 142.213 1.00 73.72 287 GLU C CA 1
ATOM 12279 C C . GLU C 1 292 ? 123.835 131.513 141.174 1.00 73.72 287 GLU C C 1
ATOM 12280 O O . GLU C 1 292 ? 124.483 132.469 140.742 1.00 73.72 287 GLU C O 1
ATOM 12292 N N . LEU C 1 293 ? 122.596 131.239 140.780 1.00 58.26 288 LEU C N 1
ATOM 12293 C CA . LEU C 1 293 ? 121.848 132.066 139.852 1.00 58.26 288 LEU C CA 1
ATOM 12294 C C . LEU C 1 293 ? 120.783 132.836 140.620 1.00 58.26 288 LEU C C 1
ATOM 12295 O O . LEU C 1 293 ? 120.235 132.355 141.615 1.00 58.26 288 LEU C O 1
ATOM 12311 N N . LEU C 1 294 ? 120.492 134.040 140.141 1.00 65.59 289 LEU C N 1
ATOM 12312 C CA . LEU C 1 294 ? 119.527 134.932 140.771 1.00 65.59 289 LEU C CA 1
ATOM 12313 C C . LEU C 1 294 ? 118.421 135.208 139.763 1.00 65.59 289 LEU C C 1
ATOM 12314 O O . LEU C 1 294 ? 118.665 135.817 138.716 1.00 65.59 289 LEU C O 1
ATOM 12330 N N . VAL C 1 295 ? 117.212 134.759 140.079 1.00 59.86 290 VAL C N 1
ATOM 12331 C CA . VAL C 1 295 ? 116.107 134.810 139.131 1.00 59.86 290 VAL C CA 1
ATOM 12332 C C . VAL C 1 295 ? 115.357 136.123 139.297 1.00 59.86 290 VAL C C 1
ATOM 12333 O O . VAL C 1 295 ? 115.275 136.678 140.400 1.00 59.86 290 VAL C O 1
ATOM 12346 N N . ASP C 1 296 ? 114.804 136.624 138.194 1.00 65.90 291 ASP C N 1
ATOM 12347 C CA . ASP C 1 296 ? 114.018 137.854 138.201 1.00 65.90 291 ASP C CA 1
ATOM 12348 C C . ASP C 1 296 ? 112.936 137.726 137.138 1.00 65.90 291 ASP C C 1
ATOM 12349 O O . ASP C 1 296 ? 113.204 137.925 135.950 1.00 65.90 291 ASP C O 1
ATOM 12358 N N . THR C 1 297 ? 111.716 137.395 137.565 1.00 66.40 292 THR C N 1
ATOM 12359 C CA . THR C 1 297 ? 110.585 137.231 136.652 1.00 66.40 292 THR C CA 1
ATOM 12360 C C . THR C 1 297 ? 110.067 138.612 136.262 1.00 66.40 292 THR C C 1
ATOM 12361 O O . THR C 1 297 ? 109.131 139.155 136.853 1.00 66.40 292 THR C O 1
ATOM 12372 N N . LEU C 1 298 ? 110.694 139.186 135.239 1.00 69.13 293 LEU C N 1
ATOM 12373 C CA . LEU C 1 298 ? 110.262 140.480 134.739 1.00 69.13 293 LEU C CA 1
ATOM 12374 C C . LEU C 1 298 ? 108.921 140.361 134.021 1.00 69.13 293 LEU C C 1
ATOM 12375 O O . LEU C 1 298 ? 108.448 139.273 133.683 1.00 69.13 293 LEU C O 1
ATOM 12391 N N . SER C 1 299 ? 108.311 141.520 133.784 1.00 78.96 294 SER C N 1
ATOM 12392 C CA . SER C 1 299 ? 107.077 141.603 133.009 1.00 78.96 294 SER C CA 1
ATOM 12393 C C . SER C 1 299 ? 107.034 142.997 132.401 1.00 78.96 294 SER C C 1
ATOM 12394 O O . SER C 1 299 ? 106.695 143.960 133.096 1.00 78.96 294 SER C O 1
ATOM 12402 N N . LEU C 1 300 ? 107.376 143.106 131.120 1.00 68.87 295 LEU C N 1
ATOM 12403 C CA . LEU C 1 300 ? 107.517 144.247 130.226 1.00 68.87 295 LEU C CA 1
ATOM 12404 C C . LEU C 1 300 ? 106.287 145.139 130.322 1.00 68.87 295 LEU C C 1
ATOM 12405 O O . LEU C 1 300 ? 105.207 144.703 130.730 1.00 68.87 295 LEU C O 1
ATOM 12421 N N . TRP C 1 301 ? 106.475 146.412 129.970 1.00 71.70 296 TRP C N 1
ATOM 12422 C CA . TRP C 1 301 ? 105.451 147.448 130.097 1.00 71.70 296 TRP C CA 1
ATOM 12423 C C . TRP C 1 301 ? 105.200 147.821 131.554 1.00 71.70 296 TRP C C 1
ATOM 12424 O O . TRP C 1 301 ? 104.108 148.268 131.911 1.00 71.70 296 TRP C O 1
ATOM 12445 N N . ASP C 1 302 ? 106.209 147.638 132.407 1.00 86.30 297 ASP C N 1
ATOM 12446 C CA . ASP C 1 302 ? 106.209 148.282 133.713 1.00 86.30 297 ASP C CA 1
ATOM 12447 C C . ASP C 1 302 ? 106.707 149.717 133.626 1.00 86.30 297 ASP C C 1
ATOM 12448 O O . ASP C 1 302 ? 106.466 150.506 134.545 1.00 86.30 297 ASP C O 1
ATOM 12453 N N . ASP C 1 303 ? 107.397 150.061 132.539 1.00 88.76 298 ASP C N 1
ATOM 12454 C CA . ASP C 1 303 ? 107.854 151.400 132.188 1.00 88.76 298 ASP C CA 1
ATOM 12455 C C . ASP C 1 303 ? 108.888 151.951 133.158 1.00 88.76 298 ASP C C 1
ATOM 12456 O O . ASP C 1 303 ? 109.222 153.139 133.072 1.00 88.76 298 ASP C O 1
ATOM 12461 N N . LYS C 1 304 ? 109.408 151.141 134.076 1.00 83.57 299 LYS C N 1
ATOM 12462 C CA . LYS C 1 304 ? 110.489 151.546 134.974 1.00 83.57 299 LYS C CA 1
ATOM 12463 C C . LYS C 1 304 ? 111.701 150.680 134.640 1.00 83.57 299 LYS C C 1
ATOM 12464 O O . LYS C 1 304 ? 111.929 149.641 135.267 1.00 83.57 299 LYS C O 1
ATOM 12470 N N . ASP C 1 305 ? 112.482 151.117 133.655 1.00 91.19 300 ASP C N 1
ATOM 12471 C CA . ASP C 1 305 ? 113.693 150.430 133.226 1.00 91.19 300 ASP C CA 1
ATOM 12472 C C . ASP C 1 305 ? 114.757 151.462 132.874 1.00 91.19 300 ASP C C 1
ATOM 12473 O O . ASP C 1 305 ? 114.493 152.666 132.806 1.00 91.19 300 ASP C O 1
ATOM 12478 N N . MET C 1 306 ? 115.976 150.977 132.646 1.00 87.52 301 MET C N 1
ATOM 12479 C CA . MET C 1 306 ? 117.114 151.827 132.325 1.00 87.52 301 MET C CA 1
ATOM 12480 C C . MET C 1 306 ? 117.718 151.377 131.005 1.00 87.52 301 MET C C 1
ATOM 12481 O O . MET C 1 306 ? 117.896 150.176 130.777 1.00 87.52 301 MET C O 1
ATOM 12486 N N . LEU C 1 307 ? 118.029 152.341 130.138 1.00 81.48 302 LEU C N 1
ATOM 12487 C CA . LEU C 1 307 ? 118.622 152.061 128.831 1.00 81.48 302 LEU C CA 1
ATOM 12488 C C . LEU C 1 307 ? 117.645 151.295 127.941 1.00 81.48 302 LEU C C 1
ATOM 12489 O O . LEU C 1 307 ? 118.020 150.378 127.207 1.00 81.48 302 LEU C O 1
ATOM 12494 N N . VAL C 1 308 ? 116.374 151.683 128.011 1.00 70.22 303 VAL C N 1
ATOM 12495 C CA . VAL C 1 308 ? 115.325 151.023 127.243 1.00 70.22 303 VAL C CA 1
ATOM 12496 C C . VAL C 1 308 ? 114.441 152.066 126.573 1.00 70.22 303 VAL C C 1
ATOM 12497 O O . VAL C 1 308 ? 113.551 152.640 127.210 1.00 70.22 303 VAL C O 1
ATOM 12501 N N . LYS C 1 309 ? 114.681 152.321 125.289 1.00 66.84 304 LYS C N 1
ATOM 12502 C CA . LYS C 1 309 ? 113.803 153.199 124.534 1.00 66.84 304 LYS C CA 1
ATOM 12503 C C . LYS C 1 309 ? 112.370 152.679 124.605 1.00 66.84 304 LYS C C 1
ATOM 12504 O O . LYS C 1 309 ? 112.118 151.515 124.926 1.00 66.84 304 LYS C O 1
ATOM 12510 N N . HIS C 1 310 ? 111.420 153.556 124.304 1.00 74.38 305 HIS C N 1
ATOM 12511 C CA . HIS C 1 310 ? 110.015 153.204 124.458 1.00 74.38 305 HIS C CA 1
ATOM 12512 C C . HIS C 1 310 ? 109.193 154.153 123.599 1.00 74.38 305 HIS C C 1
ATOM 12513 O O . HIS C 1 310 ? 109.662 155.219 123.193 1.00 74.38 305 HIS C O 1
ATOM 12520 N N . GLY C 1 311 ? 107.956 153.751 123.326 1.00 64.20 306 GLY C N 1
ATOM 12521 C CA . GLY C 1 311 ? 107.055 154.555 122.521 1.00 64.20 306 GLY C CA 1
ATOM 12522 C C . GLY C 1 311 ? 107.139 154.253 121.038 1.00 64.20 306 GLY C C 1
ATOM 12523 O O . GLY C 1 311 ? 106.125 154.243 120.340 1.00 64.20 306 GLY C O 1
ATOM 12524 N N . LYS D 1 9 ? 87.181 120.090 120.277 1.00 76.60 4 LYS D N 1
ATOM 12525 C CA . LYS D 1 9 ? 88.403 119.708 119.580 1.00 76.60 4 LYS D CA 1
ATOM 12526 C C . LYS D 1 9 ? 89.141 120.934 119.039 1.00 76.60 4 LYS D C 1
ATOM 12527 O O . LYS D 1 9 ? 90.320 121.133 119.327 1.00 76.60 4 LYS D O 1
ATOM 12533 N N . ASN D 1 10 ? 88.434 121.751 118.258 1.00 58.80 5 ASN D N 1
ATOM 12534 C CA . ASN D 1 10 ? 88.979 122.985 117.702 1.00 58.80 5 ASN D CA 1
ATOM 12535 C C . ASN D 1 10 ? 90.377 122.785 117.127 1.00 58.80 5 ASN D C 1
ATOM 12536 O O . ASN D 1 10 ? 91.276 123.597 117.367 1.00 58.80 5 ASN D O 1
ATOM 12547 N N . GLY D 1 11 ? 90.572 121.717 116.372 1.00 51.26 6 GLY D N 1
ATOM 12548 C CA . GLY D 1 11 ? 91.834 121.501 115.697 1.00 51.26 6 GLY D CA 1
ATOM 12549 C C . GLY D 1 11 ? 92.038 120.034 115.386 1.00 51.26 6 GLY D C 1
ATOM 12550 O O . GLY D 1 11 ? 91.232 119.176 115.744 1.00 51.26 6 GLY D O 1
ATOM 12554 N N . ALA D 1 12 ? 93.140 119.769 114.693 1.00 42.82 7 ALA D N 1
ATOM 12555 C CA . ALA D 1 12 ? 93.574 118.408 114.424 1.00 42.82 7 ALA D CA 1
ATOM 12556 C C . ALA D 1 12 ? 94.322 117.861 115.639 1.00 42.82 7 ALA D C 1
ATOM 12557 O O . ALA D 1 12 ? 94.489 118.543 116.653 1.00 42.82 7 ALA D O 1
ATOM 12564 N N . LYS D 1 13 ? 94.784 116.619 115.547 1.00 45.51 8 LYS D N 1
ATOM 12565 C CA . LYS D 1 13 ? 95.523 115.969 116.617 1.00 45.51 8 LYS D CA 1
ATOM 12566 C C . LYS D 1 13 ? 97.020 116.015 116.334 1.00 45.51 8 LYS D C 1
ATOM 12567 O O . LYS D 1 13 ? 97.457 116.265 115.209 1.00 45.51 8 LYS D O 1
ATOM 12586 N N . LYS D 1 14 ? 97.805 115.776 117.381 1.00 38.80 9 LYS D N 1
ATOM 12587 C CA . LYS D 1 14 ? 99.250 115.690 117.250 1.00 38.80 9 LYS D CA 1
ATOM 12588 C C . LYS D 1 14 ? 99.660 114.257 116.922 1.00 38.80 9 LYS D C 1
ATOM 12589 O O . LYS D 1 14 ? 98.952 113.291 117.220 1.00 38.80 9 LYS D O 1
ATOM 12608 N N . THR D 1 15 ? 100.832 114.118 116.317 1.00 33.85 10 THR D N 1
ATOM 12609 C CA . THR D 1 15 ? 101.318 112.831 115.850 1.00 33.85 10 THR D CA 1
ATOM 12610 C C . THR D 1 15 ? 101.561 111.881 117.016 1.00 33.85 10 THR D C 1
ATOM 12611 O O . THR D 1 15 ? 101.434 112.240 118.188 1.00 33.85 10 THR D O 1
ATOM 12622 N N . SER D 1 16 ? 101.913 110.651 116.668 1.00 33.80 11 SER D N 1
ATOM 12623 C CA . SER D 1 16 ? 102.323 109.621 117.607 1.00 33.80 11 SER D CA 1
ATOM 12624 C C . SER D 1 16 ? 103.680 109.086 117.159 1.00 33.80 11 SER D C 1
ATOM 12625 O O . SER D 1 16 ? 104.317 109.637 116.258 1.00 33.80 11 SER D O 1
ATOM 12633 N N . LEU D 1 17 ? 104.127 108.006 117.795 1.00 29.46 12 LEU D N 1
ATOM 12634 C CA . LEU D 1 17 ? 105.434 107.445 117.471 1.00 29.46 12 LEU D CA 1
ATOM 12635 C C . LEU D 1 17 ? 105.338 106.302 116.468 1.00 29.46 12 LEU D C 1
ATOM 12636 O O . LEU D 1 17 ? 106.284 106.068 115.709 1.00 29.46 12 LEU D O 1
ATOM 12652 N N . ARG D 1 18 ? 104.213 105.586 116.450 1.00 35.14 13 ARG D N 1
ATOM 12653 C CA . ARG D 1 18 ? 104.013 104.511 115.487 1.00 35.14 13 ARG D CA 1
ATOM 12654 C C . ARG D 1 18 ? 103.361 104.989 114.199 1.00 35.14 13 ARG D C 1
ATOM 12655 O O . ARG D 1 18 ? 103.121 104.171 113.306 1.00 35.14 13 ARG D O 1
ATOM 12676 N N . GLU D 1 19 ? 103.061 106.280 114.089 1.00 32.43 14 GLU D N 1
ATOM 12677 C CA . GLU D 1 19 ? 102.709 106.914 112.828 1.00 32.43 14 GLU D CA 1
ATOM 12678 C C . GLU D 1 19 ? 103.857 107.743 112.282 1.00 32.43 14 GLU D C 1
ATOM 12679 O O . GLU D 1 19 ? 103.655 108.540 111.362 1.00 32.43 14 GLU D O 1
ATOM 12691 N N . LEU D 1 20 ? 105.052 107.571 112.833 1.00 24.70 15 LEU D N 1
ATOM 12692 C CA . LEU D 1 20 ? 106.224 108.326 112.468 1.00 24.70 15 LEU D CA 1
ATOM 12693 C C . LEU D 1 20 ? 107.269 107.402 111.860 1.00 24.70 15 LEU D C 1
ATOM 12694 O O . LEU D 1 20 ? 107.480 106.295 112.366 1.00 24.70 15 LEU D O 1
ATOM 12710 N N . PRO D 1 21 ? 107.942 107.820 110.793 1.00 24.16 16 PRO D N 1
ATOM 12711 C CA . PRO D 1 21 ? 109.012 107.005 110.228 1.00 24.16 16 PRO D CA 1
ATOM 12712 C C . PRO D 1 21 ? 110.369 107.342 110.819 1.00 24.16 16 PRO D C 1
ATOM 12713 O O . PRO D 1 21 ? 110.667 108.483 111.174 1.00 24.16 16 PRO D O 1
ATOM 12724 N N . LYS D 1 22 ? 111.204 106.312 110.901 1.00 29.44 17 LYS D N 1
ATOM 12725 C CA . LYS D 1 22 ? 112.552 106.467 111.416 1.00 29.44 17 LYS D CA 1
ATOM 12726 C C . LYS D 1 22 ? 113.339 107.408 110.511 1.00 29.44 17 LYS D C 1
ATOM 12727 O O . LYS D 1 22 ? 112.885 107.803 109.437 1.00 29.44 17 LYS D O 1
ATOM 12746 N N . ILE D 1 23 ? 114.540 107.778 110.951 1.00 28.12 18 ILE D N 1
ATOM 12747 C CA . ILE D 1 23 ? 115.394 108.622 110.128 1.00 28.12 18 ILE D CA 1
ATOM 12748 C C . ILE D 1 23 ? 116.171 107.787 109.118 1.00 28.12 18 ILE D C 1
ATOM 12749 O O . ILE D 1 23 ? 116.721 108.343 108.159 1.00 28.12 18 ILE D O 1
ATOM 12765 N N . SER D 1 24 ? 116.197 106.463 109.285 1.00 36.36 19 SER D N 1
ATOM 12766 C CA . SER D 1 24 ? 116.802 105.602 108.275 1.00 36.36 19 SER D CA 1
ATOM 12767 C C . SER D 1 24 ? 115.984 105.590 106.992 1.00 36.36 19 SER D C 1
ATOM 12768 O O . SER D 1 24 ? 116.514 105.275 105.921 1.00 36.36 19 SER D O 1
ATOM 12776 N N . ASP D 1 25 ? 114.699 105.925 107.078 1.00 35.02 20 ASP D N 1
ATOM 12777 C CA . ASP D 1 25 ? 113.764 105.833 105.964 1.00 35.02 20 ASP D CA 1
ATOM 12778 C C . ASP D 1 25 ? 113.198 107.200 105.592 1.00 35.02 20 ASP D C 1
ATOM 12779 O O . ASP D 1 25 ? 111.993 107.350 105.389 1.00 35.02 20 ASP D O 1
ATOM 12788 N N . ARG D 1 26 ? 114.054 108.214 105.503 1.00 26.08 21 ARG D N 1
ATOM 12789 C CA . ARG D 1 26 ? 113.603 109.586 105.336 1.00 26.08 21 ARG D CA 1
ATOM 12790 C C . ARG D 1 26 ? 114.469 110.342 104.341 1.00 26.08 21 ARG D C 1
ATOM 12791 O O . ARG D 1 26 ? 115.563 109.914 103.967 1.00 26.08 21 ARG D O 1
ATOM 12812 N N . VAL D 1 27 ? 113.946 111.496 103.927 1.00 27.62 22 VAL D N 1
ATOM 12813 C CA . VAL D 1 27 ? 114.749 112.488 103.237 1.00 27.62 22 VAL D CA 1
ATOM 12814 C C . VAL D 1 27 ? 115.737 113.108 104.219 1.00 27.62 22 VAL D C 1
ATOM 12815 O O . VAL D 1 27 ? 115.666 112.900 105.435 1.00 27.62 22 VAL D O 1
ATOM 12827 N N . SER D 1 28 ? 116.693 113.858 103.680 1.00 30.17 23 SER D N 1
ATOM 12828 C CA . SER D 1 28 ? 117.785 114.370 104.494 1.00 30.17 23 SER D CA 1
ATOM 12829 C C . SER D 1 28 ? 117.554 115.806 104.953 1.00 30.17 23 SER D C 1
ATOM 12830 O O . SER D 1 28 ? 117.621 116.083 106.152 1.00 30.17 23 SER D O 1
ATOM 12838 N N . PHE D 1 29 ? 117.279 116.729 104.035 1.00 33.99 24 PHE D N 1
ATOM 12839 C CA . PHE D 1 29 ? 117.202 118.132 104.419 1.00 33.99 24 PHE D CA 1
ATOM 12840 C C . PHE D 1 29 ? 116.590 118.965 103.303 1.00 33.99 24 PHE D C 1
ATOM 12841 O O . PHE D 1 29 ? 116.644 118.611 102.124 1.00 33.99 24 PHE D O 1
ATOM 12858 N N . ILE D 1 30 ? 116.005 120.094 103.710 1.00 32.38 25 ILE D N 1
ATOM 12859 C CA . ILE D 1 30 ? 115.414 121.078 102.813 1.00 32.38 25 ILE D CA 1
ATOM 12860 C C . ILE D 1 30 ? 116.033 122.432 103.119 1.00 32.38 25 ILE D C 1
ATOM 12861 O O . ILE D 1 30 ? 116.571 122.664 104.202 1.00 32.38 25 ILE D O 1
ATOM 12877 N N . TYR D 1 31 ? 115.946 123.336 102.150 1.00 51.06 26 TYR D N 1
ATOM 12878 C CA . TYR D 1 31 ? 116.404 124.705 102.313 1.00 51.06 26 TYR D CA 1
ATOM 12879 C C . TYR D 1 31 ? 115.263 125.666 102.015 1.00 51.06 26 TYR D C 1
ATOM 12880 O O . TYR D 1 31 ? 114.336 125.349 101.266 1.00 51.06 26 TYR D O 1
ATOM 12898 N N . VAL D 1 32 ? 115.348 126.857 102.605 1.00 47.95 27 VAL D N 1
ATOM 12899 C CA . VAL D 1 32 ? 114.291 127.855 102.512 1.00 47.95 27 VAL D CA 1
ATOM 12900 C C . VAL D 1 32 ? 114.928 129.215 102.731 1.00 47.95 27 VAL D C 1
ATOM 12901 O O . VAL D 1 32 ? 115.721 129.401 103.655 1.00 47.95 27 VAL D O 1
ATOM 12914 N N . GLU D 1 33 ? 114.572 130.174 101.882 1.00 31.60 28 GLU D N 1
ATOM 12915 C CA . GLU D 1 33 ? 115.039 131.542 102.050 1.00 31.60 28 GLU D CA 1
ATOM 12916 C C . GLU D 1 33 ? 114.024 132.499 101.449 1.00 31.60 28 GLU D C 1
ATOM 12917 O O . GLU D 1 33 ? 113.176 132.110 100.643 1.00 31.60 28 GLU D O 1
ATOM 12929 N N . HIS D 1 34 ? 114.135 133.759 101.856 1.00 31.75 29 HIS D N 1
ATOM 12930 C CA . HIS D 1 34 ? 113.238 134.832 101.436 1.00 31.75 29 HIS D CA 1
ATOM 12931 C C . HIS D 1 34 ? 111.798 134.336 101.342 1.00 31.75 29 HIS D C 1
ATOM 12932 O O . HIS D 1 34 ? 111.137 134.425 100.308 1.00 31.75 29 HIS D O 1
ATOM 12945 N N . ALA D 1 35 ? 111.320 133.805 102.460 1.00 26.50 30 ALA D N 1
ATOM 12946 C CA . ALA D 1 35 ? 109.973 133.274 102.554 1.00 26.50 30 ALA D CA 1
ATOM 12947 C C . ALA D 1 35 ? 109.427 133.619 103.931 1.00 26.50 30 ALA D C 1
ATOM 12948 O O . ALA D 1 35 ? 109.988 134.458 104.642 1.00 26.50 30 ALA D O 1
ATOM 12955 N N . LYS D 1 36 ? 108.320 132.983 104.302 1.00 38.51 31 LYS D N 1
ATOM 12956 C CA . LYS D 1 36 ? 107.787 133.104 105.649 1.00 38.51 31 LYS D CA 1
ATOM 12957 C C . LYS D 1 36 ? 106.867 131.922 105.909 1.00 38.51 31 LYS D C 1
ATOM 12958 O O . LYS D 1 36 ? 105.848 131.761 105.234 1.00 38.51 31 LYS D O 1
ATOM 12977 N N . ILE D 1 37 ? 107.246 131.093 106.871 1.00 51.06 32 ILE D N 1
ATOM 12978 C CA . ILE D 1 37 ? 106.535 129.872 107.176 1.00 51.06 32 ILE D CA 1
ATOM 12979 C C . ILE D 1 37 ? 105.343 130.218 108.055 1.00 51.06 32 ILE D C 1
ATOM 12980 O O . ILE D 1 37 ? 105.275 131.288 108.662 1.00 51.06 32 ILE D O 1
ATOM 12996 N N . ASN D 1 38 ? 104.388 129.296 108.128 1.00 37.98 33 ASN D N 1
ATOM 12997 C CA . ASN D 1 38 ? 103.118 129.527 108.800 1.00 37.98 33 ASN D CA 1
ATOM 12998 C C . ASN D 1 38 ? 102.449 128.179 109.025 1.00 37.98 33 ASN D C 1
ATOM 12999 O O . ASN D 1 38 ? 103.005 127.127 108.708 1.00 37.98 33 ASN D O 1
ATOM 13010 N N . ARG D 1 39 ? 101.245 128.223 109.578 1.00 37.78 34 ARG D N 1
ATOM 13011 C CA . ARG D 1 39 ? 100.382 127.062 109.697 1.00 37.78 34 ARG D CA 1
ATOM 13012 C C . ARG D 1 39 ? 99.059 127.366 109.014 1.00 37.78 34 ARG D C 1
ATOM 13013 O O . ARG D 1 39 ? 98.594 128.509 109.023 1.00 37.78 34 ARG D O 1
ATOM 13034 N N . VAL D 1 40 ? 98.452 126.338 108.430 1.00 30.04 35 VAL D N 1
ATOM 13035 C CA . VAL D 1 40 ? 97.208 126.486 107.687 1.00 30.04 35 VAL D CA 1
ATOM 13036 C C . VAL D 1 40 ? 96.524 125.132 107.624 1.00 30.04 35 VAL D C 1
ATOM 13037 O O . VAL D 1 40 ? 97.162 124.111 107.355 1.00 30.04 35 VAL D O 1
ATOM 13050 N N . ASP D 1 41 ? 95.216 125.135 107.875 1.00 27.76 36 ASP D N 1
ATOM 13051 C CA . ASP D 1 41 ? 94.381 123.946 107.780 1.00 27.76 36 ASP D CA 1
ATOM 13052 C C . ASP D 1 41 ? 95.084 122.725 108.356 1.00 27.76 36 ASP D C 1
ATOM 13053 O O . ASP D 1 41 ? 95.069 121.650 107.751 1.00 27.76 36 ASP D O 1
ATOM 13062 N N . SER D 1 42 ? 95.721 122.896 109.513 1.00 27.26 37 SER D N 1
ATOM 13063 C CA . SER D 1 42 ? 96.387 121.805 110.224 1.00 27.26 37 SER D CA 1
ATOM 13064 C C . SER D 1 42 ? 97.673 121.386 109.521 1.00 27.26 37 SER D C 1
ATOM 13065 O O . SER D 1 42 ? 98.135 120.253 109.659 1.00 27.26 37 SER D O 1
ATOM 13073 N N . ALA D 1 43 ? 98.267 122.311 108.772 1.00 26.94 38 ALA D N 1
ATOM 13074 C CA . ALA D 1 43 ? 99.421 121.978 107.952 1.00 26.94 38 ALA D CA 1
ATOM 13075 C C . ALA D 1 43 ? 100.531 123.003 108.086 1.00 26.94 38 ALA D C 1
ATOM 13076 O O . ALA D 1 43 ? 100.498 123.866 108.966 1.00 26.94 38 ALA D O 1
ATOM 13083 N N . ILE D 1 44 ? 101.522 122.894 107.212 1.00 17.94 39 ILE D N 1
ATOM 13084 C CA . ILE D 1 44 ? 102.649 123.806 107.155 1.00 17.94 39 ILE D CA 1
ATOM 13085 C C . ILE D 1 44 ? 102.562 124.519 105.815 1.00 17.94 39 ILE D C 1
ATOM 13086 O O . ILE D 1 44 ? 101.763 124.157 104.951 1.00 17.94 39 ILE D O 1
ATOM 13102 N N . THR D 1 45 ? 103.375 125.554 105.648 1.00 28.30 40 THR D N 1
ATOM 13103 C CA . THR D 1 45 ? 103.240 126.414 104.488 1.00 28.30 40 THR D CA 1
ATOM 13104 C C . THR D 1 45 ? 104.509 127.227 104.315 1.00 28.30 40 THR D C 1
ATOM 13105 O O . THR D 1 45 ? 105.288 127.403 105.252 1.00 28.30 40 THR D O 1
ATOM 13116 N N . VAL D 1 46 ? 104.707 127.706 103.095 1.00 30.45 41 VAL D N 1
ATOM 13117 C CA . VAL D 1 46 ? 105.817 128.570 102.735 1.00 30.45 41 VAL D CA 1
ATOM 13118 C C . VAL D 1 46 ? 105.286 129.521 101.678 1.00 30.45 41 VAL D C 1
ATOM 13119 O O . VAL D 1 46 ? 104.353 129.193 100.940 1.00 30.45 41 VAL D O 1
ATOM 13132 N N . LEU D 1 47 ? 105.863 130.716 101.612 1.00 25.36 42 LEU D N 1
ATOM 13133 C CA . LEU D 1 47 ? 105.289 131.758 100.769 1.00 25.36 42 LEU D CA 1
ATOM 13134 C C . LEU D 1 47 ? 106.390 132.723 100.345 1.00 25.36 42 LEU D C 1
ATOM 13135 O O . LEU D 1 47 ? 106.790 133.594 101.120 1.00 25.36 42 LEU D O 1
ATOM 13151 N N . ASP D 1 48 ? 106.852 132.570 99.115 1.00 33.63 43 ASP D N 1
ATOM 13152 C CA . ASP D 1 48 ? 107.706 133.534 98.445 1.00 33.63 43 ASP D CA 1
ATOM 13153 C C . ASP D 1 48 ? 106.912 134.221 97.339 1.00 33.63 43 ASP D C 1
ATOM 13154 O O . ASP D 1 48 ? 105.715 133.986 97.164 1.00 33.63 43 ASP D O 1
ATOM 13163 N N . SER D 1 49 ? 107.593 135.090 96.592 1.00 44.25 44 SER D N 1
ATOM 13164 C CA . SER D 1 49 ? 106.939 135.764 95.477 1.00 44.25 44 SER D CA 1
ATOM 13165 C C . SER D 1 49 ? 106.428 134.765 94.449 1.00 44.25 44 SER D C 1
ATOM 13166 O O . SER D 1 49 ? 105.284 134.871 93.991 1.00 44.25 44 SER D O 1
ATOM 13174 N N . ARG D 1 50 ? 107.264 133.796 94.070 1.00 40.57 45 ARG D N 1
ATOM 13175 C CA . ARG D 1 50 ? 106.880 132.787 93.091 1.00 40.57 45 ARG D CA 1
ATOM 13176 C C . ARG D 1 50 ? 105.550 132.121 93.416 1.00 40.57 45 ARG D C 1
ATOM 13177 O O . ARG D 1 50 ? 104.811 131.770 92.491 1.00 40.57 45 ARG D O 1
ATOM 13198 N N . GLY D 1 51 ? 105.230 131.936 94.683 1.00 31.23 46 GLY D N 1
ATOM 13199 C CA . GLY D 1 51 ? 103.939 131.409 95.083 1.00 31.23 46 GLY D CA 1
ATOM 13200 C C . GLY D 1 51 ? 104.029 130.464 96.263 1.00 31.23 46 GLY D C 1
ATOM 13201 O O . GLY D 1 51 ? 105.105 130.098 96.733 1.00 31.23 46 GLY D O 1
ATOM 13205 N N . THR D 1 52 ? 102.863 130.058 96.746 1.00 25.85 47 THR D N 1
ATOM 13206 C CA . THR D 1 52 ? 102.775 129.209 97.920 1.00 25.85 47 THR D CA 1
ATOM 13207 C C . THR D 1 52 ? 103.422 127.854 97.662 1.00 25.85 47 THR D C 1
ATOM 13208 O O . THR D 1 52 ? 103.630 127.441 96.520 1.00 25.85 47 THR D O 1
ATOM 13219 N N . VAL D 1 53 ? 103.755 127.171 98.753 1.00 26.43 48 VAL D N 1
ATOM 13220 C CA . VAL D 1 53 ? 104.278 125.814 98.746 1.00 26.43 48 VAL D CA 1
ATOM 13221 C C . VAL D 1 53 ? 103.739 125.128 99.994 1.00 26.43 48 VAL D C 1
ATOM 13222 O O . VAL D 1 53 ? 103.055 125.738 100.816 1.00 26.43 48 VAL D O 1
ATOM 13235 N N . ARG D 1 54 ? 104.043 123.845 100.129 1.00 24.88 49 ARG D N 1
ATOM 13236 C CA . ARG D 1 54 ? 103.798 123.132 101.368 1.00 24.88 49 ARG D CA 1
ATOM 13237 C C . ARG D 1 54 ? 104.962 122.189 101.607 1.00 24.88 49 ARG D C 1
ATOM 13238 O O . ARG D 1 54 ? 105.815 121.998 100.739 1.00 24.88 49 ARG D O 1
ATOM 13259 N N . ILE D 1 55 ? 104.998 121.595 102.802 1.00 27.70 50 ILE D N 1
ATOM 13260 C CA . ILE D 1 55 ? 106.182 120.926 103.305 1.00 27.70 50 ILE D CA 1
ATOM 13261 C C . ILE D 1 55 ? 105.759 119.689 104.087 1.00 27.70 50 ILE D C 1
ATOM 13262 O O . ILE D 1 55 ? 105.102 119.808 105.123 1.00 27.70 50 ILE D O 1
ATOM 13278 N N . PRO D 1 56 ? 106.099 118.479 103.634 1.00 23.12 51 PRO D N 1
ATOM 13279 C CA . PRO D 1 56 ? 105.942 117.310 104.504 1.00 23.12 51 PRO D CA 1
ATOM 13280 C C . PRO D 1 56 ? 106.962 117.326 105.626 1.00 23.12 51 PRO D C 1
ATOM 13281 O O . PRO D 1 56 ? 108.118 117.692 105.408 1.00 23.12 51 PRO D O 1
ATOM 13292 N N . ALA D 1 57 ? 106.549 116.934 106.830 1.00 21.27 52 ALA D N 1
ATOM 13293 C CA . ALA D 1 57 ? 107.434 117.053 107.982 1.00 21.27 52 ALA D CA 1
ATOM 13294 C C . ALA D 1 57 ? 107.809 115.693 108.545 1.00 21.27 52 ALA D C 1
ATOM 13295 O O . ALA D 1 57 ? 108.865 115.551 109.168 1.00 21.27 52 ALA D O 1
ATOM 13302 N N . ALA D 1 58 ? 106.964 114.692 108.345 1.00 24.23 53 ALA D N 1
ATOM 13303 C CA . ALA D 1 58 ? 107.266 113.333 108.753 1.00 24.23 53 ALA D CA 1
ATOM 13304 C C . ALA D 1 58 ? 108.035 112.575 107.699 1.00 24.23 53 ALA D C 1
ATOM 13305 O O . ALA D 1 58 ? 108.037 111.341 107.716 1.00 24.23 53 ALA D O 1
ATOM 13312 N N . MET D 1 59 ? 108.672 113.287 106.770 1.00 26.16 54 MET D N 1
ATOM 13313 C CA . MET D 1 59 ? 109.545 112.688 105.769 1.00 26.16 54 MET D CA 1
ATOM 13314 C C . MET D 1 59 ? 110.790 113.538 105.557 1.00 26.16 54 MET D C 1
ATOM 13315 O O . MET D 1 59 ? 111.334 113.593 104.454 1.00 26.16 54 MET D O 1
ATOM 13329 N N . ILE D 1 60 ? 111.238 114.226 106.605 1.00 24.04 55 ILE D N 1
ATOM 13330 C CA . ILE D 1 60 ? 112.465 115.007 106.572 1.00 24.04 55 ILE D CA 1
ATOM 13331 C C . ILE D 1 60 ? 113.166 114.825 107.911 1.00 24.04 55 ILE D C 1
ATOM 13332 O O . ILE D 1 60 ? 112.597 114.298 108.869 1.00 24.04 55 ILE D O 1
ATOM 13348 N N . GLY D 1 61 ? 114.422 115.258 107.968 1.00 24.12 56 GLY D N 1
ATOM 13349 C CA . GLY D 1 61 ? 115.205 115.172 109.182 1.00 24.12 56 GLY D CA 1
ATOM 13350 C C . GLY D 1 61 ? 115.772 116.509 109.604 1.00 24.12 56 GLY D C 1
ATOM 13351 O O . GLY D 1 61 ? 116.186 116.680 110.753 1.00 24.12 56 GLY D O 1
ATOM 13355 N N . VAL D 1 62 ? 115.797 117.467 108.683 1.00 29.36 57 VAL D N 1
ATOM 13356 C CA . VAL D 1 62 ? 116.355 118.786 108.951 1.00 29.36 57 VAL D CA 1
ATOM 13357 C C . VAL D 1 62 ? 115.683 119.810 108.053 1.00 29.36 57 VAL D C 1
ATOM 13358 O O . VAL D 1 62 ? 115.380 119.539 106.889 1.00 29.36 57 VAL D O 1
ATOM 13371 N N . LEU D 1 63 ? 115.448 120.991 108.615 1.00 30.77 58 LEU D N 1
ATOM 13372 C CA . LEU D 1 63 ? 115.143 122.193 107.863 1.00 30.77 58 LEU D CA 1
ATOM 13373 C C . LEU D 1 63 ? 116.302 123.166 107.986 1.00 30.77 58 LEU D C 1
ATOM 13374 O O . LEU D 1 63 ? 117.007 123.191 108.996 1.00 30.77 58 LEU D O 1
ATOM 13390 N N . LEU D 1 64 ? 116.492 123.971 106.950 1.00 56.12 59 LEU D N 1
ATOM 13391 C CA . LEU D 1 64 ? 117.451 125.062 106.980 1.00 56.12 59 LEU D CA 1
ATOM 13392 C C . LEU D 1 64 ? 116.702 126.334 106.633 1.00 56.12 59 LEU D C 1
ATOM 13393 O O . LEU D 1 64 ? 115.864 126.333 105.727 1.00 56.12 59 LEU D O 1
ATOM 13409 N N . LEU D 1 65 ? 116.998 127.410 107.347 1.00 51.06 60 LEU D N 1
ATOM 13410 C CA . LEU D 1 65 ? 116.281 128.664 107.211 1.00 51.06 60 LEU D CA 1
ATOM 13411 C C . LEU D 1 65 ? 117.280 129.788 106.995 1.00 51.06 60 LEU D C 1
ATOM 13412 O O . LEU D 1 65 ? 118.092 130.083 107.875 1.00 51.06 60 LEU D O 1
ATOM 13428 N N . GLY D 1 66 ? 117.214 130.406 105.824 1.00 32.24 61 GLY D N 1
ATOM 13429 C CA . GLY D 1 66 ? 118.148 131.429 105.441 1.00 32.24 61 GLY D CA 1
ATOM 13430 C C . GLY D 1 66 ? 117.603 132.828 105.619 1.00 32.24 61 GLY D C 1
ATOM 13431 O O . GLY D 1 66 ? 116.588 133.051 106.283 1.00 32.24 61 GLY D O 1
ATOM 13435 N N . PRO D 1 67 ? 118.282 133.803 105.021 1.00 31.02 62 PRO D N 1
ATOM 13436 C CA . PRO D 1 67 ? 117.923 135.207 105.234 1.00 31.02 62 PRO D CA 1
ATOM 13437 C C . PRO D 1 67 ? 116.468 135.489 104.891 1.00 31.02 62 PRO D C 1
ATOM 13438 O O . PRO D 1 67 ? 115.768 134.688 104.271 1.00 31.02 62 PRO D O 1
ATOM 13449 N N . GLY D 1 68 ? 116.012 136.661 105.328 1.00 31.98 63 GLY D N 1
ATOM 13450 C CA . GLY D 1 68 ? 114.673 137.139 105.043 1.00 31.98 63 GLY D CA 1
ATOM 13451 C C . GLY D 1 68 ? 113.552 136.201 105.440 1.00 31.98 63 GLY D C 1
ATOM 13452 O O . GLY D 1 68 ? 112.393 136.434 105.087 1.00 31.98 63 GLY D O 1
ATOM 13456 N N . THR D 1 69 ? 113.874 135.149 106.179 1.00 35.50 64 THR D N 1
ATOM 13457 C CA . THR D 1 69 ? 112.910 134.138 106.572 1.00 35.50 64 THR D CA 1
ATOM 13458 C C . THR D 1 69 ? 112.223 134.531 107.873 1.00 35.50 64 THR D C 1
ATOM 13459 O O . THR D 1 69 ? 112.837 135.108 108.772 1.00 35.50 64 THR D O 1
ATOM 13470 N N . ASP D 1 70 ? 110.934 134.213 107.959 1.00 29.12 65 ASP D N 1
ATOM 13471 C CA . ASP D 1 70 ? 110.161 134.375 109.179 1.00 29.12 65 ASP D CA 1
ATOM 13472 C C . ASP D 1 70 ? 109.452 133.063 109.471 1.00 29.12 65 ASP D C 1
ATOM 13473 O O . ASP D 1 70 ? 109.348 132.185 108.612 1.00 29.12 65 ASP D O 1
ATOM 13482 N N . ILE D 1 71 ? 108.955 132.931 110.699 1.00 36.01 66 ILE D N 1
ATOM 13483 C CA . ILE D 1 71 ? 108.332 131.692 111.142 1.00 36.01 66 ILE D CA 1
ATOM 13484 C C . ILE D 1 71 ? 107.531 131.983 112.399 1.00 36.01 66 ILE D C 1
ATOM 13485 O O . ILE D 1 71 ? 107.840 132.906 113.151 1.00 36.01 66 ILE D O 1
ATOM 13501 N N . SER D 1 72 ? 106.491 131.187 112.627 1.00 32.86 67 SER D N 1
ATOM 13502 C CA . SER D 1 72 ? 105.499 131.447 113.657 1.00 32.86 67 SER D CA 1
ATOM 13503 C C . SER D 1 72 ? 105.396 130.281 114.632 1.00 32.86 67 SER D C 1
ATOM 13504 O O . SER D 1 72 ? 105.516 129.115 114.245 1.00 32.86 67 SER D O 1
ATOM 13512 N N . HIS D 1 73 ? 105.148 130.619 115.895 1.00 51.06 68 HIS D N 1
ATOM 13513 C CA . HIS D 1 73 ? 105.073 129.679 117.008 1.00 51.06 68 HIS D CA 1
ATOM 13514 C C . HIS D 1 73 ? 104.279 128.419 116.677 1.00 51.06 68 HIS D C 1
ATOM 13515 O O . HIS D 1 73 ? 104.651 127.312 117.088 1.00 51.06 68 HIS D O 1
ATOM 13528 N N . ARG D 1 74 ? 103.203 128.567 115.907 1.00 47.05 69 ARG D N 1
ATOM 13529 C CA . ARG D 1 74 ? 102.320 127.439 115.647 1.00 47.05 69 ARG D CA 1
ATOM 13530 C C . ARG D 1 74 ? 102.856 126.514 114.569 1.00 47.05 69 ARG D C 1
ATOM 13531 O O . ARG D 1 74 ? 102.329 125.409 114.406 1.00 47.05 69 ARG D O 1
ATOM 13552 N N . ALA D 1 75 ? 103.883 126.933 113.836 1.00 29.88 70 ALA D N 1
ATOM 13553 C CA . ALA D 1 75 ? 104.602 126.019 112.959 1.00 29.88 70 ALA D CA 1
ATOM 13554 C C . ALA D 1 75 ? 105.586 125.181 113.761 1.00 29.88 70 ALA D C 1
ATOM 13555 O O . ALA D 1 75 ? 105.568 123.946 113.701 1.00 29.88 70 ALA D O 1
ATOM 13562 N N . VAL D 1 76 ? 106.459 125.854 114.512 1.00 40.85 71 VAL D N 1
ATOM 13563 C CA . VAL D 1 76 ? 107.387 125.173 115.411 1.00 40.85 71 VAL D CA 1
ATOM 13564 C C . VAL D 1 76 ? 106.663 124.112 116.228 1.00 40.85 71 VAL D C 1
ATOM 13565 O O . VAL D 1 76 ? 107.119 122.969 116.332 1.00 40.85 71 VAL D O 1
ATOM 13578 N N . GLU D 1 77 ? 105.544 124.480 116.849 1.00 37.56 72 GLU D N 1
ATOM 13579 C CA . GLU D 1 77 ? 104.728 123.497 117.550 1.00 37.56 72 GLU D CA 1
ATOM 13580 C C . GLU D 1 77 ? 104.548 122.215 116.746 1.00 37.56 72 GLU D C 1
ATOM 13581 O O . GLU D 1 77 ? 104.502 121.122 117.319 1.00 37.56 72 GLU D O 1
ATOM 13593 N N . LEU D 1 78 ? 104.439 122.335 115.423 1.00 27.68 73 LEU D N 1
ATOM 13594 C CA . LEU D 1 78 ? 104.091 121.186 114.593 1.00 27.68 73 LEU D CA 1
ATOM 13595 C C . LEU D 1 78 ? 105.331 120.421 114.164 1.00 27.68 73 LEU D C 1
ATOM 13596 O O . LEU D 1 78 ? 105.397 119.195 114.293 1.00 27.68 73 LEU D O 1
ATOM 13612 N N . ILE D 1 79 ? 106.318 121.137 113.629 1.00 24.58 74 ILE D N 1
ATOM 13613 C CA . ILE D 1 79 ? 107.525 120.493 113.121 1.00 24.58 74 ILE D CA 1
ATOM 13614 C C . ILE D 1 79 ? 108.158 119.631 114.207 1.00 24.58 74 ILE D C 1
ATOM 13615 O O . ILE D 1 79 ? 108.302 118.412 114.061 1.00 24.58 74 ILE D O 1
ATOM 13631 N N . GLY D 1 80 ? 108.546 120.259 115.313 1.00 27.57 75 GLY D N 1
ATOM 13632 C CA . GLY D 1 80 ? 109.062 119.559 116.473 1.00 27.57 75 GLY D CA 1
ATOM 13633 C C . GLY D 1 80 ? 108.293 118.312 116.852 1.00 27.57 75 GLY D C 1
ATOM 13634 O O . GLY D 1 80 ? 108.880 117.333 117.317 1.00 27.57 75 GLY D O 1
ATOM 13638 N N . ASP D 1 81 ? 106.980 118.336 116.664 1.00 26.68 76 ASP D N 1
ATOM 13639 C CA . ASP D 1 81 ? 106.117 117.238 117.075 1.00 26.68 76 ASP D CA 1
ATOM 13640 C C . ASP D 1 81 ? 106.267 116.008 116.191 1.00 26.68 76 ASP D C 1
ATOM 13641 O O . ASP D 1 81 ? 105.587 115.004 116.428 1.00 26.68 76 ASP D O 1
ATOM 13650 N N . THR D 1 82 ? 107.145 116.058 115.191 1.00 24.77 77 THR D N 1
ATOM 13651 C CA . THR D 1 82 ? 107.393 114.927 114.312 1.00 24.77 77 THR D CA 1
ATOM 13652 C C . THR D 1 82 ? 108.704 114.217 114.602 1.00 24.77 77 THR D C 1
ATOM 13653 O O . THR D 1 82 ? 108.764 112.990 114.485 1.00 24.77 77 THR D O 1
ATOM 13664 N N . GLY D 1 83 ? 109.739 114.956 114.981 1.00 51.06 78 GLY D N 1
ATOM 13665 C CA . GLY D 1 83 ? 111.093 114.460 115.056 1.00 51.06 78 GLY D CA 1
ATOM 13666 C C . GLY D 1 83 ? 112.053 115.241 114.191 1.00 51.06 78 GLY D C 1
ATOM 13667 O O . GLY D 1 83 ? 113.264 114.998 114.245 1.00 51.06 78 GLY D O 1
ATOM 13671 N N . THR D 1 84 ? 111.537 116.174 113.404 1.00 23.60 79 THR D N 1
ATOM 13672 C CA . THR D 1 84 ? 112.349 117.024 112.563 1.00 23.60 79 THR D CA 1
ATOM 13673 C C . THR D 1 84 ? 113.103 118.028 113.436 1.00 23.60 79 THR D C 1
ATOM 13674 O O . THR D 1 84 ? 112.975 118.044 114.663 1.00 23.60 79 THR D O 1
ATOM 13685 N N . SER D 1 85 ? 113.906 118.874 112.796 1.00 27.81 80 SER D N 1
ATOM 13686 C CA . SER D 1 85 ? 114.689 119.870 113.502 1.00 27.81 80 SER D CA 1
ATOM 13687 C C . SER D 1 85 ? 114.736 121.150 112.685 1.00 27.81 80 SER D C 1
ATOM 13688 O O . SER D 1 85 ? 114.343 121.183 111.518 1.00 27.81 80 SER D O 1
ATOM 13696 N N . MET D 1 86 ? 115.222 122.207 113.323 1.00 38.19 81 MET D N 1
ATOM 13697 C CA . MET D 1 86 ? 115.301 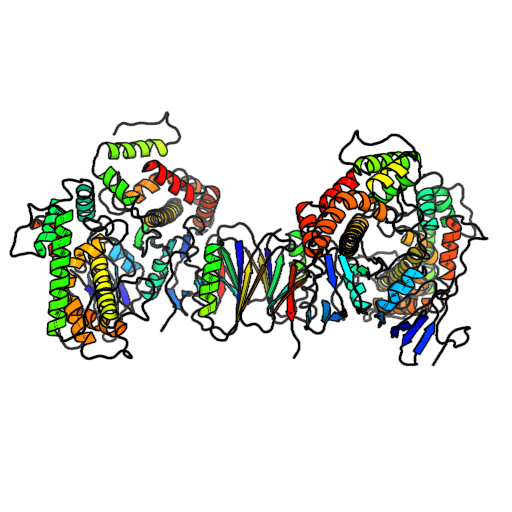123.536 112.739 1.00 38.19 81 MET D CA 1
ATOM 13698 C C . MET D 1 86 ? 116.705 124.071 112.950 1.00 38.19 81 MET D C 1
ATOM 13699 O O . MET D 1 86 ? 117.328 123.808 113.981 1.00 38.19 81 MET D O 1
ATOM 13713 N N . VAL D 1 87 ? 117.203 124.817 111.972 1.00 51.06 82 VAL D N 1
ATOM 13714 C CA . VAL D 1 87 ? 118.556 125.349 112.012 1.00 51.06 82 VAL D CA 1
ATOM 13715 C C . VAL D 1 87 ? 118.555 126.669 111.257 1.00 51.06 82 VAL D C 1
ATOM 13716 O O . VAL D 1 87 ? 118.129 126.725 110.100 1.00 51.06 82 VAL D O 1
ATOM 13729 N N . TRP D 1 88 ? 119.023 127.727 111.907 1.00 51.06 83 TRP D N 1
ATOM 13730 C CA . TRP D 1 88 ? 119.149 129.023 111.263 1.00 51.06 83 TRP D CA 1
ATOM 13731 C C . TRP D 1 88 ? 120.586 129.227 110.812 1.00 51.06 83 TRP D C 1
ATOM 13732 O O . TRP D 1 88 ? 121.527 129.020 111.580 1.00 51.06 83 TRP D O 1
ATOM 13753 N N . VAL D 1 89 ? 120.751 129.643 109.562 1.00 43.36 84 VAL D N 1
ATOM 13754 C CA . VAL D 1 89 ? 122.051 129.752 108.928 1.00 43.36 84 VAL D CA 1
ATOM 13755 C C . VAL D 1 89 ? 122.193 131.158 108.360 1.00 43.36 84 VAL D C 1
ATOM 13756 O O . VAL D 1 89 ? 121.318 132.011 108.522 1.00 43.36 84 VAL D O 1
ATOM 13769 N N . GLY D 1 90 ? 123.312 131.398 107.694 1.00 34.18 85 GLY D N 1
ATOM 13770 C CA . GLY D 1 90 ? 123.595 132.715 107.161 1.00 34.18 85 GLY D CA 1
ATOM 13771 C C . GLY D 1 90 ? 124.959 132.732 106.513 1.00 34.18 85 GLY D C 1
ATOM 13772 O O . GLY D 1 90 ? 125.513 131.692 106.145 1.00 34.18 85 GLY D O 1
ATOM 13776 N N . GLU D 1 91 ? 125.501 133.944 106.379 1.00 51.33 86 GLU D N 1
ATOM 13777 C CA . GLU D 1 91 ? 126.808 134.097 105.752 1.00 51.33 86 GLU D CA 1
ATOM 13778 C C . GLU D 1 91 ? 127.947 133.713 106.686 1.00 51.33 86 GLU D C 1
ATOM 13779 O O . GLU D 1 91 ? 129.032 133.366 106.209 1.00 51.33 86 GLU D O 1
ATOM 13785 N N . ARG D 1 92 ? 127.731 133.767 108.000 1.00 52.31 87 ARG D N 1
ATOM 13786 C CA . ARG D 1 92 ? 128.790 133.461 108.953 1.00 52.31 87 ARG D CA 1
ATOM 13787 C C . ARG D 1 92 ? 128.803 131.988 109.346 1.00 52.31 87 ARG D C 1
ATOM 13788 O O . ARG D 1 92 ? 129.846 131.461 109.743 1.00 52.31 87 ARG D O 1
ATOM 13796 N N . GLY D 1 93 ? 127.672 131.315 109.245 1.00 36.06 88 GLY D N 1
ATOM 13797 C CA . GLY D 1 93 ? 127.612 129.899 109.546 1.00 36.06 88 GLY D CA 1
ATOM 13798 C C . GLY D 1 93 ? 126.303 129.548 110.221 1.00 36.06 88 GLY D C 1
ATOM 13799 O O . GLY D 1 93 ? 125.381 130.351 110.305 1.00 36.06 88 GLY D O 1
ATOM 13800 N N . VAL D 1 94 ? 126.250 128.308 110.710 1.00 30.07 89 VAL D N 1
ATOM 13801 C CA . VAL D 1 94 ? 125.052 127.833 111.382 1.00 30.07 89 VAL D CA 1
ATOM 13802 C C . VAL D 1 94 ? 124.844 128.601 112.684 1.00 30.07 89 VAL D C 1
ATOM 13803 O O . VAL D 1 94 ? 125.757 129.241 113.218 1.00 30.07 89 VAL D O 1
ATOM 13807 N N . ARG D 1 95 ? 123.623 128.522 113.205 1.00 40.31 90 ARG D N 1
ATOM 13808 C CA . ARG D 1 95 ? 123.242 129.211 114.431 1.00 40.31 90 ARG D CA 1
ATOM 13809 C C . ARG D 1 95 ? 121.937 128.623 114.940 1.00 40.31 90 ARG D C 1
ATOM 13810 O O . ARG D 1 95 ? 121.142 128.082 114.167 1.00 40.31 90 ARG D O 1
ATOM 13818 N N . GLN D 1 96 ? 121.730 128.735 116.249 1.00 28.11 91 GLN D N 1
ATOM 13819 C CA . GLN D 1 96 ? 120.420 128.525 116.858 1.00 28.11 91 GLN D CA 1
ATOM 13820 C C . GLN D 1 96 ? 119.829 127.156 116.504 1.00 28.11 91 GLN D C 1
ATOM 13821 O O . GLN D 1 96 ? 118.726 127.044 115.970 1.00 28.11 91 GLN D O 1
ATOM 13827 N N . TYR D 1 97 ? 120.578 126.105 116.823 1.00 29.87 92 TYR D N 1
ATOM 13828 C CA . TYR D 1 97 ? 120.035 124.756 116.722 1.00 29.87 92 TYR D CA 1
ATOM 13829 C C . TYR D 1 97 ? 118.795 124.616 117.598 1.00 29.87 92 TYR D C 1
ATOM 13830 O O . TYR D 1 97 ? 118.860 124.805 118.814 1.00 29.87 92 TYR D O 1
ATOM 13839 N N . ALA D 1 98 ? 117.667 124.271 116.983 1.00 27.04 93 ALA D N 1
ATOM 13840 C CA . ALA D 1 98 ? 116.417 124.054 117.697 1.00 27.04 93 ALA D CA 1
ATOM 13841 C C . ALA D 1 98 ? 115.919 122.639 117.447 1.00 27.04 93 ALA D C 1
ATOM 13842 O O . ALA D 1 98 ? 116.287 122.007 116.455 1.00 27.04 93 ALA D O 1
ATOM 13844 N N . HIS D 1 99 ? 115.072 122.145 118.348 1.00 51.06 94 HIS D N 1
ATOM 13845 C CA . HIS D 1 99 ? 114.523 120.805 118.195 1.00 51.06 94 HIS D CA 1
ATOM 13846 C C . HIS D 1 99 ? 113.418 120.577 119.213 1.00 51.06 94 HIS D C 1
ATOM 13847 O O . HIS D 1 99 ? 113.303 121.298 120.206 1.00 51.06 94 HIS D O 1
ATOM 13860 N N . GLY D 1 100 ? 112.603 119.558 118.945 1.00 33.37 95 GLY D N 1
ATOM 13861 C CA . GLY D 1 100 ? 111.467 119.227 119.785 1.00 33.37 95 GLY D CA 1
ATOM 13862 C C . GLY D 1 100 ? 111.532 117.862 120.439 1.00 33.37 95 GLY D C 1
ATOM 13863 O O . GLY D 1 100 ? 112.317 117.646 121.366 1.00 33.37 95 GLY D O 1
ATOM 13864 N N . ARG D 1 101 ? 110.705 116.931 119.965 1.00 30.86 96 ARG D N 1
ATOM 13865 C CA . ARG D 1 101 ? 110.600 115.603 120.550 1.00 30.86 96 ARG D CA 1
ATOM 13866 C C . ARG D 1 101 ? 111.706 114.694 120.014 1.00 30.86 96 ARG D C 1
ATOM 13867 O O . ARG D 1 101 ? 112.406 115.019 119.053 1.00 30.86 96 ARG D O 1
ATOM 13875 N N . SER D 1 102 ? 111.863 113.532 120.646 1.00 27.49 97 SER D N 1
ATOM 13876 C CA . SER D 1 102 ? 112.844 112.530 120.257 1.00 27.49 97 SER D CA 1
ATOM 13877 C C . SER D 1 102 ? 112.158 111.182 120.085 1.00 27.49 97 SER D C 1
ATOM 13878 O O . SER D 1 102 ? 111.355 110.772 120.929 1.00 27.49 97 SER D O 1
ATOM 13881 N N . LEU D 1 103 ? 112.482 110.491 118.992 1.00 21.86 98 LEU D N 1
ATOM 13882 C CA . LEU D 1 103 ? 111.828 109.231 118.662 1.00 21.86 98 LEU D CA 1
ATOM 13883 C C . LEU D 1 103 ? 112.456 108.058 119.402 1.00 21.86 98 LEU D C 1
ATOM 13884 O O . LEU D 1 103 ? 112.844 107.065 118.781 1.00 21.86 98 LEU D O 1
ATOM 13889 N N . ALA D 1 104 ? 112.550 108.153 120.724 1.00 24.98 99 ALA D N 1
ATOM 13890 C CA . ALA D 1 104 ? 113.151 107.090 121.521 1.00 24.98 99 ALA D CA 1
ATOM 13891 C C . ALA D 1 104 ? 112.526 107.106 122.903 1.00 24.98 99 ALA D C 1
ATOM 13892 O O . ALA D 1 104 ? 112.758 108.044 123.670 1.00 24.98 99 ALA D O 1
ATOM 13894 N N . HIS D 1 105 ? 111.751 106.074 123.223 1.00 53.87 100 HIS D N 1
ATOM 13895 C CA . HIS D 1 105 ? 111.074 105.979 124.509 1.00 53.87 100 HIS D CA 1
ATOM 13896 C C . HIS D 1 105 ? 111.941 105.334 125.584 1.00 53.87 100 HIS D C 1
ATOM 13897 O O . HIS D 1 105 ? 111.439 105.035 126.672 1.00 53.87 100 HIS D O 1
ATOM 13904 N N . SER D 1 106 ? 113.225 105.118 125.309 1.00 47.16 101 SER D N 1
ATOM 13905 C CA . SER D 1 106 ? 114.158 104.563 126.278 1.00 47.16 101 SER D CA 1
ATOM 13906 C C . SER D 1 106 ? 115.481 105.308 126.166 1.00 47.16 101 SER D C 1
ATOM 13907 O O . SER D 1 106 ? 115.792 105.922 125.142 1.00 47.16 101 SER D O 1
ATOM 13914 N N . THR D 1 107 ? 116.268 105.248 127.242 1.00 42.15 102 THR D N 1
ATOM 13915 C CA . THR D 1 107 ? 117.401 106.146 127.415 1.00 42.15 102 THR D CA 1
ATOM 13916 C C . THR D 1 107 ? 118.739 105.417 127.516 1.00 42.15 102 THR D C 1
ATOM 13917 O O . THR D 1 107 ? 119.711 106.000 128.011 1.00 42.15 102 THR D O 1
ATOM 13928 N N . LYS D 1 108 ? 118.817 104.163 127.062 1.00 49.21 103 LYS D N 1
ATOM 13929 C CA . LYS D 1 108 ? 120.045 103.385 127.207 1.00 49.21 103 LYS D CA 1
ATOM 13930 C C . LYS D 1 108 ? 121.265 104.130 126.677 1.00 49.21 103 LYS D C 1
ATOM 13931 O O . LYS D 1 108 ? 122.335 104.112 127.301 1.00 49.21 103 LYS D O 1
ATOM 13950 N N . PHE D 1 109 ? 121.129 104.788 125.525 1.00 38.80 104 PHE D N 1
ATOM 13951 C CA . PHE D 1 109 ? 122.274 105.470 124.934 1.00 38.80 104 PHE D CA 1
ATOM 13952 C C . PHE D 1 109 ? 122.797 106.557 125.858 1.00 38.80 104 PHE D C 1
ATOM 13953 O O . PHE D 1 109 ? 124.007 106.689 126.057 1.00 38.80 104 PHE D O 1
ATOM 13970 N N . LEU D 1 110 ? 121.892 107.333 126.454 1.00 38.32 105 LEU D N 1
ATOM 13971 C CA . LEU D 1 110 ? 122.320 108.408 127.343 1.00 38.32 105 LEU D CA 1
ATOM 13972 C C . LEU D 1 110 ? 122.921 107.850 128.623 1.00 38.32 105 LEU D C 1
ATOM 13973 O O . LEU D 1 110 ? 123.937 108.356 129.114 1.00 38.32 105 LEU D O 1
ATOM 13989 N N . GLU D 1 111 ? 122.296 106.817 129.187 1.00 40.90 106 GLU D N 1
ATOM 13990 C CA . GLU D 1 111 ? 122.838 106.178 130.377 1.00 40.90 106 GLU D CA 1
ATOM 13991 C C . GLU D 1 111 ? 124.278 105.733 130.156 1.00 40.90 106 GLU D C 1
ATOM 13992 O O . GLU D 1 111 ? 125.170 106.061 130.946 1.00 40.90 106 GLU D O 1
ATOM 14004 N N . LYS D 1 112 ? 124.521 104.963 129.092 1.00 41.73 107 LYS D N 1
ATOM 14005 C CA . LYS D 1 112 ? 125.880 104.491 128.840 1.00 41.73 107 LYS D CA 1
ATOM 14006 C C . LYS D 1 112 ? 126.820 105.628 128.465 1.00 41.73 107 LYS D C 1
ATOM 14007 O O . LYS D 1 112 ? 127.993 105.605 128.849 1.00 41.73 107 LYS D O 1
ATOM 14026 N N . GLN D 1 113 ? 126.335 106.632 127.735 1.00 38.33 108 GLN D N 1
ATOM 14027 C CA . GLN D 1 113 ? 127.169 107.779 127.406 1.00 38.33 108 GLN D CA 1
ATOM 14028 C C . GLN D 1 113 ? 127.655 108.477 128.668 1.00 38.33 108 GLN D C 1
ATOM 14029 O O . GLN D 1 113 ? 128.817 108.891 128.761 1.00 38.33 108 GLN D O 1
ATOM 14043 N N . ALA D 1 114 ? 126.778 108.600 129.662 1.00 37.61 109 ALA D N 1
ATOM 14044 C CA . ALA D 1 114 ? 127.170 109.228 130.918 1.00 37.61 109 ALA D CA 1
ATOM 14045 C C . ALA D 1 114 ? 128.107 108.325 131.708 1.00 37.61 109 ALA D C 1
ATOM 14046 O O . ALA D 1 114 ? 129.146 108.773 132.208 1.00 37.61 109 ALA D O 1
ATOM 14053 N N . LYS D 1 115 ? 127.739 107.049 131.854 1.00 43.16 110 LYS D N 1
ATOM 14054 C CA . LYS D 1 115 ? 128.615 106.090 132.518 1.00 43.16 110 LYS D CA 1
ATOM 14055 C C . LYS D 1 115 ? 130.028 106.165 131.953 1.00 43.16 110 LYS D C 1
ATOM 14056 O O . LYS D 1 115 ? 131.012 106.056 132.693 1.00 43.16 110 LYS D O 1
ATOM 14075 N N . LEU D 1 116 ? 130.146 106.352 130.639 1.00 42.93 111 LEU D N 1
ATOM 14076 C CA . LEU D 1 116 ? 131.460 106.517 130.030 1.00 42.93 111 LEU D CA 1
ATOM 14077 C C . LEU D 1 116 ? 132.087 107.852 130.407 1.00 42.93 111 LEU D C 1
ATOM 14078 O O . LEU D 1 116 ? 133.148 107.889 131.037 1.00 42.93 111 LEU D O 1
ATOM 14094 N N . VAL D 1 117 ? 131.443 108.957 130.038 1.00 41.79 112 VAL D N 1
ATOM 14095 C CA . VAL D 1 117 ? 132.096 110.259 130.105 1.00 41.79 112 VAL D CA 1
ATOM 14096 C C . VAL D 1 117 ? 132.383 110.701 131.538 1.00 41.79 112 VAL D C 1
ATOM 14097 O O . VAL D 1 117 ? 133.249 111.555 131.755 1.00 41.79 112 VAL D O 1
ATOM 14110 N N . SER D 1 118 ? 131.681 110.147 132.526 1.00 50.80 113 SER D N 1
ATOM 14111 C CA . SER D 1 118 ? 131.984 110.479 133.913 1.00 50.80 113 SER D CA 1
ATOM 14112 C C . SER D 1 118 ? 133.423 110.108 134.247 1.00 50.80 113 SER D C 1
ATOM 14113 O O . SER D 1 118 ? 134.246 110.970 134.573 1.00 50.80 113 SER D O 1
ATOM 14121 N N . ASN D 1 119 ? 133.739 108.819 134.165 1.00 57.72 114 ASN D N 1
ATOM 14122 C CA . ASN D 1 119 ? 135.118 108.369 134.223 1.00 57.72 114 ASN D CA 1
ATOM 14123 C C . ASN D 1 119 ? 135.936 109.052 133.127 1.00 57.72 114 ASN D C 1
ATOM 14124 O O . ASN D 1 119 ? 135.399 109.617 132.170 1.00 57.72 114 ASN D O 1
ATOM 14135 N N . SER D 1 120 ? 137.259 109.007 133.279 1.00 61.25 115 SER D N 1
ATOM 14136 C CA . SER D 1 120 ? 138.163 109.617 132.313 1.00 61.25 115 SER D CA 1
ATOM 14137 C C . SER D 1 120 ? 138.935 108.609 131.480 1.00 61.25 115 SER D C 1
ATOM 14138 O O . SER D 1 120 ? 139.261 108.902 130.329 1.00 61.25 115 SER D O 1
ATOM 14146 N N . ARG D 1 121 ? 139.236 107.431 132.027 1.00 64.27 116 ARG D N 1
ATOM 14147 C CA . ARG D 1 121 ? 139.953 106.426 131.250 1.00 64.27 116 ARG D CA 1
ATOM 14148 C C . ARG D 1 121 ? 139.089 105.878 130.118 1.00 64.27 116 ARG D C 1
ATOM 14149 O O . ARG D 1 121 ? 139.577 105.682 128.999 1.00 64.27 116 ARG D O 1
ATOM 14170 N N . LEU D 1 122 ? 137.807 105.619 130.385 1.00 58.83 117 LEU D N 1
ATOM 14171 C CA . LEU D 1 122 ? 136.907 105.192 129.318 1.00 58.83 117 LEU D CA 1
ATOM 14172 C C . LEU D 1 122 ? 136.724 106.299 128.291 1.00 58.83 117 LEU D C 1
ATOM 14173 O O . LEU D 1 122 ? 136.657 106.040 127.081 1.00 58.83 117 LEU D O 1
ATOM 14189 N N . ARG D 1 123 ? 136.610 107.540 128.763 1.00 52.44 118 ARG D N 1
ATOM 14190 C CA . ARG D 1 123 ? 136.577 108.688 127.867 1.00 52.44 118 ARG D CA 1
ATOM 14191 C C . ARG D 1 123 ? 137.783 108.678 126.938 1.00 52.44 118 ARG D C 1
ATOM 14192 O O . ARG D 1 123 ? 137.654 108.885 125.726 1.00 52.44 118 ARG D O 1
ATOM 14213 N N . LEU D 1 124 ? 138.965 108.402 127.490 1.00 61.94 119 LEU D N 1
ATOM 14214 C CA . LEU D 1 124 ? 140.178 108.383 126.680 1.00 61.94 119 LEU D CA 1
ATOM 14215 C C . LEU D 1 124 ? 140.169 107.223 125.691 1.00 61.94 119 LEU D C 1
ATOM 14216 O O . LEU D 1 124 ? 140.582 107.380 124.538 1.00 61.94 119 LEU D O 1
ATOM 14232 N N . ALA D 1 125 ? 139.717 106.048 126.129 1.00 59.14 120 ALA D N 1
ATOM 14233 C CA . ALA D 1 125 ? 139.625 104.905 125.226 1.00 59.14 120 ALA D CA 1
ATOM 14234 C C . ALA D 1 125 ? 138.742 105.224 124.026 1.00 59.14 120 ALA D C 1
ATOM 14235 O O . ALA D 1 125 ? 139.118 104.977 122.872 1.00 59.14 120 ALA D O 1
ATOM 14242 N N . VAL D 1 126 ? 137.541 105.745 124.284 1.00 53.89 121 VAL D N 1
ATOM 14243 C CA . VAL D 1 126 ? 136.626 106.062 123.193 1.00 53.89 121 VAL D CA 1
ATOM 14244 C C . VAL D 1 126 ? 137.180 107.180 122.318 1.00 53.89 121 VAL D C 1
ATOM 14245 O O . VAL D 1 126 ? 137.014 107.160 121.089 1.00 53.89 121 VAL D O 1
ATOM 14258 N N . ALA D 1 127 ? 137.857 108.161 122.915 1.00 57.88 122 ALA D N 1
ATOM 14259 C CA . ALA D 1 127 ? 138.465 109.206 122.107 1.00 57.88 122 ALA D CA 1
ATOM 14260 C C . ALA D 1 127 ? 139.563 108.648 121.218 1.00 57.88 122 ALA D C 1
ATOM 14261 O O . ALA D 1 127 ? 139.750 109.126 120.098 1.00 57.88 122 ALA D O 1
ATOM 14268 N N . ARG D 1 128 ? 140.285 107.628 121.684 1.00 68.14 123 ARG D N 1
ATOM 14269 C CA . ARG D 1 128 ? 141.296 106.994 120.841 1.00 68.14 123 ARG D CA 1
ATOM 14270 C C . ARG D 1 128 ? 140.646 106.220 119.701 1.00 68.14 123 ARG D C 1
ATOM 14271 O O . ARG D 1 128 ? 141.112 106.266 118.555 1.00 68.14 123 ARG D O 1
ATOM 14292 N N . LYS D 1 129 ? 139.588 105.468 120.009 1.00 58.07 124 LYS D N 1
ATOM 14293 C CA . LYS D 1 129 ? 138.791 104.848 118.954 1.00 58.07 124 LYS D CA 1
ATOM 14294 C C . LYS D 1 129 ? 138.447 105.858 117.867 1.00 58.07 124 LYS D C 1
ATOM 14295 O O . LYS D 1 129 ? 138.649 105.606 116.673 1.00 58.07 124 LYS D O 1
ATOM 14314 N N . MET D 1 130 ? 137.925 107.017 118.266 1.00 53.47 125 MET D N 1
ATOM 14315 C CA . MET D 1 130 ? 137.517 108.009 117.276 1.00 53.47 125 MET D CA 1
ATOM 14316 C C . MET D 1 130 ? 138.722 108.620 116.567 1.00 53.47 125 MET D C 1
ATOM 14317 O O . MET D 1 130 ? 138.659 108.916 115.367 1.00 53.47 125 MET D O 1
ATOM 14331 N N . TYR D 1 131 ? 139.831 108.810 117.284 1.00 73.66 126 TYR D N 1
ATOM 14332 C CA . TYR D 1 131 ? 141.038 109.339 116.658 1.00 73.66 126 TYR D CA 1
ATOM 14333 C C . TYR D 1 131 ? 141.531 108.416 115.557 1.00 73.66 126 TYR D C 1
ATOM 14334 O O . TYR D 1 131 ? 142.050 108.877 114.534 1.00 73.66 126 TYR D O 1
ATOM 14352 N N . GLN D 1 132 ? 141.383 107.104 115.749 1.00 70.25 127 GLN D N 1
ATOM 14353 C CA . GLN D 1 132 ? 141.852 106.176 114.724 1.00 70.25 127 GLN D CA 1
ATOM 14354 C C . GLN D 1 132 ? 140.793 105.961 113.651 1.00 70.25 127 GLN D C 1
ATOM 14355 O O . GLN D 1 132 ? 141.113 105.530 112.538 1.00 70.25 127 GLN D O 1
ATOM 14369 N N . MET D 1 133 ? 139.531 106.256 113.965 1.00 58.10 128 MET D N 1
ATOM 14370 C CA . MET D 1 133 ? 138.499 106.253 112.936 1.00 58.10 128 MET D CA 1
ATOM 14371 C C . MET D 1 133 ? 138.582 107.484 112.042 1.00 58.10 128 MET D C 1
ATOM 14372 O O . MET D 1 133 ? 138.079 107.451 110.914 1.00 58.10 128 MET D O 1
ATOM 14386 N N . ARG D 1 134 ? 139.206 108.566 112.515 1.00 65.00 129 ARG D N 1
ATOM 14387 C CA . ARG D 1 134 ? 139.312 109.773 111.699 1.00 65.00 129 ARG D CA 1
ATOM 14388 C C . ARG D 1 134 ? 140.223 109.576 110.496 1.00 65.00 129 ARG D C 1
ATOM 14389 O O . ARG D 1 134 ? 140.211 110.400 109.575 1.00 65.00 129 ARG D O 1
ATOM 14410 N N . PHE D 1 135 ? 141.017 108.513 110.482 1.00 85.94 130 PHE D N 1
ATOM 14411 C CA . PHE D 1 135 ? 142.076 108.354 109.500 1.00 85.94 130 PHE D CA 1
ATOM 14412 C C . PHE D 1 135 ? 141.835 107.149 108.599 1.00 85.94 130 PHE D C 1
ATOM 14413 O O . PHE D 1 135 ? 141.053 106.252 108.930 1.00 85.94 130 PHE D O 1
ATOM 14430 N N . PRO D 1 136 ? 142.501 107.100 107.437 1.00 97.42 131 PRO D N 1
ATOM 14431 C CA . PRO D 1 136 ? 142.134 106.121 106.402 1.00 97.42 131 PRO D CA 1
ATOM 14432 C C . PRO D 1 136 ? 142.114 104.665 106.848 1.00 97.42 131 PRO D C 1
ATOM 14433 O O . PRO D 1 136 ? 141.513 103.831 106.163 1.00 97.42 131 PRO D O 1
ATOM 14444 N N . ASP D 1 137 ? 142.745 104.332 107.971 1.00 92.94 132 ASP D N 1
ATOM 14445 C CA . ASP D 1 137 ? 142.882 102.935 108.361 1.00 92.94 132 ASP D CA 1
ATOM 14446 C C . ASP D 1 137 ? 142.992 102.835 109.877 1.00 92.94 132 ASP D C 1
ATOM 14447 O O . ASP D 1 137 ? 142.794 103.813 110.605 1.00 92.94 132 ASP D O 1
ATOM 14456 N N . GLU D 1 138 ? 143.314 101.630 110.347 1.00 92.33 133 GLU D N 1
ATOM 14457 C CA . GLU D 1 138 ? 143.357 101.320 111.772 1.00 92.33 133 GLU D CA 1
ATOM 14458 C C . GLU D 1 138 ? 144.739 101.551 112.378 1.00 92.33 133 GLU D C 1
ATOM 14459 O O . GLU D 1 138 ? 144.867 102.266 113.376 1.00 92.33 133 GLU D O 1
ATOM 14471 N N . ASP D 1 139 ? 145.778 100.959 111.792 1.00 94.26 134 ASP D N 1
ATOM 14472 C CA . ASP D 1 139 ? 147.129 101.043 112.335 1.00 94.26 134 ASP D CA 1
ATOM 14473 C C . ASP D 1 139 ? 147.804 102.381 112.054 1.00 94.26 134 ASP D C 1
ATOM 14474 O O . ASP D 1 139 ? 148.975 102.553 112.412 1.00 94.26 134 ASP D O 1
ATOM 14483 N N . VAL D 1 140 ? 147.101 103.330 111.430 1.00 94.21 135 VAL D N 1
ATOM 14484 C CA . VAL D 1 140 ? 147.694 104.629 111.117 1.00 94.21 135 VAL D CA 1
ATOM 14485 C C . VAL D 1 140 ? 147.633 105.605 112.280 1.00 94.21 135 VAL D C 1
ATOM 14486 O O . VAL D 1 140 ? 148.286 106.655 112.227 1.00 94.21 135 VAL D O 1
ATOM 14499 N N . SER D 1 141 ? 146.874 105.293 113.328 1.00 93.06 136 SER D N 1
ATOM 14500 C CA . SER D 1 141 ? 146.736 106.188 114.466 1.00 93.06 136 SER D CA 1
ATOM 14501 C C . SER D 1 141 ? 148.052 106.277 115.235 1.00 93.06 136 SER D C 1
ATOM 14502 O O . SER D 1 141 ? 149.053 105.639 114.894 1.00 93.06 136 SER D O 1
ATOM 14510 N N . ALA D 1 142 ? 148.049 107.085 116.295 1.00 99.11 137 ALA D N 1
ATOM 14511 C CA . ALA D 1 142 ? 149.227 107.297 117.124 1.00 99.11 137 ALA D CA 1
ATOM 14512 C C . ALA D 1 142 ? 148.817 107.242 118.586 1.00 99.11 137 ALA D C 1
ATOM 14513 O O . ALA D 1 142 ? 147.825 107.863 118.979 1.00 99.11 137 ALA D O 1
ATOM 14520 N N . MET D 1 143 ? 149.579 106.495 119.386 1.00 102.09 138 MET D N 1
ATOM 14521 C CA . MET D 1 143 ? 149.284 106.322 120.809 1.00 102.09 138 MET D CA 1
ATOM 14522 C C . MET D 1 143 ? 150.042 107.385 121.601 1.00 102.09 138 MET D C 1
ATOM 14523 O O . MET D 1 143 ? 151.021 107.114 122.300 1.00 102.09 138 MET D O 1
ATOM 14537 N N . THR D 1 144 ? 149.568 108.624 121.484 1.00 103.18 139 THR D N 1
ATOM 14538 C CA . THR D 1 144 ? 150.134 109.750 122.213 1.00 103.18 139 THR D CA 1
ATOM 14539 C C . THR D 1 144 ? 148.997 110.553 122.830 1.00 103.18 139 THR D C 1
ATOM 14540 O O . THR D 1 144 ? 147.816 110.260 122.624 1.00 103.18 139 THR D O 1
ATOM 14551 N N . MET D 1 145 ? 149.365 111.577 123.598 1.00 102.32 140 MET D N 1
ATOM 14552 C CA . MET D 1 145 ? 148.384 112.399 124.301 1.00 102.32 140 MET D CA 1
ATOM 14553 C C . MET D 1 145 ? 147.957 113.610 123.475 1.00 102.32 140 MET D C 1
ATOM 14554 O O . MET D 1 145 ? 146.760 113.829 123.262 1.00 102.32 140 MET D O 1
ATOM 14568 N N . GLN D 1 146 ? 148.923 114.405 123.004 1.00 102.59 141 GLN D N 1
ATOM 14569 C CA . GLN D 1 146 ? 148.614 115.652 122.320 1.00 102.59 141 GLN D CA 1
ATOM 14570 C C . GLN D 1 146 ? 149.344 115.835 120.998 1.00 102.59 141 GLN D C 1
ATOM 14571 O O . GLN D 1 146 ? 149.077 116.821 120.302 1.00 102.59 141 GLN D O 1
ATOM 14585 N N . GLN D 1 147 ? 150.252 114.930 120.625 1.00 101.23 142 GLN D N 1
ATOM 14586 C CA . GLN D 1 147 ? 150.802 114.985 119.275 1.00 101.23 142 GLN D CA 1
ATOM 14587 C C . GLN D 1 147 ? 149.702 114.808 118.238 1.00 101.23 142 GLN D C 1
ATOM 14588 O O . GLN D 1 147 ? 149.857 115.220 117.081 1.00 101.23 142 GLN D O 1
ATOM 14602 N N . LEU D 1 148 ? 148.575 114.215 118.639 1.00 96.07 143 LEU D N 1
ATOM 14603 C CA . LEU D 1 148 ? 147.434 114.109 117.742 1.00 96.07 143 LEU D CA 1
ATOM 14604 C C . LEU D 1 148 ? 146.806 115.465 117.457 1.00 96.07 143 LEU D C 1
ATOM 14605 O O . LEU D 1 148 ? 146.100 115.604 116.455 1.00 96.07 143 LEU D O 1
ATOM 14621 N N . ARG D 1 149 ? 147.068 116.474 118.290 1.00 93.88 144 ARG D N 1
ATOM 14622 C CA . ARG D 1 149 ? 146.629 117.827 117.966 1.00 93.88 144 ARG D CA 1
ATOM 14623 C C . ARG D 1 149 ? 147.318 118.322 116.700 1.00 93.88 144 ARG D C 1
ATOM 14624 O O . ARG D 1 149 ? 146.665 118.784 115.757 1.00 93.88 144 ARG D O 1
ATOM 14645 N N . GLY D 1 150 ? 148.648 118.218 116.656 1.00 95.21 145 GLY D N 1
ATOM 14646 C CA . GLY D 1 150 ? 149.365 118.549 115.437 1.00 95.21 145 GLY D CA 1
ATOM 14647 C C . GLY D 1 150 ? 149.038 117.607 114.298 1.00 95.21 145 GLY D C 1
ATOM 14648 O O . GLY D 1 150 ? 149.053 118.007 113.131 1.00 95.21 145 GLY D O 1
ATOM 14652 N N . ARG D 1 151 ? 148.739 116.347 114.617 1.00 91.47 146 ARG D N 1
ATOM 14653 C CA . ARG D 1 151 ? 148.274 115.412 113.597 1.00 91.47 146 ARG D CA 1
ATOM 14654 C C . ARG D 1 151 ? 147.031 115.950 112.895 1.00 91.47 146 ARG D C 1
ATOM 14655 O O . ARG D 1 151 ? 146.998 116.072 111.665 1.00 91.47 146 ARG D O 1
ATOM 14676 N N . GLU D 1 152 ? 145.995 116.277 113.672 1.00 91.70 147 GLU D N 1
ATOM 14677 C CA . GLU D 1 152 ? 144.765 116.821 113.105 1.00 91.70 147 GLU D CA 1
ATOM 14678 C C . GLU D 1 152 ? 145.015 118.161 112.421 1.00 91.70 147 GLU D C 1
ATOM 14679 O O . GLU D 1 152 ? 144.376 118.474 111.412 1.00 91.70 147 GLU D O 1
ATOM 14691 N N . GLY D 1 153 ? 145.938 118.965 112.951 1.00 92.98 148 GLY D N 1
ATOM 14692 C CA . GLY D 1 153 ? 146.256 120.227 112.302 1.00 92.98 148 GLY D CA 1
ATOM 14693 C C . GLY D 1 153 ? 146.823 120.036 110.908 1.00 92.98 148 GLY D C 1
ATOM 14694 O O . GLY D 1 153 ? 146.360 120.655 109.945 1.00 92.98 148 GLY D O 1
ATOM 14698 N N . ALA D 1 154 ? 147.835 119.177 110.780 1.00 92.57 149 ALA D N 1
ATOM 14699 C CA . ALA D 1 154 ? 148.394 118.886 109.464 1.00 92.57 149 ALA D CA 1
ATOM 14700 C C . ALA D 1 154 ? 147.360 118.224 108.562 1.00 92.57 149 ALA D C 1
ATOM 14701 O O . ALA D 1 154 ? 147.354 118.449 107.346 1.00 92.57 149 ALA D O 1
ATOM 14708 N N . ARG D 1 155 ? 146.477 117.404 109.137 1.00 87.86 150 ARG D N 1
ATOM 14709 C CA . ARG D 1 155 ? 145.433 116.767 108.341 1.00 87.86 150 ARG D CA 1
ATOM 14710 C C . ARG D 1 155 ? 144.469 117.802 107.773 1.00 87.86 150 ARG D C 1
ATOM 14711 O O . ARG D 1 155 ? 144.023 117.686 106.625 1.00 87.86 150 ARG D O 1
ATOM 14732 N N . VAL D 1 156 ? 144.135 118.820 108.567 1.00 93.92 151 VAL D N 1
ATOM 14733 C CA . VAL D 1 156 ? 143.325 119.930 108.066 1.00 93.92 151 VAL D CA 1
ATOM 14734 C C . VAL D 1 156 ? 144.087 120.679 106.980 1.00 93.92 151 VAL D C 1
ATOM 14735 O O . VAL D 1 156 ? 143.529 121.045 105.939 1.00 93.92 151 VAL D O 1
ATOM 14748 N N . ARG D 1 157 ? 145.374 120.916 107.210 1.00 98.87 152 ARG D N 1
ATOM 14749 C CA . ARG D 1 157 ? 146.226 121.536 106.200 1.00 98.87 152 ARG D CA 1
ATOM 14750 C C . ARG D 1 157 ? 146.801 120.480 105.263 1.00 98.87 152 ARG D C 1
ATOM 14751 O O . ARG D 1 157 ? 147.250 120.792 104.161 1.00 98.87 152 ARG D O 1
ATOM 14772 N N . ILE D 1 186 ? 136.157 131.394 97.064 1.00 93.58 181 ILE D N 1
ATOM 14773 C CA . ILE D 1 186 ? 135.095 130.835 96.237 1.00 93.58 181 ILE D CA 1
ATOM 14774 C C . ILE D 1 186 ? 134.975 129.334 96.512 1.00 93.58 181 ILE D C 1
ATOM 14775 O O . ILE D 1 186 ? 134.374 128.590 95.738 1.00 93.58 181 ILE D O 1
ATOM 14790 N N . VAL D 1 187 ? 135.552 128.897 97.631 1.00 86.97 182 VAL D N 1
ATOM 14791 C CA . VAL D 1 187 ? 135.415 127.513 98.079 1.00 86.97 182 VAL D CA 1
ATOM 14792 C C . VAL D 1 187 ? 134.834 127.399 99.479 1.00 86.97 182 VAL D C 1
ATOM 14793 O O . VAL D 1 187 ? 134.170 126.387 99.793 1.00 86.97 182 VAL D O 1
ATOM 14806 N N . ASN D 1 188 ? 135.028 128.400 100.343 1.00 83.64 183 ASN D N 1
ATOM 14807 C CA . ASN D 1 188 ? 134.463 128.344 101.684 1.00 83.64 183 ASN D CA 1
ATOM 14808 C C . ASN D 1 188 ? 132.944 128.311 101.645 1.00 83.64 183 ASN D C 1
ATOM 14809 O O . ASN D 1 188 ? 132.313 127.825 102.586 1.00 83.64 183 ASN D O 1
ATOM 14820 N N . GLN D 1 189 ? 132.339 128.813 100.569 1.00 83.10 184 GLN D N 1
ATOM 14821 C CA . GLN D 1 189 ? 130.890 128.726 100.432 1.00 83.10 184 GLN D CA 1
ATOM 14822 C C . GLN D 1 189 ? 130.427 127.274 100.467 1.00 83.10 184 GLN D C 1
ATOM 14823 O O . GLN D 1 189 ? 129.557 126.902 101.267 1.00 83.10 184 GLN D O 1
ATOM 14837 N N . ALA D 1 190 ? 130.997 126.438 99.596 1.00 77.49 185 ALA D N 1
ATOM 14838 C CA . ALA D 1 190 ? 130.644 125.024 99.590 1.00 77.49 185 ALA D CA 1
ATOM 14839 C C . ALA D 1 190 ? 131.090 124.343 100.877 1.00 77.49 185 ALA D C 1
ATOM 14840 O O . ALA D 1 190 ? 130.366 123.496 101.425 1.00 77.49 185 ALA D O 1
ATOM 14847 N N . LEU D 1 191 ? 132.282 124.691 101.373 1.00 74.83 186 LEU D N 1
ATOM 14848 C CA . LEU D 1 191 ? 132.720 124.166 102.662 1.00 74.83 186 LEU D CA 1
ATOM 14849 C C . LEU D 1 191 ? 131.620 124.331 103.704 1.00 74.83 186 LEU D C 1
ATOM 14850 O O . LEU D 1 191 ? 131.146 123.355 104.301 1.00 74.83 186 LEU D O 1
ATOM 14866 N N . SER D 1 192 ? 131.194 125.577 103.918 1.00 64.74 187 SER D N 1
ATOM 14867 C CA . SER D 1 192 ? 130.125 125.858 104.864 1.00 64.74 187 SER D CA 1
ATOM 14868 C C . SER D 1 192 ? 128.889 125.036 104.535 1.00 64.74 187 SER D C 1
ATOM 14869 O O . SER D 1 192 ? 128.523 124.135 105.288 1.00 64.74 187 SER D O 1
ATOM 14877 N N . ALA D 1 193 ? 128.278 125.282 103.372 1.00 60.19 188 ALA D N 1
ATOM 14878 C CA . ALA D 1 193 ? 127.028 124.609 103.019 1.00 60.19 188 ALA D CA 1
ATOM 14879 C C . ALA D 1 193 ? 127.040 123.129 103.410 1.00 60.19 188 ALA D C 1
ATOM 14880 O O . ALA D 1 193 ? 126.121 122.636 104.090 1.00 60.19 188 ALA D O 1
ATOM 14887 N N . ALA D 1 194 ? 128.076 122.402 102.986 1.00 55.99 189 ALA D N 1
ATOM 14888 C CA . ALA D 1 194 ? 128.157 120.984 103.323 1.00 55.99 189 ALA D CA 1
ATOM 14889 C C . ALA D 1 194 ? 128.264 120.786 104.829 1.00 55.99 189 ALA D C 1
ATOM 14890 O O . ALA D 1 194 ? 127.597 119.914 105.403 1.00 55.99 189 ALA D O 1
ATOM 14897 N N . ASN D 1 195 ? 129.102 121.588 105.491 1.00 49.08 190 ASN D N 1
ATOM 14898 C CA . ASN D 1 195 ? 129.247 121.468 106.936 1.00 49.08 190 ASN D CA 1
ATOM 14899 C C . ASN D 1 195 ? 127.917 121.689 107.648 1.00 49.08 190 ASN D C 1
ATOM 14900 O O . ASN D 1 195 ? 127.624 121.031 108.652 1.00 49.08 190 ASN D O 1
ATOM 14911 N N . VAL D 1 196 ? 127.108 122.609 107.128 1.00 42.00 191 VAL D N 1
ATOM 14912 C CA . VAL D 1 196 ? 125.815 122.936 107.723 1.00 42.00 191 VAL D CA 1
ATOM 14913 C C . VAL D 1 196 ? 124.880 121.742 107.627 1.00 42.00 191 VAL D C 1
ATOM 14914 O O . VAL D 1 196 ? 124.287 121.305 108.624 1.00 42.00 191 VAL D O 1
ATOM 14927 N N . ALA D 1 197 ? 124.701 121.224 106.411 1.00 34.39 192 ALA D N 1
ATOM 14928 C CA . ALA D 1 197 ? 123.846 120.051 106.252 1.00 34.39 192 ALA D CA 1
ATOM 14929 C C . ALA D 1 197 ? 124.324 118.906 107.134 1.00 34.39 192 ALA D C 1
ATOM 14930 O O . ALA D 1 197 ? 123.514 118.167 107.715 1.00 34.39 192 ALA D O 1
ATOM 14937 N N . LEU D 1 198 ? 125.641 118.776 107.282 1.00 35.84 193 LEU D N 1
ATOM 14938 C CA . LEU D 1 198 ? 126.205 117.706 108.092 1.00 35.84 193 LEU D CA 1
ATOM 14939 C C . LEU D 1 198 ? 125.823 117.870 109.556 1.00 35.84 193 LEU D C 1
ATOM 14940 O O . LEU D 1 198 ? 125.260 116.955 110.171 1.00 35.84 193 LEU D O 1
ATOM 14956 N N . TYR D 1 199 ? 126.164 119.022 110.137 1.00 35.37 194 TYR D N 1
ATOM 14957 C CA . TYR D 1 199 ? 125.796 119.315 111.515 1.00 35.37 194 TYR D CA 1
ATOM 14958 C C . TYR D 1 199 ? 124.318 119.058 111.760 1.00 35.37 194 TYR D C 1
ATOM 14959 O O . TYR D 1 199 ? 123.938 118.459 112.775 1.00 35.37 194 TYR D O 1
ATOM 14977 N N . GLY D 1 200 ? 123.464 119.522 110.848 1.00 26.86 195 GLY D N 1
ATOM 14978 C CA . GLY D 1 200 ? 122.036 119.362 111.050 1.00 26.86 195 GLY D CA 1
ATOM 14979 C C . GLY D 1 200 ? 121.610 117.907 111.100 1.00 26.86 195 GLY D C 1
ATOM 14980 O O . GLY D 1 200 ? 120.902 117.484 112.023 1.00 26.86 195 GLY D O 1
ATOM 14984 N N . LEU D 1 201 ? 122.006 117.125 110.093 1.00 28.06 196 LEU D N 1
ATOM 14985 C CA . LEU D 1 201 ? 121.567 115.734 110.058 1.00 28.06 196 LEU D CA 1
ATOM 14986 C C . LEU D 1 201 ? 122.114 114.965 111.254 1.00 28.06 196 LEU D C 1
ATOM 14987 O O . LEU D 1 201 ? 121.433 114.088 111.812 1.00 28.06 196 LEU D O 1
ATOM 15003 N N . VAL D 1 202 ? 123.330 115.301 111.688 1.00 28.24 197 VAL D N 1
ATOM 15004 C CA . VAL D 1 202 ? 123.837 114.697 112.911 1.00 28.24 197 VAL D CA 1
ATOM 15005 C C . VAL D 1 202 ? 122.905 115.024 114.068 1.00 28.24 197 VAL D C 1
ATOM 15006 O O . VAL D 1 202 ? 122.248 114.132 114.612 1.00 28.24 197 VAL D O 1
ATOM 15019 N N . HIS D 1 203 ? 122.764 116.314 114.393 1.00 28.04 198 HIS D N 1
ATOM 15020 C CA . HIS D 1 203 ? 121.848 116.750 115.445 1.00 28.04 198 HIS D CA 1
ATOM 15021 C C . HIS D 1 203 ? 120.562 115.933 115.437 1.00 28.04 198 HIS D C 1
ATOM 15022 O O . HIS D 1 203 ? 120.101 115.449 116.483 1.00 28.04 198 HIS D O 1
ATOM 15035 N N . SER D 1 204 ? 119.983 115.748 114.250 1.00 24.38 199 SER D N 1
ATOM 15036 C CA . SER D 1 204 ? 118.720 115.026 114.145 1.00 24.38 199 SER D CA 1
ATOM 15037 C C . SER D 1 204 ? 118.864 113.589 114.625 1.00 24.38 199 SER D C 1
ATOM 15038 O O . SER D 1 204 ? 118.110 113.135 115.494 1.00 24.38 199 SER D O 1
ATOM 15046 N N . ILE D 1 205 ? 119.822 112.850 114.061 1.00 26.33 200 ILE D N 1
ATOM 15047 C CA . ILE D 1 205 ? 119.933 111.435 114.417 1.00 26.33 200 ILE D CA 1
ATOM 15048 C C . ILE D 1 205 ? 120.304 111.287 115.885 1.00 26.33 200 ILE D C 1
ATOM 15049 O O . ILE D 1 205 ? 119.883 110.339 116.557 1.00 26.33 200 ILE D O 1
ATOM 15065 N N . VAL D 1 206 ? 121.085 112.229 116.411 1.00 27.76 201 VAL D N 1
ATOM 15066 C CA . VAL D 1 206 ? 121.489 112.171 117.811 1.00 27.76 201 VAL D CA 1
ATOM 15067 C C . VAL D 1 206 ? 120.268 112.286 118.715 1.00 27.76 201 VAL D C 1
ATOM 15068 O O . VAL D 1 206 ? 120.050 111.449 119.603 1.00 27.76 201 VAL D O 1
ATOM 15081 N N . ILE D 1 207 ? 119.461 113.333 118.520 1.00 28.84 202 ILE D N 1
ATOM 15082 C CA . ILE D 1 207 ? 118.286 113.479 119.372 1.00 28.84 202 ILE D CA 1
ATOM 15083 C C . ILE D 1 207 ? 117.280 112.364 119.134 1.00 28.84 202 ILE D C 1
ATOM 15084 O O . ILE D 1 207 ? 116.487 112.055 120.028 1.00 28.84 202 ILE D O 1
ATOM 15100 N N . ALA D 1 208 ? 117.285 111.745 117.952 1.00 24.97 203 ALA D N 1
ATOM 15101 C CA . ALA D 1 208 ? 116.331 110.678 117.686 1.00 24.97 203 ALA D CA 1
ATOM 15102 C C . ALA D 1 208 ? 116.783 109.349 118.266 1.00 24.97 203 ALA D C 1
ATOM 15103 O O . ALA D 1 208 ? 115.959 108.455 118.481 1.00 24.97 203 ALA D O 1
ATOM 15110 N N . LEU D 1 209 ? 118.080 109.202 118.512 1.00 29.48 204 LEU D N 1
ATOM 15111 C CA . LEU D 1 209 ? 118.574 108.027 119.213 1.00 29.48 204 LEU D CA 1
ATOM 15112 C C . LEU D 1 209 ? 118.431 108.182 120.717 1.00 29.48 204 LEU D C 1
ATOM 15113 O O . LEU D 1 209 ? 118.095 107.214 121.407 1.00 29.48 204 LEU D O 1
ATOM 15129 N N . GLY D 1 210 ? 118.670 109.383 121.235 1.00 30.85 205 GLY D N 1
ATOM 15130 C CA . GLY D 1 210 ? 118.567 109.646 122.653 1.00 30.85 205 GLY D CA 1
ATOM 15131 C C . GLY D 1 210 ? 119.829 110.173 123.285 1.00 30.85 205 GLY D C 1
ATOM 15132 O O . GLY D 1 210 ? 119.876 110.305 124.513 1.00 30.85 205 GLY D O 1
ATOM 15136 N N . ALA D 1 211 ? 120.846 110.482 122.494 1.00 29.62 206 ALA D N 1
ATOM 15137 C CA . ALA D 1 211 ? 122.109 110.974 123.018 1.00 29.62 206 ALA D CA 1
ATOM 15138 C C . ALA D 1 211 ? 121.949 112.438 123.409 1.00 29.62 206 ALA D C 1
ATOM 15139 O O . ALA D 1 211 ? 120.844 112.986 123.423 1.00 29.62 206 ALA D O 1
ATOM 15146 N N . SER D 1 212 ? 123.062 113.094 123.728 1.00 33.44 207 SER D N 1
ATOM 15147 C CA . SER D 1 212 ? 123.049 114.468 124.176 1.00 33.44 207 SER D CA 1
ATOM 15148 C C . SER D 1 212 ? 124.166 115.219 123.465 1.00 33.44 207 SER D C 1
ATOM 15149 O O . SER D 1 212 ? 125.315 114.758 123.462 1.00 33.44 207 SER D O 1
ATOM 15157 N N . PRO D 1 213 ? 123.869 116.370 122.859 1.00 33.02 208 PRO D N 1
ATOM 15158 C CA . PRO D 1 213 ? 124.930 117.118 122.173 1.00 33.02 208 PRO D CA 1
ATOM 15159 C C . PRO D 1 213 ? 125.963 117.725 123.101 1.00 33.02 208 PRO D C 1
ATOM 15160 O O . PRO D 1 213 ? 126.869 118.410 122.613 1.00 33.02 208 PRO D O 1
ATOM 15171 N N . GLY D 1 214 ? 125.874 117.494 124.407 1.00 35.03 209 GLY D N 1
ATOM 15172 C CA . GLY D 1 214 ? 126.765 118.146 125.345 1.00 35.03 209 GLY D CA 1
ATOM 15173 C C . GLY D 1 214 ? 127.797 117.208 125.927 1.00 35.03 209 GLY D C 1
ATOM 15174 O O . GLY D 1 214 ? 128.943 117.599 126.167 1.00 35.03 209 GLY D O 1
ATOM 15178 N N . LEU D 1 215 ? 127.395 115.960 126.158 1.00 37.60 210 LEU D N 1
ATOM 15179 C CA . LEU D 1 215 ? 128.290 114.939 126.696 1.00 37.60 210 LEU D CA 1
ATOM 15180 C C . LEU D 1 215 ? 129.241 114.438 125.608 1.00 37.60 210 LEU D C 1
ATOM 15181 O O . LEU D 1 215 ? 129.069 113.371 125.020 1.00 37.60 210 LEU D O 1
ATOM 15197 N N . GLY D 1 216 ? 130.264 115.249 125.348 1.00 40.84 211 GLY D N 1
ATOM 15198 C CA . GLY D 1 216 ? 131.244 114.917 124.332 1.00 40.84 211 GLY D CA 1
ATOM 15199 C C . GLY D 1 216 ? 132.533 114.419 124.950 1.00 40.84 211 GLY D C 1
ATOM 15200 O O . GLY D 1 216 ? 132.834 114.711 126.112 1.00 40.84 211 GLY D O 1
ATOM 15204 N N . PHE D 1 217 ? 133.304 113.661 124.168 1.00 46.22 212 PHE D N 1
ATOM 15205 C CA . PHE D 1 217 ? 134.577 113.136 124.640 1.00 46.22 212 PHE D CA 1
ATOM 15206 C C . PHE D 1 217 ? 135.758 113.985 124.196 1.00 46.22 212 PHE D C 1
ATOM 15207 O O . PHE D 1 217 ? 136.866 113.803 124.710 1.00 46.22 212 PHE D O 1
ATOM 15224 N N . VAL D 1 218 ? 135.550 114.897 123.252 1.00 47.36 213 VAL D N 1
ATOM 15225 C CA . VAL D 1 218 ? 136.521 115.923 122.906 1.00 47.36 213 VAL D CA 1
ATOM 15226 C C . VAL D 1 218 ? 135.744 117.227 122.757 1.00 47.36 213 VAL D C 1
ATOM 15227 O O . VAL D 1 218 ? 134.528 117.270 122.951 1.00 47.36 213 VAL D O 1
ATOM 15240 N N . HIS D 1 219 ? 136.446 118.309 122.438 1.00 45.59 214 HIS D N 1
ATOM 15241 C CA . HIS D 1 219 ? 135.826 119.581 122.080 1.00 45.59 214 HIS D CA 1
ATOM 15242 C C . HIS D 1 219 ? 135.094 120.221 123.251 1.00 45.59 214 HIS D C 1
ATOM 15243 O O . HIS D 1 219 ? 134.500 121.293 123.090 1.00 45.59 214 HIS D O 1
ATOM 15256 N N . THR D 1 220 ? 135.130 119.599 124.429 1.00 46.25 215 THR D N 1
ATOM 15257 C CA . THR D 1 220 ? 134.192 119.929 125.487 1.00 46.25 215 THR D CA 1
ATOM 15258 C C . THR D 1 220 ? 134.313 121.398 125.891 1.00 46.25 215 THR D C 1
ATOM 15259 O O . THR D 1 220 ? 135.215 122.125 125.469 1.00 46.25 215 THR D O 1
ATOM 15270 N N . GLY D 1 221 ? 133.371 121.824 126.719 1.00 47.99 216 GLY D N 1
ATOM 15271 C CA . GLY D 1 221 ? 133.223 123.206 127.099 1.00 47.99 216 GLY D CA 1
ATOM 15272 C C . GLY D 1 221 ? 132.054 123.921 126.451 1.00 47.99 216 GLY D C 1
ATOM 15273 O O . GLY D 1 221 ? 132.026 125.158 126.470 1.00 47.99 216 GLY D O 1
ATOM 15277 N N . HIS D 1 222 ? 131.093 123.190 125.897 1.00 48.40 217 HIS D N 1
ATOM 15278 C CA . HIS D 1 222 ? 129.954 123.767 125.196 1.00 48.40 217 HIS D CA 1
ATOM 15279 C C . HIS D 1 222 ? 128.815 122.757 125.262 1.00 48.40 217 HIS D C 1
ATOM 15280 O O . HIS D 1 222 ? 128.916 121.730 125.941 1.00 48.40 217 HIS D O 1
ATOM 15293 N N . ASP D 1 223 ? 127.732 123.039 124.540 1.00 41.27 218 ASP D N 1
ATOM 15294 C CA . ASP D 1 223 ? 126.572 122.164 124.514 1.00 41.27 218 ASP D CA 1
ATOM 15295 C C . ASP D 1 223 ? 126.450 121.352 123.233 1.00 41.27 218 ASP D C 1
ATOM 15296 O O . ASP D 1 223 ? 125.495 120.580 123.105 1.00 41.27 218 ASP D O 1
ATOM 15305 N N . LEU D 1 224 ? 127.376 121.503 122.286 1.00 33.48 219 LEU D N 1
ATOM 15306 C CA . LEU D 1 224 ? 127.343 120.769 121.028 1.00 33.48 219 LEU D CA 1
ATOM 15307 C C . LEU D 1 224 ? 128.594 119.922 120.821 1.00 33.48 219 LEU D C 1
ATOM 15308 O O . LEU D 1 224 ? 129.103 119.822 119.697 1.00 33.48 219 LEU D O 1
ATOM 15324 N N . SER D 1 225 ? 129.069 119.264 121.877 1.00 36.19 220 SER D N 1
ATOM 15325 C CA . SER D 1 225 ? 130.365 118.600 121.820 1.00 36.19 220 SER D CA 1
ATOM 15326 C C . SER D 1 225 ? 130.280 117.287 121.055 1.00 36.19 220 SER D C 1
ATOM 15327 O O . SER D 1 225 ? 131.093 117.026 120.163 1.00 36.19 220 SER D O 1
ATOM 15335 N N . PHE D 1 226 ? 129.299 116.451 121.394 1.00 34.26 221 PHE D N 1
ATOM 15336 C CA . PHE D 1 226 ? 129.119 115.193 120.683 1.00 34.26 221 PHE D CA 1
ATOM 15337 C C . PHE D 1 226 ? 128.880 115.442 119.203 1.00 34.26 221 PHE D C 1
ATOM 15338 O O . PHE D 1 226 ? 129.305 114.655 118.352 1.00 34.26 221 PHE D O 1
ATOM 15355 N N . ILE D 1 227 ? 128.260 116.573 118.875 1.00 30.98 222 ILE D N 1
ATOM 15356 C CA . ILE D 1 227 ? 127.972 116.893 117.482 1.00 30.98 222 ILE D CA 1
ATOM 15357 C C . ILE D 1 227 ? 129.246 117.313 116.763 1.00 30.98 222 ILE D C 1
ATOM 15358 O O . ILE D 1 227 ? 129.601 116.764 115.709 1.00 30.98 222 ILE D O 1
ATOM 15374 N N . TYR D 1 228 ? 129.943 118.309 117.313 1.00 34.06 223 TYR D N 1
ATOM 15375 C CA . TYR D 1 228 ? 131.188 118.758 116.716 1.00 34.06 223 TYR D CA 1
ATOM 15376 C C . TYR D 1 228 ? 132.208 117.637 116.631 1.00 34.06 223 TYR D C 1
ATOM 15377 O O . TYR D 1 228 ? 133.128 117.714 115.812 1.00 34.06 223 TYR D O 1
ATOM 15395 N N . ASP D 1 229 ? 132.062 116.597 117.451 1.00 36.56 224 ASP D N 1
ATOM 15396 C CA . ASP D 1 229 ? 132.943 115.437 117.374 1.00 36.56 224 ASP D CA 1
ATOM 15397 C C . ASP D 1 229 ? 132.514 114.483 116.263 1.00 36.56 224 ASP D C 1
ATOM 15398 O O . ASP D 1 229 ? 133.276 114.232 115.325 1.00 36.56 224 ASP D O 1
ATOM 15407 N N . ILE D 1 230 ? 131.294 113.948 116.355 1.00 33.63 225 ILE D N 1
ATOM 15408 C CA . ILE D 1 230 ? 130.796 113.017 115.354 1.00 33.63 225 ILE D CA 1
ATOM 15409 C C . ILE D 1 230 ? 130.867 113.577 113.940 1.00 33.63 225 ILE D C 1
ATOM 15410 O O . ILE D 1 230 ? 130.861 112.803 112.979 1.00 33.63 225 ILE D O 1
ATOM 15426 N N . ALA D 1 231 ? 130.943 114.900 113.774 1.00 34.33 226 ALA D N 1
ATOM 15427 C CA . ALA D 1 231 ? 130.891 115.444 112.419 1.00 34.33 226 ALA D CA 1
ATOM 15428 C C . ALA D 1 231 ? 132.268 115.503 111.764 1.00 34.33 226 ALA D C 1
ATOM 15429 O O . ALA D 1 231 ? 132.370 115.479 110.527 1.00 34.33 226 ALA D O 1
ATOM 15436 N N . ASP D 1 232 ? 133.334 115.581 112.561 1.00 42.15 227 ASP D N 1
ATOM 15437 C CA . ASP D 1 232 ? 134.676 115.639 111.995 1.00 42.15 227 ASP D CA 1
ATOM 15438 C C . ASP D 1 232 ? 135.110 114.307 111.397 1.00 42.15 227 ASP D C 1
ATOM 15439 O O . ASP D 1 232 ? 136.056 114.279 110.603 1.00 42.15 227 ASP D O 1
ATOM 15448 N N . LEU D 1 233 ? 134.446 113.207 111.758 1.00 43.89 228 LEU D N 1
ATOM 15449 C CA . LEU D 1 233 ? 134.777 111.916 111.172 1.00 43.89 228 LEU D CA 1
ATOM 15450 C C . LEU D 1 233 ? 134.510 111.883 109.675 1.00 43.89 228 LEU D C 1
ATOM 15451 O O . LEU D 1 233 ? 135.155 111.112 108.956 1.00 43.89 228 LEU D O 1
ATOM 15467 N N . TYR D 1 234 ? 133.576 112.703 109.194 1.00 41.20 229 TYR D N 1
ATOM 15468 C CA . TYR D 1 234 ? 133.173 112.705 107.799 1.00 41.20 229 TYR D CA 1
ATOM 15469 C C . TYR D 1 234 ? 133.411 114.036 107.110 1.00 41.20 229 TYR D C 1
ATOM 15470 O O . TYR D 1 234 ? 133.309 114.097 105.876 1.00 41.20 229 TYR D O 1
ATOM 15488 N N . LYS D 1 235 ? 133.677 115.106 107.862 1.00 47.49 230 LYS D N 1
ATOM 15489 C CA . LYS D 1 235 ? 133.996 116.381 107.235 1.00 47.49 230 LYS D CA 1
ATOM 15490 C C . LYS D 1 235 ? 135.071 116.210 106.172 1.00 47.49 230 LYS D C 1
ATOM 15491 O O . LYS D 1 235 ? 134.943 116.716 105.054 1.00 47.49 230 LYS D O 1
ATOM 15510 N N . ALA D 1 236 ? 136.119 115.449 106.489 1.00 59.77 231 ALA D N 1
ATOM 15511 C CA . ALA D 1 236 ? 137.226 115.287 105.554 1.00 59.77 231 ALA D CA 1
ATOM 15512 C C . ALA D 1 236 ? 136.763 114.635 104.260 1.00 59.77 231 ALA D C 1
ATOM 15513 O O . ALA D 1 236 ? 136.936 115.192 103.170 1.00 59.77 231 ALA D O 1
ATOM 15520 N N . GLU D 1 237 ? 136.176 113.443 104.360 1.00 56.16 232 GLU D N 1
ATOM 15521 C CA . GLU D 1 237 ? 135.816 112.682 103.174 1.00 56.16 232 GLU D CA 1
ATOM 15522 C C . GLU D 1 237 ? 134.630 113.269 102.420 1.00 56.16 232 GLU D C 1
ATOM 15523 O O . GLU D 1 237 ? 134.332 112.798 101.318 1.00 56.16 232 GLU D O 1
ATOM 15535 N N . LEU D 1 238 ? 133.942 114.270 102.972 1.00 56.06 233 LEU D N 1
ATOM 15536 C CA . LEU D 1 238 ? 132.779 114.828 102.288 1.00 56.06 233 LEU D CA 1
ATOM 15537 C C . LEU D 1 238 ? 132.980 116.259 101.803 1.00 56.06 233 LEU D C 1
ATOM 15538 O O . LEU D 1 238 ? 132.790 116.541 100.617 1.00 56.06 233 LEU D O 1
ATOM 15554 N N . THR D 1 239 ? 133.354 117.173 102.697 1.00 65.05 234 THR D N 1
ATOM 15555 C CA . THR D 1 239 ? 133.261 118.596 102.394 1.00 65.05 234 THR D CA 1
ATOM 15556 C C . THR D 1 239 ? 134.208 119.004 101.270 1.00 65.05 234 THR D C 1
ATOM 15557 O O . THR D 1 239 ? 133.794 119.644 100.296 1.00 65.05 234 THR D O 1
ATOM 15568 N N . ILE D 1 240 ? 135.481 118.643 101.385 1.00 72.11 235 ILE D N 1
ATOM 15569 C CA . ILE D 1 240 ? 136.541 119.301 100.625 1.00 72.11 235 ILE D CA 1
ATOM 15570 C C . ILE D 1 240 ? 136.533 118.888 99.156 1.00 72.11 235 ILE D C 1
ATOM 15571 O O . ILE D 1 240 ? 136.719 119.751 98.286 1.00 72.11 235 ILE D O 1
ATOM 15587 N N . PRO D 1 241 ? 136.364 117.602 98.817 1.00 74.70 236 PRO D N 1
ATOM 15588 C CA . PRO D 1 241 ? 136.397 117.217 97.397 1.00 74.70 236 PRO D CA 1
ATOM 15589 C C . PRO D 1 241 ? 135.480 118.057 96.519 1.00 74.70 236 PRO D C 1
ATOM 15590 O O . PRO D 1 241 ? 135.932 118.730 95.582 1.00 74.70 236 PRO D O 1
ATOM 15601 N N . LEU D 1 242 ? 134.183 118.042 96.835 1.00 72.99 237 LEU D N 1
ATOM 15602 C CA . LEU D 1 242 ? 133.225 118.763 96.006 1.00 72.99 237 LEU D CA 1
ATOM 15603 C C . LEU D 1 242 ? 133.376 120.267 96.170 1.00 72.99 237 LEU D C 1
ATOM 15604 O O . LEU D 1 242 ? 133.066 121.021 95.244 1.00 72.99 237 LEU D O 1
ATOM 15620 N N . ALA D 1 243 ? 133.878 120.721 97.319 1.00 79.09 238 ALA D N 1
ATOM 15621 C CA . ALA D 1 243 ? 134.140 122.145 97.491 1.00 79.09 238 ALA D CA 1
ATOM 15622 C C . ALA D 1 243 ? 135.191 122.624 96.499 1.00 79.09 238 ALA D C 1
ATOM 15623 O O . ALA D 1 243 ? 135.018 123.656 95.841 1.00 79.09 238 ALA D O 1
ATOM 15630 N N . PHE D 1 244 ? 136.292 121.879 96.377 1.00 86.86 239 PHE D N 1
ATOM 15631 C CA . PHE D 1 244 ? 137.326 122.247 95.416 1.00 86.86 239 PHE D CA 1
ATOM 15632 C C . PHE D 1 244 ? 136.816 122.113 93.989 1.00 86.86 239 PHE D C 1
ATOM 15633 O O . PHE D 1 244 ? 137.084 122.976 93.144 1.00 86.86 239 PHE D O 1
ATOM 15650 N N . GLU D 1 245 ? 136.100 121.026 93.693 1.00 84.35 240 GLU D N 1
ATOM 15651 C CA . GLU D 1 245 ? 135.496 120.884 92.371 1.00 84.35 240 GLU D CA 1
ATOM 15652 C C . GLU D 1 245 ? 134.678 122.120 92.005 1.00 84.35 240 GLU D C 1
ATOM 15653 O O . GLU D 1 245 ? 134.867 122.714 90.937 1.00 84.35 240 GLU D O 1
ATOM 15665 N N . ILE D 1 246 ? 133.762 122.525 92.888 1.00 79.26 241 ILE D N 1
ATOM 15666 C CA . ILE D 1 246 ? 132.947 123.711 92.636 1.00 79.26 241 ILE D CA 1
ATOM 15667 C C . ILE D 1 246 ? 133.834 124.932 92.437 1.00 79.26 241 ILE D C 1
ATOM 15668 O O . ILE D 1 246 ? 133.759 125.615 91.410 1.00 79.26 241 ILE D O 1
ATOM 15684 N N . ALA D 1 247 ? 134.680 125.234 93.425 1.00 88.73 242 ALA D N 1
ATOM 15685 C CA . ALA D 1 247 ? 135.483 126.450 93.367 1.00 88.73 242 ALA D CA 1
ATOM 15686 C C . ALA D 1 247 ? 136.275 126.528 92.070 1.00 88.73 242 ALA D C 1
ATOM 15687 O O . ALA D 1 247 ? 136.487 127.617 91.525 1.00 88.73 242 ALA D O 1
ATOM 15694 N N . ALA D 1 248 ? 136.724 125.380 91.561 1.00 89.78 243 ALA D N 1
ATOM 15695 C CA . ALA D 1 248 ? 137.344 125.353 90.241 1.00 89.78 243 ALA D CA 1
ATOM 15696 C C . ALA D 1 248 ? 136.322 125.682 89.160 1.00 89.78 243 ALA D C 1
ATOM 15697 O O . ALA D 1 248 ? 136.594 126.474 88.249 1.00 89.78 243 ALA D O 1
ATOM 15704 N N . ASN D 1 249 ? 135.137 125.080 89.245 1.00 90.70 244 ASN D N 1
ATOM 15705 C CA . ASN D 1 249 ? 134.054 125.336 88.296 1.00 90.70 244 ASN D CA 1
ATOM 15706 C C . ASN D 1 249 ? 133.193 126.472 88.838 1.00 90.70 244 ASN D C 1
ATOM 15707 O O . ASN D 1 249 ? 132.152 126.252 89.460 1.00 90.70 244 ASN D O 1
ATOM 15718 N N . PHE D 1 250 ? 133.628 127.710 88.593 1.00 98.94 245 PHE D N 1
ATOM 15719 C CA . PHE D 1 250 ? 132.918 128.863 89.139 1.00 98.94 245 PHE D CA 1
ATOM 15720 C C . PHE D 1 250 ? 131.533 129.001 88.520 1.00 98.94 245 PHE D C 1
ATOM 15721 O O . PHE D 1 250 ? 130.518 128.955 89.225 1.00 98.94 245 PHE D O 1
ATOM 15738 N N . THR D 1 251 ? 131.471 129.165 87.204 1.00 103.27 246 THR D N 1
ATOM 15739 C CA . THR D 1 251 ? 130.201 129.357 86.515 1.00 103.27 246 THR D CA 1
ATOM 15740 C C . THR D 1 251 ? 129.413 128.053 86.445 1.00 103.27 246 THR D C 1
ATOM 15741 O O . THR D 1 251 ? 128.278 128.026 85.968 1.00 103.27 246 THR D O 1
ATOM 15752 N N . LYS D 1 258 ? 124.090 127.103 96.558 1.00 60.59 253 LYS D N 1
ATOM 15753 C CA . LYS D 1 258 ? 123.024 126.508 95.763 1.00 60.59 253 LYS D CA 1
ATOM 15754 C C . LYS D 1 258 ? 123.553 125.347 94.937 1.00 60.59 253 LYS D C 1
ATOM 15755 O O . LYS D 1 258 ? 123.099 124.210 95.067 1.00 60.59 253 LYS D O 1
ATOM 15773 N N . ILE D 1 259 ? 124.523 125.659 94.074 1.00 64.17 254 ILE D N 1
ATOM 15774 C CA . ILE D 1 259 ? 125.094 124.662 93.177 1.00 64.17 254 ILE D CA 1
ATOM 15775 C C . ILE D 1 259 ? 125.661 123.467 93.933 1.00 64.17 254 ILE D C 1
ATOM 15776 O O . ILE D 1 259 ? 125.853 122.399 93.342 1.00 64.17 254 ILE D O 1
ATOM 15792 N N . ALA D 1 260 ? 125.928 123.612 95.232 1.00 61.69 255 ALA D N 1
ATOM 15793 C CA . ALA D 1 260 ? 126.569 122.538 95.980 1.00 61.69 255 ALA D CA 1
ATOM 15794 C C . ALA D 1 260 ? 125.556 121.529 96.504 1.00 61.69 255 ALA D C 1
ATOM 15795 O O . ALA D 1 260 ? 125.868 120.337 96.627 1.00 61.69 255 ALA D O 1
ATOM 15802 N N . ARG D 1 261 ? 124.342 121.983 96.808 1.00 52.58 256 ARG D N 1
ATOM 15803 C CA . ARG D 1 261 ? 123.396 121.186 97.578 1.00 52.58 256 ARG D CA 1
ATOM 15804 C C . ARG D 1 261 ? 122.867 119.982 96.809 1.00 52.58 256 ARG D C 1
ATOM 15805 O O . ARG D 1 261 ? 122.209 119.116 97.393 1.00 52.58 256 ARG D O 1
ATOM 15826 N N . GLN D 1 262 ? 123.144 119.906 95.509 1.00 56.36 257 GLN D N 1
ATOM 15827 C CA . GLN D 1 262 ? 122.844 118.687 94.768 1.00 56.36 257 GLN D CA 1
ATOM 15828 C C . GLN D 1 262 ? 123.937 117.644 94.977 1.00 56.36 257 GLN D C 1
ATOM 15829 O O . GLN D 1 262 ? 123.645 116.471 95.240 1.00 56.36 257 GLN D O 1
ATOM 15843 N N . LYS D 1 263 ? 125.199 118.066 94.871 1.00 61.21 258 LYS D N 1
ATOM 15844 C CA . LYS D 1 263 ? 126.307 117.163 95.145 1.00 61.21 258 LYS D CA 1
ATOM 15845 C C . LYS D 1 263 ? 126.270 116.668 96.580 1.00 61.21 258 LYS D C 1
ATOM 15846 O O . LYS D 1 263 ? 126.574 115.501 96.842 1.00 61.21 258 LYS D O 1
ATOM 15865 N N . VAL D 1 264 ? 125.909 117.541 97.520 1.00 51.80 259 VAL D N 1
ATOM 15866 C CA . VAL D 1 264 ? 125.850 117.138 98.923 1.00 51.80 259 VAL D CA 1
ATOM 15867 C C . VAL D 1 264 ? 124.833 116.017 99.107 1.00 51.80 259 VAL D C 1
ATOM 15868 O O . VAL D 1 264 ? 125.103 115.005 99.769 1.00 51.80 259 VAL D O 1
ATOM 15881 N N . ARG D 1 265 ? 123.649 116.174 98.515 1.00 41.39 260 ARG D N 1
ATOM 15882 C CA . ARG D 1 265 ? 122.618 115.159 98.691 1.00 41.39 260 ARG D CA 1
ATOM 15883 C C . ARG D 1 265 ? 122.983 113.870 97.969 1.00 41.39 260 ARG D C 1
ATOM 15884 O O . ARG D 1 265 ? 122.704 112.776 98.470 1.00 41.39 260 ARG D O 1
ATOM 15905 N N . ASP D 1 266 ? 123.597 113.973 96.789 1.00 48.31 261 ASP D N 1
ATOM 15906 C CA . ASP D 1 266 ? 124.042 112.769 96.096 1.00 48.31 261 ASP D CA 1
ATOM 15907 C C . ASP D 1 266 ? 125.082 112.028 96.925 1.00 48.31 261 ASP D C 1
ATOM 15908 O O . ASP D 1 266 ? 125.053 110.794 97.030 1.00 48.31 261 ASP D O 1
ATOM 15917 N N . SER D 1 267 ? 126.018 112.772 97.519 1.00 46.38 262 SER D N 1
ATOM 15918 C CA . SER D 1 267 ? 126.983 112.178 98.434 1.00 46.38 262 SER D CA 1
ATOM 15919 C C . SER D 1 267 ? 126.288 111.450 99.573 1.00 46.38 262 SER D C 1
ATOM 15920 O O . SER D 1 267 ? 126.671 110.331 99.924 1.00 46.38 262 SER D O 1
ATOM 15928 N N . PHE D 1 268 ? 125.294 112.085 100.196 1.00 40.87 263 PHE D N 1
ATOM 15929 C CA . PHE D 1 268 ? 124.558 111.402 101.256 1.00 40.87 263 PHE D CA 1
ATOM 15930 C C . PHE D 1 268 ? 123.958 110.098 100.749 1.00 40.87 263 PHE D C 1
ATOM 15931 O O . PHE D 1 268 ? 124.146 109.034 101.352 1.00 40.87 263 PHE D O 1
ATOM 15948 N N . VAL D 1 269 ? 123.206 110.170 99.648 1.00 43.05 264 VAL D N 1
ATOM 15949 C CA . VAL D 1 269 ? 122.478 109.000 99.162 1.00 43.05 264 VAL D CA 1
ATOM 15950 C C . VAL D 1 269 ? 123.443 107.862 98.869 1.00 43.05 264 VAL D C 1
ATOM 15951 O O . VAL D 1 269 ? 123.158 106.693 99.158 1.00 43.05 264 VAL D O 1
ATOM 15964 N N . ASP D 1 270 ? 124.600 108.183 98.291 1.00 48.65 265 ASP D N 1
ATOM 15965 C CA . ASP D 1 270 ? 125.581 107.148 97.986 1.00 48.65 265 ASP D CA 1
ATOM 15966 C C . ASP D 1 270 ? 126.219 106.605 99.260 1.00 48.65 265 ASP D C 1
ATOM 15967 O O . ASP D 1 270 ? 126.121 105.408 99.555 1.00 48.65 265 ASP D O 1
ATOM 15976 N N . GLY D 1 271 ? 126.881 107.475 100.026 1.00 43.93 266 GLY D N 1
ATOM 15977 C CA . GLY D 1 271 ? 127.558 107.048 101.237 1.00 43.93 266 GLY D CA 1
ATOM 15978 C C . GLY D 1 271 ? 126.701 106.234 102.183 1.00 43.93 266 GLY D C 1
ATOM 15979 O O . GLY D 1 271 ? 127.197 105.294 102.810 1.00 43.93 266 GLY D O 1
ATOM 15983 N N . LYS D 1 272 ? 125.413 106.565 102.299 1.00 41.79 267 LYS D N 1
ATOM 15984 C CA . LYS D 1 272 ? 124.545 105.956 103.307 1.00 41.79 267 LYS D CA 1
ATOM 15985 C C . LYS D 1 272 ? 124.944 106.407 104.713 1.00 41.79 267 LYS D C 1
ATOM 15986 O O . LYS D 1 272 ? 125.038 105.597 105.643 1.00 41.79 267 LYS D O 1
ATOM 16005 N N . LEU D 1 273 ? 125.184 107.715 104.855 1.00 39.67 268 LEU D N 1
ATOM 16006 C CA . LEU D 1 273 ? 125.514 108.299 106.149 1.00 39.67 268 LEU D CA 1
ATOM 16007 C C . LEU D 1 273 ? 124.495 107.912 107.208 1.00 39.67 268 LEU D C 1
ATOM 16008 O O . LEU D 1 273 ? 124.846 107.496 108.316 1.00 39.67 268 LEU D O 1
ATOM 16024 N N . ILE D 1 274 ? 123.213 108.082 106.886 1.00 31.89 269 ILE D N 1
ATOM 16025 C CA . ILE D 1 274 ? 122.149 107.904 107.863 1.00 31.89 269 ILE D CA 1
ATOM 16026 C C . ILE D 1 274 ? 122.183 106.552 108.557 1.00 31.89 269 ILE D C 1
ATOM 16027 O O . ILE D 1 274 ? 121.618 106.420 109.648 1.00 31.89 269 ILE D O 1
ATOM 16043 N N . VAL D 1 275 ? 122.831 105.546 107.973 1.00 37.53 270 VAL D N 1
ATOM 16044 C CA . VAL D 1 275 ? 122.979 104.245 108.607 1.00 37.53 270 VAL D CA 1
ATOM 16045 C C . VAL D 1 275 ? 124.395 104.029 109.122 1.00 37.53 270 VAL D C 1
ATOM 16046 O O . VAL D 1 275 ? 124.582 103.456 110.200 1.00 37.53 270 VAL D O 1
ATOM 16059 N N . ARG D 1 276 ? 125.409 104.461 108.367 1.00 39.86 271 ARG D N 1
ATOM 16060 C CA . ARG D 1 276 ? 126.775 104.253 108.831 1.00 39.86 271 ARG D CA 1
ATOM 16061 C C . ARG D 1 276 ? 127.012 104.977 110.149 1.00 39.86 271 ARG D C 1
ATOM 16062 O O . ARG D 1 276 ? 127.817 104.532 110.973 1.00 39.86 271 ARG D O 1
ATOM 16083 N N . ILE D 1 277 ? 126.315 106.093 110.371 1.00 36.02 272 ILE D N 1
ATOM 16084 C CA . ILE D 1 277 ? 126.482 106.845 111.611 1.00 36.02 272 ILE D CA 1
ATOM 16085 C C . ILE D 1 277 ? 125.902 106.066 112.783 1.00 36.02 272 ILE D C 1
ATOM 16086 O O . ILE D 1 277 ? 126.520 105.959 113.849 1.00 36.02 272 ILE D O 1
ATOM 16102 N N . VAL D 1 278 ? 124.692 105.535 112.615 1.00 35.61 273 VAL D N 1
ATOM 16103 C CA . VAL D 1 278 ? 124.107 104.695 113.655 1.00 35.61 273 VAL D CA 1
ATOM 16104 C C . VAL D 1 278 ? 125.017 103.510 113.954 1.00 35.61 273 VAL D C 1
ATOM 16105 O O . VAL D 1 278 ? 125.170 103.099 115.113 1.00 35.61 273 VAL D O 1
ATOM 16118 N N . GLN D 1 279 ? 125.644 102.948 112.919 1.00 40.14 274 GLN D N 1
ATOM 16119 C CA . GLN D 1 279 ? 126.564 101.835 113.136 1.00 40.14 274 GLN D CA 1
ATOM 16120 C C . GLN D 1 279 ? 127.772 102.282 113.950 1.00 40.14 274 GLN D C 1
ATOM 16121 O O . GLN D 1 279 ? 128.139 101.643 114.947 1.00 40.14 274 GLN D O 1
ATOM 16135 N N . ASP D 1 280 ? 128.425 103.359 113.509 1.00 39.20 275 ASP D N 1
ATOM 16136 C CA . ASP D 1 280 ? 129.548 103.918 114.250 1.00 39.20 275 ASP D CA 1
ATOM 16137 C C . ASP D 1 280 ? 129.186 104.150 115.708 1.00 39.20 275 ASP D C 1
ATOM 16138 O O . ASP D 1 280 ? 130.002 103.910 116.599 1.00 39.20 275 ASP D O 1
ATOM 16147 N N . ILE D 1 281 ? 127.961 104.597 115.977 1.00 37.63 276 ILE D N 1
ATOM 16148 C CA . ILE D 1 281 ? 127.588 104.919 117.351 1.00 37.63 276 ILE D CA 1
ATOM 16149 C C . ILE D 1 281 ? 127.371 103.650 118.170 1.00 37.63 276 ILE D C 1
ATOM 16150 O O . ILE D 1 281 ? 127.838 103.548 119.312 1.00 37.63 276 ILE D O 1
ATOM 16166 N N . GLN D 1 282 ? 126.639 102.674 117.627 1.00 42.34 277 GLN D N 1
ATOM 16167 C CA . GLN D 1 282 ? 126.440 101.431 118.366 1.00 42.34 277 GLN D CA 1
ATOM 16168 C C . GLN D 1 282 ? 127.754 100.703 118.600 1.00 42.34 277 GLN D C 1
ATOM 16169 O O . GLN D 1 282 ? 127.867 99.918 119.548 1.00 42.34 277 GLN D O 1
ATOM 16183 N N . TYR D 1 283 ? 128.752 100.940 117.752 1.00 50.59 278 TYR D N 1
ATOM 16184 C CA . TYR D 1 283 ? 130.074 100.362 117.963 1.00 50.59 278 TYR D CA 1
ATOM 16185 C C . TYR D 1 283 ? 130.896 101.172 118.953 1.00 50.59 278 TYR D C 1
ATOM 16186 O O . TYR D 1 283 ? 131.659 100.600 119.739 1.00 50.59 278 TYR D O 1
ATOM 16204 N N . LEU D 1 284 ? 130.742 102.494 118.924 1.00 46.17 279 LEU D N 1
ATOM 16205 C CA . LEU D 1 284 ? 131.477 103.383 119.808 1.00 46.17 279 LEU D CA 1
ATOM 16206 C C . LEU D 1 284 ? 130.998 103.270 121.251 1.00 46.17 279 LEU D C 1
ATOM 16207 O O . LEU D 1 284 ? 131.765 103.551 122.178 1.00 46.17 279 LEU D O 1
ATOM 16223 N N . PHE D 1 285 ? 129.745 102.864 121.462 1.00 44.42 280 PHE D N 1
ATOM 16224 C CA . PHE D 1 285 ? 129.180 102.706 122.801 1.00 44.42 280 PHE D CA 1
ATOM 16225 C C . PHE D 1 285 ? 128.928 101.240 123.142 1.00 44.42 280 PHE D C 1
ATOM 16226 O O . PHE D 1 285 ? 127.865 100.880 123.650 1.00 44.42 280 PHE D O 1
ATOM 16243 N N . ASP D 1 286 ? 129.899 100.378 122.865 1.00 66.66 281 ASP D N 1
ATOM 16244 C CA . ASP D 1 286 ? 129.793 98.978 123.253 1.00 66.66 281 ASP D CA 1
ATOM 16245 C C . ASP D 1 286 ? 131.158 98.300 123.233 1.00 66.66 281 ASP D C 1
ATOM 16246 O O . ASP D 1 286 ? 131.397 97.344 123.971 1.00 66.66 281 ASP D O 1
ATOM 16255 N N . PRO E 2 2 ? 106.629 99.681 87.002 1.00 29.51 2 PRO E N 1
ATOM 16256 C CA . PRO E 2 2 ? 106.294 99.903 88.404 1.00 29.51 2 PRO E CA 1
ATOM 16257 C C . PRO E 2 2 ? 104.842 100.318 88.619 1.00 29.51 2 PRO E C 1
ATOM 16258 O O . PRO E 2 2 ? 104.022 100.136 87.720 1.00 29.51 2 PRO E O 1
ATOM 16269 N N . PHE E 2 3 ? 104.536 100.869 89.793 1.00 28.90 3 PHE E N 1
ATOM 16270 C CA . PHE E 2 3 ? 103.183 101.302 90.102 1.00 28.90 3 PHE E CA 1
ATOM 16271 C C . PHE E 2 3 ? 102.945 102.683 89.516 1.00 28.90 3 PHE E C 1
ATOM 16272 O O . PHE E 2 3 ? 103.770 103.589 89.670 1.00 28.90 3 PHE E O 1
ATOM 16289 N N . THR E 2 4 ? 101.805 102.846 88.850 1.00 27.41 4 THR E N 1
ATOM 16290 C CA . THR E 2 4 ? 101.511 104.065 88.117 1.00 27.41 4 THR E CA 1
ATOM 16291 C C . THR E 2 4 ? 100.094 104.506 88.444 1.00 27.41 4 THR E C 1
ATOM 16292 O O . THR E 2 4 ? 99.197 103.675 88.604 1.00 27.41 4 THR E O 1
ATOM 16303 N N . VAL E 2 5 ? 99.909 105.818 88.556 1.00 26.67 5 VAL E N 1
ATOM 16304 C CA . VAL E 2 5 ? 98.630 106.426 88.893 1.00 26.67 5 VAL E CA 1
ATOM 16305 C C . VAL E 2 5 ? 98.401 107.622 87.985 1.00 26.67 5 VAL E C 1
ATOM 16306 O O . VAL E 2 5 ? 99.280 108.478 87.840 1.00 26.67 5 VAL E O 1
ATOM 16319 N N . VAL E 2 6 ? 97.216 107.685 87.381 1.00 27.79 6 VAL E N 1
ATOM 16320 C CA . VAL E 2 6 ? 96.883 108.735 86.431 1.00 27.79 6 VAL E CA 1
ATOM 16321 C C . VAL E 2 6 ? 95.694 109.524 86.959 1.00 27.79 6 VAL E C 1
ATOM 16322 O O . VAL E 2 6 ? 94.904 109.033 87.771 1.00 27.79 6 VAL E O 1
ATOM 16335 N N . THR E 2 7 ? 95.575 110.761 86.485 1.00 25.60 7 THR E N 1
ATOM 16336 C CA . THR E 2 7 ? 94.515 111.674 86.877 1.00 25.60 7 THR E CA 1
ATOM 16337 C C . THR E 2 7 ? 94.112 112.498 85.666 1.00 25.60 7 THR E C 1
ATOM 16338 O O . THR E 2 7 ? 94.970 113.063 84.985 1.00 25.60 7 THR E O 1
ATOM 16349 N N . LEU E 2 8 ? 92.809 112.552 85.391 1.00 30.13 8 LEU E N 1
ATOM 16350 C CA . LEU E 2 8 ? 92.288 113.262 84.232 1.00 30.13 8 LEU E CA 1
ATOM 16351 C C . LEU E 2 8 ? 91.216 114.254 84.659 1.00 30.13 8 LEU E C 1
ATOM 16352 O O . LEU E 2 8 ? 90.382 113.972 85.522 1.00 30.13 8 LEU E O 1
ATOM 16368 N N . LYS E 2 9 ? 91.247 115.425 84.027 1.00 36.37 9 LYS E N 1
ATOM 16369 C CA . LYS E 2 9 ? 90.282 116.478 84.309 1.00 36.37 9 LYS E CA 1
ATOM 16370 C C . LYS E 2 9 ? 89.852 117.190 83.034 1.00 36.37 9 LYS E C 1
ATOM 16371 O O . LYS E 2 9 ? 90.684 117.755 82.318 1.00 36.37 9 LYS E O 1
ATOM 16390 N N . SER E 2 10 ? 88.551 117.169 82.748 1.00 40.86 10 SER E N 1
ATOM 16391 C CA . SER E 2 10 ? 87.981 117.829 81.576 1.00 40.86 10 SER E CA 1
ATOM 16392 C C . SER E 2 10 ? 88.568 117.256 80.285 1.00 40.86 10 SER E C 1
ATOM 16393 O O . SER E 2 10 ? 89.170 117.960 79.474 1.00 40.86 10 SER E O 1
ATOM 16401 N N . VAL E 2 11 ? 88.371 115.954 80.106 1.00 34.71 11 VAL E N 1
ATOM 16402 C CA . VAL E 2 11 ? 88.872 115.247 78.931 1.00 34.71 11 VAL E CA 1
ATOM 16403 C C . VAL E 2 11 ? 87.695 114.648 78.171 1.00 34.71 11 VAL E C 1
ATOM 16404 O O . VAL E 2 11 ? 86.619 114.451 78.752 1.00 34.71 11 VAL E O 1
ATOM 16417 N N . PRO E 2 12 ? 87.844 114.349 76.882 1.00 35.49 12 PRO E N 1
ATOM 16418 C CA . PRO E 2 12 ? 86.762 113.697 76.163 1.00 35.49 12 PRO E CA 1
ATOM 16419 C C . PRO E 2 12 ? 86.475 112.330 76.751 1.00 35.49 12 PRO E C 1
ATOM 16420 O O . PRO E 2 12 ? 87.324 111.750 77.455 1.00 35.49 12 PRO E O 1
ATOM 16431 N N . PRO E 2 13 ? 85.291 111.773 76.491 1.00 37.68 13 PRO E N 1
ATOM 16432 C CA . PRO E 2 13 ? 85.011 110.400 76.936 1.00 37.68 13 PRO E CA 1
ATOM 16433 C C . PRO E 2 13 ? 85.733 109.337 76.131 1.00 37.68 13 PRO E C 1
ATOM 16434 O O . PRO E 2 13 ? 85.581 108.149 76.434 1.00 37.68 13 PRO E O 1
ATOM 16445 N N . SER E 2 14 ? 86.512 109.720 75.120 1.00 39.71 14 SER E N 1
ATOM 16446 C CA . SER E 2 14 ? 87.302 108.782 74.340 1.00 39.71 14 SER E CA 1
ATOM 16447 C C . SER E 2 14 ? 88.679 108.554 74.943 1.00 39.71 14 SER E C 1
ATOM 16448 O O . SER E 2 14 ? 89.581 108.073 74.249 1.00 39.71 14 SER E O 1
ATOM 16456 N N . LEU E 2 15 ? 88.857 108.902 76.199 1.00 33.27 15 LEU E N 1
ATOM 16457 C CA . LEU E 2 15 ? 90.063 108.627 76.966 1.00 33.27 15 LEU E CA 1
ATOM 16458 C C . LEU E 2 15 ? 89.755 107.931 78.281 1.00 33.27 15 LEU E C 1
ATOM 16459 O O . LEU E 2 15 ? 90.492 107.028 78.682 1.00 33.27 15 LEU E O 1
ATOM 16475 N N . ARG E 2 16 ? 88.655 108.302 78.939 1.00 35.41 16 ARG E N 1
ATOM 16476 C CA . ARG E 2 16 ? 88.246 107.673 80.187 1.00 35.41 16 ARG E CA 1
ATOM 16477 C C . ARG E 2 16 ? 87.802 106.232 80.011 1.00 35.41 16 ARG E C 1
ATOM 16478 O O . ARG E 2 16 ? 87.643 105.527 81.013 1.00 35.41 16 ARG E O 1
ATOM 16499 N N . GLY E 2 17 ? 87.582 105.784 78.781 1.00 33.66 17 GLY E N 1
ATOM 16500 C CA . GLY E 2 17 ? 87.200 104.411 78.534 1.00 33.66 17 GLY E CA 1
ATOM 16501 C C . GLY E 2 17 ? 88.325 103.667 77.855 1.00 33.66 17 GLY E C 1
ATOM 16502 O O . GLY E 2 17 ? 88.473 102.452 78.013 1.00 33.66 17 GLY E O 1
ATOM 16506 N N . ASP E 2 18 ? 89.133 104.401 77.092 1.00 33.15 18 ASP E N 1
ATOM 16507 C CA . ASP E 2 18 ? 90.360 103.836 76.552 1.00 33.15 18 ASP E CA 1
ATOM 16508 C C . ASP E 2 18 ? 91.291 103.417 77.678 1.00 33.15 18 ASP E C 1
ATOM 16509 O O . ASP E 2 18 ? 91.638 102.240 77.816 1.00 33.15 18 ASP E O 1
ATOM 16518 N N . LEU E 2 19 ? 91.695 104.378 78.509 1.00 30.12 19 LEU E N 1
ATOM 16519 C CA . LEU E 2 19 ? 92.661 104.105 79.561 1.00 30.12 19 LEU E CA 1
ATOM 16520 C C . LEU E 2 19 ? 92.191 103.019 80.519 1.00 30.12 19 LEU E C 1
ATOM 16521 O O . LEU E 2 19 ? 93.005 102.491 81.282 1.00 30.12 19 LEU E O 1
ATOM 16537 N N . THR E 2 20 ? 90.908 102.663 80.498 1.00 30.84 20 THR E N 1
ATOM 16538 C CA . THR E 2 20 ? 90.419 101.609 81.377 1.00 30.84 20 THR E CA 1
ATOM 16539 C C . THR E 2 20 ? 90.848 100.226 80.929 1.00 30.84 20 THR E C 1
ATOM 16540 O O . THR E 2 20 ? 90.476 99.243 81.579 1.00 30.84 20 THR E O 1
ATOM 16551 N N . LYS E 2 21 ? 91.614 100.123 79.847 1.00 34.05 21 LYS E N 1
ATOM 16552 C CA . LYS E 2 21 ? 92.132 98.841 79.397 1.00 34.05 21 LYS E CA 1
ATOM 16553 C C . LYS E 2 21 ? 93.478 98.524 80.034 1.00 34.05 21 LYS E C 1
ATOM 16554 O O . LYS E 2 21 ? 93.678 97.414 80.539 1.00 34.05 21 LYS E O 1
ATOM 16573 N N . TRP E 2 22 ? 94.402 99.480 80.026 1.00 36.07 22 TRP E N 1
ATOM 16574 C CA . TRP E 2 22 ? 95.687 99.334 80.692 1.00 36.07 22 TRP E CA 1
ATOM 16575 C C . TRP E 2 22 ? 95.658 99.758 82.154 1.00 36.07 22 TRP E C 1
ATOM 16576 O O . TRP E 2 22 ? 96.723 99.916 82.754 1.00 36.07 22 TRP E O 1
ATOM 16597 N N . MET E 2 23 ? 94.480 99.900 82.754 1.00 32.23 23 MET E N 1
ATOM 16598 C CA . MET E 2 23 ? 94.363 100.477 84.089 1.00 32.23 23 MET E CA 1
ATOM 16599 C C . MET E 2 23 ? 92.986 100.148 84.655 1.00 32.23 23 MET E C 1
ATOM 16600 O O . MET E 2 23 ? 92.221 99.372 84.075 1.00 32.23 23 MET E O 1
ATOM 16614 N N . GLN E 2 24 ? 92.673 100.752 85.797 1.00 32.37 24 GLN E N 1
ATOM 16615 C CA . GLN E 2 24 ? 91.373 100.637 86.437 1.00 32.37 24 GLN E CA 1
ATOM 16616 C C . GLN E 2 24 ? 90.956 102.014 86.925 1.00 32.37 24 GLN E C 1
ATOM 16617 O O . GLN E 2 24 ? 91.791 102.896 87.137 1.00 32.37 24 GLN E O 1
ATOM 16631 N N . GLU E 2 25 ? 89.651 102.188 87.112 1.00 31.58 25 GLU E N 1
ATOM 16632 C CA . GLU E 2 25 ? 89.095 103.419 87.667 1.00 31.58 25 GLU E CA 1
ATOM 16633 C C . GLU E 2 25 ? 88.714 103.142 89.114 1.00 31.58 25 GLU E C 1
ATOM 16634 O O . GLU E 2 25 ? 87.735 102.446 89.389 1.00 31.58 25 GLU E O 1
ATOM 16646 N N . ILE E 2 26 ? 89.494 103.698 90.041 1.00 29.13 26 ILE E N 1
ATOM 16647 C CA . ILE E 2 26 ? 89.244 103.481 91.460 1.00 29.13 26 ILE E CA 1
ATOM 16648 C C . ILE E 2 26 ? 88.418 104.612 92.056 1.00 29.13 26 ILE E C 1
ATOM 16649 O O . ILE E 2 26 ? 87.770 104.422 93.092 1.00 29.13 26 ILE E O 1
ATOM 16665 N N . ALA E 2 27 ? 88.405 105.771 91.414 1.00 29.28 27 ALA E N 1
ATOM 16666 C CA . ALA E 2 27 ? 87.581 106.894 91.829 1.00 29.28 27 ALA E CA 1
ATOM 16667 C C . ALA E 2 27 ? 87.221 107.687 90.579 1.00 29.28 27 ALA E C 1
ATOM 16668 O O . ALA E 2 27 ? 87.379 107.200 89.455 1.00 29.28 27 ALA E O 1
ATOM 16675 N N . ILE E 2 28 ? 86.741 108.909 90.766 1.00 36.35 28 ILE E N 1
ATOM 16676 C CA . ILE E 2 28 ? 86.334 109.756 89.654 1.00 36.35 28 ILE E CA 1
ATOM 16677 C C . ILE E 2 28 ? 87.528 110.606 89.242 1.00 36.35 28 ILE E C 1
ATOM 16678 O O . ILE E 2 28 ? 87.866 111.586 89.914 1.00 36.35 28 ILE E O 1
ATOM 16694 N N . GLY E 2 29 ? 88.156 110.236 88.129 1.00 27.57 29 GLY E N 1
ATOM 16695 C CA . GLY E 2 29 ? 89.334 110.935 87.664 1.00 27.57 29 GLY E CA 1
ATOM 16696 C C . GLY E 2 29 ? 90.637 110.375 88.173 1.00 27.57 29 GLY E C 1
ATOM 16697 O O . GLY E 2 29 ? 91.667 111.037 88.055 1.00 27.57 29 GLY E O 1
ATOM 16701 N N . VAL E 2 30 ? 90.623 109.171 88.738 1.00 26.57 30 VAL E N 1
ATOM 16702 C CA . VAL E 2 30 ? 91.809 108.548 89.314 1.00 26.57 30 VAL E CA 1
ATOM 16703 C C . VAL E 2 30 ? 91.952 107.156 88.722 1.00 26.57 30 VAL E C 1
ATOM 16704 O O . VAL E 2 30 ? 91.135 106.271 89.000 1.00 26.57 30 VAL E O 1
ATOM 16717 N N . TYR E 2 31 ? 92.994 106.962 87.919 1.00 27.40 31 TYR E N 1
ATOM 16718 C CA . TYR E 2 31 ? 93.233 105.722 87.200 1.00 27.40 31 TYR E CA 1
ATOM 16719 C C . TYR E 2 31 ? 94.523 105.086 87.697 1.00 27.40 31 TYR E C 1
ATOM 16720 O O . TYR E 2 31 ? 95.587 105.713 87.671 1.00 27.40 31 TYR E O 1
ATOM 16738 N N . VAL E 2 32 ? 94.417 103.836 88.137 1.00 27.88 32 VAL E N 1
ATOM 16739 C CA . VAL E 2 32 ? 95.500 103.116 88.795 1.00 27.88 32 VAL E CA 1
ATOM 16740 C C . VAL E 2 32 ? 96.035 102.027 87.875 1.00 27.88 32 VAL E C 1
ATOM 16741 O O . VAL E 2 32 ? 95.278 101.380 87.144 1.00 27.88 32 VAL E O 1
ATOM 16754 N N . GLY E 2 33 ? 97.352 101.821 87.915 1.00 25.84 33 GLY E N 1
ATOM 16755 C CA . GLY E 2 33 ? 97.959 100.785 87.100 1.00 25.84 33 GLY E CA 1
ATOM 16756 C C . GLY E 2 33 ? 99.397 100.424 87.425 1.00 25.84 33 GLY E C 1
ATOM 16757 O O . GLY E 2 33 ? 100.232 101.303 87.662 1.00 25.84 33 GLY E O 1
ATOM 16761 N N . ASN E 2 34 ? 99.690 99.123 87.425 1.00 30.58 34 ASN E N 1
ATOM 16762 C CA . ASN E 2 34 ? 101.035 98.591 87.614 1.00 30.58 34 ASN E CA 1
ATOM 16763 C C . ASN E 2 34 ? 101.548 97.996 86.309 1.00 30.58 34 ASN E C 1
ATOM 16764 O O . ASN E 2 34 ? 101.010 96.995 85.825 1.00 30.58 34 ASN E O 1
ATOM 16775 N N . PHE E 2 35 ? 102.590 98.603 85.750 1.00 32.24 35 PHE E N 1
ATOM 16776 C CA . PHE E 2 35 ? 103.220 98.088 84.542 1.00 32.24 35 PHE E CA 1
ATOM 16777 C C . PHE E 2 35 ? 104.555 98.793 84.345 1.00 32.24 35 PHE E C 1
ATOM 16778 O O . PHE E 2 35 ? 104.916 99.703 85.094 1.00 32.24 35 PHE E O 1
ATOM 16795 N N . ASN E 2 36 ? 105.263 98.382 83.296 1.00 30.71 36 ASN E N 1
ATOM 16796 C CA . ASN E 2 36 ? 106.671 98.700 83.112 1.00 30.71 36 ASN E CA 1
ATOM 16797 C C . ASN E 2 36 ? 106.846 100.020 82.360 1.00 30.71 36 ASN E C 1
ATOM 16798 O O . ASN E 2 36 ? 105.905 100.798 82.194 1.00 30.71 36 ASN E O 1
ATOM 16809 N N . SER E 2 37 ? 108.073 100.278 81.894 1.00 32.43 37 SER E N 1
ATOM 16810 C CA . SER E 2 37 ? 108.495 101.640 81.580 1.00 32.43 37 SER E CA 1
ATOM 16811 C C . SER E 2 37 ? 108.122 102.077 80.168 1.00 32.43 37 SER E C 1
ATOM 16812 O O . SER E 2 37 ? 107.695 103.218 79.973 1.00 32.43 37 SER E O 1
ATOM 16820 N N . ARG E 2 38 ? 108.304 101.216 79.165 1.00 39.80 38 ARG E N 1
ATOM 16821 C CA . ARG E 2 38 ? 108.051 101.639 77.790 1.00 39.80 38 ARG E CA 1
ATOM 16822 C C . ARG E 2 38 ? 106.562 101.843 77.551 1.00 39.80 38 ARG E C 1
ATOM 16823 O O . ARG E 2 38 ? 106.146 102.813 76.904 1.00 39.80 38 ARG E O 1
ATOM 16844 N N . ILE E 2 39 ? 105.743 100.921 78.053 1.00 35.35 39 ILE E N 1
ATOM 16845 C CA . ILE E 2 39 ? 104.300 101.128 78.049 1.00 35.35 39 ILE E CA 1
ATOM 16846 C C . ILE E 2 39 ? 103.973 102.491 78.642 1.00 35.35 39 ILE E C 1
ATOM 16847 O O . ILE E 2 39 ? 103.214 103.276 78.065 1.00 35.35 39 ILE E O 1
ATOM 16863 N N . ARG E 2 40 ? 104.478 102.748 79.849 1.00 32.81 40 ARG E N 1
ATOM 16864 C CA . ARG E 2 40 ? 104.251 104.025 80.519 1.00 32.81 40 ARG E CA 1
ATOM 16865 C C . ARG E 2 40 ? 104.620 105.207 79.629 1.00 32.81 40 ARG E C 1
ATOM 16866 O O . ARG E 2 40 ? 103.841 106.158 79.485 1.00 32.81 40 ARG E O 1
ATOM 16887 N N . GLU E 2 41 ? 105.813 105.172 79.035 1.00 36.41 41 GLU E N 1
ATOM 16888 C CA . GLU E 2 41 ? 106.320 106.304 78.271 1.00 36.41 41 GLU E CA 1
ATOM 16889 C C . GLU E 2 41 ? 105.651 106.440 76.912 1.00 36.41 41 GLU E C 1
ATOM 16890 O O . GLU E 2 41 ? 105.827 107.471 76.254 1.00 36.41 41 GLU E O 1
ATOM 16902 N N . LYS E 2 42 ? 104.882 105.441 76.484 1.00 38.84 42 LYS E N 1
ATOM 16903 C CA . LYS E 2 42 ? 104.063 105.596 75.288 1.00 38.84 42 LYS E CA 1
ATOM 16904 C C . LYS E 2 42 ? 102.653 106.062 75.624 1.00 38.84 42 LYS E C 1
ATOM 16905 O O . LYS E 2 42 ? 102.073 106.873 74.893 1.00 38.84 42 LYS E O 1
ATOM 16924 N N . LEU E 2 43 ? 102.077 105.524 76.697 1.00 35.50 43 LEU E N 1
ATOM 16925 C CA . LEU E 2 43 ? 100.817 106.043 77.213 1.00 35.50 43 LEU E CA 1
ATOM 16926 C C . LEU E 2 43 ? 100.905 107.536 77.495 1.00 35.50 43 LEU E C 1
ATOM 16927 O O . LEU E 2 43 ? 99.963 108.284 77.215 1.00 35.50 43 LEU E O 1
ATOM 16943 N N . TRP E 2 44 ? 102.014 107.986 78.083 1.00 33.23 44 TRP E N 1
ATOM 16944 C CA . TRP E 2 44 ? 102.131 109.398 78.420 1.00 33.23 44 TRP E CA 1
ATOM 16945 C C . TRP E 2 44 ? 102.179 110.291 77.187 1.00 33.23 44 TRP E C 1
ATOM 16946 O O . TRP E 2 44 ? 102.131 111.517 77.326 1.00 33.23 44 TRP E O 1
ATOM 16967 N N . ASN E 2 45 ? 102.258 109.717 75.988 1.00 32.44 45 ASN E N 1
ATOM 16968 C CA . ASN E 2 45 ? 102.125 110.488 74.756 1.00 32.44 45 ASN E CA 1
ATOM 16969 C C . ASN E 2 45 ? 100.787 110.263 74.075 1.00 32.44 45 ASN E C 1
ATOM 16970 O O . ASN E 2 45 ? 100.231 111.198 73.492 1.00 32.44 45 ASN E O 1
ATOM 16981 N N . ARG E 2 46 ? 100.266 109.039 74.141 1.00 36.32 46 ARG E N 1
ATOM 16982 C CA . ARG E 2 46 ? 98.890 108.788 73.729 1.00 36.32 46 ARG E CA 1
ATOM 16983 C C . ARG E 2 46 ? 97.923 109.677 74.501 1.00 36.32 46 ARG E C 1
ATOM 16984 O O . ARG E 2 46 ? 96.816 109.964 74.032 1.00 36.32 46 ARG E O 1
ATOM 17005 N N . ILE E 2 47 ? 98.329 110.121 75.689 1.00 32.18 47 ILE E N 1
ATOM 17006 C CA . ILE E 2 47 ? 97.455 110.930 76.528 1.00 32.18 47 ILE E CA 1
ATOM 17007 C C . ILE E 2 47 ? 97.740 112.417 76.350 1.00 32.18 47 ILE E C 1
ATOM 17008 O O . ILE E 2 47 ? 96.847 113.248 76.545 1.00 32.18 47 ILE E O 1
ATOM 17024 N N . GLN E 2 48 ? 98.970 112.782 75.984 1.00 33.84 48 GLN E N 1
ATOM 17025 C CA . GLN E 2 48 ? 99.321 114.186 75.799 1.00 33.84 48 GLN E CA 1
ATOM 17026 C C . GLN E 2 48 ? 98.580 114.845 74.644 1.00 33.84 48 GLN E C 1
ATOM 17027 O O . GLN E 2 48 ? 98.469 116.076 74.629 1.00 33.84 48 GLN E O 1
ATOM 17041 N N . ALA E 2 49 ? 98.080 114.072 73.680 1.00 36.05 49 ALA E N 1
ATOM 17042 C CA . ALA E 2 49 ? 97.448 114.630 72.495 1.00 36.05 49 ALA E CA 1
ATOM 17043 C C . ALA E 2 49 ? 95.952 114.374 72.410 1.00 36.05 49 ALA E C 1
ATOM 17044 O O . ALA E 2 49 ? 95.251 115.159 71.764 1.00 36.05 49 ALA E O 1
ATOM 17051 N N . ASN E 2 50 ? 95.443 113.317 73.037 1.00 40.94 50 ASN E N 1
ATOM 17052 C CA . ASN E 2 50 ? 94.011 113.029 73.071 1.00 40.94 50 ASN E CA 1
ATOM 17053 C C . ASN E 2 50 ? 93.330 113.701 74.256 1.00 40.94 50 ASN E C 1
ATOM 17054 O O . ASN E 2 50 ? 92.293 113.230 74.727 1.00 40.94 50 ASN E O 1
ATOM 17065 N N . VAL E 2 51 ? 93.888 114.799 74.761 1.00 38.44 51 VAL E N 1
ATOM 17066 C CA . VAL E 2 51 ? 93.384 115.449 75.960 1.00 38.44 51 VAL E CA 1
ATOM 17067 C C . VAL E 2 51 ? 92.660 116.749 75.633 1.00 38.44 51 VAL E C 1
ATOM 17068 O O . VAL E 2 51 ? 91.616 117.043 76.217 1.00 38.44 51 VAL E O 1
ATOM 17081 N N . GLY E 2 52 ? 93.189 117.531 74.709 1.00 45.71 52 GLY E N 1
ATOM 17082 C CA . GLY E 2 52 ? 92.525 118.758 74.266 1.00 45.71 52 GLY E CA 1
ATOM 17083 C C . GLY E 2 52 ? 92.846 119.941 75.181 1.00 45.71 52 GLY E C 1
ATOM 17084 O O . GLY E 2 52 ? 94.004 120.321 75.319 1.00 45.71 52 GLY E O 1
ATOM 17088 N N . GLU E 2 53 ? 91.806 120.508 75.792 1.00 53.35 53 GLU E N 1
ATOM 17089 C CA . GLU E 2 53 ? 91.949 121.639 76.695 1.00 53.35 53 GLU E CA 1
ATOM 17090 C C . GLU E 2 53 ? 92.117 121.234 78.150 1.00 53.35 53 GLU E C 1
ATOM 17091 O O . GLU E 2 53 ? 92.581 122.051 78.950 1.00 53.35 53 GLU E O 1
ATOM 17103 N N . GLY E 2 54 ? 91.756 120.009 78.507 1.00 39.95 54 GLY E N 1
ATOM 17104 C CA . GLY E 2 54 ? 91.851 119.554 79.872 1.00 39.95 54 GLY E CA 1
ATOM 17105 C C . GLY E 2 54 ? 93.288 119.440 80.342 1.00 39.95 54 GLY E C 1
ATOM 17106 O O . GLY E 2 54 ? 94.222 120.022 79.789 1.00 39.95 54 GLY E O 1
ATOM 17110 N N . GLU E 2 55 ? 93.454 118.663 81.408 1.00 36.85 55 GLU E N 1
ATOM 17111 C CA . GLU E 2 55 ? 94.744 118.494 82.054 1.00 36.85 55 GLU E CA 1
ATOM 17112 C C . GLU E 2 55 ? 94.779 117.137 82.736 1.00 36.85 55 GLU E C 1
ATOM 17113 O O . GLU E 2 55 ? 93.743 116.580 83.108 1.00 36.85 55 GLU E O 1
ATOM 17125 N N . ALA E 2 56 ? 95.989 116.604 82.897 1.00 29.35 56 ALA E N 1
ATOM 17126 C CA . ALA E 2 56 ? 96.178 115.273 83.450 1.00 29.35 56 ALA E CA 1
ATOM 17127 C C . ALA E 2 56 ? 97.454 115.247 84.280 1.00 29.35 56 ALA E C 1
ATOM 17128 O O . ALA E 2 56 ? 98.189 116.235 84.365 1.00 29.35 56 ALA E O 1
ATOM 17135 N N . THR E 2 57 ? 97.712 114.096 84.893 1.00 25.89 57 THR E N 1
ATOM 17136 C CA . THR E 2 57 ? 98.848 113.927 85.787 1.00 25.89 57 THR E CA 1
ATOM 17137 C C . THR E 2 57 ? 99.155 112.444 85.918 1.00 25.89 57 THR E C 1
ATOM 17138 O O . THR E 2 57 ? 98.248 111.608 85.913 1.00 25.89 57 THR E O 1
ATOM 17149 N N . ILE E 2 58 ? 100.444 112.129 86.028 1.00 26.92 58 ILE E N 1
ATOM 17150 C CA . ILE E 2 58 ? 100.908 110.760 86.206 1.00 26.92 58 ILE E CA 1
ATOM 17151 C C . ILE E 2 58 ? 102.005 110.739 87.259 1.00 26.92 58 ILE E C 1
ATOM 17152 O O . ILE E 2 58 ? 102.815 111.665 87.360 1.00 26.92 58 ILE E O 1
ATOM 17168 N N . SER E 2 59 ? 102.033 109.663 88.042 1.00 26.21 59 SER E N 1
ATOM 17169 C CA . SER E 2 59 ? 103.024 109.503 89.094 1.00 26.21 59 SER E CA 1
ATOM 17170 C C . SER E 2 59 ? 103.388 108.031 89.202 1.00 26.21 59 SER E C 1
ATOM 17171 O O . SER E 2 59 ? 102.518 107.157 89.194 1.00 26.21 59 SER E O 1
ATOM 17179 N N . TYR E 2 60 ? 104.689 107.765 89.308 1.00 29.29 60 TYR E N 1
ATOM 17180 C CA . TYR E 2 60 ? 105.177 106.395 89.265 1.00 29.29 60 TYR E CA 1
ATOM 17181 C C . TYR E 2 60 ? 106.230 106.169 90.341 1.00 29.29 60 TYR E C 1
ATOM 17182 O O . TYR E 2 60 ? 106.963 107.083 90.729 1.00 29.29 60 TYR E O 1
ATOM 17200 N N . TYR E 2 61 ? 106.287 104.926 90.813 1.00 31.97 61 TYR E N 1
ATOM 17201 C CA . TYR E 2 61 ? 107.349 104.480 91.702 1.00 31.97 61 TYR E CA 1
ATOM 17202 C C . TYR E 2 61 ? 108.707 104.649 91.026 1.00 31.97 61 TYR E C 1
ATOM 17203 O O . TYR E 2 61 ? 108.842 104.578 89.802 1.00 31.97 61 TYR E O 1
ATOM 17221 N N . TYR E 2 62 ? 109.722 104.885 91.846 1.00 35.04 62 TYR E N 1
ATOM 17222 C CA . TYR E 2 62 ? 111.076 105.129 91.381 1.00 35.04 62 TYR E CA 1
ATOM 17223 C C . TYR E 2 62 ? 112.018 104.811 92.535 1.00 35.04 62 TYR E C 1
ATOM 17224 O O . TYR E 2 62 ? 111.637 104.139 93.500 1.00 35.04 62 TYR E O 1
ATOM 17242 N N . ARG E 2 63 ? 113.262 105.275 92.429 1.00 41.14 63 ARG E N 1
ATOM 17243 C CA . ARG E 2 63 ? 114.237 105.164 93.516 1.00 41.14 63 ARG E CA 1
ATOM 17244 C C . ARG E 2 63 ? 115.005 106.482 93.549 1.00 41.14 63 ARG E C 1
ATOM 17245 O O . ARG E 2 63 ? 116.008 106.654 92.851 1.00 41.14 63 ARG E O 1
ATOM 17266 N N . ASN E 2 64 ? 114.516 107.405 94.370 1.00 30.52 64 ASN E N 1
ATOM 17267 C CA . ASN E 2 64 ? 115.152 108.689 94.602 1.00 30.52 64 ASN E CA 1
ATOM 17268 C C . ASN E 2 64 ? 115.180 108.906 96.109 1.00 30.52 64 ASN E C 1
ATOM 17269 O O . ASN E 2 64 ? 114.822 108.019 96.888 1.00 30.52 64 ASN E O 1
ATOM 17280 N N . GLU E 2 65 ? 115.606 110.096 96.527 1.00 32.40 65 GLU E N 1
ATOM 17281 C CA . GLU E 2 65 ? 115.704 110.383 97.950 1.00 32.40 65 GLU E CA 1
ATOM 17282 C C . GLU E 2 65 ? 114.347 110.414 98.639 1.00 32.40 65 GLU E C 1
ATOM 17283 O O . GLU E 2 65 ? 114.282 110.163 99.846 1.00 32.40 65 GLU E O 1
ATOM 17295 N N . ILE E 2 66 ? 113.268 110.699 97.913 1.00 29.68 66 ILE E N 1
ATOM 17296 C CA . ILE E 2 66 ? 111.933 110.752 98.489 1.00 29.68 66 ILE E CA 1
ATOM 17297 C C . ILE E 2 66 ? 111.107 109.524 98.122 1.00 29.68 66 ILE E C 1
ATOM 17298 O O . ILE E 2 66 ? 110.378 108.996 98.964 1.00 29.68 66 ILE E O 1
ATOM 17314 N N . GLY E 2 67 ? 111.203 109.053 96.882 1.00 28.86 67 GLY E N 1
ATOM 17315 C CA . GLY E 2 67 ? 110.637 107.763 96.540 1.00 28.86 67 GLY E CA 1
ATOM 17316 C C . GLY E 2 67 ? 109.654 107.734 95.386 1.00 28.86 67 GLY E C 1
ATOM 17317 O O . GLY E 2 67 ? 108.902 106.764 95.257 1.00 28.86 67 GLY E O 1
ATOM 17321 N N . TYR E 2 68 ? 109.640 108.760 94.537 1.00 28.05 68 TYR E N 1
ATOM 17322 C CA . TYR E 2 68 ? 108.707 108.777 93.416 1.00 28.05 68 TYR E CA 1
ATOM 17323 C C . TYR E 2 68 ? 108.963 110.014 92.567 1.00 28.05 68 TYR E C 1
ATOM 17324 O O . TYR E 2 68 ? 109.687 110.932 92.962 1.00 28.05 68 TYR E O 1
ATOM 17342 N N . GLN E 2 69 ? 108.362 110.008 91.379 1.00 30.41 69 GLN E N 1
ATOM 17343 C CA . GLN E 2 69 ? 108.353 111.144 90.472 1.00 30.41 69 GLN E CA 1
ATOM 17344 C C . GLN E 2 69 ? 106.949 111.299 89.909 1.00 30.41 69 GLN E C 1
ATOM 17345 O O . GLN E 2 69 ? 106.078 110.451 90.115 1.00 30.41 69 GLN E O 1
ATOM 17359 N N . PHE E 2 70 ? 106.738 112.393 89.185 1.00 28.84 70 PHE E N 1
ATOM 17360 C CA . PHE E 2 70 ? 105.443 112.665 88.586 1.00 28.84 70 PHE E CA 1
ATOM 17361 C C . PHE E 2 70 ? 105.588 113.790 87.574 1.00 28.84 70 PHE E C 1
ATOM 17362 O O . PHE E 2 70 ? 106.548 114.564 87.609 1.00 28.84 70 PHE E O 1
ATOM 17379 N N . ASP E 2 71 ? 104.612 113.876 86.671 1.00 32.32 71 ASP E N 1
ATOM 17380 C CA . ASP E 2 71 ? 104.631 114.859 85.600 1.00 32.32 71 ASP E CA 1
ATOM 17381 C C . ASP E 2 71 ? 103.260 115.511 85.497 1.00 32.32 71 ASP E C 1
ATOM 17382 O O . ASP E 2 71 ? 102.250 114.935 85.907 1.00 32.32 71 ASP E O 1
ATOM 17391 N N . MET E 2 72 ? 103.237 116.718 84.937 1.00 32.89 72 MET E N 1
ATOM 17392 C CA . MET E 2 72 ? 102.035 117.533 84.861 1.00 32.89 72 MET E CA 1
ATOM 17393 C C . MET E 2 72 ? 101.942 118.189 83.491 1.00 32.89 72 MET E C 1
ATOM 17394 O O . MET E 2 72 ? 102.946 118.611 82.913 1.00 32.89 72 MET E O 1
ATOM 17408 N N . ILE E 2 73 ? 100.718 118.274 82.978 1.00 34.89 73 ILE E N 1
ATOM 17409 C CA . ILE E 2 73 ? 100.460 118.907 81.688 1.00 34.89 73 ILE E CA 1
ATOM 17410 C C . ILE E 2 73 ? 99.272 119.851 81.811 1.00 34.89 73 ILE E C 1
ATOM 17411 O O . ILE E 2 73 ? 98.168 119.435 82.175 1.00 34.89 73 ILE E O 1
ATOM 17427 N N . ASN E 2 74 ? 99.504 121.126 81.498 1.00 41.79 74 ASN E N 1
ATOM 17428 C CA . ASN E 2 74 ? 98.443 122.130 81.409 1.00 41.79 74 ASN E CA 1
ATOM 17429 C C . ASN E 2 74 ? 97.639 122.216 82.703 1.00 41.79 74 ASN E C 1
ATOM 17430 O O . ASN E 2 74 ? 96.409 122.151 82.694 1.00 41.79 74 ASN E O 1
ATOM 17441 N N . SER E 2 75 ? 98.334 122.374 83.822 1.00 39.51 75 SER E N 1
ATOM 17442 C CA . SER E 2 75 ? 97.699 122.557 85.115 1.00 39.51 75 SER E CA 1
ATOM 17443 C C . SER E 2 75 ? 98.049 123.932 85.665 1.00 39.51 75 SER E C 1
ATOM 17444 O O . SER E 2 75 ? 99.071 124.522 85.303 1.00 39.51 75 SER E O 1
ATOM 17452 N N . GLN E 2 76 ? 97.185 124.443 86.543 1.00 41.84 76 GLN E N 1
ATOM 17453 C CA . GLN E 2 76 ? 97.472 125.711 87.198 1.00 41.84 76 GLN E CA 1
ATOM 17454 C C . GLN E 2 76 ? 98.469 125.538 88.331 1.00 41.84 76 GLN E C 1
ATOM 17455 O O . GLN E 2 76 ? 99.018 126.530 88.821 1.00 41.84 76 GLN E O 1
ATOM 17469 N N . LYS E 2 77 ? 98.708 124.303 88.753 1.00 31.98 77 LYS E N 1
ATOM 17470 C CA . LYS E 2 77 ? 99.808 123.989 89.650 1.00 31.98 77 LYS E CA 1
ATOM 17471 C C . LYS E 2 77 ? 101.108 124.009 88.851 1.00 31.98 77 LYS E C 1
ATOM 17472 O O . LYS E 2 77 ? 101.153 124.405 87.684 1.00 31.98 77 LYS E O 1
ATOM 17491 N N . SER E 2 78 ? 102.189 123.587 89.489 1.00 29.89 78 SER E N 1
ATOM 17492 C CA . SER E 2 78 ? 103.485 123.477 88.841 1.00 29.89 78 SER E CA 1
ATOM 17493 C C . SER E 2 78 ? 104.313 122.477 89.637 1.00 29.89 78 SER E C 1
ATOM 17494 O O . SER E 2 78 ? 103.792 121.768 90.504 1.00 29.89 78 SER E O 1
ATOM 17502 N N . VAL E 2 79 ? 105.606 122.414 89.342 1.00 32.36 79 VAL E N 1
ATOM 17503 C CA . VAL E 2 79 ? 106.511 121.512 90.043 1.00 32.36 79 VAL E CA 1
ATOM 17504 C C . VAL E 2 79 ? 107.883 122.166 90.079 1.00 32.36 79 VAL E C 1
ATOM 17505 O O . VAL E 2 79 ? 108.418 122.569 89.042 1.00 32.36 79 VAL E O 1
ATOM 17518 N N . VAL E 2 80 ? 108.440 122.291 91.281 1.00 36.17 80 VAL E N 1
ATOM 17519 C CA . VAL E 2 80 ? 109.711 122.969 91.490 1.00 36.17 80 VAL E CA 1
ATOM 17520 C C . VAL E 2 80 ? 110.650 122.022 92.219 1.00 36.17 80 VAL E C 1
ATOM 17521 O O . VAL E 2 80 ? 110.218 121.125 92.949 1.00 36.17 80 VAL E O 1
ATOM 17534 N N . ASP E 2 81 ? 111.945 122.227 92.009 1.00 42.72 81 ASP E N 1
ATOM 17535 C CA . ASP E 2 81 ? 112.986 121.399 92.597 1.00 42.72 81 ASP E CA 1
ATOM 17536 C C . ASP E 2 81 ? 113.658 122.181 93.716 1.00 42.72 81 ASP E C 1
ATOM 17537 O O . ASP E 2 81 ? 114.184 123.275 93.486 1.00 42.72 81 ASP E O 1
ATOM 17546 N N . PHE E 2 82 ? 113.623 121.630 94.929 1.00 42.75 82 PHE E N 1
ATOM 17547 C CA . PHE E 2 82 ? 114.358 122.198 96.055 1.00 42.75 82 PHE E CA 1
ATOM 17548 C C . PHE E 2 82 ? 115.664 121.425 96.200 1.00 42.75 82 PHE E C 1
ATOM 17549 O O . PHE E 2 82 ? 115.822 120.557 97.059 1.00 42.75 82 PHE E O 1
ATOM 17566 N N . ASP E 2 83 ? 116.618 121.763 95.334 1.00 50.19 83 ASP E N 1
ATOM 17567 C CA . ASP E 2 83 ? 117.964 121.203 95.379 1.00 50.19 83 ASP E CA 1
ATOM 17568 C C . ASP E 2 83 ? 117.929 119.674 95.326 1.00 50.19 83 ASP E C 1
ATOM 17569 O O . ASP E 2 83 ? 118.446 118.977 96.202 1.00 50.19 83 ASP E O 1
ATOM 17578 N N . GLY E 2 84 ? 117.295 119.161 94.273 1.00 42.79 84 GLY E N 1
ATOM 17579 C CA . GLY E 2 84 ? 117.291 117.748 93.964 1.00 42.79 84 GLY E CA 1
ATOM 17580 C C . GLY E 2 84 ? 115.961 117.060 94.169 1.00 42.79 84 GLY E C 1
ATOM 17581 O O . GLY E 2 84 ? 115.716 116.023 93.540 1.00 42.79 84 GLY E O 1
ATOM 17585 N N . ILE E 2 85 ? 115.098 117.599 95.023 1.00 36.84 85 ILE E N 1
ATOM 17586 C CA . ILE E 2 85 ? 113.834 116.948 95.355 1.00 36.84 85 ILE E CA 1
ATOM 17587 C C . ILE E 2 85 ? 112.695 117.719 94.697 1.00 36.84 85 ILE E C 1
ATOM 17588 O O . ILE E 2 85 ? 112.698 118.958 94.718 1.00 36.84 85 ILE E O 1
ATOM 17604 N N . PRO E 2 86 ? 111.709 117.044 94.103 1.00 33.91 86 PRO E N 1
ATOM 17605 C CA . PRO E 2 86 ? 110.610 117.756 93.447 1.00 33.91 86 PRO E CA 1
ATOM 17606 C C . PRO E 2 86 ? 109.468 118.076 94.397 1.00 33.91 86 PRO E C 1
ATOM 17607 O O . PRO E 2 86 ? 108.951 117.209 95.105 1.00 33.91 86 PRO E O 1
ATOM 17618 N N . LEU E 2 87 ? 109.062 119.347 94.402 1.00 34.93 87 LEU E N 1
ATOM 17619 C CA . LEU E 2 87 ? 107.972 119.804 95.251 1.00 34.93 87 LEU E CA 1
ATOM 17620 C C . LEU E 2 87 ? 106.974 120.619 94.444 1.00 34.93 87 LEU E C 1
ATOM 17621 O O . LEU E 2 87 ? 107.352 121.386 93.554 1.00 34.93 87 LEU E O 1
ATOM 17637 N N . VAL E 2 88 ? 105.693 120.439 94.773 1.00 33.07 88 VAL E N 1
ATOM 17638 C CA . VAL E 2 88 ? 104.621 121.109 94.056 1.00 33.07 88 VAL E CA 1
ATOM 17639 C C . VAL E 2 88 ? 104.635 122.604 94.357 1.00 33.07 88 VAL E C 1
ATOM 17640 O O . VAL E 2 88 ? 105.301 123.084 95.280 1.00 33.07 88 VAL E O 1
ATOM 17653 N N . LEU E 2 89 ? 103.879 123.348 93.555 1.00 29.69 89 LEU E N 1
ATOM 17654 C CA . LEU E 2 89 ? 103.756 124.790 93.684 1.00 29.69 89 LEU E CA 1
ATOM 17655 C C . LEU E 2 89 ? 102.307 125.169 93.427 1.00 29.69 89 LEU E C 1
ATOM 17656 O O . LEU E 2 89 ? 101.512 124.369 92.929 1.00 29.69 89 LEU E O 1
ATOM 17672 N N . ILE E 2 90 ? 101.966 126.402 93.776 1.00 29.60 90 ILE E N 1
ATOM 17673 C CA . ILE E 2 90 ? 100.604 126.912 93.655 1.00 29.60 90 ILE E CA 1
ATOM 17674 C C . ILE E 2 90 ? 100.707 128.421 93.484 1.00 29.60 90 ILE E C 1
ATOM 17675 O O . ILE E 2 90 ? 100.669 129.156 94.480 1.00 29.60 90 ILE E O 1
ATOM 17691 N N . PRO E 2 91 ? 100.826 128.929 92.259 1.00 33.86 91 PRO E N 1
ATOM 17692 C CA . PRO E 2 91 ? 101.177 130.342 92.083 1.00 33.86 91 PRO E CA 1
ATOM 17693 C C . PRO E 2 91 ? 100.098 131.295 92.560 1.00 33.86 91 PRO E C 1
ATOM 17694 O O . PRO E 2 91 ? 99.061 130.878 93.084 1.00 33.86 91 PRO E O 1
ATOM 17705 N N . ASN E 2 92 ? 100.347 132.584 92.379 1.00 50.10 92 ASN E N 1
ATOM 17706 C CA . ASN E 2 92 ? 99.475 133.643 92.847 1.00 50.10 92 ASN E CA 1
ATOM 17707 C C . ASN E 2 92 ? 98.761 134.278 91.656 1.00 50.10 92 ASN E C 1
ATOM 17708 O O . ASN E 2 92 ? 99.199 134.164 90.505 1.00 50.10 92 ASN E O 1
ATOM 17719 N N . SER E 2 93 ? 97.651 134.951 91.937 1.00 69.80 93 SER E N 1
ATOM 17720 C CA . SER E 2 93 ? 96.848 135.575 90.896 1.00 69.80 93 SER E CA 1
ATOM 17721 C C . SER E 2 93 ? 97.676 136.557 90.075 1.00 69.80 93 SER E C 1
ATOM 17722 O O . SER E 2 93 ? 98.745 136.995 90.499 1.00 69.80 93 SER E O 1
ATOM 17730 N N . MET F 2 1 ? 108.578 98.885 101.793 1.00 40.22 1 MET F N 1
ATOM 17731 C CA . MET F 2 1 ? 108.494 100.345 101.504 1.00 40.22 1 MET F CA 1
ATOM 17732 C C . MET F 2 1 ? 107.632 100.622 100.265 1.00 40.22 1 MET F C 1
ATOM 17733 O O . MET F 2 1 ? 108.092 101.267 99.325 1.00 40.22 1 MET F O 1
ATOM 17749 N N . PRO F 2 2 ? 106.389 100.149 100.258 1.00 32.06 2 PRO F N 1
ATOM 17750 C CA . PRO F 2 2 ? 105.566 100.225 99.050 1.00 32.06 2 PRO F CA 1
ATOM 17751 C C . PRO F 2 2 ? 105.182 101.659 98.705 1.00 32.06 2 PRO F C 1
ATOM 17752 O O . PRO F 2 2 ? 105.479 102.609 99.426 1.00 32.06 2 PRO F O 1
ATOM 17763 N N . PHE F 2 3 ? 104.494 101.788 97.574 1.00 27.49 3 PHE F N 1
ATOM 17764 C CA . PHE F 2 3 ? 103.934 103.049 97.118 1.00 27.49 3 PHE F CA 1
ATOM 17765 C C . PHE F 2 3 ? 102.474 103.138 97.539 1.00 27.49 3 PHE F C 1
ATOM 17766 O O . PHE F 2 3 ? 101.715 102.179 97.379 1.00 27.49 3 PHE F O 1
ATOM 17783 N N . THR F 2 4 ? 102.084 104.294 98.074 1.00 27.39 4 THR F N 1
ATOM 17784 C CA . THR F 2 4 ? 100.741 104.481 98.600 1.00 27.39 4 THR F CA 1
ATOM 17785 C C . THR F 2 4 ? 100.104 105.707 97.963 1.00 27.39 4 THR F C 1
ATOM 17786 O O . THR F 2 4 ? 100.758 106.732 97.755 1.00 27.39 4 THR F O 1
ATOM 17797 N N . VAL F 2 5 ? 98.816 105.581 97.646 1.00 27.31 5 VAL F N 1
ATOM 17798 C CA . VAL F 2 5 ? 98.006 106.667 97.105 1.00 27.31 5 VAL F CA 1
ATOM 17799 C C . VAL F 2 5 ? 96.682 106.723 97.853 1.00 27.31 5 VAL F C 1
ATOM 17800 O O . VAL F 2 5 ? 96.040 105.692 98.078 1.00 27.31 5 VAL F O 1
ATOM 17813 N N . VAL F 2 6 ? 96.274 107.935 98.232 1.00 28.45 6 VAL F N 1
ATOM 17814 C CA . VAL F 2 6 ? 95.047 108.160 98.983 1.00 28.45 6 VAL F CA 1
ATOM 17815 C C . VAL F 2 6 ? 94.212 109.219 98.279 1.00 28.45 6 VAL F C 1
ATOM 17816 O O . VAL F 2 6 ? 94.737 110.186 97.718 1.00 28.45 6 VAL F O 1
ATOM 17829 N N . THR F 2 7 ? 92.894 109.024 98.313 1.00 26.50 7 THR F N 1
ATOM 17830 C CA . THR F 2 7 ? 91.929 109.933 97.712 1.00 26.50 7 THR F CA 1
ATOM 17831 C C . THR F 2 7 ? 90.960 110.409 98.784 1.00 26.50 7 THR F C 1
ATOM 17832 O O . THR F 2 7 ? 90.562 109.631 99.655 1.00 26.50 7 THR F O 1
ATOM 17843 N N . LEU F 2 8 ? 90.596 111.690 98.729 1.00 27.09 8 LEU F N 1
ATOM 17844 C CA . LEU F 2 8 ? 89.694 112.282 99.707 1.00 27.09 8 LEU F CA 1
ATOM 17845 C C . LEU F 2 8 ? 88.678 113.177 99.016 1.00 27.09 8 LEU F C 1
ATOM 17846 O O . LEU F 2 8 ? 89.041 114.041 98.214 1.00 27.09 8 LEU F O 1
ATOM 17862 N N . LYS F 2 9 ? 87.405 112.972 99.347 1.00 38.25 9 LYS F N 1
ATOM 17863 C CA . LYS F 2 9 ? 86.315 113.762 98.794 1.00 38.25 9 LYS F CA 1
ATOM 17864 C C . LYS F 2 9 ? 85.357 114.148 99.910 1.00 38.25 9 LYS F C 1
ATOM 17865 O O . LYS F 2 9 ? 84.923 113.289 100.681 1.00 38.25 9 LYS F O 1
ATOM 17884 N N . SER F 2 10 ? 85.026 115.437 99.986 1.00 41.57 10 SER F N 1
ATOM 17885 C CA . SER F 2 10 ? 84.051 115.949 100.946 1.00 41.57 10 SER F CA 1
ATOM 17886 C C . SER F 2 10 ? 84.473 115.644 102.385 1.00 41.57 10 SER F C 1
ATOM 17887 O O . SER F 2 10 ? 83.804 114.911 103.115 1.00 41.57 10 SER F O 1
ATOM 17895 N N . VAL F 2 11 ? 85.598 116.228 102.787 1.00 29.90 11 VAL F N 1
ATOM 17896 C CA . VAL F 2 11 ? 86.120 116.021 104.136 1.00 29.90 11 VAL F CA 1
ATOM 17897 C C . VAL F 2 11 ? 86.431 117.375 104.758 1.00 29.90 11 VAL F C 1
ATOM 17898 O O . VAL F 2 11 ? 86.563 118.388 104.052 1.00 29.90 11 VAL F O 1
ATOM 17911 N N . PRO F 2 12 ? 86.550 117.427 106.082 1.00 26.64 12 PRO F N 1
ATOM 17912 C CA . PRO F 2 12 ? 86.891 118.681 106.752 1.00 26.64 12 PRO F CA 1
ATOM 17913 C C . PRO F 2 12 ? 88.306 119.120 106.424 1.00 26.64 12 PRO F C 1
ATOM 17914 O O . PRO F 2 12 ? 89.205 118.279 106.274 1.00 26.64 12 PRO F O 1
ATOM 17925 N N . PRO F 2 13 ? 88.555 120.430 106.323 1.00 26.99 13 PRO F N 1
ATOM 17926 C CA . PRO F 2 13 ? 89.917 120.899 106.017 1.00 26.99 13 PRO F CA 1
ATOM 17927 C C . PRO F 2 13 ? 90.946 120.552 107.074 1.00 26.99 13 PRO F C 1
ATOM 17928 O O . PRO F 2 13 ? 92.128 120.862 106.877 1.00 26.99 13 PRO F O 1
ATOM 17939 N N . SER F 2 14 ? 90.548 119.940 108.183 1.00 28.81 14 SER F N 1
ATOM 17940 C CA . SER F 2 14 ? 91.497 119.460 109.176 1.00 28.81 14 SER F CA 1
ATOM 17941 C C . SER F 2 14 ? 91.918 118.022 108.914 1.00 28.81 14 SER F C 1
ATOM 17942 O O . SER F 2 14 ? 92.386 117.341 109.831 1.00 28.81 14 SER F O 1
ATOM 17950 N N . LEU F 2 15 ? 91.732 117.556 107.682 1.00 25.48 15 LEU F N 1
ATOM 17951 C CA . LEU F 2 15 ? 92.271 116.294 107.208 1.00 25.48 15 LEU F CA 1
ATOM 17952 C C . LEU F 2 15 ? 92.894 116.434 105.827 1.00 25.48 15 LEU F C 1
ATOM 17953 O O . LEU F 2 15 ? 93.566 115.505 105.370 1.00 25.48 15 LEU F O 1
ATOM 17969 N N . ARG F 2 16 ? 92.685 117.565 105.156 1.00 26.34 16 ARG F N 1
ATOM 17970 C CA . ARG F 2 16 ? 93.266 117.860 103.857 1.00 26.34 16 ARG F CA 1
ATOM 17971 C C . ARG F 2 16 ? 94.621 118.541 103.948 1.00 26.34 16 ARG F C 1
ATOM 17972 O O . ARG F 2 16 ? 95.285 118.699 102.919 1.00 26.34 16 ARG F O 1
ATOM 17993 N N . GLY F 2 17 ? 95.039 118.953 105.140 1.00 21.92 17 GLY F N 1
ATOM 17994 C CA . GLY F 2 17 ? 96.295 119.651 105.308 1.00 21.92 17 GLY F CA 1
ATOM 17995 C C . GLY F 2 17 ? 97.188 118.924 106.285 1.00 21.92 17 GLY F C 1
ATOM 17996 O O . GLY F 2 17 ? 98.414 119.063 106.254 1.00 21.92 17 GLY F O 1
ATOM 18000 N N . ASP F 2 18 ? 96.573 118.121 107.150 1.00 24.33 18 ASP F N 1
ATOM 18001 C CA . ASP F 2 18 ? 97.340 117.232 108.010 1.00 24.33 18 ASP F CA 1
ATOM 18002 C C . ASP F 2 18 ? 98.060 116.187 107.178 1.00 24.33 18 ASP F C 1
ATOM 18003 O O . ASP F 2 18 ? 99.280 116.021 107.277 1.00 24.33 18 ASP F O 1
ATOM 18012 N N . LEU F 2 19 ? 97.308 115.470 106.346 1.00 25.92 19 LEU F N 1
ATOM 18013 C CA . LEU F 2 19 ? 97.884 114.459 105.475 1.00 25.92 19 LEU F CA 1
ATOM 18014 C C . LEU F 2 19 ? 98.992 115.018 104.586 1.00 25.92 19 LEU F C 1
ATOM 18015 O O . LEU F 2 19 ? 99.757 114.240 104.009 1.00 25.92 19 LEU F O 1
ATOM 18031 N N . THR F 2 20 ? 99.099 116.341 104.460 1.00 21.54 20 THR F N 1
ATOM 18032 C CA . THR F 2 20 ? 100.215 116.939 103.738 1.00 21.54 20 THR F CA 1
ATOM 18033 C C . THR F 2 20 ? 101.484 116.985 104.564 1.00 21.54 20 THR F C 1
ATOM 18034 O O . THR F 2 20 ? 102.426 117.686 104.180 1.00 21.54 20 THR F O 1
ATOM 18045 N N . LYS F 2 21 ? 101.535 116.265 105.681 1.00 22.27 21 LYS F N 1
ATOM 18046 C CA . LYS F 2 21 ? 102.768 116.171 106.447 1.00 22.27 21 LYS F CA 1
ATOM 18047 C C . LYS F 2 21 ? 103.562 114.944 106.027 1.00 22.27 21 LYS F C 1
ATOM 18048 O O . LYS F 2 21 ? 104.752 115.048 105.713 1.00 22.27 21 LYS F O 1
ATOM 18067 N N . TRP F 2 22 ? 102.924 113.776 106.027 1.00 29.01 22 TRP F N 1
ATOM 18068 C CA . TRP F 2 22 ? 103.486 112.614 105.352 1.00 29.01 22 TRP F CA 1
ATOM 18069 C C . TRP F 2 22 ? 103.577 112.841 103.847 1.00 29.01 22 TRP F C 1
ATOM 18070 O O . TRP F 2 22 ? 104.670 112.894 103.272 1.00 29.01 22 TRP F O 1
ATOM 18091 N N . MET F 2 23 ? 102.423 112.989 103.204 1.00 35.32 23 MET F N 1
ATOM 18092 C CA . MET F 2 23 ? 102.278 112.933 101.758 1.00 35.32 23 MET F CA 1
ATOM 18093 C C . MET F 2 23 ? 102.476 114.299 101.104 1.00 35.32 23 MET F C 1
ATOM 18094 O O . MET F 2 23 ? 102.948 115.259 101.716 1.00 35.32 23 MET F O 1
ATOM 18108 N N . GLN F 2 24 ? 102.102 114.380 99.831 1.00 51.06 24 GLN F N 1
ATOM 18109 C CA . GLN F 2 24 ? 102.297 115.557 99.007 1.00 51.06 24 GLN F CA 1
ATOM 18110 C C . GLN F 2 24 ? 101.160 115.626 97.998 1.00 51.06 24 GLN F C 1
ATOM 18111 O O . GLN F 2 24 ? 100.585 114.603 97.619 1.00 51.06 24 GLN F O 1
ATOM 18125 N N . GLU F 2 25 ? 100.833 116.842 97.563 1.00 35.12 25 GLU F N 1
ATOM 18126 C CA . GLU F 2 25 ? 99.695 117.078 96.682 1.00 35.12 25 GLU F CA 1
ATOM 18127 C C . GLU F 2 25 ? 100.146 117.335 95.252 1.00 35.12 25 GLU F C 1
ATOM 18128 O O . GLU F 2 25 ? 101.029 118.162 95.002 1.00 35.12 25 GLU F O 1
ATOM 18140 N N . ILE F 2 26 ? 99.515 116.624 94.320 1.00 26.74 26 ILE F N 1
ATOM 18141 C CA . ILE F 2 26 ? 99.785 116.748 92.894 1.00 26.74 26 ILE F CA 1
ATOM 18142 C C . ILE F 2 26 ? 98.532 117.248 92.188 1.00 26.74 26 ILE F C 1
ATOM 18143 O O . ILE F 2 26 ? 98.610 117.869 91.122 1.00 26.74 26 ILE F O 1
ATOM 18159 N N . ALA F 2 27 ? 97.372 116.985 92.777 1.00 25.31 27 ALA F N 1
ATOM 18160 C CA . ALA F 2 27 ? 96.105 117.490 92.266 1.00 25.31 27 ALA F CA 1
ATOM 18161 C C . ALA F 2 27 ? 95.101 117.509 93.415 1.00 25.31 27 ALA F C 1
ATOM 18162 O O . ALA F 2 27 ? 95.465 117.328 94.582 1.00 25.31 27 ALA F O 1
ATOM 18169 N N . ILE F 2 28 ? 93.831 117.719 93.087 1.00 29.26 28 ILE F N 1
ATOM 18170 C CA . ILE F 2 28 ? 92.792 117.879 94.099 1.00 29.26 28 ILE F CA 1
ATOM 18171 C C . ILE F 2 28 ? 92.302 116.507 94.538 1.00 29.26 28 ILE F C 1
ATOM 18172 O O . ILE F 2 28 ? 91.964 115.659 93.705 1.00 29.26 28 ILE F O 1
ATOM 18188 N N . GLY F 2 29 ? 92.251 116.291 95.850 1.00 25.32 29 GLY F N 1
ATOM 18189 C CA . GLY F 2 29 ? 91.807 115.015 96.376 1.00 25.32 29 GLY F CA 1
ATOM 18190 C C . GLY F 2 29 ? 92.738 113.870 96.075 1.00 25.32 29 GLY F C 1
ATOM 18191 O O . GLY F 2 29 ? 92.365 112.712 96.266 1.00 25.32 29 GLY F O 1
ATOM 18195 N N . VAL F 2 30 ? 93.949 114.163 95.609 1.00 25.61 30 VAL F N 1
ATOM 18196 C CA . VAL F 2 30 ? 94.903 113.149 95.175 1.00 25.61 30 VAL F CA 1
ATOM 18197 C C . VAL F 2 30 ? 96.168 113.311 96.004 1.00 25.61 30 VAL F C 1
ATOM 18198 O O . VAL F 2 30 ? 96.856 114.331 95.896 1.00 25.61 30 VAL F O 1
ATOM 18211 N N . TYR F 2 31 ? 96.479 112.309 96.824 1.00 27.80 31 TYR F N 1
ATOM 18212 C CA . TYR F 2 31 ? 97.608 112.363 97.741 1.00 27.80 31 TYR F CA 1
ATOM 18213 C C . TYR F 2 31 ? 98.447 111.109 97.574 1.00 27.80 31 TYR F C 1
ATOM 18214 O O . TYR F 2 31 ? 97.947 109.992 97.744 1.00 27.80 31 TYR F O 1
ATOM 18232 N N . VAL F 2 32 ? 99.723 111.304 97.248 1.00 28.68 32 VAL F N 1
ATOM 18233 C CA . VAL F 2 32 ? 100.643 110.234 96.891 1.00 28.68 32 VAL F CA 1
ATOM 18234 C C . VAL F 2 32 ? 101.827 110.247 97.847 1.00 28.68 32 VAL F C 1
ATOM 18235 O O . VAL F 2 32 ? 102.362 111.307 98.184 1.00 28.68 32 VAL F O 1
ATOM 18248 N N . GLY F 2 33 ? 102.242 109.060 98.279 1.00 25.78 33 GLY F N 1
ATOM 18249 C CA . GLY F 2 33 ? 103.348 108.963 99.211 1.00 25.78 33 GLY F CA 1
ATOM 18250 C C . GLY F 2 33 ? 103.952 107.579 99.243 1.00 25.78 33 GLY F C 1
ATOM 18251 O O . GLY F 2 33 ? 103.268 106.572 99.027 1.00 25.78 33 GLY F O 1
ATOM 18255 N N . ASN F 2 34 ? 105.255 107.549 99.522 1.00 27.42 34 ASN F N 1
ATOM 18256 C CA . ASN F 2 34 ? 106.042 106.323 99.624 1.00 27.42 34 ASN F CA 1
ATOM 18257 C C . ASN F 2 34 ? 106.401 106.071 101.080 1.00 27.42 34 ASN F C 1
ATOM 18258 O O . ASN F 2 34 ? 107.094 106.884 101.700 1.00 27.42 34 ASN F O 1
ATOM 18269 N N . PHE F 2 35 ? 105.942 104.945 101.619 1.00 28.80 35 PHE F N 1
ATOM 18270 C CA . PHE F 2 35 ? 106.331 104.524 102.959 1.00 28.80 35 PHE F CA 1
ATOM 18271 C C . PHE F 2 35 ? 105.804 103.115 103.204 1.00 28.80 35 PHE F C 1
ATOM 18272 O O . PHE F 2 35 ? 105.182 102.502 102.332 1.00 28.80 35 PHE F O 1
ATOM 18289 N N . ASN F 2 36 ? 106.061 102.614 104.409 1.00 26.69 36 ASN F N 1
ATOM 18290 C CA . ASN F 2 36 ? 105.977 101.189 104.691 1.00 26.69 36 ASN F CA 1
ATOM 18291 C C . ASN F 2 36 ? 104.649 100.846 105.356 1.00 26.69 36 ASN F C 1
ATOM 18292 O O . ASN F 2 36 ? 103.737 101.670 105.453 1.00 26.69 36 ASN F O 1
ATOM 18303 N N . SER F 2 37 ? 104.535 99.598 105.811 1.00 26.36 37 SER F N 1
ATOM 18304 C CA . SER F 2 37 ? 103.241 99.027 106.170 1.00 26.36 37 SER F CA 1
ATOM 18305 C C . SER F 2 37 ? 102.753 99.485 107.538 1.00 26.36 37 SER F C 1
ATOM 18306 O O . SER F 2 37 ? 101.557 99.744 107.715 1.00 26.36 37 SER F O 1
ATOM 18314 N N . ARG F 2 38 ? 103.646 99.574 108.522 1.00 33.36 38 ARG F N 1
ATOM 18315 C CA . ARG F 2 38 ? 103.214 99.934 109.864 1.00 33.36 38 ARG F CA 1
ATOM 18316 C C . ARG F 2 38 ? 102.658 101.347 109.917 1.00 33.36 38 ARG F C 1
ATOM 18317 O O . ARG F 2 38 ? 101.670 101.587 110.617 1.00 33.36 38 ARG F O 1
ATOM 18338 N N . ILE F 2 39 ? 103.273 102.283 109.203 1.00 26.51 39 ILE F N 1
ATOM 18339 C CA . ILE F 2 39 ? 102.770 103.648 109.121 1.00 26.51 39 ILE F CA 1
ATOM 18340 C C . ILE F 2 39 ? 101.382 103.694 108.497 1.00 26.51 39 ILE F C 1
ATOM 18341 O O . ILE F 2 39 ? 100.467 104.309 109.051 1.00 26.51 39 ILE F O 1
ATOM 18357 N N . ARG F 2 40 ? 101.195 103.074 107.329 1.00 29.20 40 ARG F N 1
ATOM 18358 C CA . ARG F 2 40 ? 99.919 103.191 106.636 1.00 29.20 40 ARG F CA 1
ATOM 18359 C C . ARG F 2 40 ? 98.802 102.413 107.317 1.00 29.20 40 ARG F C 1
ATOM 18360 O O . ARG F 2 40 ? 97.645 102.844 107.258 1.00 29.20 40 ARG F O 1
ATOM 18381 N N . GLU F 2 41 ? 99.109 101.294 107.973 1.00 29.33 41 GLU F N 1
ATOM 18382 C CA . GLU F 2 41 ? 98.076 100.583 108.715 1.00 29.33 41 GLU F CA 1
ATOM 18383 C C . GLU F 2 41 ? 97.626 101.364 109.943 1.00 29.33 41 GLU F C 1
ATOM 18384 O O . GLU F 2 41 ? 96.643 100.982 110.585 1.00 29.33 41 GLU F O 1
ATOM 18396 N N . LYS F 2 42 ? 98.310 102.458 110.267 1.00 28.85 42 LYS F N 1
ATOM 18397 C CA . LYS F 2 42 ? 97.866 103.413 111.272 1.00 28.85 42 LYS F CA 1
ATOM 18398 C C . LYS F 2 42 ? 97.162 104.608 110.652 1.00 28.85 42 LYS F C 1
ATOM 18399 O O . LYS F 2 42 ? 96.116 105.034 111.146 1.00 28.85 42 LYS F O 1
ATOM 18418 N N . LEU F 2 43 ? 97.746 105.180 109.601 1.00 27.62 43 LEU F N 1
ATOM 18419 C CA . LEU F 2 43 ? 97.092 106.235 108.839 1.00 27.62 43 LEU F CA 1
ATOM 18420 C C . LEU F 2 43 ? 95.699 105.850 108.365 1.00 27.62 43 LEU F C 1
ATOM 18421 O O . LEU F 2 43 ? 94.836 106.727 108.261 1.00 27.62 43 LEU F O 1
ATOM 18437 N N . TRP F 2 44 ? 95.455 104.579 108.065 1.00 27.73 44 TRP F N 1
ATOM 18438 C CA . TRP F 2 44 ? 94.134 104.170 107.611 1.00 27.73 44 TRP F CA 1
ATOM 18439 C C . TRP F 2 44 ? 93.121 104.152 108.750 1.00 27.73 44 TRP F C 1
ATOM 18440 O O . TRP F 2 44 ? 91.969 104.554 108.554 1.00 27.73 44 TRP F O 1
ATOM 18461 N N . ASN F 2 45 ? 93.528 103.719 109.946 1.00 25.07 45 ASN F N 1
ATOM 18462 C CA . ASN F 2 45 ? 92.652 103.812 111.109 1.00 25.07 45 ASN F CA 1
ATOM 18463 C C . ASN F 2 45 ? 92.529 105.242 111.609 1.00 25.07 45 ASN F C 1
ATOM 18464 O O . ASN F 2 45 ? 91.616 105.544 112.384 1.00 25.07 45 ASN F O 1
ATOM 18475 N N . ARG F 2 46 ? 93.437 106.118 111.188 1.00 29.37 46 ARG F N 1
ATOM 18476 C CA . ARG F 2 46 ? 93.332 107.538 111.491 1.00 29.37 46 ARG F CA 1
ATOM 18477 C C . ARG F 2 46 ? 92.375 108.247 110.548 1.00 29.37 46 ARG F C 1
ATOM 18478 O O . ARG F 2 46 ? 91.796 109.275 110.916 1.00 29.37 46 ARG F O 1
ATOM 18499 N N . ILE F 2 47 ? 92.201 107.723 109.339 1.00 27.36 47 ILE F N 1
ATOM 18500 C CA . ILE F 2 47 ? 91.357 108.376 108.352 1.00 27.36 47 ILE F CA 1
ATOM 18501 C C . ILE F 2 47 ? 89.968 107.746 108.311 1.00 27.36 47 ILE F C 1
ATOM 18502 O O . ILE F 2 47 ? 89.015 108.388 107.862 1.00 27.36 47 ILE F O 1
ATOM 18518 N N . GLN F 2 48 ? 89.831 106.500 108.769 1.00 28.26 48 GLN F N 1
ATOM 18519 C CA . GLN F 2 48 ? 88.507 105.915 108.954 1.00 28.26 48 GLN F CA 1
ATOM 18520 C C . GLN F 2 48 ? 87.655 106.729 109.916 1.00 28.26 48 GLN F C 1
ATOM 18521 O O . GLN F 2 48 ? 86.422 106.715 109.820 1.00 28.26 48 GLN F O 1
ATOM 18535 N N . ALA F 2 49 ? 88.287 107.439 110.848 1.00 28.59 49 ALA F N 1
ATOM 18536 C CA . ALA F 2 49 ? 87.606 108.044 111.985 1.00 28.59 49 ALA F CA 1
ATOM 18537 C C . ALA F 2 49 ? 87.288 109.517 111.775 1.00 28.59 49 ALA F C 1
ATOM 18538 O O . ALA F 2 49 ? 86.136 109.929 111.931 1.00 28.59 49 ALA F O 1
ATOM 18545 N N . ASN F 2 50 ? 88.288 110.321 111.423 1.00 29.08 50 ASN F N 1
ATOM 18546 C CA . ASN F 2 50 ? 88.136 111.766 111.328 1.00 29.08 50 ASN F CA 1
ATOM 18547 C C . ASN F 2 50 ? 87.801 112.222 109.913 1.00 29.08 50 ASN F C 1
ATOM 18548 O O . ASN F 2 50 ? 88.201 113.315 109.501 1.00 29.08 50 ASN F O 1
ATOM 18559 N N . VAL F 2 51 ? 87.080 111.400 109.158 1.00 31.05 51 VAL F N 1
ATOM 18560 C CA . VAL F 2 51 ? 86.666 111.749 107.807 1.00 31.05 51 VAL F CA 1
ATOM 18561 C C . VAL F 2 51 ? 85.268 112.353 107.793 1.00 31.05 51 VAL F C 1
ATOM 18562 O O . VAL F 2 51 ? 85.015 113.319 107.073 1.00 31.05 51 VAL F O 1
ATOM 18575 N N . GLY F 2 52 ? 84.352 111.799 108.581 1.00 40.82 52 GLY F N 1
ATOM 18576 C CA . GLY F 2 52 ? 83.029 112.371 108.725 1.00 40.82 52 GLY F CA 1
ATOM 18577 C C . GLY F 2 52 ? 81.978 111.670 107.896 1.00 40.82 52 GLY F C 1
ATOM 18578 O O . GLY F 2 52 ? 81.610 110.524 108.171 1.00 40.82 52 GLY F O 1
ATOM 18582 N N . GLU F 2 53 ? 81.477 112.368 106.877 1.00 55.54 53 GLU F N 1
ATOM 18583 C CA . GLU F 2 53 ? 80.523 111.807 105.934 1.00 55.54 53 GLU F CA 1
ATOM 18584 C C . GLU F 2 53 ? 81.129 111.510 104.572 1.00 55.54 53 GLU F C 1
ATOM 18585 O O . GLU F 2 53 ? 80.565 110.704 103.826 1.00 55.54 53 GLU F O 1
ATOM 18597 N N . GLY F 2 54 ? 82.252 112.133 104.237 1.00 42.12 54 GLY F N 1
ATOM 18598 C CA . GLY F 2 54 ? 82.841 112.009 102.926 1.00 42.12 54 GLY F CA 1
ATOM 18599 C C . GLY F 2 54 ? 83.357 110.610 102.641 1.00 42.12 54 GLY F C 1
ATOM 18600 O O . GLY F 2 54 ? 83.006 109.621 103.286 1.00 42.12 54 GLY F O 1
ATOM 18604 N N . GLU F 2 55 ? 84.229 110.547 101.637 1.00 37.26 55 GLU F N 1
ATOM 18605 C CA . GLU F 2 55 ? 84.721 109.293 101.094 1.00 37.26 55 GLU F CA 1
ATOM 18606 C C . GLU F 2 55 ? 86.236 109.350 100.992 1.00 37.26 55 GLU F C 1
ATOM 18607 O O . GLU F 2 55 ? 86.823 110.426 100.857 1.00 37.26 55 GLU F O 1
ATOM 18619 N N . ALA F 2 56 ? 86.863 108.179 101.051 1.00 31.61 56 ALA F N 1
ATOM 18620 C CA . ALA F 2 56 ? 88.302 108.091 100.866 1.00 31.61 56 ALA F CA 1
ATOM 18621 C C . ALA F 2 56 ? 88.660 106.684 100.416 1.00 31.61 56 ALA F C 1
ATOM 18622 O O . ALA F 2 56 ? 87.968 105.717 100.747 1.00 31.61 56 ALA F O 1
ATOM 18629 N N . THR F 2 57 ? 89.752 106.584 99.660 1.00 27.58 57 THR F N 1
ATOM 18630 C CA . THR F 2 57 ? 90.203 105.320 99.100 1.00 27.58 57 THR F CA 1
ATOM 18631 C C . THR F 2 57 ? 91.719 105.256 99.180 1.00 27.58 57 THR F C 1
ATOM 18632 O O . THR F 2 57 ? 92.410 106.273 99.086 1.00 27.58 57 THR F O 1
ATOM 18643 N N . ILE F 2 58 ? 92.233 104.039 99.353 1.00 27.57 58 ILE F N 1
ATOM 18644 C CA . ILE F 2 58 ? 93.667 103.802 99.428 1.00 27.57 58 ILE F CA 1
ATOM 18645 C C . ILE F 2 58 ? 94.028 102.693 98.454 1.00 27.57 58 ILE F C 1
ATOM 18646 O O . ILE F 2 58 ? 93.270 101.737 98.266 1.00 27.57 58 ILE F O 1
ATOM 18662 N N . SER F 2 59 ? 95.201 102.817 97.842 1.00 26.34 59 SER F N 1
ATOM 18663 C CA . SER F 2 59 ? 95.709 101.768 96.973 1.00 26.34 59 SER F CA 1
ATOM 18664 C C . SER F 2 59 ? 97.224 101.742 97.083 1.00 26.34 59 SER F C 1
ATOM 18665 O O . SER F 2 59 ? 97.889 102.766 96.904 1.00 26.34 59 SER F O 1
ATOM 18673 N N . TYR F 2 60 ? 97.759 100.559 97.380 1.00 28.34 60 TYR F N 1
ATOM 18674 C CA . TYR F 2 60 ? 99.179 100.412 97.652 1.00 28.34 60 TYR F CA 1
ATOM 18675 C C . TYR F 2 60 ? 99.784 99.363 96.731 1.00 28.34 60 TYR F C 1
ATOM 18676 O O . TYR F 2 60 ? 99.104 98.449 96.259 1.00 28.34 60 TYR F O 1
ATOM 18694 N N . TYR F 2 61 ? 101.083 99.517 96.482 1.00 31.72 61 TYR F N 1
ATOM 18695 C CA . TYR F 2 61 ? 101.840 98.506 95.760 1.00 31.72 61 TYR F CA 1
ATOM 18696 C C . TYR F 2 61 ? 101.954 97.243 96.606 1.00 31.72 61 TYR F C 1
ATOM 18697 O O . TYR F 2 61 ? 102.021 97.294 97.836 1.00 31.72 61 TYR F O 1
ATOM 18715 N N . TYR F 2 62 ? 101.965 96.103 95.931 1.00 36.43 62 TYR F N 1
ATOM 18716 C CA . TYR F 2 62 ? 101.896 94.794 96.563 1.00 36.43 62 TYR F CA 1
ATOM 18717 C C . TYR F 2 62 ? 102.494 93.792 95.585 1.00 36.43 62 TYR F C 1
ATOM 18718 O O . TYR F 2 62 ? 103.215 94.167 94.654 1.00 36.43 62 TYR F O 1
ATOM 18736 N N . ARG F 2 63 ? 102.220 92.507 95.806 1.00 44.96 63 ARG F N 1
ATOM 18737 C CA . ARG F 2 63 ? 102.613 91.453 94.868 1.00 44.96 63 ARG F CA 1
ATOM 18738 C C . ARG F 2 63 ? 101.493 90.417 94.837 1.00 44.96 63 ARG F C 1
ATOM 18739 O O . ARG F 2 63 ? 101.457 89.474 95.630 1.00 44.96 63 ARG F O 1
ATOM 18760 N N . ASN F 2 64 ? 100.576 90.618 93.893 1.00 39.02 64 ASN F N 1
ATOM 18761 C CA . ASN F 2 64 ? 99.522 89.672 93.564 1.00 39.02 64 ASN F CA 1
ATOM 18762 C C . ASN F 2 64 ? 99.625 89.395 92.072 1.00 39.02 64 ASN F C 1
ATOM 18763 O O . ASN F 2 64 ? 100.605 89.799 91.438 1.00 39.02 64 ASN F O 1
ATOM 18774 N N . GLU F 2 65 ? 98.641 88.713 91.491 1.00 45.80 65 GLU F N 1
ATOM 18775 C CA . GLU F 2 65 ? 98.740 88.400 90.073 1.00 45.80 65 GLU F CA 1
ATOM 18776 C C . GLU F 2 65 ? 98.594 89.622 89.174 1.00 45.80 65 GLU F C 1
ATOM 18777 O O . GLU F 2 65 ? 98.934 89.530 87.990 1.00 45.80 65 GLU F O 1
ATOM 18789 N N . ILE F 2 66 ? 98.115 90.757 89.690 1.00 38.05 66 ILE F N 1
ATOM 18790 C CA . ILE F 2 66 ? 97.935 91.969 88.899 1.00 38.05 66 ILE F CA 1
ATOM 18791 C C . ILE F 2 66 ? 98.852 93.094 89.371 1.00 38.05 66 ILE F C 1
ATOM 18792 O O . ILE F 2 66 ? 99.417 93.829 88.556 1.00 38.05 66 ILE F O 1
ATOM 18808 N N . GLY F 2 67 ? 99.008 93.249 90.684 1.00 31.89 67 GLY F N 1
ATOM 18809 C CA . GLY F 2 67 ? 100.056 94.111 91.195 1.00 31.89 67 GLY F CA 1
ATOM 18810 C C . GLY F 2 67 ? 99.658 95.207 92.164 1.00 31.89 67 GLY F C 1
ATOM 18811 O O . GLY F 2 67 ? 100.421 96.162 92.336 1.00 31.89 67 GLY F O 1
ATOM 18815 N N . TYR F 2 68 ? 98.498 95.107 92.811 1.00 29.41 68 TYR F N 1
ATOM 18816 C CA . TYR F 2 68 ? 98.119 96.123 93.787 1.00 29.41 68 TYR F CA 1
ATOM 18817 C C . TYR F 2 68 ? 96.853 95.692 94.514 1.00 29.41 68 TYR F C 1
ATOM 18818 O O . TYR F 2 68 ? 96.129 94.795 94.075 1.00 29.41 68 TYR F O 1
ATOM 18836 N N . GLN F 2 69 ? 96.612 96.344 95.653 1.00 31.54 69 GLN F N 1
ATOM 18837 C CA . GLN F 2 69 ? 95.410 96.173 96.457 1.00 31.54 69 GLN F CA 1
ATOM 18838 C C . GLN F 2 69 ? 94.848 97.551 96.783 1.00 31.54 69 GLN F C 1
ATOM 18839 O O . GLN F 2 69 ? 95.520 98.572 96.618 1.00 31.54 69 GLN F O 1
ATOM 18853 N N . PHE F 2 70 ? 93.603 97.578 97.254 1.00 30.60 70 PHE F N 1
ATOM 18854 C CA . PHE F 2 70 ? 92.956 98.835 97.611 1.00 30.60 70 PHE F CA 1
ATOM 18855 C C . PHE F 2 70 ? 91.761 98.555 98.516 1.00 30.60 70 PHE F C 1
ATOM 18856 O O . PHE F 2 70 ? 91.270 97.428 98.601 1.00 30.60 70 PHE F O 1
ATOM 18873 N N . ASP F 2 71 ? 91.298 99.608 99.194 1.00 38.87 71 ASP F N 1
ATOM 18874 C CA . ASP F 2 71 ? 90.103 99.534 100.026 1.00 38.87 71 ASP F CA 1
ATOM 18875 C C . ASP F 2 71 ? 89.401 100.887 100.008 1.00 38.87 71 ASP F C 1
ATOM 18876 O O . ASP F 2 71 ? 89.947 101.883 99.527 1.00 38.87 71 ASP F O 1
ATOM 18885 N N . MET F 2 72 ? 88.179 100.914 100.545 1.00 37.34 72 MET F N 1
ATOM 18886 C CA . MET F 2 72 ? 87.306 102.076 100.432 1.00 37.34 72 MET F CA 1
ATOM 18887 C C . MET F 2 72 ? 86.558 102.321 101.735 1.00 37.34 72 MET F C 1
ATOM 18888 O O . MET F 2 72 ? 86.366 101.411 102.546 1.00 37.34 72 MET F O 1
ATOM 18902 N N . ILE F 2 73 ? 86.118 103.569 101.918 1.00 33.23 73 ILE F N 1
ATOM 18903 C CA . ILE F 2 73 ? 85.219 103.939 103.010 1.00 33.23 73 ILE F CA 1
ATOM 18904 C C . ILE F 2 73 ? 84.071 104.758 102.436 1.00 33.23 73 ILE F C 1
ATOM 18905 O O . ILE F 2 73 ? 84.301 105.802 101.816 1.00 33.23 73 ILE F O 1
ATOM 18921 N N . ASN F 2 74 ? 82.838 104.299 102.655 1.00 40.71 74 ASN F N 1
ATOM 18922 C CA . ASN F 2 74 ? 81.599 105.008 102.348 1.00 40.71 74 ASN F CA 1
ATOM 18923 C C . ASN F 2 74 ? 81.443 105.334 100.871 1.00 40.71 74 ASN F C 1
ATOM 18924 O O . ASN F 2 74 ? 80.633 106.205 100.530 1.00 40.71 74 ASN F O 1
ATOM 18935 N N . SER F 2 75 ? 82.175 104.672 99.983 1.00 41.99 75 SER F N 1
ATOM 18936 C CA . SER F 2 75 ? 82.074 104.956 98.561 1.00 41.99 75 SER F CA 1
ATOM 18937 C C . SER F 2 75 ? 81.077 104.004 97.918 1.00 41.99 75 SER F C 1
ATOM 18938 O O . SER F 2 75 ? 80.963 102.840 98.314 1.00 41.99 75 SER F O 1
ATOM 18946 N N . GLN F 2 76 ? 80.342 104.509 96.926 1.00 45.41 76 GLN F N 1
ATOM 18947 C CA . GLN F 2 76 ? 79.328 103.684 96.279 1.00 45.41 76 GLN F CA 1
ATOM 18948 C C . GLN F 2 76 ? 79.960 102.598 95.420 1.00 45.41 76 GLN F C 1
ATOM 18949 O O . GLN F 2 76 ? 79.366 101.529 95.236 1.00 45.41 76 GLN F O 1
ATOM 18963 N N . LYS F 2 77 ? 81.155 102.847 94.889 1.00 38.90 77 LYS F N 1
ATOM 18964 C CA . LYS F 2 77 ? 81.887 101.820 94.163 1.00 38.90 77 LYS F CA 1
ATOM 18965 C C . LYS F 2 77 ? 82.226 100.657 95.085 1.00 38.90 77 LYS F C 1
ATOM 18966 O O . LYS F 2 77 ? 83.064 100.788 95.982 1.00 38.90 77 LYS F O 1
ATOM 18985 N N . SER F 2 78 ? 81.589 99.514 94.859 1.00 40.62 78 SER F N 1
ATOM 18986 C CA . SER F 2 78 ? 81.814 98.326 95.668 1.00 40.62 78 SER F CA 1
ATOM 18987 C C . SER F 2 78 ? 83.090 97.631 95.202 1.00 40.62 78 SER F C 1
ATOM 18988 O O . SER F 2 78 ? 83.888 98.184 94.442 1.00 40.62 78 SER F O 1
ATOM 18996 N N . VAL F 2 79 ? 83.304 96.407 95.674 1.00 41.86 79 VAL F N 1
ATOM 18997 C CA . VAL F 2 79 ? 84.475 95.619 95.317 1.00 41.86 79 VAL F CA 1
ATOM 18998 C C . VAL F 2 79 ? 84.075 94.153 95.286 1.00 41.86 79 VAL F C 1
ATOM 18999 O O . VAL F 2 79 ? 83.490 93.637 96.245 1.00 41.86 79 VAL F O 1
ATOM 19012 N N . VAL F 2 80 ? 84.396 93.480 94.185 1.00 47.88 80 VAL F N 1
ATOM 19013 C CA . VAL F 2 80 ? 84.007 92.094 93.971 1.00 47.88 80 VAL F CA 1
ATOM 19014 C C . VAL F 2 80 ? 85.262 91.244 93.857 1.00 47.88 80 VAL F C 1
ATOM 19015 O O . VAL F 2 80 ? 86.341 91.734 93.509 1.00 47.88 80 VAL F O 1
ATOM 19028 N N . ASP F 2 81 ? 85.111 89.955 94.147 1.00 52.03 81 ASP F N 1
ATOM 19029 C CA . ASP F 2 81 ? 86.194 88.984 94.050 1.00 52.03 81 ASP F CA 1
ATOM 19030 C C . ASP F 2 81 ? 85.972 88.171 92.784 1.00 52.03 81 ASP F C 1
ATOM 19031 O O . ASP F 2 81 ? 85.163 87.237 92.774 1.00 52.03 81 ASP F O 1
ATOM 19040 N N . PHE F 2 82 ? 86.688 88.525 91.718 1.00 49.57 82 PHE F N 1
ATOM 19041 C CA . PHE F 2 82 ? 86.578 87.805 90.451 1.00 49.57 82 PHE F CA 1
ATOM 19042 C C . PHE F 2 82 ? 87.518 86.600 90.449 1.00 49.57 82 PHE F C 1
ATOM 19043 O O . PHE F 2 82 ? 88.460 86.492 89.666 1.00 49.57 82 PHE F O 1
ATOM 19060 N N . ASP F 2 83 ? 87.230 85.679 91.367 1.00 57.81 83 ASP F N 1
ATOM 19061 C CA . ASP F 2 83 ? 87.957 84.420 91.476 1.00 57.81 83 ASP F CA 1
ATOM 19062 C C . ASP F 2 83 ? 89.463 84.667 91.588 1.00 57.81 83 ASP F C 1
ATOM 19063 O O . ASP F 2 83 ? 90.265 84.201 90.776 1.00 57.81 83 ASP F O 1
ATOM 19072 N N . GLY F 2 84 ? 89.831 85.425 92.620 1.00 51.32 84 GLY F N 1
ATOM 19073 C CA . GLY F 2 84 ? 91.213 85.703 92.947 1.00 51.32 84 GLY F CA 1
ATOM 19074 C C . GLY F 2 84 ? 91.633 87.142 92.747 1.00 51.32 84 GLY F C 1
ATOM 19075 O O . GLY F 2 84 ? 92.520 87.617 93.468 1.00 51.32 84 GLY F O 1
ATOM 19079 N N . ILE F 2 85 ? 91.028 87.852 91.799 1.00 45.70 85 ILE F N 1
ATOM 19080 C CA . ILE F 2 85 ? 91.455 89.207 91.462 1.00 45.70 85 ILE F CA 1
ATOM 19081 C C . ILE F 2 85 ? 90.428 90.211 91.973 1.00 45.70 85 ILE F C 1
ATOM 19082 O O . ILE F 2 85 ? 89.218 89.947 91.908 1.00 45.70 85 ILE F O 1
ATOM 19098 N N . PRO F 2 86 ? 90.858 91.369 92.494 1.00 40.05 86 PRO F N 1
ATOM 19099 C CA . PRO F 2 86 ? 89.898 92.402 92.894 1.00 40.05 86 PRO F CA 1
ATOM 19100 C C . PRO F 2 86 ? 89.532 93.330 91.749 1.00 40.05 86 PRO F C 1
ATOM 19101 O O . PRO F 2 86 ? 90.419 93.875 91.085 1.00 40.05 86 PRO F O 1
ATOM 19112 N N . LEU F 2 87 ? 88.237 93.530 91.515 1.00 39.19 87 LEU F N 1
ATOM 19113 C CA . LEU F 2 87 ? 87.778 94.391 90.437 1.00 39.19 87 LEU F CA 1
ATOM 19114 C C . LEU F 2 87 ? 86.698 95.322 90.962 1.00 39.19 87 LEU F C 1
ATOM 19115 O O . LEU F 2 87 ? 85.800 94.899 91.695 1.00 39.19 87 LEU F O 1
ATOM 19131 N N . VAL F 2 88 ? 86.794 96.591 90.575 1.00 35.93 88 VAL F N 1
ATOM 19132 C CA . VAL F 2 88 ? 85.861 97.599 91.053 1.00 35.93 88 VAL F CA 1
ATOM 19133 C C . VAL F 2 88 ? 84.520 97.452 90.343 1.00 35.93 88 VAL F C 1
ATOM 19134 O O . VAL F 2 88 ? 84.432 97.026 89.190 1.00 35.93 88 VAL F O 1
ATOM 19147 N N . LEU F 2 89 ? 83.459 97.827 91.054 1.00 42.14 89 LEU F N 1
ATOM 19148 C CA . LEU F 2 89 ? 82.093 97.655 90.590 1.00 42.14 89 LEU F CA 1
ATOM 19149 C C . LEU F 2 89 ? 81.378 98.995 90.687 1.00 42.14 89 LEU F C 1
ATOM 19150 O O . LEU F 2 89 ? 81.872 99.947 91.295 1.00 42.14 89 LEU F O 1
ATOM 19166 N N . ILE F 2 90 ? 80.197 99.057 90.082 1.00 41.38 90 ILE F N 1
ATOM 19167 C CA . ILE F 2 90 ? 79.395 100.274 90.014 1.00 41.38 90 ILE F CA 1
ATOM 19168 C C . ILE F 2 90 ? 77.934 99.845 89.965 1.00 41.38 90 ILE F C 1
ATOM 19169 O O . ILE F 2 90 ? 77.408 99.578 88.875 1.00 41.38 90 ILE F O 1
ATOM 19185 N N . PRO F 2 91 ? 77.243 99.753 91.093 1.00 47.90 91 PRO F N 1
ATOM 19186 C CA . PRO F 2 91 ? 75.917 99.135 91.107 1.00 47.90 91 PRO F CA 1
ATOM 19187 C C . PRO F 2 91 ? 74.851 100.081 90.565 1.00 47.90 91 PRO F C 1
ATOM 19188 O O . PRO F 2 91 ? 75.123 101.207 90.153 1.00 47.90 91 PRO F O 1
ATOM 19199 N N . ASN F 2 92 ? 73.617 99.592 90.576 1.00 61.65 92 ASN F N 1
ATOM 19200 C CA . ASN F 2 92 ? 72.478 100.323 90.043 1.00 61.65 92 ASN F CA 1
ATOM 19201 C C . ASN F 2 92 ? 71.549 100.792 91.158 1.00 61.65 92 ASN F C 1
ATOM 19202 O O . ASN F 2 92 ? 70.738 101.699 90.965 1.00 61.65 92 ASN F O 1
#

Nearest PDB structures (foldseek):
  8hi1-assembly1_D  TM=1.004E+00  e=1.048E-48  Streptococcus thermophilus DGCC 7710
  8fyb-assembly1_F  TM=9.556E-01  e=7.200E-32  Megasphaera
  8fya-assembly1_C  TM=9.538E-01  e=1.083E-31  Megasphaera
  8fyb-assembly1_C  TM=9.537E-01  e=5.872E-31  Megasphaera
  8fyc-assembly1_F  TM=9.369E-01  e=3.094E-29  Megasphaera

Solvent-accessible surface area: 58173 Å² total; per-residue (Å²): 41,15,24,42,26,59,126,7,95,18,69,52,75,124,68,1,18,35,17,95,29,119,168,8,35,11,52,14,51,19,87,101,6,22,6,10,20,3,0,35,52,6,21,5,14,11,139,0,0,44,25,12,3,76,73,8,13,1,2,2,3,0,5,56,63,2,7,97,36,41,1,27,17,42,8,68,70,36,26,7,116,17,5,67,64,0,2,108,6,32,27,65,108,183,71,78,79,44,4,0,71,20,8,8,56,68,38,18,122,128,53,106,3,75,106,51,78,51,165,114,8,130,42,109,8,4,50,24,28,158,154,24,30,105,107,20,0,113,146,53,171,20,108,21,123,150,67,82,131,73,107,138,67,111,150,60,45,73,63,10,24,23,0,4,22,15,0,7,52,2,0,40,9,6,0,28,2,5,0,22,4,19,6,10,13,21,2,6,2,2,58,68,56,31,102,40,70,0,2,2,76,9,6,0,26,26,2,40,32,91,39,1,4,30,18,0,2,70,5,20,57,110,85,63,138,142,54,82,10,18,97,29,0,77,71,90,2,76,64,47,18,69,101,9,157,24,20,43,105,0,2,94,26,2,6,113,8,0,96,28,77,116,132,61,74,92,143,29,70,64,66,52,34,95,70,144,204,114,163,79,64,172,150,62,22,52,60,146,131,230,153,36,34,161,88,7,49,72,175,14,16,3,154,22,51,80,16,10,5,3,8,33,10,76,112,15,82,3,45,79,75,87,12,1,2,16,13,94,53,83,175,4,42,11,63,8,15,1,0,19,9,0,0,6,6,0,0,54,46,3,48,4,16,3,94,0,1,14,6,2,0,25,0,12,2,2,0,0,3,10,16,166,127,14,40,32,5,13,1,37,27,68,32,38,24,124,57,5,110,35,11,66,97,0,3,104,29,21,31,59,73,170,49,65,87,55,13,2,34,82,26,97,83,88,92,86,123,88,135,141,89,51,59,151,112,168,131,61,93,138,8,64,35,29,10,18,13,4,4,30,0,4,0,2,4,1,1,13,15,34,8,13,10,20,3,9,1,15,41,85,59,58,95,21,17,0,4,2,94,11,12,0,21,16,8,41,61,96,33,4,87,59,35,1,143,116,30,16,69,65,195,144,152,89,4,45,42,80,6,6,82,21,18,78,115,25,137,6,26,71,88,2,24,60,34,4,43,146,24,11,138,62,28,4,9,36,9,50,109,8,110,7,80,66,47,109,65,8,10,28,16,104,54,108,188,19,36,5,67,9,41,6,103,64,6,22,1,15,12,0,0,31,49,4,44,3,13,11,142,0,0,40,19,1,10,75,63,16,8,3,1,1,3,0,5,71,69,4,4,87,40,45,0,28,12,52,6,34,56,37,46,19,95,18,7,83,69,0,2,102,21,17,22,68,85,174,44,67,57,57,4,12,40,45,1,21,51,63,31,14,122,131,80,110,14,82,90,42,71,113,134,103,8,154,43,110,22,17,41,52,38,159,146,20,28,145,108,21,5,125,144,66,165,43,99,48,117,135,71,81,126,84,112,134,77,84,141,56,43,83,56,7,5,17,0,2,31,22,2,8,66,0,2,54,10,7,0,31,0,0,0,18,3,9,9,12,11,28,11,4,6,3,44,57,107,22,65,39,60,1,0,2,55,3,1,0,39,24,2,48,28,87,43,2,0,46,33,1,1,60,1,9,56,104,67,90,138,150,85,96,12,25,101,41,0,95,50,84,4,54,69,52,16,73,83,4,142,14,20,42,104,0,1,101,26,0,8,116,1,1,96,31,75,116,131,99,71,47,133,28,66,43,54,74,39,88,57,87,164,56,141,149,29,104,57,76,237,156,40,38,157,74,13,53,69,141,23,11,4,142,16,49,50,15,4,0,2,5,44,10,87,121,8,98,8,53,70,76,86,10,3,5,14,8,85,31,97,130,3,41,4,54,6,9,3,1,12,5,0,0,10,6,1,0,56,55,1,49,4,16,2,101,0,2,9,4,3,1,19,0,1,2,0,1,0,4,12,29,180,183,19,28,24,4,6,1,32,20,77,34,38,19,115,67,7,134,58,12,81,105,0,2,127,28,18,40,70,69,169,58,70,79,28,8,6,103,62,10,20,57,56,23,40,129,82,119,106,72,26,36,133,69,122,99,120,4,108,42,34,35,15,75,75,108,212,118,53,97,122,5,55,49,25,0,30,14,2,0,27,1,1,0,5,0,5,0,9,8,36,16,12,14,21,7,7,1,8,29,82,67,56,108,29,10,2,0,0,85,3,3,0,12,14,5,59,35,99,12,4,88,68,16,0,143,105,27,27,73,110,147,165,162,112,7,35,57,71,1,12,87,34,9,74,117,41,110,7,20,45,87,1,36,104,30,1,89,107,4,16,156,54,0,0,3,2,18,7,105,86,17,59,83,53,2,70,1,3,0,4,1,3,3,12,19,9,10,110,6,6,0,4,1,26,14,68,60,190,6,37,100,73,2,30,79,26,4,75,86,74,6,55,174,6,52,2,5,6,0,34,53,116,214,52,38,15,8,7,73,20,62,36,32,102,35,163,45,42,69,24,98,33,20,53,3,28,4,5,14,57,64,104,162,127,29,0,0,6,3,17,4,113,91,20,55,84,44,1,73,2,2,2,5,3,6,1,8,12,5,21,120,5,4,1,1,2,7,6,46,52,145,6,38,107,86,5,32,92,30,2,93,81,66,4,55,165,3,46,1,9,9,3,34,58,108,212,54,39,22,8,9,72,24,78,32,27,99,31,115,20,48,74,44,101,44,20,39,6,30,5,15,13,64,63,170